Protein AF-A0A370S293-F1 (afdb_monomer)

Nearest PDB structures (foldseek):
  5cxl-assembly2_B  TM=5.880E-01  e=3.072E-01  Bordetella pertussis Tohama I
  7pog-assembly1_A  TM=1.297E-01  e=1.038E-03  Clostridioides difficile
  8jhz-assembly1_A  TM=1.073E-01  e=2.127E-03  Paraclostridium sordellii
  6oq5-assembly1_A  TM=1.240E-01  e=2.859E-02  Clostridioides difficile

Mean predicted aligned error: 18.21 Å

InterPro domains:
  IPR011049 Serralysin-like metalloprotease, C-terminal [SSF51120] (618-694)

Sequence (1167 aa):
MTGPVKHPFPMQDAVVVTELGDHANPYTESTIDFDRDNATDNETSHTQRKPNQLKDLDALFGPMKIGAYSITRRSLDALGATVNGEPLTGDNTLFRNPRRSFINSLQFNYSEIEKRIKITSFGDNYLLPTFLYEMAIARPADALAIIREEANPPLDESGYRKKTIQLLNAAQKIDLRLISDGKANYPRWALIRQYGTLGASVGLQLFGILMGLRGVHDALQVNNGGEAIFNGLGVVTEGASIAFDVATTRIGKGMIEAGNNAFKDFAKTRAGLRWSRTGGIVGGALTLPFDIMSAVRELKAAEARSGKEAADHYVGAGLNIASAAMTVVLGSAAMAGFSFAGPVGLAAGAMMAIGAQIYGAVRLVDDIDDYIELTLEERWRTGWFKFVFMEPDQDILNRYESAKARAEHARQLKTTARKYLDETMKDTTEAVVNGAFEVTLLPRREYVTQWGLKTSKIVYIPHLSDADDLIDARDGVTTQTPGAELGSADNGKNILWLLGGGNDTVTGVENKPNVFYFTNGKKVLTGGVENDRFIMQNAAQVLDNPDPDDTRHSILRGGGGRNSLEFDGTQTSQAGGRGYDLDLSAGTLHVFTPDAASEEGNRYSFKALLERINEIHTLSNGTTIVTGSKDADIIVSRGKDTIHAGDGDDTIHLHKEGAAAFGGSGQDIYNLPQTANNLSITEDGVEESAIVLDWRMDLIETWRIVKTTLEITLKFDFDDARRSKLYIHDVYRQTDGVRVLINNRITVVTRDRFHLKPDLPEQITEATSVEIKAIVTREGGQEPVTILDARLAHNVPANTFTDYYVQRHTRHSSIISGQSAALYGSRIFLDFDSSELTSVNIFFDTEIDWEHSSPSDKINITCSYYFHFEDKVLEISKFATHKAMTLEDALQKIVNNQINHGYSLVFRDGKVHTVTLTKEMAAAPRTDLYRLARNSRSFAPVALPLKMKPDTYFFRLPEQAPYELGDRNSCSLLTYIPGQSRITSIEGNGGTYLVHLCEKMIFRLSTPGGLANAVHRLDYSSTWELDARELGKFTIELLGTRLYLGSTTIHVPEYSGEDLVDQIFVIDAHGIIYTVDLIFDMVYPGGLDGRYFEPPKDDQSPWPEAFAGIADKEMRVSHMIMADGSAGHLKYNLAQRKWTLSSDPSRDISYSDLLVLNRCEHQLAKA

Solvent-accessible surface area (backbone atoms only — not comparable to full-atom values): 64639 Å² total; per-residue (Å²): 138,83,74,84,78,73,71,92,58,80,73,73,60,50,61,47,72,46,69,67,75,95,71,51,41,78,89,54,97,54,44,47,51,79,66,74,80,58,86,63,95,72,92,84,78,94,77,90,68,65,72,60,45,30,48,52,46,31,70,61,25,21,37,35,59,58,86,93,34,27,33,26,55,54,39,42,46,62,26,47,28,18,48,81,85,38,70,75,44,51,80,84,57,75,58,54,61,74,51,65,41,53,62,36,38,40,22,27,31,60,71,34,42,52,50,45,53,56,71,51,82,68,69,98,61,61,60,67,52,51,51,55,48,50,55,21,50,73,31,61,70,86,42,61,60,56,58,53,88,61,98,77,65,78,86,65,88,83,46,57,66,63,50,51,51,51,42,41,54,52,42,18,60,55,74,77,67,73,65,72,74,80,84,74,84,66,59,92,48,54,38,73,70,90,51,44,59,58,47,48,59,58,45,48,52,56,49,48,40,52,50,50,42,46,45,50,50,50,44,55,56,66,80,51,99,80,79,73,86,73,79,86,70,76,62,78,44,92,78,66,43,62,58,56,65,70,56,46,71,69,58,50,63,70,58,68,77,71,51,76,65,60,54,60,52,43,48,69,34,76,66,29,46,54,46,69,66,48,73,55,75,92,67,64,80,76,43,59,68,60,60,52,53,60,56,55,61,63,59,65,72,64,83,79,78,83,66,82,68,63,58,70,62,56,70,72,70,75,83,77,85,86,77,81,62,71,68,81,88,83,83,94,84,86,82,88,79,89,81,88,79,84,78,91,81,83,70,76,71,65,86,65,81,74,80,85,73,83,74,36,98,86,63,69,70,54,73,47,53,79,48,36,92,72,53,81,66,55,52,54,50,44,55,48,28,55,74,70,79,40,78,61,62,68,68,60,52,52,53,28,49,36,37,45,54,47,55,54,51,53,53,49,55,52,32,53,41,47,45,36,31,75,61,81,33,37,90,47,28,26,34,32,31,42,49,41,69,43,61,46,71,45,83,39,84,43,78,47,72,60,95,87,43,79,43,76,47,80,45,73,44,72,42,80,43,48,32,62,38,82,46,80,22,50,93,48,87,48,91,83,40,78,54,44,47,80,44,63,83,61,92,91,27,25,37,39,36,47,40,45,50,17,50,30,37,38,36,33,32,34,91,30,29,25,38,37,38,33,43,55,54,44,37,40,40,33,36,14,51,28,49,14,36,40,34,36,48,58,46,39,60,60,50,69,45,83,80,72,96,57,91,70,53,23,37,43,33,15,56,35,61,64,8,34,45,33,35,36,62,62,43,86,66,86,40,76,75,32,34,41,36,35,30,50,65,80,18,36,34,30,40,36,35,66,29,88,87,36,95,79,41,43,46,77,43,67,46,28,40,46,39,59,58,44,29,41,34,46,37,27,62,29,37,36,40,36,35,39,27,70,52,62,31,36,40,40,36,38,12,42,22,42,35,40,42,27,52,16,51,26,39,37,34,54,70,34,52,65,22,36,38,33,45,45,46,40,50,30,36,39,41,38,64,80,58,90,28,48,39,40,38,34,54,62,35,85,40,61,25,38,38,40,35,56,41,43,68,86,34,52,73,49,39,29,36,49,88,39,24,40,38,37,36,34,53,47,83,66,38,87,84,52,65,27,38,41,38,35,38,58,28,27,44,83,52,98,82,29,32,36,55,58,33,85,32,53,38,39,32,25,61,36,49,31,31,34,32,69,59,75,63,68,60,42,72,69,92,61,72,41,82,38,39,29,32,56,62,34,72,44,57,80,73,75,32,41,53,64,56,58,86,54,76,42,74,44,68,53,69,41,78,45,38,34,34,44,60,68,68,40,54,43,40,42,36,37,48,29,72,30,55,90,82,28,30,33,42,36,38,32,62,41,44,74,84,52,58,70,48,37,40,37,38,41,41,25,59,48,45,74,93,78,47,58,85,83,42,60,35,40,40,34,32,28,42,38,44,27,44,79,86,23,35,43,35,39,35,42,37,24,70,46,72,70,36,29,66,68,62,45,47,53,37,36,46,69,61,60,40,18,43,32,33,27,42,35,20,56,75,14,43,31,32,62,68,75,56,48,71,72,54,68,74,41,66,77,48,76,80,51,76,56,104,42,37,27,32,33,33,22,75,54,76,78,79,72,77,58,51,93,61,76,46,82,78,74,80,41,68,45,83,61,47,74,60,47,64,50,45,28,36,31,46,44,45,70,59,94,80,49,43,49,34,44,30,38,31,41,52,42,23,45,36,40,34,38,48,37,55,66,36,49,35,34,50,42,44,69,33,22,35,70,84,31,92,63,60,53,96,49,36,27,34,41,40,34,37,39,48,73,51,67,88,62,57,84,45,73,57,87,53,34,40,33,51,51,57,17,39,36,35,48,70,85,80,58,96,74,35,46,73,61,47,40,33,41,28,43,73,63,12,46,25,28,36,48,39,82,90,76,71,42,76,45,84,67,31,32,31,40,77,56,44,72,78,73,96,50,96,80,62,78,77,59,77,89,41,68,93,48,42,82,38,72,34,46,33,42,52,37,45,47,63,86,66,62,75,63,57,36,29,39,29,53,65,76,73,38,47,34,33,74,71,47,70,82,52,87,56,56,76,87,52,46,37,69,41,92,77,49,69,80,60,58,79,76,108

Organism: Pseudomonas jessenii (NCBI:txid77298)

Secondary structure (DSSP, 8-state):
-------SS----SEEEEESS--PPPP-TTEE-TTSS-----------SHHHHHHHHHHHH-SEEETTEEE-HHHHHHTT-EETTEEP-TGGG--SS--HHHHHHEEB-HHHHHHHHHH---TTT-HHHHHHHHHHHHS-TTSPPSBPPPSSPPP-TTSHHHHHHHHHHHHHH--GGGGT-------TTEE--SSSHHHHHHHHHHHHHHHHHHHHHHHHHH--TTS----------TTTHHHHHHHTTTTHHHHGGG-HHHHHHHTTSHHHHHHHTS-S-TTTTTTHHHHHHHHHHHHGGGTT--SSTTTTTTGGGS--------------------------------S--------SSSSSSHHHHTTSPPPHHHHHHHHHHHHTTPPPPHHHHHHHHHHHHHHHHHHHHHHHHHHIIIIISTTTEEEEEEPPEEEEEEEEEEEEEETTEEEEEEEEEEEEEE---EEE-TT---TTSTTEEE----TT-EEEEE--SS-EEEE--TTS-EEEEE-SS-EEEE--SS--EEEETTHHHHHHS--------EEEE--SS--EEEE-SB--S--TT-EEEEETTTTEEEEEEE-TTSTTSEEEEEEEEEES--EEEPPBT--EEEE--SS--EEEE-SS-EEEEESS--EEEE-STT-EEEEESS--EEEE-S-S-EEEEE--SSS-EEEEESS-GGGEEEEEEETTEEEEEEE-SS-SS-EEEEEEETSEEEETTEEEE----EEEE-TT--EEEEE--SEE--SS-EEEEEEEEEPPPPPPEEEPPTTSPEEPPTT--EEEEE-TT-SEEEEEPPP--TT-EEEEEESS-GGG--EEEEEEEESS-TTTS-TT--EEEEEEEEEEETTEEEEEEEEEEEEEE-HHHHHHHHHTT--SSEEEEE-TTS-EEE----HHHHT---EEEEEETTEEEEEEEEPSS----SSPP-----BPPPEE--SS-EEEEE---TT--SBEEEE--SSEEEEE--TT-EEEEE-GGGSTT-SS--SS--EEEEE-GGG-S--EEEETTEEEETTEEEEPPP--TTSPPPEEEEE-TT-EEEEEETTTTEEEEEEEETTT----SSTTSPPPGGGTTTTT-EEEEESEEETT---S-EEEETTTTEEEETTBTT----GGGEEE----HHHHTT-

pLDDT: mean 72.39, std 20.93, range [20.06, 97.69]

Foldseek 3Di:
DDDPPPPPDQPDFLKDWFFQDFDADDDDPQEDDQCVPPPDDDDDDPPDDAPVLQVVQCVRHNFEDQPPHTYRLNVLVLQVKDFQNHGDHSVLPVGNYDTLSRLLRIAGEVVSVLVCLQPDPPPPQLSSLLVLLLSLQSYALPGDQNHDDDPDDPDPPLCLSVQLSVLSNVSNHDDLPLLDDPDDPADPQADAPLAQLQLVLSLLSSLLSSVSSVLSSVCSHVVDSPPSDLFPEDDDDLQRSPQVSVVCVVSVLVVVVVDDVSLVVSCVHPSNVSSVLSDDPPDDVVCVSVVVVVVVVVVVVVPPDDDPVVVVVVVVVPPPPDHDDDDDDDDDDDDDDDDDDDDDDDDPDDPDDDDDDDDDVVDDLVLLCVQDPDDPVLSVVCVVCVVVVHHRDQVSVQSSQQSVVVVVVLSVLQRVFCCCCVPVVVVAAFKEAEFAKGWDWDWDWDWDQDPNDTDIDTDTHIDMDTEEEDEEAQVHDDPPTHRMDGHDDDQAHEYEYHGEQYAYAYEGHARYEYEDEYEHHAAAYAAHQEEYEAEYPPLLVCLQDPPDLDPHAHEYHGHHYAYEYAYDDANPDDSQQKAWEEAQAQQWIWIWHQDCVDPVRIDIGTHYGHHRHAEYHGHAQGEYEYHAHLEEHEAHDNHLYEEEHHQYQYEYEHAAANHEYEDYHHAYEYEYEPDLHAYEYEYQQPAAYEYEEQADSVQFDFWKDFPQWTKIKGHAPQDRPGIYIYIYGRQWDDDPQKTAGRHQRYWYAYSQGWTWGWPDDRIDNDPGMDTIRIYGSHDGHDDWEWEFDLPDAAEDDEAAEYEYEYFPLRLEGHYEFAAYDLRHAYEYEYAAALVLFDWKKKKKKWQADPVPDDQAWFIKIFIKMWTDRDSHIYIYGRQAIDGGHGLVVRLVCQQVSVGRHWYWYQYPQQWIATDGRHPVQSVPQDDWPDDDPRMTMTMGIDDPDGDTDPDRHDDDQAADDEAESDAREMEMERDDDRGDRHAHEYEYAAEEYEYEDDAQHHHEYYHQLQAPSNPRHHPAAYEYEYECLNVPDFDWAQDQQWTDTNNYIYRYDDDDDRGHHYWYWYQYNQQFTWTCDNVVRDIDGAAGEPLRHDQDPDPPDDDPPVCPVPQQHKGWYPQKDFPVPDDFTWIAGNVVRAIAGPVGRPDHDDPVRMDGHSDDPVSVVVD

Structure (mmCIF, N/CA/C/O backbone):
data_AF-A0A370S293-F1
#
_entry.id   AF-A0A370S293-F1
#
loop_
_atom_site.group_PDB
_atom_site.id
_atom_site.type_symbol
_atom_site.label_atom_id
_atom_site.label_alt_id
_atom_site.label_comp_id
_atom_site.label_asym_id
_atom_site.label_entity_id
_atom_site.label_seq_id
_atom_site.pdbx_PDB_ins_code
_atom_site.Cartn_x
_atom_site.Cartn_y
_atom_site.Cartn_z
_atom_site.occupancy
_atom_site.B_iso_or_equiv
_atom_site.auth_seq_id
_atom_site.auth_comp_id
_atom_site.auth_asym_id
_atom_site.auth_atom_id
_atom_site.pdbx_PDB_model_num
ATOM 1 N N . MET A 1 1 ? 16.755 -18.361 0.123 1.00 23.34 1 MET A N 1
ATOM 2 C CA . MET A 1 1 ? 16.300 -19.434 1.045 1.00 23.34 1 MET A CA 1
ATOM 3 C C . MET A 1 1 ? 15.493 -18.856 2.212 1.00 23.34 1 MET A C 1
ATOM 5 O O . MET A 1 1 ? 16.051 -18.114 3.011 1.00 23.34 1 MET A O 1
ATOM 9 N N . THR A 1 2 ? 14.199 -19.161 2.333 1.00 25.91 2 THR A N 1
ATOM 10 C CA . THR A 1 2 ? 13.351 -18.729 3.463 1.00 25.91 2 THR A CA 1
ATOM 11 C C . THR A 1 2 ? 12.997 -19.934 4.327 1.00 25.91 2 THR A C 1
ATOM 13 O O . THR A 1 2 ? 12.164 -20.754 3.950 1.00 25.91 2 THR A O 1
ATOM 16 N N . GLY A 1 3 ? 13.634 -20.056 5.493 1.00 24.12 3 GLY A N 1
ATOM 17 C CA . GLY A 1 3 ? 13.088 -20.899 6.556 1.00 24.12 3 GLY A CA 1
ATOM 18 C C . GLY A 1 3 ? 11.720 -20.363 7.001 1.00 24.12 3 GLY A C 1
ATOM 19 O O . GLY A 1 3 ? 11.429 -19.186 6.769 1.00 24.12 3 GLY A O 1
ATOM 20 N N . PRO A 1 4 ? 10.875 -21.191 7.639 1.00 25.69 4 PRO A N 1
ATOM 21 C CA . PRO A 1 4 ? 9.585 -20.737 8.132 1.00 25.69 4 PRO A CA 1
ATOM 22 C C . PRO A 1 4 ? 9.822 -19.590 9.112 1.00 25.69 4 PRO A C 1
ATOM 24 O O . PRO A 1 4 ? 10.512 -19.750 10.125 1.00 25.69 4 PRO A O 1
ATOM 27 N N . VAL A 1 5 ? 9.272 -18.420 8.789 1.00 26.30 5 VAL A N 1
ATOM 28 C CA . VAL A 1 5 ? 9.188 -17.294 9.714 1.00 26.30 5 VAL A CA 1
ATOM 29 C C . VAL A 1 5 ? 8.409 -17.806 10.919 1.00 26.30 5 VAL A C 1
ATOM 31 O O . VAL A 1 5 ? 7.196 -17.986 10.863 1.00 26.30 5 VAL A O 1
ATOM 34 N N . LYS A 1 6 ? 9.109 -18.099 12.019 1.00 23.98 6 LYS A N 1
ATOM 35 C CA . LYS A 1 6 ? 8.453 -18.261 13.313 1.00 23.98 6 LYS A CA 1
ATOM 36 C C . LYS A 1 6 ? 7.780 -16.927 13.607 1.00 23.98 6 LYS A C 1
ATOM 38 O O . LYS A 1 6 ? 8.474 -15.953 13.889 1.00 23.98 6 LYS A O 1
ATOM 43 N N . HIS A 1 7 ? 6.452 -16.882 13.513 1.00 28.50 7 HIS A N 1
ATOM 44 C CA . HIS A 1 7 ? 5.664 -15.775 14.041 1.00 28.50 7 HIS A CA 1
ATOM 45 C C . HIS A 1 7 ? 6.111 -15.547 15.497 1.00 28.50 7 HIS A C 1
ATOM 47 O O . HIS A 1 7 ? 5.963 -16.464 16.309 1.00 28.50 7 HIS A O 1
ATOM 53 N N . PRO A 1 8 ? 6.713 -14.394 15.853 1.00 28.33 8 PRO A N 1
ATOM 54 C CA . PRO A 1 8 ? 7.330 -14.228 17.171 1.00 28.33 8 PRO A CA 1
ATOM 55 C C . PRO A 1 8 ? 6.313 -14.097 18.308 1.00 28.33 8 PRO A C 1
ATOM 57 O O . PRO A 1 8 ? 6.705 -14.049 19.470 1.00 28.33 8 PRO A O 1
ATOM 60 N N . PHE A 1 9 ? 5.019 -14.043 17.994 1.00 33.97 9 PHE A N 1
ATOM 61 C CA . PHE A 1 9 ? 3.963 -13.873 18.974 1.00 33.97 9 PHE A CA 1
ATOM 62 C C . PHE A 1 9 ? 2.885 -14.936 18.739 1.00 33.97 9 PHE A C 1
ATOM 64 O O . PHE A 1 9 ? 2.349 -14.998 17.629 1.00 33.97 9 PHE A O 1
ATOM 71 N N . PRO A 1 10 ? 2.546 -15.783 19.734 1.00 36.56 10 PRO A N 1
ATOM 72 C CA . PRO A 1 10 ? 1.286 -16.517 19.677 1.00 36.56 10 PRO A CA 1
ATOM 73 C C . PRO A 1 10 ? 0.171 -15.487 19.462 1.00 36.56 10 PRO A C 1
ATOM 75 O O . PRO A 1 10 ? 0.196 -14.444 20.115 1.00 36.56 10 PRO A O 1
ATOM 78 N N . MET A 1 11 ? -0.759 -15.733 18.530 1.00 53.00 11 MET A N 1
ATOM 79 C CA . MET A 1 11 ? -1.922 -14.862 18.312 1.00 53.00 11 MET A CA 1
ATOM 80 C C . MET A 1 11 ? -2.723 -14.778 19.620 1.00 53.00 11 MET A C 1
ATOM 82 O O . MET A 1 11 ? -3.572 -15.622 19.887 1.00 53.00 11 MET A O 1
ATOM 86 N N . GLN A 1 12 ? -2.406 -13.808 20.476 1.00 61.25 12 GLN A N 1
ATOM 87 C CA . GLN A 1 12 ? -3.168 -13.508 21.680 1.00 61.25 12 GLN A CA 1
ATOM 88 C C . GLN A 1 12 ? -4.425 -12.747 21.261 1.00 61.25 12 GLN A C 1
ATOM 90 O O . GLN A 1 12 ? -4.365 -11.841 20.430 1.00 61.25 12 GLN A O 1
ATOM 95 N N . ASP A 1 13 ? -5.573 -13.133 21.809 1.00 72.94 13 ASP A N 1
ATOM 96 C CA . ASP A 1 13 ? -6.824 -12.428 21.558 1.00 72.94 13 ASP A CA 1
ATOM 97 C C . ASP A 1 13 ? -6.875 -11.141 22.382 1.00 72.94 13 ASP A C 1
ATOM 99 O O . ASP A 1 13 ? -6.764 -11.178 23.606 1.00 72.94 13 ASP A O 1
ATOM 103 N N . ALA A 1 14 ? -7.097 -10.005 21.717 1.00 76.94 14 ALA A N 1
ATOM 104 C CA . ALA A 1 14 ? -7.324 -8.727 22.396 1.00 76.94 14 ALA A CA 1
ATOM 105 C C . ALA A 1 14 ? -8.668 -8.693 23.150 1.00 76.94 14 ALA A C 1
ATOM 107 O O . ALA A 1 14 ? -8.853 -7.863 24.039 1.00 76.94 14 ALA A O 1
ATOM 108 N N . VAL A 1 15 ? -9.606 -9.579 22.785 1.00 83.62 15 VAL A N 1
ATOM 109 C CA . VAL A 1 15 ? -10.936 -9.716 23.391 1.00 83.62 15 VAL A CA 1
ATOM 110 C C . VAL A 1 15 ? -11.235 -11.194 23.619 1.00 83.62 15 VAL A C 1
ATOM 112 O O . VAL A 1 15 ? -11.224 -11.986 22.676 1.00 83.62 15 VAL A O 1
ATOM 115 N N . VAL A 1 16 ? -11.550 -11.561 24.860 1.00 83.31 16 VAL A N 1
ATOM 116 C CA . VAL A 1 16 ? -12.014 -12.907 25.220 1.00 83.31 16 VAL A CA 1
ATOM 117 C C . VAL A 1 16 ? -13.457 -12.823 25.698 1.00 83.31 16 VAL A C 1
ATOM 119 O O . VAL A 1 16 ? -13.723 -12.217 26.732 1.00 83.31 16 VAL A O 1
ATOM 122 N N . VAL A 1 17 ? -14.378 -13.432 24.948 1.00 80.81 17 VAL A N 1
ATOM 123 C CA . VAL A 1 17 ? -15.817 -13.431 25.253 1.00 80.81 17 VAL A CA 1
ATOM 124 C C . VAL A 1 17 ? -16.200 -14.702 26.013 1.00 80.81 17 VAL A C 1
ATOM 126 O O . VAL A 1 17 ? -15.893 -15.810 25.572 1.00 80.81 17 VAL A O 1
ATOM 129 N N . THR A 1 18 ? -16.908 -14.545 27.128 1.00 77.38 18 THR A N 1
ATOM 130 C CA . THR A 1 18 ? -17.518 -15.619 27.922 1.00 77.38 18 THR A CA 1
ATOM 131 C C . THR A 1 18 ? -18.998 -15.312 28.143 1.00 77.38 18 THR A C 1
ATOM 133 O O . THR A 1 18 ? -19.368 -14.176 28.411 1.00 77.38 18 THR A O 1
ATOM 136 N N . GLU A 1 19 ? -19.892 -16.286 27.989 1.00 69.88 19 GLU A N 1
ATOM 137 C CA . GLU A 1 19 ? -21.324 -16.063 28.252 1.00 69.88 19 GLU A CA 1
ATOM 138 C C . GLU A 1 19 ? -21.629 -16.084 29.753 1.00 69.88 19 GLU A C 1
ATOM 140 O O . GLU A 1 19 ? -20.946 -16.753 30.528 1.00 69.88 19 GLU A O 1
ATOM 145 N N . LEU A 1 20 ? -22.686 -15.381 30.163 1.00 66.81 20 LEU A N 1
ATOM 146 C CA . LEU A 1 20 ? -23.207 -15.449 31.526 1.00 66.81 20 LEU A CA 1
ATOM 147 C C . LEU A 1 20 ? -24.281 -16.556 31.602 1.00 66.81 20 LEU A C 1
ATOM 149 O O . LEU A 1 20 ? -25.428 -16.319 31.232 1.00 66.81 20 LEU A O 1
ATOM 153 N N . GLY A 1 21 ? -23.916 -17.761 32.073 1.00 63.72 21 GLY A N 1
ATOM 154 C CA . GLY A 1 21 ? -24.847 -18.874 32.359 1.00 63.72 21 GLY A CA 1
ATOM 155 C C . GLY A 1 21 ? -24.479 -20.257 31.775 1.00 63.72 21 GLY A C 1
ATOM 156 O O . GLY A 1 21 ? -23.701 -20.377 30.822 1.00 63.72 21 GLY A O 1
ATOM 157 N N . ASP A 1 22 ? -25.087 -21.317 32.327 1.00 62.53 22 ASP A N 1
ATOM 158 C CA . ASP A 1 22 ? -24.839 -22.730 31.978 1.00 62.53 22 ASP A CA 1
ATOM 159 C C . ASP A 1 22 ? -25.877 -23.279 30.985 1.00 62.53 22 ASP A C 1
ATOM 161 O O . ASP A 1 22 ? -26.913 -23.821 31.371 1.00 62.53 22 ASP A O 1
ATOM 165 N N . HIS A 1 23 ? -25.611 -23.154 29.682 1.00 73.19 23 HIS A N 1
ATOM 166 C CA . HIS A 1 23 ? -26.448 -23.750 28.638 1.00 73.19 23 HIS A CA 1
ATOM 167 C C . HIS A 1 23 ? -25.638 -24.161 27.402 1.00 73.19 23 HIS A C 1
ATOM 169 O O . HIS A 1 23 ? -24.741 -23.441 26.963 1.00 73.19 23 HIS A O 1
ATOM 175 N N . ALA A 1 24 ? -25.982 -25.300 26.802 1.00 81.19 24 ALA A N 1
ATOM 176 C CA . ALA A 1 24 ? -25.384 -25.747 25.547 1.00 81.19 24 ALA A CA 1
ATOM 177 C C . ALA A 1 24 ? -25.897 -24.925 24.348 1.00 81.19 24 ALA A C 1
ATOM 179 O O . ALA A 1 24 ? -27.041 -24.458 24.331 1.00 81.19 24 ALA A O 1
ATOM 180 N N . ASN A 1 25 ? -25.060 -24.773 23.322 1.00 84.00 25 ASN A N 1
ATOM 181 C CA . ASN A 1 25 ? -25.470 -24.214 22.039 1.00 84.00 25 ASN A CA 1
ATOM 182 C C . ASN A 1 25 ? -26.535 -25.116 21.388 1.00 84.00 25 ASN A C 1
ATOM 184 O O . ASN A 1 25 ? -26.401 -26.343 21.418 1.00 84.00 25 ASN A O 1
ATOM 188 N N . PRO A 1 26 ? -27.598 -24.545 20.797 1.00 84.75 26 PRO A N 1
ATOM 189 C CA . PRO A 1 26 ? -28.629 -25.338 20.147 1.00 84.75 26 PRO A CA 1
ATOM 190 C C . PRO A 1 26 ? -28.126 -25.920 18.821 1.00 84.75 26 PRO A C 1
ATOM 192 O O . PRO A 1 26 ? -27.356 -25.287 18.099 1.00 84.75 26 PRO A O 1
ATOM 195 N N . TYR A 1 27 ? -28.624 -27.106 18.473 1.00 84.69 27 TYR A N 1
ATOM 196 C CA . TYR A 1 27 ? -28.492 -27.653 17.124 1.00 84.69 27 TYR A CA 1
ATOM 197 C C . TYR A 1 27 ? -29.507 -26.966 16.201 1.00 84.69 27 TYR A C 1
ATOM 199 O O . TYR A 1 27 ? -30.697 -26.918 16.510 1.00 84.69 27 TYR A O 1
ATOM 207 N N . THR A 1 28 ? -29.041 -26.461 15.064 1.00 84.06 28 THR A N 1
ATOM 208 C CA . THR A 1 28 ? -29.830 -25.779 14.030 1.00 84.06 28 THR A CA 1
ATOM 209 C C . THR A 1 28 ? -29.789 -26.566 12.718 1.00 84.06 28 THR A C 1
ATOM 211 O O . THR A 1 28 ? -29.026 -27.520 12.573 1.00 84.06 28 THR A O 1
ATOM 214 N N . GLU A 1 29 ? -30.587 -26.161 11.727 1.00 78.62 29 GLU A N 1
ATOM 215 C CA . GLU A 1 29 ? -30.504 -26.717 10.361 1.00 78.62 29 GLU A CA 1
ATOM 216 C C . GLU A 1 29 ? -29.150 -26.433 9.684 1.00 78.62 29 GLU A C 1
ATOM 218 O O . GLU A 1 29 ? -28.751 -27.136 8.762 1.00 78.62 29 GLU A O 1
ATOM 223 N N . SER A 1 30 ? -28.421 -25.419 10.164 1.00 78.94 30 SER A N 1
ATOM 224 C CA . SER A 1 30 ? -27.067 -25.066 9.727 1.00 78.94 30 SER A CA 1
ATOM 225 C C . SER A 1 30 ? -25.956 -25.759 10.531 1.00 78.94 30 SER A C 1
ATOM 227 O O . SER A 1 30 ? -24.785 -25.410 10.358 1.00 78.94 30 SER A O 1
ATOM 229 N N . THR A 1 31 ? -26.291 -26.711 11.417 1.00 86.69 31 THR A N 1
ATOM 230 C CA . THR A 1 31 ? -25.296 -27.476 12.180 1.00 86.69 31 THR A CA 1
ATOM 231 C C . THR A 1 31 ? -24.692 -28.605 11.347 1.00 86.69 31 THR A C 1
ATOM 233 O O . THR A 1 31 ? -25.386 -29.544 10.966 1.00 86.69 31 THR A O 1
ATOM 236 N N . ILE A 1 32 ? -23.375 -28.562 11.135 1.00 87.31 32 ILE A N 1
ATOM 237 C CA . ILE A 1 32 ? -22.604 -29.657 10.535 1.00 87.31 32 ILE A CA 1
ATOM 238 C C . ILE A 1 32 ? -22.282 -30.693 11.620 1.00 87.31 32 ILE A C 1
ATOM 240 O O . ILE A 1 32 ? -21.500 -30.427 12.538 1.00 87.31 32 ILE A O 1
ATOM 244 N N . ASP A 1 33 ? -22.886 -31.877 11.499 1.00 87.06 33 ASP A N 1
ATOM 245 C CA . ASP A 1 33 ? -22.626 -33.035 12.356 1.00 87.06 33 ASP A CA 1
ATOM 246 C C . ASP A 1 33 ? -22.617 -34.343 11.541 1.00 87.06 33 ASP A C 1
ATOM 248 O O . ASP A 1 33 ? -23.670 -34.935 11.313 1.00 87.06 33 ASP A O 1
ATOM 252 N N . PHE A 1 34 ? -21.440 -34.802 11.087 1.00 80.25 34 PHE A N 1
ATOM 253 C CA . PHE A 1 34 ? -21.324 -35.978 10.193 1.00 80.25 34 PHE A CA 1
ATOM 254 C C . PHE A 1 34 ? -21.828 -37.290 10.810 1.00 80.25 34 PHE A C 1
ATOM 256 O O . PHE A 1 34 ? -22.079 -38.261 10.098 1.00 80.25 34 PHE A O 1
ATOM 263 N N . ASP A 1 35 ? -21.939 -37.338 12.132 1.00 72.31 35 ASP A N 1
ATOM 264 C CA . ASP A 1 35 ? -22.296 -38.543 12.875 1.00 72.31 35 ASP A CA 1
ATOM 265 C C . ASP A 1 35 ? -23.786 -38.580 13.249 1.00 72.31 35 ASP A C 1
ATOM 267 O O . ASP A 1 35 ? -24.257 -39.589 13.771 1.00 72.31 35 ASP A O 1
ATOM 271 N N . ARG A 1 36 ? -24.536 -37.500 12.990 1.00 64.94 36 ARG A N 1
ATOM 272 C CA . ARG A 1 36 ? -25.980 -37.433 13.257 1.00 64.94 36 ARG A CA 1
ATOM 273 C C . ARG A 1 36 ? -26.794 -38.282 12.275 1.00 64.94 36 ARG A C 1
ATOM 275 O O . ARG A 1 36 ? -27.838 -38.803 12.660 1.00 64.94 36 ARG A O 1
ATOM 282 N N . ASP A 1 37 ? -26.280 -38.469 11.058 1.00 46.81 37 ASP A N 1
ATOM 283 C CA . ASP A 1 37 ? -26.932 -39.238 9.988 1.00 46.81 37 ASP A CA 1
ATOM 284 C C . ASP A 1 37 ? -26.567 -40.735 10.000 1.00 46.81 37 ASP A C 1
ATOM 286 O O . ASP A 1 37 ? -27.272 -41.553 9.412 1.00 46.81 37 ASP A O 1
ATOM 290 N N . ASN A 1 38 ? -25.518 -41.130 10.733 1.00 46.56 38 ASN A N 1
ATOM 291 C CA . ASN A 1 38 ? -25.106 -42.527 10.895 1.00 46.56 38 ASN A CA 1
ATOM 292 C C . ASN A 1 38 ? -25.644 -43.116 12.207 1.00 46.56 38 ASN A C 1
ATOM 294 O O . ASN A 1 38 ? -24.892 -43.577 13.064 1.00 46.56 38 ASN A O 1
ATOM 298 N N . ALA A 1 39 ? -26.968 -43.144 12.356 1.00 33.50 39 ALA A N 1
ATOM 299 C CA . ALA A 1 39 ? -27.635 -43.955 13.373 1.00 33.50 39 ALA A CA 1
ATOM 300 C C . ALA A 1 39 ? -27.668 -45.439 12.954 1.00 33.50 39 ALA A C 1
ATOM 302 O O . ALA A 1 39 ? -28.726 -46.051 12.839 1.00 33.50 39 ALA A O 1
ATOM 303 N N . THR A 1 40 ? -26.500 -46.028 12.720 1.00 32.66 40 THR A N 1
ATOM 304 C CA . THR A 1 40 ? -26.319 -47.478 12.796 1.00 32.66 40 THR A CA 1
ATOM 305 C C . THR A 1 40 ? -25.051 -47.731 13.580 1.00 32.66 40 THR A C 1
ATOM 307 O O . THR A 1 40 ? -23.947 -47.588 13.053 1.00 32.66 40 THR A O 1
ATOM 310 N N . ASP A 1 41 ? -25.237 -48.085 14.850 1.00 40.34 41 ASP A N 1
ATOM 311 C CA . ASP A 1 41 ? -24.219 -48.722 15.671 1.00 40.34 41 ASP A CA 1
ATOM 312 C C . ASP A 1 41 ? -23.553 -49.836 14.862 1.00 40.34 41 ASP A C 1
ATOM 314 O O . ASP A 1 41 ? -24.191 -50.825 14.507 1.00 40.34 41 ASP A O 1
ATOM 318 N N . ASN A 1 42 ? -22.265 -49.675 14.579 1.00 31.31 42 ASN A N 1
ATOM 319 C CA . ASN A 1 42 ? -21.357 -50.803 14.507 1.00 31.31 42 ASN A CA 1
ATOM 320 C C . ASN A 1 42 ? -19.975 -50.358 14.969 1.00 31.31 42 ASN A C 1
ATOM 322 O O . ASN A 1 42 ? -19.269 -49.579 14.328 1.00 31.31 42 ASN A O 1
ATOM 326 N N . GLU A 1 43 ? -19.621 -50.885 16.135 1.00 42.38 43 GLU A N 1
ATOM 327 C CA . GLU A 1 43 ? -18.271 -50.951 16.654 1.00 42.38 43 GLU A CA 1
ATOM 328 C C . GLU A 1 43 ? -17.333 -51.507 15.577 1.00 42.38 43 GLU A C 1
ATOM 330 O O . GLU A 1 43 ? -17.565 -52.594 15.054 1.00 42.38 43 GLU A O 1
ATOM 335 N N . THR A 1 44 ? -16.274 -50.769 15.239 1.00 35.00 44 THR A N 1
ATOM 336 C CA . THR A 1 44 ? -14.874 -51.243 15.207 1.00 35.00 44 THR A CA 1
ATOM 337 C C . THR A 1 44 ? -13.980 -50.265 14.439 1.00 35.00 44 THR A C 1
ATOM 339 O O . THR A 1 44 ? -13.886 -50.297 13.219 1.00 35.00 44 THR A O 1
ATOM 342 N N . SER A 1 45 ? -13.200 -49.462 15.165 1.00 31.86 45 SER A N 1
ATOM 343 C CA . SER A 1 45 ? -11.827 -49.144 14.746 1.00 31.86 45 SER A CA 1
ATOM 344 C C . SER A 1 45 ? -11.014 -48.677 15.951 1.00 31.86 45 SER A C 1
ATOM 346 O O . SER A 1 45 ? -11.232 -47.602 16.511 1.00 31.86 45 SER A O 1
ATOM 348 N N . HIS A 1 46 ? -10.085 -49.529 16.375 1.00 35.28 46 HIS A N 1
ATOM 349 C CA . HIS A 1 46 ? -9.159 -49.285 17.470 1.00 35.28 46 HIS A CA 1
ATOM 350 C C . HIS A 1 46 ? -8.081 -48.261 17.079 1.00 35.28 46 HIS A C 1
ATOM 352 O O . HIS A 1 46 ? -7.030 -48.628 16.569 1.00 35.28 46 HIS A O 1
ATOM 358 N N . THR A 1 47 ? -8.313 -46.996 17.429 1.00 33.91 47 THR A N 1
ATOM 359 C CA . THR A 1 47 ? -7.294 -46.018 17.865 1.00 33.91 47 THR A CA 1
ATOM 360 C C . THR A 1 47 ? -7.912 -45.173 18.990 1.00 33.91 47 THR A C 1
ATOM 362 O O . THR A 1 47 ? -8.363 -44.042 18.832 1.00 33.91 47 THR A O 1
ATOM 365 N N . GLN A 1 48 ? -8.017 -45.802 20.163 1.00 47.28 48 GLN A N 1
ATOM 366 C CA . GLN A 1 48 ? -8.705 -45.307 21.357 1.00 47.28 48 GLN A CA 1
ATOM 367 C C . GLN A 1 48 ? -7.968 -44.136 22.034 1.00 47.28 48 GLN A C 1
ATOM 369 O O . GLN A 1 48 ? -6.875 -44.323 22.566 1.00 47.28 48 GLN A O 1
ATOM 374 N N . ARG A 1 49 ? -8.614 -42.956 22.064 1.00 42.22 49 ARG A N 1
ATOM 375 C CA . ARG A 1 49 ? -8.886 -42.104 23.259 1.00 42.22 49 ARG A CA 1
ATOM 376 C C . ARG A 1 49 ? -9.469 -40.723 22.894 1.00 42.22 49 ARG A C 1
ATOM 378 O O . ARG A 1 49 ? -10.234 -40.184 23.683 1.00 42.22 49 ARG A O 1
ATOM 385 N N . LYS A 1 50 ? -9.169 -40.183 21.704 1.00 49.78 50 LYS A N 1
ATOM 386 C CA . LYS A 1 50 ? -9.571 -38.826 21.258 1.00 49.78 50 LYS A CA 1
ATOM 387 C C . LYS A 1 50 ? -11.075 -38.613 20.951 1.00 49.78 50 LYS A C 1
ATOM 389 O O . LYS A 1 50 ? -11.585 -37.565 21.343 1.00 49.78 50 LYS A O 1
ATOM 394 N N . PRO A 1 51 ? -11.821 -39.561 20.336 1.00 55.25 51 PRO A N 1
ATOM 395 C CA . PRO A 1 51 ? -13.206 -39.304 19.906 1.00 55.25 51 PRO A CA 1
ATOM 396 C C . PRO A 1 51 ? -14.193 -39.055 21.056 1.00 55.25 51 PRO A C 1
ATOM 398 O O . PRO A 1 51 ? -15.142 -38.293 20.892 1.00 55.25 51 PRO A O 1
ATOM 401 N N . ASN A 1 52 ? -13.966 -39.670 22.226 1.00 65.62 52 ASN A N 1
ATOM 402 C CA . ASN A 1 52 ? -14.878 -39.551 23.369 1.00 65.62 52 ASN A CA 1
ATOM 403 C C . ASN A 1 52 ? -14.789 -38.173 24.038 1.00 65.62 52 ASN A C 1
ATOM 405 O O . ASN A 1 52 ? -15.819 -37.605 24.363 1.00 65.62 52 ASN A O 1
ATOM 409 N N . GLN A 1 53 ? -13.591 -37.587 24.157 1.00 82.19 53 GLN A N 1
ATOM 410 C CA . GLN A 1 53 ? -13.426 -36.270 24.788 1.00 82.19 53 GLN A CA 1
ATOM 411 C C . GLN A 1 53 ? -14.123 -35.158 23.994 1.00 82.19 53 GLN A C 1
ATOM 413 O O . GLN A 1 53 ? -14.833 -34.344 24.571 1.00 82.19 53 GLN A O 1
ATOM 418 N N . LEU A 1 54 ? -13.965 -35.138 22.665 1.00 85.75 54 LEU A N 1
ATOM 419 C CA . LEU A 1 54 ? -14.639 -34.146 21.819 1.00 85.75 54 LEU A CA 1
ATOM 420 C C . LEU A 1 54 ? -16.164 -34.337 21.835 1.00 85.75 54 LEU A C 1
ATOM 422 O O . LEU A 1 54 ? -16.896 -33.351 21.864 1.00 85.75 54 LEU A O 1
ATOM 426 N N . LYS A 1 55 ? -16.636 -35.593 21.887 1.00 84.38 55 LYS A N 1
ATOM 427 C CA . LYS A 1 55 ? -18.059 -35.928 22.047 1.00 84.38 55 LYS A CA 1
ATOM 428 C C . LYS A 1 55 ? -18.629 -35.402 23.365 1.00 84.38 55 LYS A C 1
ATOM 430 O O . LYS A 1 55 ? -19.710 -34.822 23.365 1.00 84.38 55 LYS A O 1
ATOM 435 N N . ASP A 1 56 ? -17.906 -35.591 24.467 1.00 85.38 56 ASP A N 1
ATOM 436 C CA . ASP A 1 56 ? -18.319 -35.127 25.793 1.00 85.38 56 ASP A CA 1
ATOM 437 C C . ASP A 1 56 ? -18.391 -33.592 25.835 1.00 85.38 56 ASP A C 1
ATOM 439 O O . ASP A 1 56 ? -19.330 -33.027 26.392 1.00 85.38 56 ASP A O 1
ATOM 443 N N . LEU A 1 57 ? -17.454 -32.905 25.172 1.00 86.69 57 LEU A N 1
ATOM 444 C CA . LEU A 1 57 ? -17.492 -31.447 25.028 1.00 86.69 57 LEU A CA 1
ATOM 445 C C . LEU A 1 57 ? -18.626 -30.957 24.125 1.00 86.69 57 LEU A C 1
ATOM 447 O O . LEU A 1 57 ? -19.222 -29.924 24.419 1.00 86.69 57 LEU A O 1
ATOM 451 N N . ASP A 1 58 ? -18.959 -31.683 23.058 1.00 88.06 58 ASP A N 1
ATOM 452 C CA . ASP A 1 58 ? -20.132 -31.377 22.232 1.00 88.06 58 ASP A CA 1
ATOM 453 C C . ASP A 1 58 ? -21.446 -31.598 23.006 1.00 88.06 58 ASP A C 1
ATOM 455 O O . ASP A 1 58 ? -22.404 -30.856 22.799 1.00 88.06 58 ASP A O 1
ATOM 459 N N . ALA A 1 59 ? -21.494 -32.553 23.941 1.00 85.38 59 ALA A N 1
ATOM 460 C CA . ALA A 1 59 ? -22.629 -32.726 24.852 1.00 85.38 59 ALA A CA 1
ATOM 461 C C . ALA A 1 59 ? -22.702 -31.616 25.917 1.00 85.38 59 ALA A C 1
ATOM 463 O O . ALA A 1 59 ? -23.795 -31.169 26.263 1.00 85.38 59 ALA A O 1
ATOM 464 N N . LEU A 1 60 ? -21.550 -31.154 26.415 1.00 86.00 60 LEU A N 1
ATOM 465 C CA . LEU A 1 60 ? -21.453 -30.111 27.438 1.00 86.00 60 LEU A CA 1
ATOM 466 C C . LEU A 1 60 ? -21.766 -28.714 26.887 1.00 86.00 60 LEU A C 1
ATOM 468 O O . LEU A 1 60 ? -22.522 -27.953 27.487 1.00 86.00 60 LEU A O 1
ATOM 472 N N . PHE A 1 61 ? -21.165 -28.359 25.752 1.00 86.81 61 PHE A N 1
ATOM 473 C CA . PHE A 1 61 ? -21.218 -27.010 25.194 1.00 86.81 61 PHE A CA 1
ATOM 474 C C . PHE A 1 61 ? -22.135 -26.878 23.980 1.00 86.81 61 PHE A C 1
ATOM 476 O O . PHE A 1 61 ? -22.426 -25.752 23.577 1.00 86.81 61 PHE A O 1
ATOM 483 N N . GLY A 1 62 ? -22.594 -27.982 23.389 1.00 88.81 62 GLY A N 1
ATOM 484 C CA . GLY A 1 62 ? -23.231 -27.967 22.074 1.00 88.81 62 GLY A CA 1
ATOM 485 C C . GLY A 1 62 ? -22.227 -27.716 20.932 1.00 88.81 62 GLY A C 1
ATOM 486 O O . GLY A 1 62 ? -21.015 -27.594 21.170 1.00 88.81 62 GLY A O 1
ATOM 487 N N . PRO A 1 63 ? -22.711 -27.629 19.676 1.00 90.06 63 PRO A N 1
ATOM 488 C CA . PRO A 1 63 ? -21.874 -27.346 18.514 1.00 90.06 63 PRO A CA 1
ATOM 489 C C . PRO A 1 63 ? -21.247 -25.946 18.601 1.00 90.06 63 PRO A C 1
ATOM 491 O O . PRO A 1 63 ? -21.835 -25.003 19.139 1.00 90.06 63 PRO A O 1
ATOM 494 N N . MET A 1 64 ? -20.042 -25.788 18.056 1.00 87.25 64 MET A N 1
ATOM 495 C CA . MET A 1 64 ? -19.342 -24.504 18.039 1.00 87.25 64 MET A CA 1
ATOM 496 C C . MET A 1 64 ? -19.940 -23.589 16.978 1.00 87.25 64 MET A C 1
ATOM 498 O O . MET A 1 64 ? -20.038 -23.972 15.813 1.00 87.25 64 MET A O 1
ATOM 502 N N . LYS A 1 65 ? -20.325 -22.373 17.376 1.00 81.25 65 LYS A N 1
ATOM 503 C CA . LYS A 1 65 ? -20.890 -21.363 16.478 1.00 81.25 65 LYS A CA 1
ATOM 504 C C . LYS A 1 65 ? -19.776 -20.578 15.783 1.00 81.25 65 LYS A C 1
ATOM 506 O O . LYS A 1 65 ? -18.890 -20.039 16.442 1.00 81.25 65 LYS A O 1
ATOM 511 N N . ILE A 1 66 ? -19.837 -20.495 14.456 1.00 74.44 66 ILE A N 1
ATOM 512 C CA . ILE A 1 66 ? -18.940 -19.698 13.612 1.00 74.44 66 ILE A CA 1
ATOM 513 C C . ILE A 1 66 ? -19.825 -18.924 12.627 1.00 74.44 66 ILE A C 1
ATOM 515 O O . ILE A 1 66 ? -20.312 -19.470 11.637 1.00 74.44 66 ILE A O 1
ATOM 519 N N . GLY A 1 67 ? -20.084 -17.649 12.930 1.00 69.81 67 GLY A N 1
ATOM 520 C CA . GLY A 1 67 ? -21.043 -16.836 12.177 1.00 69.81 67 GLY A CA 1
ATOM 521 C C . GLY A 1 67 ? -22.470 -17.387 12.263 1.00 69.81 67 GLY A C 1
ATOM 522 O O . GLY A 1 67 ? -22.975 -17.645 13.357 1.00 69.81 67 GLY A O 1
ATOM 523 N N . ALA A 1 68 ? -23.124 -17.561 11.111 1.00 69.50 68 ALA A N 1
ATOM 524 C CA . ALA A 1 68 ? -24.477 -18.125 11.008 1.00 69.50 68 ALA A CA 1
ATOM 525 C C . ALA A 1 68 ? -24.520 -19.671 11.046 1.00 69.50 68 ALA A C 1
ATOM 527 O O . ALA A 1 68 ? -25.600 -20.269 11.053 1.00 69.50 68 ALA A O 1
ATOM 528 N N . TYR A 1 69 ? -23.356 -20.324 11.068 1.00 80.81 69 TYR A N 1
ATOM 529 C CA . TYR A 1 69 ? -23.219 -21.778 11.023 1.00 80.81 69 TYR A CA 1
ATOM 530 C C . TYR A 1 69 ? -22.736 -22.313 12.365 1.00 80.81 69 TYR A C 1
ATOM 532 O O . TYR A 1 69 ? -22.145 -21.593 13.175 1.00 80.81 69 TYR A O 1
ATOM 540 N N . SER A 1 70 ? -22.975 -23.597 12.603 1.00 86.75 70 SER A N 1
ATOM 541 C CA . SER A 1 70 ? -22.392 -24.296 13.741 1.00 86.75 70 SER A CA 1
ATOM 542 C C . SER A 1 70 ? -21.841 -25.655 13.322 1.00 86.75 70 SER A C 1
ATOM 544 O O . SER A 1 70 ? -22.266 -26.227 12.322 1.00 86.75 70 SER A O 1
ATOM 546 N N . ILE A 1 71 ? -20.844 -26.159 14.039 1.00 90.06 71 ILE A N 1
ATOM 547 C CA . ILE A 1 71 ? -20.190 -27.432 13.721 1.00 90.06 71 ILE A CA 1
ATOM 548 C C . ILE A 1 71 ? -19.778 -28.151 15.004 1.00 90.06 71 ILE A C 1
ATOM 550 O O . ILE A 1 71 ? -19.301 -27.522 15.952 1.00 90.06 71 ILE A O 1
ATOM 554 N N . THR A 1 72 ? -19.973 -29.468 15.059 1.00 91.56 72 THR A N 1
ATOM 555 C CA . THR A 1 72 ? -19.519 -30.279 16.199 1.00 91.56 72 THR A CA 1
ATOM 556 C C . THR A 1 72 ? -17.991 -30.404 16.197 1.00 91.56 72 THR A C 1
ATOM 558 O O . THR A 1 72 ? -17.360 -30.442 15.137 1.00 91.56 72 THR A O 1
ATOM 561 N N . ARG A 1 73 ? -17.353 -30.470 17.373 1.00 91.19 73 ARG A N 1
ATOM 562 C CA . ARG A 1 73 ? -15.892 -30.655 17.492 1.00 91.19 73 ARG A CA 1
ATOM 563 C C . ARG A 1 73 ? -15.446 -31.943 16.816 1.00 91.19 73 ARG A C 1
ATOM 565 O O . ARG A 1 73 ? -14.410 -31.954 16.155 1.00 91.19 73 ARG A O 1
ATOM 572 N N . ARG A 1 74 ? -16.255 -33.004 16.911 1.00 88.81 74 ARG A N 1
ATOM 573 C CA . ARG A 1 74 ? -16.018 -34.246 16.159 1.00 88.81 74 ARG A CA 1
ATOM 574 C C . ARG A 1 74 ? -16.054 -34.040 14.651 1.00 88.81 74 ARG A C 1
ATOM 576 O O . ARG A 1 74 ? -15.225 -34.609 13.950 1.00 88.81 74 ARG A O 1
ATOM 583 N N . SER A 1 75 ? -16.970 -33.212 14.151 1.00 89.56 75 SER A N 1
ATOM 584 C CA . SER A 1 75 ? -17.010 -32.886 12.725 1.00 89.56 75 SER A CA 1
ATOM 585 C C . SER A 1 75 ? -15.798 -32.068 12.291 1.00 89.56 75 SER A C 1
ATOM 587 O O . SER A 1 75 ? -15.253 -32.300 11.221 1.00 89.56 75 SER A O 1
ATOM 589 N N . LEU A 1 76 ? -15.283 -31.169 13.125 1.00 90.06 76 LEU A N 1
ATOM 590 C CA . LEU A 1 76 ? -14.013 -30.517 12.806 1.00 90.06 76 LEU A CA 1
ATOM 591 C C . LEU A 1 76 ? -12.848 -31.513 12.748 1.00 90.06 76 LEU A C 1
ATOM 593 O O . LEU A 1 76 ? -12.092 -31.500 11.779 1.00 90.06 76 LEU A O 1
ATOM 597 N N . ASP A 1 77 ? -12.725 -32.406 13.731 1.00 89.31 77 ASP A N 1
ATOM 598 C CA . ASP A 1 77 ? -11.682 -33.445 13.742 1.00 89.31 77 ASP A CA 1
ATOM 599 C C . ASP A 1 77 ? -11.776 -34.347 12.498 1.00 89.31 77 ASP A C 1
ATOM 601 O O . ASP A 1 77 ? -10.783 -34.631 11.831 1.00 89.31 77 ASP A O 1
ATOM 605 N N . ALA A 1 78 ? -13.002 -34.681 12.097 1.00 87.88 78 ALA A N 1
ATOM 606 C CA . ALA A 1 78 ? -13.326 -35.434 10.893 1.00 87.88 78 ALA A CA 1
ATOM 607 C C . ALA A 1 78 ? -12.971 -34.743 9.561 1.00 87.88 78 ALA A C 1
ATOM 609 O O . ALA A 1 78 ? -12.952 -35.428 8.538 1.00 87.88 78 ALA A O 1
ATOM 610 N N . LEU A 1 79 ? -12.708 -33.430 9.562 1.00 89.25 79 LEU A N 1
ATOM 611 C CA . LEU A 1 79 ? -12.158 -32.664 8.432 1.00 89.25 79 LEU A CA 1
ATOM 612 C C . LEU A 1 79 ? -10.621 -32.540 8.504 1.00 89.25 79 LEU A C 1
ATOM 614 O O . LEU A 1 79 ? -10.013 -31.747 7.779 1.00 89.25 79 LEU A O 1
ATOM 618 N N . GLY A 1 80 ? -9.980 -33.282 9.412 1.00 88.56 80 GLY A N 1
ATOM 619 C CA . GLY A 1 80 ? -8.547 -33.195 9.676 1.00 88.56 80 GLY A CA 1
ATOM 620 C C . GLY A 1 80 ? -8.137 -31.849 10.269 1.00 88.56 80 GLY A C 1
ATOM 621 O O . GLY A 1 80 ? -7.044 -31.361 9.967 1.00 88.56 80 GLY A O 1
ATOM 622 N N . ALA A 1 81 ? -9.021 -31.224 11.056 1.00 90.38 81 ALA A N 1
ATOM 623 C CA . ALA A 1 81 ? -8.765 -29.920 11.645 1.00 90.38 81 ALA A CA 1
ATOM 624 C C . ALA A 1 81 ? -7.555 -29.937 12.589 1.00 90.38 81 ALA A C 1
ATOM 626 O O . ALA A 1 81 ? -7.396 -30.817 13.437 1.00 90.38 81 ALA A O 1
ATOM 627 N N . THR A 1 82 ? -6.720 -28.911 12.467 1.00 88.94 82 THR A N 1
ATOM 628 C CA . THR A 1 82 ? -5.587 -28.649 13.353 1.00 88.94 82 THR A CA 1
ATOM 629 C C . THR A 1 82 ? -5.557 -27.189 13.759 1.00 88.94 82 THR A C 1
ATOM 631 O O . THR A 1 82 ? -6.023 -26.328 13.021 1.00 88.94 82 THR A O 1
ATOM 634 N N . VAL A 1 83 ? -5.003 -26.912 14.931 1.00 86.44 83 VAL A N 1
ATOM 635 C CA . VAL A 1 83 ? -4.850 -25.576 15.506 1.00 86.44 83 VAL A CA 1
ATOM 636 C C . VAL A 1 83 ? -3.370 -25.388 15.778 1.00 86.44 83 VAL A C 1
ATOM 638 O O . VAL A 1 83 ? -2.777 -26.159 16.530 1.00 86.44 83 VAL A O 1
ATOM 641 N N . ASN A 1 84 ? -2.752 -24.395 15.135 1.00 82.31 84 ASN A N 1
ATOM 642 C CA . ASN A 1 84 ? -1.298 -24.182 15.187 1.00 82.31 84 ASN A CA 1
ATOM 643 C C . ASN A 1 84 ? -0.485 -25.434 14.788 1.00 82.31 84 ASN A C 1
ATOM 645 O O . ASN A 1 84 ? 0.576 -25.699 15.347 1.00 82.31 84 ASN A O 1
ATOM 649 N N . GLY A 1 85 ? -1.000 -26.223 13.841 1.00 81.81 85 GLY A N 1
ATOM 650 C CA . GLY A 1 85 ? -0.384 -27.474 13.385 1.00 81.81 85 GLY A CA 1
ATOM 651 C C . GLY A 1 85 ? -0.684 -28.705 14.250 1.00 81.81 85 GLY A C 1
ATOM 652 O O . GLY A 1 85 ? -0.447 -29.820 13.789 1.00 81.81 85 GLY A O 1
ATOM 653 N N . GLU A 1 86 ? -1.272 -28.539 15.439 1.00 85.56 86 GLU A N 1
ATOM 654 C CA . GLU A 1 86 ? -1.609 -29.640 16.351 1.00 85.56 86 GLU A CA 1
ATOM 655 C C . GLU A 1 86 ? -3.060 -30.131 16.162 1.00 85.56 86 GLU A C 1
ATOM 657 O O . GLU A 1 86 ? -3.952 -29.313 15.925 1.00 85.56 86 GLU A O 1
ATOM 662 N N . PRO A 1 87 ? -3.351 -31.442 16.279 1.00 87.50 87 PRO A N 1
ATOM 663 C CA . PRO A 1 87 ? -4.718 -31.973 16.218 1.00 87.50 87 PRO A CA 1
ATOM 664 C C . PRO A 1 87 ? -5.650 -31.415 17.299 1.00 87.50 87 PRO A C 1
ATOM 666 O O . PRO A 1 87 ? -5.202 -31.004 18.372 1.00 87.50 87 PRO A O 1
ATOM 669 N N . LEU A 1 88 ? -6.962 -31.479 17.058 1.00 87.31 88 LEU A 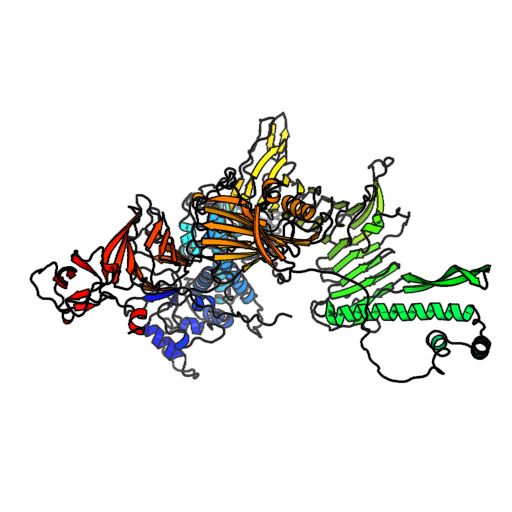N 1
ATOM 670 C CA . LEU A 1 88 ? -7.948 -31.139 18.084 1.00 87.31 88 LEU A CA 1
ATOM 671 C C . LEU A 1 88 ? -7.869 -32.108 19.276 1.00 87.31 88 LEU A C 1
ATOM 673 O O . LEU A 1 88 ? -7.703 -33.323 19.132 1.00 87.31 88 LEU A O 1
ATOM 677 N N . THR A 1 89 ? -7.977 -31.553 20.477 1.00 84.44 89 THR A N 1
ATOM 678 C CA . THR A 1 89 ? -7.973 -32.256 21.761 1.00 84.44 89 THR A CA 1
ATOM 679 C C . THR A 1 89 ? -9.056 -31.673 22.662 1.00 84.44 89 THR A C 1
ATOM 681 O O . THR A 1 89 ? -9.567 -30.582 22.404 1.00 84.44 89 THR A O 1
ATOM 684 N N . GLY A 1 90 ? -9.404 -32.383 23.742 1.00 79.12 90 GLY A N 1
ATOM 685 C CA . GLY A 1 90 ? -10.295 -31.826 24.761 1.00 79.12 90 GLY A CA 1
ATOM 686 C C . GLY A 1 90 ? -9.774 -30.487 25.293 1.00 79.12 90 GLY A C 1
ATOM 687 O O . GLY A 1 90 ? -10.526 -29.526 25.365 1.00 79.12 90 GLY A O 1
ATOM 688 N N . ASP A 1 91 ? -8.468 -30.388 25.544 1.00 81.12 91 ASP A N 1
ATOM 689 C CA . ASP A 1 91 ? -7.855 -29.194 26.132 1.00 81.12 91 ASP A CA 1
ATOM 690 C C . ASP A 1 91 ? -7.881 -27.980 25.189 1.00 81.12 91 ASP A C 1
ATOM 692 O O . ASP A 1 91 ? -8.218 -26.876 25.613 1.00 81.12 91 ASP A O 1
ATOM 696 N N . ASN A 1 92 ? -7.566 -28.163 23.899 1.00 84.50 92 ASN A N 1
ATOM 697 C CA . ASN A 1 92 ? -7.531 -27.054 22.935 1.00 84.50 92 ASN A CA 1
ATOM 698 C C . ASN A 1 92 ? -8.906 -26.713 22.325 1.00 84.50 92 ASN A C 1
ATOM 700 O O . ASN A 1 92 ? -8.986 -25.810 21.493 1.00 84.50 92 ASN A O 1
ATOM 704 N N . THR A 1 93 ? -9.976 -27.394 22.758 1.00 86.12 93 THR A N 1
ATOM 705 C CA . THR A 1 93 ? -11.377 -27.111 22.387 1.00 86.12 93 THR A CA 1
ATOM 706 C C . THR A 1 93 ? -12.314 -26.952 23.595 1.00 86.12 93 THR A C 1
ATOM 708 O O . THR A 1 93 ? -13.541 -26.940 23.431 1.00 86.12 93 THR A O 1
ATOM 711 N N . LEU A 1 94 ? -11.755 -26.799 24.806 1.00 87.00 94 LEU A N 1
ATOM 712 C CA . LEU A 1 94 ? -12.481 -26.614 26.070 1.00 87.00 94 LEU A CA 1
ATOM 713 C C . LEU A 1 94 ? -13.046 -25.189 26.203 1.00 87.00 94 LEU A C 1
ATOM 715 O O . LEU A 1 94 ? -12.662 -24.410 27.071 1.00 87.00 94 LEU A O 1
ATOM 719 N N . PHE A 1 95 ? -13.945 -24.818 25.305 1.00 82.31 95 PHE A N 1
ATOM 720 C CA . PHE A 1 95 ? -14.655 -23.544 25.339 1.00 82.31 95 PHE A CA 1
ATOM 721 C C . PHE A 1 95 ? -15.977 -23.686 24.600 1.00 82.31 95 PHE A C 1
ATOM 723 O O . PHE A 1 95 ? -16.059 -24.430 23.627 1.00 82.31 95 PHE A O 1
ATOM 730 N N . ARG A 1 96 ? -17.010 -22.948 25.013 1.00 80.44 96 ARG A N 1
ATOM 731 C CA . ARG A 1 96 ? -18.298 -22.913 24.301 1.00 80.44 96 ARG A CA 1
ATOM 732 C C . ARG A 1 96 ? -18.211 -22.122 22.995 1.00 80.44 96 ARG A C 1
ATOM 734 O O . ARG A 1 96 ? -18.631 -22.612 21.949 1.00 80.44 96 ARG A O 1
ATOM 741 N N . ASN A 1 97 ? -17.625 -20.927 23.068 1.00 78.19 97 ASN A N 1
ATOM 742 C CA . ASN A 1 97 ? -17.490 -19.999 21.950 1.00 78.19 97 ASN A CA 1
ATOM 743 C C . ASN A 1 97 ? -16.024 -19.935 21.492 1.00 78.19 97 ASN A C 1
ATOM 745 O O . ASN A 1 97 ? -15.145 -19.681 22.322 1.00 78.19 97 ASN A O 1
ATOM 749 N N . PRO A 1 98 ? -15.732 -20.197 20.204 1.00 81.06 98 PRO A N 1
ATOM 750 C CA . PRO A 1 98 ? -14.365 -20.199 19.706 1.00 81.06 98 PRO A CA 1
ATOM 751 C C . PRO A 1 98 ? -13.758 -18.800 19.753 1.00 81.06 98 PRO A C 1
ATOM 753 O O . PRO A 1 98 ? -14.352 -17.825 19.295 1.00 81.06 98 PRO A O 1
ATOM 756 N N . ARG A 1 99 ? -12.532 -18.717 20.276 1.00 82.25 99 ARG A N 1
ATOM 757 C CA . ARG A 1 99 ? -11.749 -17.480 20.243 1.00 82.25 99 ARG A CA 1
ATOM 758 C C . ARG A 1 99 ? -11.305 -17.155 18.817 1.00 82.25 99 ARG A C 1
ATOM 760 O O . ARG A 1 99 ? -11.199 -18.040 17.966 1.00 82.25 99 ARG A O 1
ATOM 767 N N . ARG A 1 100 ? -10.985 -15.890 18.549 1.00 79.19 100 ARG A N 1
ATOM 768 C CA . ARG A 1 100 ? -10.572 -15.462 17.207 1.00 79.19 100 ARG A CA 1
ATOM 769 C C . ARG A 1 100 ? -9.231 -16.071 16.800 1.00 79.19 100 ARG A C 1
ATOM 771 O O . ARG A 1 100 ? -9.093 -16.509 15.664 1.00 79.19 100 ARG A O 1
ATOM 778 N N . SER A 1 101 ? -8.288 -16.180 17.729 1.00 81.50 101 SER A N 1
ATOM 779 C CA . SER A 1 101 ? -7.015 -16.888 17.566 1.00 81.50 101 SER A CA 1
ATOM 780 C C . SER A 1 101 ? -7.214 -18.352 17.170 1.00 81.50 101 SER A C 1
ATOM 782 O O . SER A 1 101 ? -6.539 -18.841 16.264 1.00 81.50 101 SER A O 1
ATOM 784 N N . PHE A 1 102 ? -8.188 -19.037 17.779 1.00 87.00 102 PHE A N 1
ATOM 785 C CA . PHE A 1 102 ? -8.568 -20.400 17.412 1.00 87.00 102 PHE A CA 1
ATOM 786 C C . PHE A 1 102 ? -9.081 -20.446 15.970 1.00 87.00 102 PHE A C 1
ATOM 788 O O . PHE A 1 102 ? -8.567 -21.221 15.173 1.00 87.00 102 PHE A O 1
ATOM 795 N N . ILE A 1 103 ? -10.020 -19.569 15.592 1.00 85.81 103 ILE A N 1
ATOM 796 C CA . ILE A 1 103 ? -10.546 -19.514 14.215 1.00 85.81 103 ILE A CA 1
ATOM 797 C C . ILE A 1 103 ? -9.428 -19.212 13.206 1.00 85.81 103 ILE A C 1
ATOM 799 O O . ILE A 1 103 ? -9.360 -19.869 12.172 1.00 85.81 103 ILE A O 1
ATOM 803 N N . ASN A 1 104 ? -8.539 -18.259 13.499 1.00 85.25 104 ASN A N 1
ATOM 804 C CA . ASN A 1 104 ? -7.450 -17.845 12.608 1.00 85.25 104 ASN A CA 1
ATOM 805 C C . ASN A 1 104 ? -6.363 -18.918 12.431 1.00 85.25 104 ASN A C 1
ATOM 807 O O . ASN A 1 104 ? -5.698 -18.945 11.398 1.00 85.25 104 ASN A O 1
ATOM 811 N N . SER A 1 105 ? -6.168 -19.779 13.432 1.00 87.19 105 SER A N 1
ATOM 812 C CA . SER A 1 105 ? -5.167 -20.854 13.412 1.00 87.19 105 SER A CA 1
ATOM 813 C C . SER A 1 105 ? -5.725 -22.212 12.985 1.00 87.19 105 SER A C 1
ATOM 815 O O . SER A 1 105 ? -4.948 -23.142 12.767 1.00 87.19 105 SER A O 1
ATOM 817 N N . LEU A 1 106 ? -7.050 -22.332 12.858 1.00 89.62 106 LEU A N 1
ATOM 818 C CA . LEU A 1 106 ? -7.726 -23.555 12.447 1.00 89.62 106 LEU A CA 1
ATOM 819 C C . LEU A 1 106 ? -7.436 -23.846 10.968 1.00 89.62 106 LEU A C 1
ATOM 821 O O . LEU A 1 106 ? -7.865 -23.100 10.090 1.00 89.62 106 LEU A O 1
ATOM 825 N N . GLN A 1 107 ? -6.749 -24.938 10.670 1.00 92.44 107 GLN A N 1
ATOM 826 C CA . GLN A 1 107 ? -6.497 -25.400 9.304 1.00 92.44 107 GLN A CA 1
ATOM 827 C C . GLN A 1 107 ? -7.077 -26.791 9.097 1.00 92.44 107 GLN A C 1
ATOM 829 O O . GLN A 1 107 ? -7.105 -27.593 10.026 1.00 92.44 107 GLN A O 1
ATOM 834 N N . PHE A 1 108 ? -7.482 -27.096 7.872 1.00 92.62 108 PHE A N 1
ATOM 835 C CA . PHE A 1 108 ? -8.101 -28.361 7.495 1.00 92.62 108 PHE A CA 1
ATOM 836 C C . PHE A 1 108 ? -7.218 -29.163 6.553 1.00 92.62 108 PHE A C 1
ATOM 838 O O . PHE A 1 108 ? -6.371 -28.619 5.836 1.00 92.62 108 PHE A O 1
ATOM 845 N N . ASN A 1 109 ? -7.457 -30.470 6.535 1.00 90.00 109 ASN A N 1
ATOM 846 C CA . ASN A 1 109 ? -6.844 -31.376 5.585 1.00 90.00 109 ASN A CA 1
ATOM 847 C C . ASN A 1 109 ? -7.756 -31.521 4.358 1.00 90.00 109 ASN A C 1
ATOM 849 O O . ASN A 1 109 ? -8.911 -31.928 4.487 1.00 90.00 109 ASN A O 1
ATOM 853 N N . TYR A 1 110 ? -7.241 -31.208 3.165 1.00 88.31 110 TYR A N 1
ATOM 854 C CA . TYR A 1 110 ? -8.036 -31.322 1.940 1.00 88.31 110 TYR A CA 1
ATOM 855 C C . TYR A 1 110 ? -8.495 -32.760 1.669 1.00 88.31 110 TYR A C 1
ATOM 857 O O . TYR A 1 110 ? -9.645 -32.964 1.298 1.00 88.31 110 TYR A O 1
ATOM 865 N N . SER A 1 111 ? -7.634 -33.752 1.896 1.00 85.56 111 SER A N 1
ATOM 866 C CA . SER A 1 111 ? -7.945 -35.168 1.674 1.00 85.56 111 SER A CA 1
ATOM 867 C C . SER A 1 111 ? -9.103 -35.644 2.564 1.00 85.56 111 SER A C 1
ATOM 869 O O . SER A 1 111 ? -9.962 -36.403 2.116 1.00 85.56 111 SER A O 1
ATOM 871 N N . GLU A 1 112 ? -9.186 -35.158 3.808 1.00 86.88 112 GLU A N 1
ATOM 872 C CA . GLU A 1 112 ? -10.324 -35.444 4.696 1.00 86.88 112 GLU A CA 1
ATOM 873 C C . GLU A 1 112 ? -11.591 -34.679 4.283 1.00 86.88 112 GLU A C 1
ATOM 875 O O . GLU A 1 112 ? -12.678 -35.255 4.304 1.00 86.88 112 GLU A O 1
ATOM 880 N N . ILE A 1 113 ? -11.477 -33.422 3.832 1.00 86.62 113 ILE A N 1
ATOM 881 C CA . ILE A 1 113 ? -12.606 -32.677 3.240 1.00 86.62 113 ILE A CA 1
ATOM 882 C C . ILE A 1 113 ? -13.171 -33.436 2.036 1.00 86.62 113 ILE A C 1
ATOM 884 O O . ILE A 1 113 ? -14.374 -33.677 1.968 1.00 86.62 113 ILE A O 1
ATOM 888 N N . GLU A 1 114 ? -12.311 -33.845 1.105 1.00 83.94 114 GLU A N 1
ATOM 889 C CA . GLU A 1 114 ? -12.691 -34.582 -0.097 1.00 83.94 114 GLU A CA 1
ATOM 890 C C . GLU A 1 114 ? -13.391 -35.896 0.260 1.00 83.94 114 GLU A C 1
ATOM 892 O O . GLU A 1 114 ? -14.459 -36.206 -0.273 1.00 83.94 114 GLU A O 1
ATOM 897 N N . LYS A 1 115 ? -12.828 -36.646 1.213 1.00 84.50 115 LYS A N 1
ATOM 898 C CA . LYS A 1 115 ? -13.434 -37.874 1.727 1.00 84.50 115 LYS A CA 1
ATOM 899 C C . LYS A 1 115 ? -14.832 -37.615 2.278 1.00 84.50 115 LYS A C 1
ATOM 901 O O . LYS A 1 115 ? -15.742 -38.372 1.953 1.00 84.50 115 LYS A O 1
ATOM 906 N N . ARG A 1 116 ? -15.030 -36.548 3.063 1.00 84.62 116 ARG A N 1
ATOM 907 C CA . ARG A 1 116 ? -16.351 -36.168 3.589 1.00 84.62 116 ARG A CA 1
ATOM 908 C C . ARG A 1 116 ? -17.313 -35.770 2.475 1.00 84.62 116 ARG A C 1
ATOM 910 O O . ARG A 1 116 ? -18.431 -36.268 2.465 1.00 84.62 116 ARG A O 1
ATOM 917 N N . ILE A 1 117 ? -16.895 -34.971 1.499 1.00 78.69 117 ILE A N 1
ATOM 918 C CA . ILE A 1 117 ? -17.753 -34.604 0.359 1.00 78.69 117 ILE A CA 1
ATOM 919 C C . ILE A 1 117 ? -18.242 -35.853 -0.395 1.00 78.69 117 ILE A C 1
ATOM 921 O O . ILE A 1 117 ? -19.421 -35.928 -0.733 1.00 78.69 117 ILE A O 1
ATOM 925 N N . LYS A 1 118 ? -17.368 -36.851 -0.592 1.00 78.12 118 LYS A N 1
ATOM 926 C CA . LYS A 1 118 ? -17.687 -38.104 -1.301 1.00 78.12 118 LYS A CA 1
ATOM 927 C C . LYS A 1 118 ? -18.635 -39.037 -0.543 1.00 78.12 118 LYS A C 1
ATOM 929 O O . LYS A 1 118 ? -19.397 -39.755 -1.180 1.00 78.12 118 LYS A O 1
ATOM 934 N N . ILE A 1 119 ? -18.552 -39.085 0.789 1.00 73.00 119 ILE A N 1
ATOM 935 C CA . ILE A 1 119 ? -19.313 -40.058 1.600 1.00 73.00 119 ILE A CA 1
ATOM 936 C C . ILE A 1 119 ? -20.558 -39.476 2.263 1.00 73.00 119 ILE A C 1
ATOM 938 O O . ILE A 1 119 ? -21.423 -40.242 2.678 1.00 73.00 119 ILE A O 1
ATOM 942 N N . THR A 1 120 ? -20.643 -38.154 2.424 1.00 63.97 120 THR A N 1
ATOM 943 C CA . THR A 1 120 ? -21.756 -37.551 3.160 1.00 63.97 120 THR A CA 1
ATOM 944 C C . THR A 1 120 ? -22.850 -37.109 2.201 1.00 63.97 120 THR A C 1
ATOM 946 O O . THR A 1 120 ? -22.639 -36.248 1.349 1.00 63.97 120 THR A O 1
ATOM 949 N N . SER A 1 121 ? -24.052 -37.645 2.386 1.00 55.22 121 SER A N 1
ATOM 950 C CA . SER A 1 121 ? -25.266 -37.170 1.730 1.00 55.22 121 SER A CA 1
ATOM 951 C C . SER A 1 121 ? -25.799 -35.929 2.450 1.00 55.22 121 SER A C 1
ATOM 953 O O . SER A 1 121 ? -26.912 -35.961 2.972 1.00 55.22 121 SER A O 1
ATOM 955 N N . PHE A 1 122 ? -25.018 -34.841 2.519 1.00 54.25 122 PHE A N 1
ATOM 956 C CA . PHE A 1 122 ? -25.568 -33.525 2.871 1.00 54.25 122 PHE A CA 1
ATOM 957 C C . PHE A 1 122 ? -26.525 -33.112 1.755 1.00 54.25 122 PHE A C 1
ATOM 959 O O . PHE A 1 122 ? -26.151 -32.338 0.877 1.00 54.25 122 PHE A O 1
ATOM 966 N N . GLY A 1 123 ? -27.712 -33.722 1.745 1.00 45.25 123 GLY A N 1
ATOM 967 C CA . GLY A 1 123 ? -28.657 -33.688 0.641 1.00 45.25 123 GLY A CA 1
ATOM 968 C C . GLY A 1 123 ? -28.863 -32.255 0.199 1.00 45.25 123 GLY A C 1
ATOM 969 O O . GLY A 1 123 ? -29.201 -31.427 1.034 1.00 45.25 123 GLY A O 1
ATOM 970 N N . ASP A 1 124 ? -28.560 -31.973 -1.064 1.00 50.62 124 ASP A N 1
ATOM 971 C CA . ASP A 1 124 ? -28.836 -30.742 -1.813 1.00 50.62 124 ASP A CA 1
ATOM 972 C C . ASP A 1 124 ? -28.488 -29.376 -1.156 1.00 50.62 124 ASP A C 1
ATOM 974 O O . ASP A 1 124 ? -28.737 -28.329 -1.754 1.00 50.62 124 ASP A O 1
ATOM 978 N N . ASN A 1 125 ? -27.883 -29.336 0.040 1.00 62.12 125 ASN A N 1
ATOM 979 C CA . ASN A 1 125 ? -27.870 -28.148 0.908 1.00 62.12 125 ASN A CA 1
ATOM 980 C C . ASN A 1 125 ? -26.517 -27.419 0.973 1.00 62.12 125 ASN A C 1
ATOM 982 O O . ASN A 1 125 ? -26.423 -26.374 1.617 1.00 62.12 125 ASN A O 1
ATOM 986 N N . TYR A 1 126 ? -25.458 -27.938 0.336 1.00 75.38 126 TYR A N 1
ATOM 987 C CA . TYR A 1 126 ? -24.158 -27.255 0.195 1.00 75.38 126 TYR A CA 1
ATOM 988 C C . TYR A 1 126 ? -23.562 -26.691 1.511 1.00 75.38 126 TYR A C 1
ATOM 990 O O . TYR A 1 126 ? -22.846 -25.682 1.502 1.00 75.38 126 TYR A O 1
ATOM 998 N N . LEU A 1 127 ? -23.839 -27.328 2.657 1.00 79.75 127 LEU A N 1
ATOM 999 C CA . LEU A 1 127 ? -23.477 -26.818 3.990 1.00 79.75 127 LEU A CA 1
ATOM 1000 C C . LEU A 1 127 ? -21.960 -26.718 4.194 1.00 79.75 127 LEU A C 1
ATOM 1002 O O . LEU A 1 127 ? -21.463 -25.675 4.609 1.00 79.75 127 LEU A O 1
ATOM 1006 N N . LEU A 1 128 ? -21.213 -27.774 3.858 1.00 85.00 128 LEU A N 1
ATOM 1007 C CA . LEU A 1 128 ? -19.756 -27.816 4.012 1.00 85.00 128 LEU A CA 1
ATOM 1008 C C . LEU A 1 128 ? -19.011 -26.772 3.151 1.00 85.00 128 LEU A C 1
ATOM 1010 O O . LEU A 1 128 ? -18.216 -26.020 3.720 1.00 85.00 128 LEU A O 1
ATOM 1014 N N . PRO A 1 129 ? -19.245 -26.650 1.824 1.00 80.00 129 PRO A N 1
ATOM 1015 C CA . PRO A 1 129 ? -18.577 -25.616 1.029 1.00 80.00 129 PRO A CA 1
ATOM 1016 C C . PRO A 1 129 ? -18.956 -24.198 1.481 1.00 80.00 129 PRO A C 1
ATOM 1018 O O . PRO A 1 129 ? -18.101 -23.314 1.486 1.00 80.00 129 PRO A O 1
ATOM 1021 N N . THR A 1 130 ? -20.196 -23.985 1.936 1.00 81.81 130 THR A N 1
ATOM 1022 C CA . THR A 1 130 ? -20.626 -22.679 2.461 1.00 81.81 130 THR A CA 1
ATOM 1023 C C . THR A 1 130 ? -19.973 -22.363 3.816 1.00 81.81 130 THR A C 1
ATOM 1025 O O . THR A 1 130 ? -19.561 -21.232 4.051 1.00 81.81 130 THR A O 1
ATOM 1028 N N . PHE A 1 131 ? -19.779 -23.359 4.684 1.00 87.00 131 PHE A N 1
ATOM 1029 C CA . PHE A 1 131 ? -19.040 -23.205 5.941 1.00 87.00 131 PHE A CA 1
ATOM 1030 C C . PHE A 1 131 ? -17.556 -22.862 5.724 1.00 87.00 131 PHE A C 1
ATOM 1032 O O . PHE A 1 131 ? -17.024 -21.968 6.383 1.00 87.00 131 PHE A O 1
ATOM 1039 N N . LEU A 1 132 ? -16.884 -23.528 4.775 1.00 87.38 132 LEU A N 1
ATOM 1040 C CA . LEU A 1 132 ? -15.495 -23.208 4.412 1.00 87.38 132 LEU A CA 1
ATOM 1041 C C . LEU A 1 132 ? -15.374 -21.778 3.862 1.00 87.38 132 LEU A C 1
ATOM 1043 O O . LEU A 1 132 ? -14.451 -21.051 4.231 1.00 87.38 132 LEU A O 1
ATOM 1047 N N . TYR A 1 133 ? -16.331 -21.365 3.030 1.00 81.88 133 TYR A N 1
ATOM 1048 C CA . TYR A 1 133 ? -16.440 -20.003 2.509 1.00 81.88 133 TYR A CA 1
ATOM 1049 C C . TYR A 1 133 ? -16.608 -18.955 3.624 1.00 81.88 133 TYR A C 1
ATOM 1051 O O . TYR A 1 133 ? -15.882 -17.962 3.659 1.00 81.88 133 TYR A O 1
ATOM 1059 N N . GLU A 1 134 ? -17.500 -19.199 4.585 1.00 80.19 134 GLU A N 1
ATOM 1060 C CA . GLU A 1 134 ? -17.706 -18.321 5.746 1.00 80.19 134 GLU A CA 1
ATOM 1061 C C . GLU A 1 134 ? -16.463 -18.189 6.621 1.00 80.19 134 GLU A C 1
ATOM 1063 O O . GLU A 1 134 ? -16.114 -17.089 7.054 1.00 80.19 134 GLU A O 1
ATOM 1068 N N . MET A 1 135 ? -15.752 -19.296 6.855 1.00 84.25 135 MET A N 1
ATOM 1069 C CA . MET A 1 135 ? -14.483 -19.249 7.576 1.00 84.25 135 MET A CA 1
ATOM 1070 C C . MET A 1 135 ? -13.419 -18.449 6.830 1.00 84.25 135 MET A C 1
ATOM 1072 O O . MET A 1 135 ? -12.626 -17.781 7.489 1.00 84.25 135 MET A O 1
ATOM 1076 N N . ALA A 1 136 ? -13.400 -18.496 5.496 1.00 80.94 136 ALA A N 1
ATOM 1077 C CA . ALA A 1 136 ? -12.452 -17.729 4.693 1.00 80.94 136 ALA A CA 1
ATOM 1078 C C . ALA A 1 136 ? -12.663 -16.235 4.902 1.00 80.94 136 ALA A C 1
ATOM 1080 O O . ALA A 1 136 ? -11.747 -15.516 5.280 1.00 80.94 136 ALA A O 1
ATOM 1081 N N . ILE A 1 137 ? -13.909 -15.802 4.747 1.00 71.50 137 ILE A N 1
ATOM 1082 C CA . ILE A 1 137 ? -14.321 -14.405 4.859 1.00 71.50 137 ILE A CA 1
ATOM 1083 C C . ILE A 1 137 ? -14.171 -13.856 6.282 1.00 71.50 137 ILE A C 1
ATOM 1085 O O . ILE A 1 137 ? -13.921 -12.666 6.474 1.00 71.50 137 ILE A O 1
ATOM 1089 N N . ALA A 1 138 ? -14.358 -14.696 7.301 1.00 74.06 138 ALA A N 1
ATOM 1090 C CA . ALA A 1 138 ? -14.266 -14.273 8.695 1.00 74.06 138 ALA A CA 1
ATOM 1091 C C . ALA A 1 138 ? -12.823 -13.983 9.155 1.00 74.06 138 ALA A C 1
ATOM 1093 O O . ALA A 1 138 ? -12.627 -13.326 10.185 1.00 74.06 138 ALA A O 1
ATOM 1094 N N . ARG A 1 139 ? -11.818 -14.481 8.424 1.00 74.19 139 ARG A N 1
ATOM 1095 C CA . ARG A 1 139 ? -10.397 -14.386 8.780 1.00 74.19 139 ARG A CA 1
ATOM 1096 C C . ARG A 1 139 ? -9.739 -13.156 8.155 1.00 74.19 139 ARG A C 1
ATOM 1098 O O . ARG A 1 139 ? -10.134 -12.722 7.078 1.00 74.19 139 ARG A O 1
ATOM 1105 N N . PRO A 1 140 ? -8.726 -12.569 8.812 1.00 68.38 140 PRO A N 1
ATOM 1106 C CA . PRO A 1 140 ? -7.939 -11.513 8.196 1.00 68.38 140 PRO A CA 1
ATOM 1107 C C . PRO A 1 140 ? -7.046 -12.075 7.071 1.00 68.38 140 PRO A C 1
ATOM 1109 O O . PRO A 1 140 ? -6.710 -13.261 7.054 1.00 68.38 140 PRO A O 1
ATOM 1112 N N . ALA A 1 141 ? -6.644 -11.213 6.133 1.00 63.62 141 ALA A N 1
ATOM 1113 C CA . ALA A 1 141 ? -5.873 -11.607 4.948 1.00 63.62 141 ALA A CA 1
ATOM 1114 C C . ALA A 1 141 ? -4.492 -12.223 5.264 1.00 63.62 141 ALA A C 1
ATOM 1116 O O . ALA A 1 141 ? -3.934 -12.926 4.427 1.00 63.62 141 ALA A O 1
ATOM 1117 N N . ASP A 1 142 ? -3.954 -11.968 6.457 1.00 64.94 142 ASP A N 1
ATOM 1118 C CA . ASP A 1 142 ? -2.674 -12.466 6.970 1.00 64.94 142 ASP A CA 1
ATOM 1119 C C . ASP A 1 142 ? -2.798 -13.723 7.856 1.00 64.94 142 ASP A C 1
ATOM 1121 O O . ASP A 1 142 ? -1.784 -14.260 8.301 1.00 64.94 142 ASP A O 1
ATOM 1125 N N . ALA A 1 143 ? -4.014 -14.219 8.120 1.00 76.19 143 ALA A N 1
ATOM 1126 C CA . ALA A 1 143 ? -4.198 -15.493 8.814 1.00 76.19 143 ALA A CA 1
ATOM 1127 C C . ALA A 1 143 ? -3.719 -16.681 7.964 1.00 76.19 143 ALA A C 1
ATOM 1129 O O . ALA A 1 143 ? -3.693 -16.621 6.732 1.00 76.19 143 ALA A O 1
ATOM 1130 N N . LEU A 1 144 ? -3.388 -17.792 8.631 1.00 82.31 144 LEU A N 1
ATOM 1131 C CA . LEU A 1 144 ? -3.004 -19.031 7.957 1.00 82.31 144 LEU A CA 1
ATOM 1132 C C . LEU A 1 144 ? -4.094 -19.471 6.973 1.00 82.31 144 LEU A C 1
ATOM 1134 O O . LEU A 1 144 ? -5.291 -19.390 7.272 1.00 82.31 144 LEU A O 1
ATOM 1138 N N . ALA A 1 145 ? -3.664 -19.983 5.818 1.00 83.88 145 ALA A N 1
ATOM 1139 C CA . ALA A 1 145 ? -4.569 -20.527 4.816 1.00 83.88 145 ALA A CA 1
ATOM 1140 C C . ALA A 1 145 ? -5.461 -21.617 5.430 1.00 83.88 145 ALA A C 1
ATOM 1142 O O . ALA A 1 145 ? -4.992 -22.448 6.215 1.00 83.88 145 ALA A O 1
ATOM 1143 N N . ILE A 1 146 ? -6.743 -21.627 5.050 1.00 88.81 146 ILE A N 1
ATOM 1144 C CA . ILE A 1 146 ? -7.743 -22.574 5.573 1.00 88.81 146 ILE A CA 1
ATOM 1145 C C . ILE A 1 146 ? -7.324 -24.019 5.327 1.00 88.81 146 ILE A C 1
ATOM 1147 O O . ILE A 1 146 ? -7.524 -24.871 6.187 1.00 88.81 146 ILE A O 1
ATOM 1151 N N . ILE A 1 147 ? -6.745 -24.301 4.164 1.00 89.25 147 ILE A N 1
ATOM 1152 C CA . ILE A 1 147 ? -6.243 -25.627 3.818 1.00 89.25 147 ILE A CA 1
ATOM 1153 C C . ILE A 1 147 ? -4.754 -25.678 4.137 1.00 89.25 147 ILE A C 1
ATOM 1155 O O . ILE A 1 147 ? -3.979 -24.855 3.648 1.00 89.25 147 ILE A O 1
ATOM 1159 N N . ARG A 1 148 ? -4.354 -26.657 4.948 1.00 87.19 148 ARG A N 1
ATOM 1160 C CA . ARG A 1 148 ? -2.951 -26.875 5.297 1.00 87.19 148 ARG A CA 1
ATOM 1161 C C . ARG A 1 148 ? -2.180 -27.445 4.107 1.00 87.19 148 ARG A C 1
ATOM 1163 O O . ARG A 1 148 ? -2.653 -28.351 3.420 1.00 87.19 148 ARG A O 1
ATOM 1170 N N . GLU A 1 149 ? -0.959 -26.961 3.914 1.00 76.50 149 GLU A N 1
ATOM 1171 C CA . GLU A 1 149 ? -0.024 -27.527 2.946 1.00 76.50 149 GLU A CA 1
ATOM 1172 C C . GLU A 1 149 ? 0.540 -28.862 3.464 1.00 76.50 149 GLU A C 1
ATOM 1174 O O . GLU A 1 149 ? 0.949 -28.982 4.619 1.00 76.50 149 GLU A O 1
ATOM 1179 N N . GLU A 1 150 ? 0.506 -29.901 2.631 1.00 72.38 150 GLU A N 1
ATOM 1180 C CA . GLU A 1 150 ? 1.003 -31.234 2.981 1.00 72.38 150 GLU A CA 1
ATOM 1181 C C . GLU A 1 150 ? 2.416 -31.411 2.424 1.00 72.38 150 GLU A C 1
ATOM 1183 O O . GLU A 1 150 ? 2.679 -30.998 1.300 1.00 72.38 150 GLU A O 1
ATOM 1188 N N . ALA A 1 151 ? 3.316 -32.045 3.182 1.00 64.19 151 ALA A N 1
ATOM 1189 C CA . ALA A 1 151 ? 4.707 -32.243 2.759 1.00 64.19 151 ALA A CA 1
ATOM 1190 C C . ALA A 1 151 ? 4.843 -33.151 1.521 1.00 64.19 151 ALA A C 1
ATOM 1192 O O . ALA A 1 151 ? 5.758 -32.966 0.730 1.00 64.19 151 ALA A O 1
ATOM 1193 N N . ASN A 1 152 ? 3.926 -34.110 1.360 1.00 65.25 152 ASN A N 1
ATOM 1194 C CA . ASN A 1 152 ? 3.817 -35.004 0.206 1.00 65.25 152 ASN A CA 1
ATOM 1195 C C . ASN A 1 152 ? 2.328 -35.153 -0.149 1.00 65.25 152 ASN A C 1
ATOM 1197 O O . ASN A 1 152 ? 1.705 -36.127 0.282 1.00 65.25 152 ASN A O 1
ATOM 1201 N N . PRO A 1 153 ? 1.722 -34.175 -0.842 1.00 67.19 153 PRO A N 1
ATOM 1202 C CA . PRO A 1 153 ? 0.315 -34.265 -1.195 1.00 67.19 153 PRO A CA 1
ATOM 1203 C C . PRO A 1 153 ? 0.101 -35.400 -2.212 1.00 67.19 153 PRO A C 1
ATOM 1205 O O . PRO A 1 153 ? 0.966 -35.622 -3.066 1.00 67.19 153 PRO A O 1
ATOM 1208 N N . PRO A 1 154 ? -1.035 -36.118 -2.164 1.00 64.81 154 PRO A N 1
ATOM 1209 C CA . PRO A 1 154 ? -1.401 -37.050 -3.226 1.00 64.81 154 PRO A CA 1
ATOM 1210 C C . PRO A 1 154 ? -1.499 -36.324 -4.582 1.00 64.81 154 PRO A C 1
ATOM 1212 O O . PRO A 1 154 ? -1.800 -35.129 -4.634 1.00 64.81 154 PRO A O 1
ATOM 1215 N N . LEU A 1 155 ? -1.222 -37.045 -5.677 1.00 60.88 155 LEU A N 1
ATOM 1216 C CA . LEU A 1 155 ? -1.294 -36.522 -7.048 1.00 60.88 155 LEU A CA 1
ATOM 1217 C C . LEU A 1 155 ? -2.694 -35.947 -7.329 1.00 60.88 155 LEU A C 1
ATOM 1219 O O . LEU A 1 155 ? -3.686 -36.671 -7.313 1.00 60.88 155 LEU A O 1
ATOM 1223 N N . ASP A 1 156 ? -2.768 -34.639 -7.588 1.00 62.19 156 ASP A N 1
ATOM 1224 C CA . ASP A 1 156 ? -4.011 -33.926 -7.913 1.00 62.19 156 ASP A CA 1
ATOM 1225 C C . ASP A 1 156 ? -4.337 -34.069 -9.409 1.00 62.19 156 ASP A C 1
ATOM 1227 O O . ASP A 1 156 ? -4.283 -33.099 -10.161 1.00 62.19 156 ASP A O 1
ATOM 1231 N N . GLU A 1 157 ? -4.642 -35.292 -9.858 1.00 54.56 157 GLU A N 1
ATOM 1232 C CA . GLU A 1 157 ? -4.946 -35.588 -11.273 1.00 54.56 157 GLU A CA 1
ATOM 1233 C C . GLU A 1 157 ? -6.160 -34.798 -11.803 1.00 54.56 157 GLU A C 1
ATOM 1235 O O . GLU A 1 157 ? -6.244 -34.513 -12.995 1.00 54.56 157 GLU A O 1
ATOM 1240 N N . SER A 1 158 ? -7.085 -34.413 -10.914 1.00 58.25 158 SER A N 1
ATOM 1241 C CA . SER A 1 158 ? -8.321 -33.683 -11.245 1.00 58.25 158 SER A CA 1
ATOM 1242 C C . SER A 1 158 ? -8.208 -32.151 -11.179 1.00 58.25 158 SER A C 1
ATOM 1244 O O . SER A 1 158 ? -9.051 -31.445 -11.730 1.00 58.25 158 SER A O 1
ATOM 1246 N N . GLY A 1 159 ? -7.200 -31.615 -10.481 1.00 66.81 159 GLY A N 1
ATOM 1247 C CA . GLY A 1 159 ? -7.023 -30.178 -10.239 1.00 66.81 159 GLY A CA 1
ATOM 1248 C C . GLY A 1 159 ? -7.960 -29.557 -9.185 1.00 66.81 159 GLY A C 1
ATOM 1249 O O . GLY A 1 159 ? -7.874 -28.349 -8.922 1.00 66.81 159 GLY A O 1
ATOM 1250 N N . TYR A 1 160 ? -8.864 -30.330 -8.566 1.00 70.38 160 TYR A N 1
ATOM 1251 C CA . TYR A 1 160 ? -9.851 -29.814 -7.605 1.00 70.38 160 TYR A CA 1
ATOM 1252 C C . TYR A 1 160 ? -9.221 -29.337 -6.292 1.00 70.38 160 TYR A C 1
ATOM 1254 O O . TYR A 1 160 ? -9.704 -28.359 -5.702 1.00 70.38 160 TYR A O 1
ATOM 1262 N N . ARG A 1 161 ? -8.109 -29.955 -5.860 1.00 78.50 161 ARG A N 1
ATOM 1263 C CA . ARG A 1 161 ? -7.375 -29.528 -4.658 1.00 78.50 161 ARG A CA 1
ATOM 1264 C C . ARG A 1 161 ? -6.806 -28.135 -4.858 1.00 78.50 161 ARG A C 1
ATOM 1266 O O . ARG A 1 161 ? -7.072 -27.242 -4.051 1.00 78.50 161 ARG A O 1
ATOM 1273 N N . LYS A 1 162 ? -6.078 -27.923 -5.958 1.00 73.69 162 LYS A N 1
ATOM 1274 C CA . LYS A 1 162 ? -5.522 -26.608 -6.307 1.00 73.69 162 LYS A CA 1
ATOM 1275 C C . LYS A 1 162 ? -6.620 -25.541 -6.398 1.00 73.69 162 LYS A C 1
ATOM 1277 O O . LYS A 1 162 ? -6.475 -24.469 -5.810 1.00 73.69 162 LYS A O 1
ATOM 1282 N N . LYS A 1 163 ? -7.740 -25.851 -7.059 1.00 63.72 163 LYS A N 1
ATOM 1283 C CA . LYS A 1 163 ? -8.862 -24.918 -7.255 1.00 63.72 163 LYS A CA 1
ATOM 1284 C C . LYS A 1 163 ? -9.559 -24.527 -5.948 1.00 63.72 163 LYS A C 1
ATOM 1286 O O . LYS A 1 163 ? -9.821 -23.348 -5.728 1.00 63.72 163 LYS A O 1
ATOM 1291 N N . THR A 1 164 ? -9.807 -25.481 -5.051 1.00 72.00 164 THR A N 1
ATOM 1292 C CA . THR A 1 164 ? -10.414 -25.205 -3.734 1.00 72.00 164 THR A CA 1
ATOM 1293 C C . THR A 1 164 ? -9.532 -24.288 -2.891 1.00 72.00 164 THR A C 1
ATOM 1295 O O . THR A 1 164 ? -10.023 -23.316 -2.317 1.00 72.00 164 THR A O 1
ATOM 1298 N N . ILE A 1 165 ? -8.220 -24.551 -2.860 1.00 76.88 165 ILE A N 1
ATOM 1299 C CA . ILE A 1 165 ? -7.246 -23.716 -2.142 1.00 76.88 165 ILE A CA 1
ATOM 1300 C C . ILE A 1 165 ? -7.248 -22.290 -2.705 1.00 76.88 165 ILE A C 1
ATOM 1302 O O . ILE A 1 165 ? -7.300 -21.326 -1.944 1.00 76.88 165 ILE A O 1
ATOM 1306 N N . GLN A 1 166 ? -7.238 -22.145 -4.033 1.00 71.06 166 GLN A N 1
ATOM 1307 C CA . GLN A 1 166 ? -7.281 -20.840 -4.696 1.00 71.06 166 GLN A CA 1
ATOM 1308 C C . GLN A 1 166 ? -8.554 -20.054 -4.355 1.00 71.06 166 GLN A C 1
ATOM 1310 O O . GLN A 1 166 ? -8.456 -18.887 -3.982 1.00 71.06 166 GLN A O 1
ATOM 1315 N N . LEU A 1 167 ? -9.729 -20.688 -4.431 1.00 67.00 167 LEU A N 1
ATOM 1316 C CA . LEU A 1 167 ? -11.021 -20.057 -4.139 1.00 67.00 167 LEU A CA 1
ATOM 1317 C C . LEU A 1 167 ? -11.129 -19.598 -2.678 1.00 67.00 167 LEU A C 1
ATOM 1319 O O . LEU A 1 167 ? -11.536 -18.466 -2.418 1.00 67.00 167 LEU A O 1
ATOM 1323 N N . LEU A 1 168 ? -10.722 -20.437 -1.722 1.00 77.06 168 LEU A N 1
ATOM 1324 C CA . LEU A 1 168 ? -10.740 -20.080 -0.299 1.00 77.06 168 LEU A CA 1
ATOM 1325 C C . LEU A 1 168 ? -9.728 -18.974 0.029 1.00 77.06 168 LEU A C 1
ATOM 1327 O O . LEU A 1 168 ? -10.055 -18.043 0.764 1.00 77.06 168 LEU A O 1
ATOM 1331 N N . ASN A 1 169 ? -8.532 -19.015 -0.565 1.00 76.12 169 ASN A N 1
ATOM 1332 C CA . ASN A 1 169 ? -7.541 -17.950 -0.404 1.00 76.12 169 ASN A CA 1
ATOM 1333 C C . ASN A 1 169 ? -8.003 -16.629 -1.038 1.00 76.12 169 ASN A C 1
ATOM 1335 O O . ASN A 1 169 ? -7.699 -15.562 -0.507 1.00 76.12 169 ASN A O 1
ATOM 1339 N N . ALA A 1 170 ? -8.734 -16.681 -2.156 1.00 61.56 170 ALA A N 1
ATOM 1340 C CA . ALA A 1 170 ? -9.340 -15.501 -2.764 1.00 61.56 170 ALA A CA 1
ATOM 1341 C C . ALA A 1 170 ? -10.421 -14.907 -1.849 1.00 61.56 170 ALA A C 1
ATOM 1343 O O . ALA A 1 170 ? -10.379 -13.712 -1.572 1.00 61.56 170 ALA A O 1
ATOM 1344 N N . ALA A 1 171 ? -11.320 -15.737 -1.302 1.00 67.44 171 ALA A N 1
ATOM 1345 C CA . ALA A 1 171 ? -12.344 -15.292 -0.353 1.00 67.44 171 ALA A CA 1
ATOM 1346 C C . ALA A 1 171 ? -11.746 -14.614 0.892 1.00 67.44 171 ALA A C 1
ATOM 1348 O O . ALA A 1 171 ? -12.226 -13.559 1.293 1.00 67.44 171 ALA A O 1
ATOM 1349 N N . GLN A 1 172 ? -10.675 -15.172 1.466 1.00 74.31 172 GLN A N 1
ATOM 1350 C CA . GLN A 1 172 ? -10.005 -14.610 2.648 1.00 74.31 172 GLN A CA 1
ATOM 1351 C C . GLN A 1 172 ? -9.342 -13.245 2.390 1.00 74.31 172 GLN A C 1
ATOM 1353 O O . GLN A 1 172 ? -9.139 -12.457 3.313 1.00 74.31 172 GLN A O 1
ATOM 1358 N N . LYS A 1 173 ? -8.997 -12.943 1.134 1.00 67.12 173 LYS A N 1
ATOM 1359 C CA . LYS A 1 173 ? -8.368 -11.673 0.750 1.00 67.12 173 LYS A CA 1
ATOM 1360 C C . LYS A 1 173 ? -9.373 -10.559 0.431 1.00 67.12 173 LYS A C 1
ATOM 1362 O O . LYS A 1 173 ? -8.950 -9.413 0.291 1.00 67.12 173 LYS A O 1
ATOM 1367 N N . ILE A 1 174 ? -10.672 -10.857 0.323 1.00 58.50 174 ILE A N 1
ATOM 1368 C CA . ILE A 1 174 ? -11.710 -9.852 0.046 1.00 58.50 174 ILE A CA 1
ATOM 1369 C C . ILE A 1 174 ? -12.066 -9.094 1.332 1.00 58.50 174 ILE A C 1
ATOM 1371 O O . ILE A 1 174 ? -12.517 -9.686 2.311 1.00 58.50 174 ILE A O 1
ATOM 1375 N N . ASP A 1 175 ? -11.922 -7.765 1.325 1.00 54.62 175 ASP A N 1
ATOM 1376 C CA . ASP A 1 175 ? -12.299 -6.920 2.464 1.00 54.62 175 ASP A CA 1
ATOM 1377 C C . ASP A 1 175 ? -13.777 -6.493 2.396 1.00 54.62 175 ASP A C 1
ATOM 1379 O O . ASP A 1 175 ? -14.164 -5.611 1.629 1.00 54.62 175 ASP A O 1
ATOM 1383 N N . LEU A 1 176 ? -14.617 -7.106 3.237 1.00 52.47 176 LEU A N 1
ATOM 1384 C CA . LEU A 1 176 ? -16.051 -6.802 3.336 1.00 52.47 176 LEU A CA 1
ATOM 1385 C C . LEU A 1 176 ? -16.385 -5.494 4.077 1.00 52.47 176 LEU A C 1
ATOM 1387 O O . LEU A 1 176 ? -17.570 -5.203 4.269 1.00 52.47 176 LEU A O 1
ATOM 1391 N N . ARG A 1 177 ? -15.402 -4.742 4.591 1.00 52.19 177 ARG A N 1
ATOM 1392 C CA . ARG A 1 177 ? -15.646 -3.490 5.346 1.00 52.19 177 ARG A CA 1
ATOM 1393 C C . ARG A 1 177 ? -15.987 -2.314 4.432 1.00 52.19 177 ARG A C 1
ATOM 1395 O O . ARG A 1 177 ? -16.750 -1.445 4.830 1.00 52.19 177 ARG A O 1
ATOM 1402 N N . LEU A 1 178 ? -15.537 -2.371 3.180 1.00 47.19 178 LEU A N 1
ATOM 1403 C CA . LEU A 1 178 ? -15.788 -1.380 2.123 1.00 47.19 178 LEU A CA 1
ATOM 1404 C C . LEU A 1 178 ? -17.267 -1.270 1.698 1.00 47.19 178 LEU A C 1
ATOM 1406 O O . LEU A 1 178 ? -17.609 -0.480 0.828 1.00 47.19 178 LEU A O 1
ATOM 1410 N N . ILE A 1 179 ? -18.147 -2.108 2.257 1.00 46.09 179 ILE A N 1
ATOM 1411 C CA . ILE A 1 179 ? -19.560 -2.219 1.869 1.00 46.09 179 ILE A CA 1
ATOM 1412 C C . ILE A 1 179 ? -20.480 -1.463 2.854 1.00 46.09 179 ILE A C 1
ATOM 1414 O O . ILE A 1 179 ? -21.655 -1.269 2.551 1.00 46.09 179 ILE A O 1
ATOM 1418 N N . SER A 1 180 ? -19.988 -1.031 4.029 1.00 41.22 180 SER A N 1
ATOM 1419 C CA . SER A 1 180 ? -20.869 -0.698 5.167 1.00 41.22 180 SER A CA 1
ATOM 1420 C C . SER A 1 180 ? -20.645 0.641 5.883 1.00 41.22 180 SER A C 1
ATOM 1422 O O . SER A 1 180 ? -21.447 0.952 6.764 1.00 41.22 180 SER A O 1
ATOM 1424 N N . ASP A 1 181 ? -19.637 1.450 5.555 1.00 41.53 181 ASP A N 1
ATOM 1425 C CA . ASP A 1 181 ? -19.366 2.650 6.361 1.00 41.53 181 ASP A CA 1
ATOM 1426 C C . ASP A 1 181 ? -19.965 3.934 5.776 1.00 41.53 181 ASP A C 1
ATOM 1428 O O . ASP A 1 181 ? -19.595 4.416 4.708 1.00 41.53 181 ASP A O 1
ATOM 1432 N N . GLY A 1 182 ? -20.884 4.529 6.541 1.00 41.12 182 GLY A N 1
ATOM 1433 C CA . GLY A 1 182 ? -21.530 5.801 6.242 1.00 41.12 182 GLY A CA 1
ATOM 1434 C C . GLY A 1 182 ? -20.572 7.002 6.169 1.00 41.12 182 GLY A C 1
ATOM 1435 O O . GLY A 1 182 ? -19.564 7.076 6.873 1.00 41.12 182 GLY A O 1
ATOM 1436 N N . LYS A 1 183 ? -20.957 7.945 5.292 1.00 44.00 183 LYS A N 1
ATOM 1437 C CA . LYS A 1 183 ? -20.468 9.326 5.090 1.00 44.00 183 LYS A CA 1
ATOM 1438 C C . LYS A 1 183 ? -18.969 9.549 5.350 1.00 44.00 183 LYS A C 1
ATOM 1440 O O . LYS A 1 183 ? -18.592 10.285 6.258 1.00 44.00 183 LYS A O 1
ATOM 1445 N N . ALA A 1 184 ? -18.110 9.015 4.484 1.00 49.69 184 ALA A N 1
ATOM 1446 C CA . ALA A 1 184 ? -16.795 9.626 4.299 1.00 49.69 184 ALA A CA 1
ATOM 1447 C C . ALA A 1 184 ? -16.965 11.052 3.726 1.00 49.69 184 ALA A C 1
ATOM 1449 O O . ALA A 1 184 ? -17.808 11.286 2.856 1.00 49.69 184 ALA A O 1
ATOM 1450 N N . ASN A 1 185 ? -16.182 12.021 4.214 1.00 54.75 185 ASN A N 1
ATOM 1451 C CA . ASN A 1 185 ? -16.081 13.345 3.593 1.00 54.75 185 ASN A CA 1
ATOM 1452 C C . ASN A 1 185 ? -15.225 13.222 2.334 1.00 54.75 185 ASN A C 1
ATOM 1454 O O . ASN A 1 185 ? -14.006 13.375 2.362 1.00 54.75 185 ASN A O 1
ATOM 1458 N N . TYR A 1 186 ? -15.880 12.894 1.231 1.00 68.25 186 TYR A N 1
ATOM 1459 C CA . TYR A 1 186 ? -15.237 12.810 -0.065 1.00 68.25 186 TYR A CA 1
ATOM 1460 C C . TYR A 1 186 ? -14.801 14.200 -0.564 1.00 68.25 186 TYR A C 1
ATOM 1462 O O . TYR A 1 186 ? -15.478 15.196 -0.278 1.00 68.25 186 TYR A O 1
ATOM 1470 N N . PRO A 1 187 ? -13.693 14.299 -1.328 1.00 73.06 187 PRO A N 1
ATOM 1471 C CA . PRO A 1 187 ? -13.313 15.540 -1.995 1.00 73.06 187 PRO A CA 1
ATOM 1472 C C . PRO A 1 187 ? -14.473 16.115 -2.815 1.00 73.06 187 PRO A C 1
ATOM 1474 O O . PRO A 1 187 ? -15.280 15.372 -3.365 1.00 73.06 187 PRO A O 1
ATOM 1477 N N . ARG A 1 188 ? -14.545 17.443 -2.962 1.00 78.81 188 ARG A N 1
ATOM 1478 C CA . ARG A 1 188 ? -15.666 18.111 -3.664 1.00 78.81 188 ARG A CA 1
ATOM 1479 C C . ARG A 1 188 ? -15.874 17.643 -5.110 1.00 78.81 188 ARG A C 1
ATOM 1481 O O . ARG A 1 188 ? -16.990 17.735 -5.621 1.00 78.81 188 ARG A O 1
ATOM 1488 N N . TRP A 1 189 ? -14.813 17.174 -5.765 1.00 81.75 189 TRP A N 1
ATOM 1489 C CA . TRP A 1 189 ? -14.866 16.635 -7.124 1.00 81.75 189 TRP A CA 1
ATOM 1490 C C . TRP A 1 189 ? -15.434 15.209 -7.183 1.00 81.75 189 TRP A C 1
ATOM 1492 O O . TRP A 1 189 ? -15.820 14.758 -8.258 1.00 81.75 189 TRP A O 1
ATOM 1502 N N . ALA A 1 190 ? -15.490 14.482 -6.066 1.00 79.62 190 ALA A N 1
ATOM 1503 C CA . ALA A 1 190 ? -15.914 13.090 -6.043 1.00 79.62 190 ALA A CA 1
ATOM 1504 C C . ALA A 1 190 ? -17.444 12.972 -6.007 1.00 79.62 190 ALA A C 1
ATOM 1506 O O . ALA A 1 190 ? -18.131 13.579 -5.184 1.00 79.62 190 ALA A O 1
ATOM 1507 N N . LEU A 1 191 ? -17.981 12.158 -6.912 1.00 67.31 191 LEU A N 1
ATOM 1508 C CA . LEU A 1 191 ? -19.378 11.758 -6.956 1.00 67.31 191 LEU A CA 1
ATOM 1509 C C . LEU A 1 191 ? -19.505 10.344 -6.411 1.00 67.31 191 LEU A C 1
ATOM 1511 O O . LEU A 1 191 ? -19.033 9.379 -7.007 1.00 67.31 191 LEU A O 1
ATOM 1515 N N . ILE A 1 192 ? -20.218 10.212 -5.304 1.00 59.44 192 ILE A N 1
ATOM 1516 C CA . ILE A 1 192 ? -20.662 8.913 -4.819 1.00 59.44 192 ILE A CA 1
ATOM 1517 C C . ILE A 1 192 ? -22.045 8.729 -5.424 1.00 59.44 192 ILE A C 1
ATOM 1519 O O . ILE A 1 192 ? -22.985 9.445 -5.066 1.00 59.44 192 ILE A O 1
ATOM 1523 N N . ARG A 1 193 ? -22.203 7.806 -6.373 1.00 47.34 193 ARG A N 1
ATOM 1524 C CA . ARG A 1 193 ? -23.561 7.421 -6.760 1.00 47.34 193 ARG A CA 1
ATOM 1525 C C . ARG A 1 193 ? -24.165 6.716 -5.547 1.00 47.34 193 ARG A C 1
ATOM 1527 O O . ARG A 1 193 ? -23.716 5.635 -5.190 1.00 47.34 193 ARG A O 1
ATOM 1534 N N . GLN A 1 194 ? -25.186 7.309 -4.925 1.00 37.66 194 GLN A N 1
ATOM 1535 C CA . GLN A 1 194 ? -25.981 6.713 -3.833 1.00 37.66 194 GLN A CA 1
ATOM 1536 C C . GLN A 1 194 ? -26.779 5.456 -4.264 1.00 37.66 194 GLN A C 1
ATOM 1538 O O . GLN A 1 194 ? -27.800 5.125 -3.675 1.00 37.66 194 GLN A O 1
ATOM 1543 N N . TYR A 1 195 ? -26.335 4.737 -5.295 1.00 33.75 195 TYR A N 1
ATOM 1544 C CA . TYR A 1 195 ? -27.054 3.633 -5.913 1.00 33.75 195 TYR A CA 1
ATOM 1545 C C . TYR A 1 195 ? -26.110 2.444 -6.105 1.00 33.75 195 TYR A C 1
ATOM 1547 O O . TYR A 1 195 ? -25.363 2.430 -7.074 1.00 33.75 195 TYR A O 1
ATOM 1555 N N . GLY A 1 196 ? -26.141 1.480 -5.177 1.00 40.03 196 GLY A N 1
ATOM 1556 C CA . GLY A 1 196 ? -26.010 0.018 -5.354 1.00 40.03 196 GLY A CA 1
ATOM 1557 C C . GLY A 1 196 ? -24.931 -0.647 -6.240 1.00 40.03 196 GLY A C 1
ATOM 1558 O O . GLY A 1 196 ? -24.812 -1.868 -6.185 1.00 40.03 196 GLY A O 1
ATOM 1559 N N . THR A 1 197 ? -24.133 0.051 -7.053 1.00 34.25 197 THR A N 1
ATOM 1560 C CA . THR A 1 197 ? -23.239 -0.573 -8.055 1.00 34.25 197 THR A CA 1
ATOM 1561 C C . THR A 1 197 ? -21.906 -1.037 -7.472 1.00 34.25 197 THR A C 1
ATOM 1563 O O . THR A 1 197 ? -21.339 -2.015 -7.947 1.00 34.25 197 THR A O 1
ATOM 1566 N N . LEU A 1 198 ? -21.441 -0.375 -6.410 1.00 37.06 198 LEU A N 1
ATOM 1567 C CA . LEU A 1 198 ? -20.239 -0.719 -5.640 1.00 37.06 198 LEU A CA 1
ATOM 1568 C C . LEU A 1 198 ? -20.360 -2.076 -4.931 1.00 37.06 198 LEU A C 1
ATOM 1570 O O . LEU A 1 198 ? -19.439 -2.888 -4.948 1.00 37.06 198 LEU A O 1
ATOM 1574 N N . GLY A 1 199 ? -21.533 -2.347 -4.350 1.00 41.19 199 GLY A N 1
ATOM 1575 C CA . GLY A 1 199 ? -21.840 -3.642 -3.752 1.00 41.19 199 GLY A CA 1
ATOM 1576 C C . GLY A 1 199 ? -21.976 -4.743 -4.803 1.00 41.19 199 GLY A C 1
ATOM 1577 O O . GLY A 1 199 ? -21.623 -5.885 -4.535 1.00 41.19 199 GLY A O 1
ATOM 1578 N N . ALA A 1 200 ? -22.462 -4.430 -6.009 1.00 39.69 200 ALA A N 1
ATOM 1579 C CA . ALA A 1 200 ? -22.749 -5.421 -7.046 1.00 39.69 200 ALA A CA 1
ATOM 1580 C C . ALA A 1 200 ? -21.500 -6.159 -7.569 1.00 39.69 200 ALA A C 1
ATOM 1582 O O . ALA A 1 200 ? -21.570 -7.372 -7.741 1.00 39.69 200 ALA A O 1
ATOM 1583 N N . SER A 1 201 ? -20.361 -5.486 -7.778 1.00 43.84 201 SER A N 1
ATOM 1584 C CA . SER A 1 201 ? -19.130 -6.126 -8.291 1.00 43.84 201 SER A CA 1
ATOM 1585 C C . SER A 1 201 ? -18.464 -7.037 -7.255 1.00 43.84 201 SER A C 1
ATOM 1587 O O . SER A 1 201 ? -18.187 -8.203 -7.537 1.00 43.84 201 SER A O 1
ATOM 1589 N N . VAL A 1 202 ? -18.296 -6.546 -6.025 1.00 49.34 202 VAL A N 1
ATOM 1590 C CA . VAL A 1 202 ? -17.776 -7.337 -4.898 1.00 49.34 202 VAL A CA 1
ATOM 1591 C C . VAL A 1 202 ? -18.745 -8.475 -4.553 1.00 49.34 202 VAL A C 1
ATOM 1593 O O . VAL A 1 202 ? -18.321 -9.605 -4.323 1.00 49.34 202 VAL A O 1
ATOM 1596 N N . GLY A 1 203 ? -20.056 -8.218 -4.603 1.00 49.69 203 GLY A N 1
ATOM 1597 C CA . GLY A 1 203 ? -21.101 -9.229 -4.438 1.00 49.69 203 GLY A CA 1
ATOM 1598 C C . GLY A 1 203 ? -21.048 -10.334 -5.497 1.00 49.69 203 GLY A C 1
ATOM 1599 O O . GLY A 1 203 ? -21.185 -11.504 -5.150 1.00 49.69 203 GLY A O 1
ATOM 1600 N N . LEU A 1 204 ? -20.779 -9.998 -6.765 1.00 49.50 204 LEU A N 1
ATOM 1601 C CA . LEU A 1 204 ? -20.608 -10.970 -7.852 1.00 49.50 204 LEU A CA 1
ATOM 1602 C C . LEU A 1 204 ? -19.344 -11.822 -7.689 1.00 49.50 204 LEU A C 1
ATOM 1604 O O . LEU A 1 204 ? -19.412 -13.028 -7.912 1.00 49.50 204 LEU A O 1
ATOM 1608 N N . GLN A 1 205 ? -18.218 -11.241 -7.260 1.00 50.62 205 GLN A N 1
ATOM 1609 C CA . GLN A 1 205 ? -17.000 -12.002 -6.942 1.00 50.62 205 GLN A CA 1
ATOM 1610 C C . GLN A 1 205 ? -17.231 -12.970 -5.781 1.00 50.62 205 GLN A C 1
ATOM 1612 O O . GLN A 1 205 ? -16.893 -14.149 -5.864 1.00 50.62 205 GLN A O 1
ATOM 1617 N N . LEU A 1 206 ? -17.855 -12.483 -4.708 1.00 58.62 206 LEU A N 1
ATOM 1618 C CA . LEU A 1 206 ? -18.193 -13.269 -3.525 1.00 58.62 206 LEU A CA 1
ATOM 1619 C C . LEU A 1 206 ? -19.147 -14.418 -3.866 1.00 58.62 206 LEU A C 1
ATOM 1621 O O . LEU A 1 206 ? -18.915 -15.548 -3.435 1.00 58.62 206 LEU A O 1
ATOM 1625 N N . PHE A 1 207 ? -20.169 -14.149 -4.680 1.00 52.97 207 PHE A N 1
ATOM 1626 C CA . PHE A 1 207 ? -21.082 -15.162 -5.197 1.00 52.97 207 PHE A CA 1
ATOM 1627 C C . PHE A 1 207 ? -20.361 -16.155 -6.123 1.00 52.97 207 PHE A C 1
ATOM 1629 O O . PHE A 1 207 ? -20.535 -17.361 -5.978 1.00 52.97 207 PHE A O 1
ATOM 1636 N N . GLY A 1 208 ? -19.492 -15.677 -7.019 1.00 50.19 208 GLY A N 1
ATOM 1637 C CA . GLY A 1 208 ? -18.691 -16.504 -7.926 1.00 50.19 208 GLY A CA 1
ATOM 1638 C C . GLY A 1 208 ? -17.743 -17.458 -7.204 1.00 50.19 208 GLY A C 1
ATOM 1639 O O . GLY A 1 208 ? -17.640 -18.621 -7.590 1.00 50.19 208 GLY A O 1
ATOM 1640 N N . ILE A 1 209 ? -17.117 -17.016 -6.111 1.00 59.22 209 ILE A N 1
ATOM 1641 C CA . ILE A 1 209 ? -16.276 -17.884 -5.280 1.00 59.22 209 ILE A CA 1
ATOM 1642 C C . ILE A 1 209 ? -17.114 -18.979 -4.608 1.00 59.22 209 ILE A C 1
ATOM 1644 O O . ILE A 1 209 ? -16.731 -20.150 -4.657 1.00 59.22 209 ILE A O 1
ATOM 1648 N N . LEU A 1 210 ? -18.274 -18.631 -4.034 1.00 62.75 210 LEU A N 1
ATOM 1649 C CA . LEU A 1 210 ? -19.190 -19.614 -3.446 1.00 62.75 210 LEU A CA 1
ATOM 1650 C C . LEU A 1 210 ? -19.660 -20.636 -4.494 1.00 62.75 210 LEU A C 1
ATOM 1652 O O . LEU A 1 210 ? -19.650 -21.837 -4.226 1.00 62.75 210 LEU A O 1
ATOM 1656 N N . MET A 1 211 ? -20.011 -20.181 -5.699 1.00 56.91 211 MET A N 1
ATOM 1657 C CA . MET A 1 211 ? -20.403 -21.056 -6.807 1.00 56.91 211 MET A CA 1
ATOM 1658 C C . MET A 1 211 ? -19.258 -21.952 -7.278 1.00 56.91 211 MET A C 1
ATOM 1660 O O . MET A 1 211 ? -19.480 -23.132 -7.533 1.00 56.91 211 MET A O 1
ATOM 1664 N N . GLY A 1 212 ? -18.027 -21.439 -7.328 1.00 54.34 212 GLY A N 1
ATOM 1665 C CA . GLY A 1 212 ? -16.840 -22.241 -7.622 1.00 54.34 212 GLY A CA 1
ATOM 1666 C C . GLY A 1 212 ? -16.632 -23.368 -6.607 1.00 54.34 212 GLY A C 1
ATOM 1667 O O . GLY A 1 212 ? -16.341 -24.496 -6.999 1.00 54.34 212 GLY A O 1
ATOM 1668 N N . LEU A 1 213 ? -16.838 -23.090 -5.314 1.00 66.44 213 LEU A N 1
ATOM 1669 C CA . LEU A 1 213 ? -16.745 -24.094 -4.247 1.00 66.44 213 LEU A CA 1
ATOM 1670 C C . LEU A 1 213 ? -17.861 -25.144 -4.342 1.00 66.44 213 LEU A C 1
ATOM 1672 O O . LEU A 1 213 ? -17.598 -26.330 -4.151 1.00 66.44 213 LEU A O 1
ATOM 1676 N N . ARG A 1 214 ? -19.089 -24.733 -4.686 1.00 69.75 214 ARG A N 1
ATOM 1677 C CA . ARG A 1 214 ? -20.207 -25.656 -4.955 1.00 69.75 214 ARG A CA 1
ATOM 1678 C C . ARG A 1 214 ? -19.957 -26.523 -6.190 1.00 69.75 214 ARG A C 1
ATOM 1680 O O . ARG A 1 214 ? -20.189 -27.721 -6.138 1.00 69.75 214 ARG A O 1
ATOM 1687 N N . GLY A 1 215 ? -19.394 -25.957 -7.256 1.00 56.50 215 GLY A N 1
ATOM 1688 C CA . GLY A 1 215 ? -19.031 -26.712 -8.456 1.00 56.50 215 GLY A CA 1
ATOM 1689 C C . GLY A 1 215 ? -17.961 -27.775 -8.190 1.00 56.50 215 GLY A C 1
ATOM 1690 O O . GLY A 1 215 ? -18.057 -28.881 -8.715 1.00 56.50 215 GLY A O 1
ATOM 1691 N N . VAL A 1 216 ? -16.971 -27.482 -7.335 1.00 64.88 216 VAL A N 1
ATOM 1692 C CA . VAL A 1 216 ? -16.011 -28.505 -6.881 1.00 64.88 216 VAL A CA 1
ATOM 1693 C C . VAL A 1 216 ? -16.707 -29.577 -6.037 1.00 64.88 216 VAL A C 1
ATOM 1695 O O . VAL A 1 216 ? -16.444 -30.761 -6.226 1.00 64.88 216 VAL A O 1
ATOM 1698 N N . HIS A 1 217 ? -17.614 -29.184 -5.139 1.00 73.31 217 HIS A N 1
ATOM 1699 C CA . HIS A 1 217 ? -18.402 -30.123 -4.339 1.00 73.31 217 HIS A CA 1
ATOM 1700 C C . HIS A 1 217 ? -19.203 -31.102 -5.216 1.00 73.31 217 HIS A C 1
ATOM 1702 O O . HIS A 1 217 ? -19.126 -32.312 -5.006 1.00 73.31 217 HIS A O 1
ATOM 1708 N N . ASP A 1 218 ? -19.901 -30.602 -6.235 1.00 66.50 218 ASP A N 1
ATOM 1709 C CA . ASP A 1 218 ? -20.723 -31.424 -7.130 1.00 66.50 218 ASP A CA 1
ATOM 1710 C C . ASP A 1 218 ? -19.868 -32.352 -8.001 1.00 66.50 218 ASP A C 1
ATOM 1712 O O . ASP A 1 218 ? -20.175 -33.538 -8.145 1.00 66.50 218 ASP A O 1
ATOM 1716 N N . ALA A 1 219 ? -18.735 -31.855 -8.507 1.00 61.56 219 ALA A N 1
ATOM 1717 C CA . ALA A 1 219 ? -17.786 -32.663 -9.269 1.00 61.56 219 ALA A CA 1
ATOM 1718 C C . ALA A 1 219 ? -17.240 -33.851 -8.459 1.00 61.56 219 ALA A C 1
ATOM 1720 O O . ALA A 1 219 ? -17.066 -34.951 -8.989 1.00 61.56 219 ALA A O 1
ATOM 1721 N N . LEU A 1 220 ? -17.006 -33.644 -7.160 1.00 68.56 220 LEU A N 1
ATOM 1722 C CA . LEU A 1 220 ? -16.542 -34.686 -6.248 1.00 68.56 220 LEU A CA 1
ATOM 1723 C C . LEU A 1 220 ? -17.637 -35.710 -5.897 1.00 68.56 220 LEU A C 1
ATOM 1725 O O . LEU A 1 220 ? -17.295 -36.865 -5.646 1.00 68.56 220 LEU A O 1
ATOM 1729 N N . GLN A 1 221 ? -18.924 -35.334 -5.899 1.00 70.56 221 GLN A N 1
ATOM 1730 C CA . GLN A 1 221 ? -20.034 -36.259 -5.615 1.00 70.56 221 GLN A CA 1
ATOM 1731 C C . GLN A 1 221 ? -20.425 -37.146 -6.803 1.00 70.56 221 GLN A C 1
ATOM 1733 O O . GLN A 1 221 ? -20.796 -38.303 -6.611 1.00 70.56 221 GLN A O 1
ATOM 1738 N N . VAL A 1 222 ? -20.339 -36.638 -8.035 1.00 60.28 222 VAL A N 1
ATOM 1739 C CA . VAL A 1 222 ? -20.876 -37.336 -9.220 1.00 60.28 222 VAL A CA 1
ATOM 1740 C C . VAL A 1 222 ? -19.915 -38.407 -9.779 1.00 60.28 222 VAL A C 1
ATOM 1742 O O . VAL A 1 222 ? -20.317 -39.220 -10.606 1.00 60.28 222 VAL A O 1
ATOM 1745 N N . ASN A 1 223 ? -18.662 -38.477 -9.304 1.00 51.53 223 ASN A N 1
ATOM 1746 C CA . ASN A 1 223 ? -17.623 -39.434 -9.739 1.00 51.53 223 ASN A CA 1
ATOM 1747 C C . ASN A 1 223 ? -17.465 -39.531 -11.276 1.00 51.53 223 ASN A C 1
ATOM 1749 O O . ASN A 1 223 ? -17.107 -40.576 -11.820 1.00 51.53 223 ASN A O 1
ATOM 1753 N N . ASN A 1 224 ? -17.769 -38.437 -11.978 1.00 41.00 224 ASN A N 1
ATOM 1754 C CA . ASN A 1 224 ? -17.811 -38.347 -13.431 1.00 41.00 224 ASN A CA 1
ATOM 1755 C C . ASN A 1 224 ? -17.083 -37.052 -13.820 1.00 41.00 224 ASN A C 1
ATOM 1757 O O . ASN A 1 224 ? -17.643 -35.961 -13.743 1.00 41.00 224 ASN A O 1
ATOM 1761 N N . GLY A 1 225 ? -15.799 -37.161 -14.169 1.00 37.50 225 GLY A N 1
ATOM 1762 C CA . GLY A 1 225 ? -14.889 -36.026 -14.401 1.00 37.50 225 GLY A CA 1
ATOM 1763 C C . GLY A 1 225 ? -15.162 -35.202 -15.668 1.00 37.50 225 GLY A C 1
ATOM 1764 O O . GLY A 1 225 ? -14.232 -34.618 -16.213 1.00 37.50 225 GLY A O 1
ATOM 1765 N N . GLY A 1 226 ? -16.399 -35.193 -16.176 1.00 33.06 226 GLY A N 1
ATOM 1766 C CA . GLY A 1 226 ? -16.725 -34.726 -17.525 1.00 33.06 226 GLY A CA 1
ATOM 1767 C C . GLY A 1 226 ? -17.459 -33.389 -17.653 1.00 33.06 226 GLY A C 1
ATOM 1768 O O . GLY A 1 226 ? -17.452 -32.848 -18.750 1.00 33.06 226 GLY A O 1
ATOM 1769 N N . GLU A 1 227 ? -18.082 -32.830 -16.606 1.00 30.88 227 GLU A N 1
ATOM 1770 C CA . GLU A 1 227 ? -19.039 -31.719 -16.831 1.00 30.88 227 GLU A CA 1
ATOM 1771 C C . GLU A 1 227 ? -19.030 -30.565 -15.810 1.00 30.88 227 GLU A C 1
ATOM 1773 O O . GLU A 1 227 ? -19.925 -29.727 -15.809 1.00 30.88 227 GLU A O 1
ATOM 1778 N N . ALA A 1 228 ? -17.985 -30.429 -14.990 1.00 32.91 228 ALA A N 1
ATOM 1779 C CA . ALA A 1 228 ? -17.841 -29.295 -14.065 1.00 32.91 228 ALA A CA 1
ATOM 1780 C C . ALA A 1 228 ? -16.762 -28.293 -14.524 1.00 32.91 228 ALA A C 1
ATOM 1782 O O . ALA A 1 228 ? -15.771 -28.053 -13.828 1.00 32.91 228 ALA A O 1
ATOM 1783 N N . ILE A 1 229 ? -16.942 -27.694 -15.705 1.00 30.69 229 ILE A N 1
ATOM 1784 C CA . ILE A 1 229 ? -16.071 -26.620 -16.210 1.00 30.69 229 ILE A CA 1
ATOM 1785 C C . ILE A 1 229 ? -16.718 -25.262 -15.905 1.00 30.69 229 ILE A C 1
ATOM 1787 O O . ILE A 1 229 ? -17.422 -24.683 -16.723 1.00 30.69 229 ILE A O 1
ATOM 1791 N N . PHE A 1 230 ? -16.445 -24.731 -14.711 1.00 31.92 230 PHE A N 1
ATOM 1792 C CA . PHE A 1 230 ? -16.592 -23.299 -14.422 1.00 31.92 230 PHE A CA 1
ATOM 1793 C C . PHE A 1 230 ? -15.220 -22.713 -14.122 1.00 31.92 230 PHE A C 1
ATOM 1795 O O . PHE A 1 230 ? -14.634 -22.941 -13.061 1.00 31.92 230 PHE A O 1
ATOM 1802 N N . ASN A 1 231 ? -14.677 -21.994 -15.092 1.00 31.45 231 ASN A N 1
ATOM 1803 C CA . ASN A 1 231 ? -13.340 -21.430 -15.055 1.00 31.45 231 ASN A CA 1
ATOM 1804 C C . ASN A 1 231 ? -13.322 -20.105 -14.294 1.00 31.45 231 ASN A C 1
ATOM 1806 O O . ASN A 1 231 ? -13.413 -19.035 -14.882 1.00 31.45 231 ASN A O 1
ATOM 1810 N N . GLY A 1 232 ? -13.221 -20.182 -12.968 1.00 29.91 232 GLY A N 1
ATOM 1811 C CA . GLY A 1 232 ? -12.867 -19.030 -12.141 1.00 29.91 232 GLY A CA 1
ATOM 1812 C C . GLY A 1 232 ? -11.360 -18.810 -12.201 1.00 29.91 232 GLY A C 1
ATOM 1813 O O . GLY A 1 232 ? -10.616 -19.570 -11.583 1.00 29.91 232 GLY A O 1
ATOM 1814 N N . LEU A 1 233 ? -10.910 -17.816 -12.970 1.00 24.84 233 LEU A N 1
ATOM 1815 C CA . LEU A 1 233 ? -9.495 -17.490 -13.141 1.00 24.84 233 LEU A CA 1
ATOM 1816 C C . LEU A 1 233 ? -9.248 -15.989 -13.146 1.00 24.84 233 LEU A C 1
ATOM 1818 O O . LEU A 1 233 ? -9.878 -15.270 -13.912 1.00 24.84 233 LEU A O 1
ATOM 1822 N N . GLY A 1 234 ? -8.276 -15.570 -12.330 1.00 27.81 234 GLY A N 1
ATOM 1823 C CA . GLY A 1 234 ? -7.672 -14.239 -12.384 1.00 27.81 234 GLY A CA 1
ATOM 1824 C C . GLY A 1 234 ? -7.431 -13.595 -11.019 1.00 27.81 234 GLY A C 1
ATOM 1825 O O . GLY A 1 234 ? -8.077 -12.613 -10.687 1.00 27.81 234 GLY A O 1
ATOM 1826 N N . VAL A 1 235 ? -6.488 -14.103 -10.219 1.00 25.33 235 VAL A N 1
ATOM 1827 C CA . VAL A 1 235 ? -5.877 -13.323 -9.123 1.00 25.33 235 VAL A CA 1
ATOM 1828 C C . VAL A 1 235 ? -4.383 -13.622 -9.153 1.00 25.33 235 VAL A C 1
ATOM 1830 O O . VAL A 1 235 ? -4.053 -14.787 -8.985 1.00 25.33 235 VAL A O 1
ATOM 1833 N N . VAL A 1 236 ? -3.507 -12.646 -9.452 1.00 26.88 236 VAL A N 1
ATOM 1834 C CA . VAL A 1 236 ? -2.460 -12.036 -8.578 1.00 26.88 236 VAL A CA 1
ATOM 1835 C C . VAL A 1 236 ? -1.602 -11.064 -9.401 1.00 26.88 236 VAL A C 1
ATOM 1837 O O . VAL A 1 236 ? -0.726 -11.486 -10.146 1.00 26.88 236 VAL A O 1
ATOM 1840 N N . THR A 1 237 ? -1.820 -9.773 -9.174 1.00 28.75 237 THR A N 1
ATOM 1841 C CA . THR A 1 237 ? -0.913 -8.739 -8.623 1.00 28.75 237 THR A CA 1
ATOM 1842 C C . THR A 1 237 ? -1.815 -7.529 -8.390 1.00 28.75 237 THR A C 1
ATOM 1844 O O . THR A 1 237 ? -2.716 -7.306 -9.191 1.00 28.75 237 THR A O 1
ATOM 1847 N N . GLU A 1 238 ? -1.651 -6.769 -7.301 1.00 32.97 238 GLU A N 1
ATOM 1848 C CA . GLU A 1 238 ? -2.619 -5.707 -6.941 1.00 32.97 238 GLU A CA 1
ATOM 1849 C C . GLU A 1 238 ? -2.845 -4.661 -8.059 1.00 32.97 238 GLU A C 1
ATOM 1851 O O . GLU A 1 238 ? -3.919 -4.072 -8.110 1.00 32.97 238 GLU A O 1
ATOM 1856 N N . GLY A 1 239 ? -1.894 -4.488 -8.991 1.00 31.59 239 GLY A N 1
ATOM 1857 C CA . GLY A 1 239 ? -2.052 -3.657 -10.195 1.00 31.59 239 GLY A CA 1
ATOM 1858 C C . GLY A 1 239 ? -2.763 -4.338 -11.379 1.00 31.59 239 GLY A C 1
ATOM 1859 O O . GLY A 1 239 ? -3.547 -3.692 -12.063 1.00 31.59 239 GLY A O 1
ATOM 1860 N N . ALA A 1 240 ? -2.564 -5.643 -11.608 1.00 30.64 240 ALA A N 1
ATOM 1861 C CA . ALA A 1 240 ? -3.178 -6.368 -12.732 1.00 30.64 240 ALA A CA 1
ATOM 1862 C C . ALA A 1 240 ? -4.586 -6.911 -12.418 1.00 30.64 240 ALA A C 1
ATOM 1864 O O . ALA A 1 240 ? -5.361 -7.194 -13.326 1.00 30.64 240 ALA A O 1
ATOM 1865 N N . SER A 1 241 ? -4.975 -7.022 -11.140 1.00 34.03 241 SER A N 1
ATOM 1866 C CA . SER A 1 241 ? -6.345 -7.411 -10.753 1.00 34.03 241 SER A CA 1
ATOM 1867 C C . SER A 1 241 ? -7.414 -6.365 -11.107 1.00 34.03 241 SER A C 1
ATOM 1869 O O . SER A 1 241 ? -8.603 -6.660 -11.055 1.00 34.03 241 SER A O 1
ATOM 1871 N N . ILE A 1 242 ? -7.004 -5.142 -11.450 1.00 37.81 242 ILE A N 1
ATOM 1872 C CA . ILE A 1 242 ? -7.887 -3.986 -11.652 1.00 37.81 242 ILE A CA 1
ATOM 1873 C C . ILE A 1 242 ? -8.673 -4.088 -12.975 1.00 37.81 242 ILE A C 1
ATOM 1875 O O . ILE A 1 242 ? -9.857 -3.751 -12.988 1.00 37.81 242 ILE A O 1
ATOM 1879 N N . ALA A 1 243 ? -8.062 -4.606 -14.049 1.00 28.70 243 ALA A N 1
ATOM 1880 C CA . ALA A 1 243 ? -8.714 -4.797 -15.353 1.00 28.70 243 ALA A CA 1
ATOM 1881 C C . ALA A 1 243 ? -9.633 -6.039 -15.378 1.00 28.70 243 ALA A C 1
ATOM 1883 O O . ALA A 1 243 ? -10.755 -6.002 -15.893 1.00 28.70 243 ALA A O 1
ATOM 1884 N N . PHE A 1 244 ? -9.229 -7.123 -14.705 1.00 34.94 244 PHE A N 1
ATOM 1885 C CA . PHE A 1 244 ? -10.018 -8.361 -14.642 1.00 34.94 244 PHE A CA 1
ATOM 1886 C C . PHE A 1 244 ? -11.364 -8.199 -13.907 1.00 34.94 244 PHE A C 1
ATOM 1888 O O . PHE A 1 244 ? -12.340 -8.856 -14.276 1.00 34.94 244 PHE A O 1
ATOM 1895 N N . ASP A 1 245 ? -11.465 -7.283 -12.935 1.00 35.16 245 ASP A N 1
ATOM 1896 C CA . ASP A 1 245 ? -12.703 -7.027 -12.182 1.00 35.16 245 ASP A CA 1
ATOM 1897 C C . ASP A 1 245 ? -13.830 -6.428 -13.056 1.00 35.16 245 ASP A C 1
ATOM 1899 O O . ASP A 1 245 ? -15.011 -6.714 -12.821 1.00 35.16 245 ASP A O 1
ATOM 1903 N N . VAL A 1 246 ? -13.502 -5.658 -14.103 1.00 32.81 246 VAL A N 1
ATOM 1904 C CA . VAL A 1 246 ? -14.478 -5.036 -15.028 1.00 32.81 246 VAL A CA 1
ATOM 1905 C C . VAL A 1 246 ? -14.941 -6.023 -16.117 1.00 32.81 246 VAL A C 1
ATOM 1907 O O . VAL A 1 246 ? -16.108 -6.007 -16.532 1.00 32.81 246 VAL A O 1
ATOM 1910 N N . ALA A 1 247 ? -14.083 -6.977 -16.496 1.00 28.45 247 ALA A N 1
ATOM 1911 C CA . ALA A 1 247 ? -14.397 -8.066 -17.428 1.00 28.45 247 ALA A CA 1
ATOM 1912 C C . ALA A 1 247 ? -15.338 -9.150 -16.844 1.00 28.45 247 ALA A C 1
ATOM 1914 O O . ALA A 1 247 ? -15.925 -9.941 -17.593 1.00 28.45 247 ALA A O 1
ATOM 1915 N N . THR A 1 248 ? -15.575 -9.153 -15.523 1.00 33.44 248 THR A N 1
ATOM 1916 C CA . THR A 1 248 ? -16.473 -10.099 -14.820 1.00 33.44 248 THR A CA 1
ATOM 1917 C C . THR A 1 248 ? -17.918 -10.096 -15.354 1.00 33.44 248 THR A C 1
ATOM 1919 O O . THR A 1 248 ? -18.669 -11.055 -15.161 1.00 33.44 248 THR A O 1
ATOM 1922 N N . THR A 1 249 ? -18.324 -9.059 -16.096 1.00 32.47 249 THR A N 1
ATOM 1923 C CA . THR A 1 249 ? -19.646 -8.973 -16.743 1.00 32.47 249 THR A CA 1
ATOM 1924 C C . THR A 1 249 ? -19.886 -10.052 -17.811 1.00 32.47 249 THR A C 1
ATOM 1926 O O . THR A 1 249 ? -21.038 -10.439 -18.016 1.00 32.47 249 THR A O 1
ATOM 1929 N N . ARG A 1 250 ? -18.841 -10.622 -18.439 1.00 32.78 250 ARG A N 1
ATOM 1930 C CA . ARG A 1 250 ? -18.987 -11.772 -19.363 1.00 32.78 250 ARG A CA 1
ATOM 1931 C C . ARG A 1 250 ? -19.169 -13.113 -18.633 1.00 32.78 250 ARG A C 1
ATOM 1933 O O . ARG A 1 250 ? -19.859 -13.985 -19.155 1.00 32.78 250 ARG A O 1
ATOM 1940 N N . ILE A 1 251 ? -18.641 -13.255 -17.412 1.00 32.66 251 ILE A N 1
ATOM 1941 C CA . ILE A 1 251 ? -18.710 -14.485 -16.591 1.00 32.66 251 ILE A CA 1
ATOM 1942 C C . ILE A 1 251 ? -20.117 -14.696 -16.004 1.00 32.66 251 ILE A C 1
ATOM 1944 O O . ILE A 1 251 ? -20.590 -15.829 -15.893 1.00 32.66 251 ILE A O 1
ATOM 1948 N N . GLY A 1 252 ? -20.836 -13.604 -15.716 1.00 31.58 252 GLY A N 1
ATOM 1949 C CA . GLY A 1 252 ? -22.200 -13.650 -15.179 1.00 31.58 252 GLY A CA 1
ATOM 1950 C C . GLY A 1 252 ? -23.183 -14.465 -16.031 1.00 31.58 252 GLY A C 1
ATOM 1951 O O . GLY A 1 252 ? -24.084 -15.088 -15.481 1.00 31.58 252 GLY A O 1
ATOM 1952 N N . LYS A 1 253 ? -22.986 -14.549 -17.354 1.00 31.00 253 LYS A N 1
ATOM 1953 C CA . LYS A 1 253 ? -23.903 -15.243 -18.276 1.00 31.00 253 LYS A CA 1
ATOM 1954 C C . LYS A 1 253 ? -23.988 -16.760 -18.046 1.00 31.00 253 LYS A C 1
ATOM 1956 O O . LYS A 1 253 ? -25.084 -17.298 -18.112 1.00 31.00 253 LYS A O 1
ATOM 1961 N N . GLY A 1 254 ? -22.874 -17.423 -17.714 1.00 34.12 254 GLY A N 1
ATOM 1962 C CA . GLY A 1 254 ? -22.855 -18.862 -17.396 1.00 34.12 254 GLY A CA 1
ATOM 1963 C C . GLY A 1 254 ? -23.306 -19.179 -15.964 1.00 34.12 254 GLY A C 1
ATOM 1964 O O . GLY A 1 254 ? -23.839 -20.249 -15.697 1.00 34.12 254 GLY A O 1
ATOM 1965 N N . MET A 1 255 ? -23.151 -18.226 -15.038 1.00 36.19 255 MET A N 1
ATOM 1966 C CA . MET A 1 255 ? -23.625 -18.349 -13.651 1.00 36.19 255 MET A CA 1
ATOM 1967 C C . MET A 1 255 ? -25.150 -18.176 -13.527 1.00 36.19 255 MET A C 1
ATOM 1969 O O . MET A 1 255 ? -25.760 -18.725 -12.613 1.00 36.19 255 MET A O 1
ATOM 1973 N N . ILE A 1 256 ? -25.765 -17.430 -14.454 1.00 36.22 256 ILE A N 1
ATOM 1974 C CA . ILE A 1 256 ? -27.212 -17.159 -14.515 1.00 36.22 256 ILE A CA 1
ATOM 1975 C C . ILE A 1 256 ? -28.031 -18.415 -14.870 1.00 36.22 256 ILE A C 1
ATOM 1977 O O . ILE A 1 256 ? -29.171 -18.540 -14.424 1.00 36.22 256 ILE A O 1
ATOM 1981 N N . GLU A 1 257 ? -27.459 -19.376 -15.601 1.00 36.34 257 GLU A N 1
ATOM 1982 C CA . GLU A 1 257 ? -28.142 -20.627 -15.976 1.00 36.34 257 GLU A CA 1
ATOM 1983 C C . GLU A 1 257 ? -28.206 -21.654 -14.817 1.00 36.34 257 GLU A C 1
ATOM 1985 O O . GLU A 1 257 ? -29.016 -22.579 -14.866 1.00 36.34 257 GLU A O 1
ATOM 1990 N N . ALA A 1 258 ? -27.432 -21.459 -13.733 1.00 37.62 258 ALA A N 1
ATOM 1991 C CA . ALA A 1 258 ? -27.197 -22.443 -12.661 1.00 37.62 258 ALA A CA 1
ATOM 1992 C C . ALA A 1 258 ? -27.970 -22.239 -11.328 1.00 37.62 258 ALA A C 1
ATOM 1994 O O . ALA A 1 258 ? -27.729 -22.958 -10.360 1.00 37.62 258 ALA A O 1
ATOM 1995 N N . GLY A 1 259 ? -28.972 -21.353 -11.254 1.00 40.31 259 GLY A N 1
ATOM 1996 C CA . GLY A 1 259 ? -30.128 -21.634 -10.385 1.00 40.31 259 GLY A CA 1
ATOM 1997 C C . GLY A 1 259 ? -30.479 -20.691 -9.221 1.00 40.31 259 GLY A C 1
ATOM 1998 O O . GLY A 1 259 ? -29.671 -20.017 -8.589 1.00 40.31 259 GLY A O 1
ATOM 1999 N N . ASN A 1 260 ? -31.777 -20.726 -8.909 1.00 39.31 260 ASN A N 1
ATOM 2000 C CA . ASN A 1 260 ? -32.494 -19.922 -7.913 1.00 39.31 260 ASN A CA 1
ATOM 2001 C C . ASN A 1 260 ? -32.151 -20.292 -6.447 1.00 39.31 260 ASN A C 1
ATOM 2003 O O . ASN A 1 260 ? -32.305 -19.479 -5.538 1.00 39.31 260 ASN A O 1
ATOM 2007 N N . ASN A 1 261 ? -31.677 -21.520 -6.199 1.00 49.84 261 ASN A N 1
ATOM 2008 C CA . ASN A 1 261 ? -31.368 -22.008 -4.847 1.00 49.84 261 ASN A CA 1
ATOM 2009 C C . ASN A 1 261 ? -30.021 -21.482 -4.326 1.00 49.84 261 ASN A C 1
ATOM 2011 O O . ASN A 1 261 ? -29.924 -21.100 -3.162 1.00 49.84 261 ASN A O 1
ATOM 2015 N N . ALA A 1 262 ? -29.010 -21.354 -5.191 1.00 51.47 262 ALA A N 1
ATOM 2016 C CA . ALA A 1 262 ? -27.701 -20.843 -4.790 1.00 51.47 262 ALA A CA 1
ATOM 2017 C C . ALA A 1 262 ? -27.728 -19.369 -4.367 1.00 51.47 262 ALA A C 1
ATOM 2019 O O . ALA A 1 262 ? -27.027 -18.972 -3.438 1.00 51.47 262 ALA A O 1
ATOM 2020 N N . PHE A 1 263 ? -28.591 -18.566 -4.993 1.00 48.03 263 PHE A N 1
ATOM 2021 C CA . PHE A 1 263 ? -28.807 -17.178 -4.596 1.00 48.03 263 PHE A CA 1
ATOM 2022 C C . PHE A 1 263 ? -29.452 -17.061 -3.207 1.00 48.03 263 PHE A C 1
ATOM 2024 O O . PHE A 1 263 ? -29.011 -16.257 -2.387 1.00 48.03 263 PHE A O 1
ATOM 2031 N N . LYS A 1 264 ? -30.466 -17.891 -2.912 1.00 55.12 264 LYS A N 1
ATOM 2032 C CA . LYS A 1 264 ? -31.114 -17.925 -1.588 1.00 55.12 264 LYS A CA 1
ATOM 2033 C C . LYS A 1 264 ? -30.135 -18.278 -0.476 1.00 55.12 264 LYS A C 1
ATOM 2035 O O . LYS A 1 264 ? -30.270 -17.760 0.626 1.00 55.12 264 LYS A O 1
ATOM 2040 N N . ASP A 1 265 ? -29.168 -19.142 -0.755 1.00 59.09 265 ASP A N 1
ATOM 2041 C CA . ASP A 1 265 ? -28.150 -19.505 0.225 1.00 59.09 265 ASP A CA 1
ATOM 2042 C C . ASP A 1 265 ? -27.046 -18.457 0.337 1.00 59.09 265 ASP A C 1
ATOM 2044 O O . ASP A 1 265 ? -26.638 -18.129 1.447 1.00 59.09 265 ASP A O 1
ATOM 2048 N N . PHE A 1 266 ? -26.608 -17.868 -0.780 1.00 55.00 266 PHE A N 1
ATOM 2049 C CA . PHE A 1 266 ? -25.683 -16.738 -0.755 1.00 55.00 266 PHE A CA 1
ATOM 2050 C C . PHE A 1 266 ? -26.248 -15.583 0.075 1.00 55.00 266 PHE A C 1
ATOM 2052 O O . PHE A 1 266 ? -25.541 -15.050 0.922 1.00 55.00 266 PHE A O 1
ATOM 2059 N N . ALA A 1 267 ? -27.536 -15.258 -0.070 1.00 52.31 267 ALA A N 1
ATOM 2060 C CA . ALA A 1 267 ? -28.211 -14.225 0.720 1.00 52.31 267 ALA A CA 1
ATOM 2061 C C . ALA A 1 267 ? -28.208 -14.492 2.242 1.00 52.31 267 ALA A C 1
ATOM 2063 O O . ALA A 1 267 ? -28.372 -13.553 3.016 1.00 52.31 267 ALA A O 1
ATOM 2064 N N . LYS A 1 268 ? -27.994 -15.743 2.680 1.00 60.41 268 LYS A N 1
ATOM 2065 C CA . LYS A 1 268 ? -27.851 -16.120 4.101 1.00 60.41 268 LYS A CA 1
ATOM 2066 C C . LYS A 1 268 ? -26.409 -16.007 4.616 1.00 60.41 268 LYS A C 1
ATOM 2068 O O . LYS A 1 268 ? -26.197 -16.099 5.822 1.00 60.41 268 LYS A O 1
ATOM 2073 N N . THR A 1 269 ? -25.422 -15.845 3.732 1.00 59.72 269 THR A N 1
ATOM 2074 C CA . THR A 1 269 ? -24.005 -15.703 4.114 1.00 59.72 269 THR A CA 1
ATOM 2075 C C . THR A 1 269 ? -23.706 -14.323 4.702 1.00 59.72 269 THR A C 1
ATOM 2077 O O . THR A 1 269 ? -24.417 -13.362 4.414 1.00 59.72 269 THR A O 1
ATOM 2080 N N . ARG A 1 270 ? -22.619 -14.168 5.471 1.00 62.72 270 ARG A N 1
ATOM 2081 C CA . ARG A 1 270 ? -22.150 -12.852 5.960 1.00 62.72 270 ARG A CA 1
ATOM 2082 C C . ARG A 1 270 ? -21.916 -11.865 4.815 1.00 62.72 270 ARG A C 1
ATOM 2084 O O . ARG A 1 270 ? -22.253 -10.686 4.934 1.00 62.72 270 ARG A O 1
ATOM 2091 N N . ALA A 1 271 ? -21.380 -12.360 3.701 1.00 58.66 271 ALA A N 1
ATOM 2092 C CA . ALA A 1 271 ? -21.211 -11.611 2.463 1.00 58.66 271 ALA A CA 1
ATOM 2093 C C . ALA A 1 271 ? -22.562 -11.169 1.875 1.00 58.66 271 ALA A C 1
ATOM 2095 O O . ALA A 1 271 ? -22.763 -9.980 1.636 1.00 58.66 271 ALA A O 1
ATOM 2096 N N . GLY A 1 272 ? -23.508 -12.096 1.707 1.00 52.12 272 GLY A N 1
ATOM 2097 C CA . GLY A 1 272 ? -24.836 -11.810 1.157 1.00 52.12 272 GLY A CA 1
ATOM 2098 C C . GLY A 1 272 ? -25.700 -10.911 2.041 1.00 52.12 272 GLY A C 1
ATOM 2099 O O . GLY A 1 272 ? -26.404 -10.059 1.511 1.00 52.12 272 GLY A O 1
ATOM 2100 N N . LEU A 1 273 ? -25.595 -11.023 3.369 1.00 53.34 273 LEU A N 1
ATOM 2101 C CA . LEU A 1 273 ? -26.278 -10.154 4.336 1.00 53.34 273 LEU A CA 1
ATOM 2102 C C . LEU A 1 273 ? -25.712 -8.728 4.340 1.00 53.34 273 LEU A C 1
ATOM 2104 O O . LEU A 1 273 ? -26.467 -7.761 4.437 1.00 53.34 273 LEU A O 1
ATOM 2108 N N . ARG A 1 274 ? -24.385 -8.566 4.233 1.00 52.06 274 ARG A N 1
ATOM 2109 C CA . ARG A 1 274 ? -23.768 -7.239 4.049 1.00 52.06 274 ARG A CA 1
ATOM 2110 C C . ARG A 1 274 ? -24.131 -6.645 2.693 1.00 52.06 274 ARG A C 1
ATOM 2112 O O . ARG A 1 274 ? -24.415 -5.457 2.607 1.00 52.06 274 ARG A O 1
ATOM 2119 N N . TRP A 1 275 ? -24.196 -7.478 1.659 1.00 46.41 275 TRP A N 1
ATOM 2120 C CA . TRP A 1 275 ? -24.606 -7.080 0.319 1.00 46.41 275 TRP A CA 1
ATOM 2121 C C . TRP A 1 275 ? -26.086 -6.661 0.253 1.00 46.41 275 TRP A C 1
ATOM 2123 O O . TRP A 1 275 ? -26.398 -5.610 -0.306 1.00 46.41 275 TRP A O 1
ATOM 2133 N N . SER A 1 276 ? -27.002 -7.392 0.900 1.00 41.06 276 SER A N 1
ATOM 2134 C CA . SER A 1 276 ? -28.443 -7.088 0.920 1.00 41.06 276 SER A CA 1
ATOM 2135 C C . SER A 1 276 ? -28.795 -5.791 1.659 1.00 41.06 276 SER A C 1
ATOM 2137 O O . SER A 1 276 ? -29.863 -5.226 1.433 1.00 41.06 276 SER A O 1
ATOM 2139 N N . ARG A 1 277 ? -27.906 -5.297 2.531 1.00 42.22 277 ARG A N 1
ATOM 2140 C CA . ARG A 1 277 ? -28.052 -4.032 3.276 1.00 42.22 277 ARG A CA 1
ATOM 2141 C C . ARG A 1 277 ? -27.793 -2.774 2.424 1.00 42.22 277 ARG A C 1
ATOM 2143 O O . ARG A 1 277 ? -28.051 -1.674 2.896 1.00 42.22 277 ARG A O 1
ATOM 2150 N N . THR A 1 278 ? -27.358 -2.902 1.165 1.00 38.47 278 THR A N 1
ATOM 2151 C CA . THR A 1 278 ? -26.963 -1.777 0.279 1.00 38.47 278 THR A CA 1
ATOM 2152 C C . THR A 1 278 ? -28.109 -1.162 -0.560 1.00 38.47 278 THR A C 1
ATOM 2154 O O . THR A 1 278 ? -27.886 -0.654 -1.657 1.00 38.47 278 THR A O 1
ATOM 2157 N N . GLY A 1 279 ? -29.350 -1.212 -0.058 1.00 34.78 279 GLY A N 1
ATOM 2158 C CA . GLY A 1 279 ? -30.610 -0.963 -0.781 1.00 34.78 279 GLY A CA 1
ATOM 2159 C C . GLY A 1 279 ? -30.630 0.143 -1.855 1.00 34.78 279 GLY A C 1
ATOM 2160 O O . GLY A 1 279 ? -30.450 1.322 -1.567 1.00 34.78 279 GLY A O 1
ATOM 2161 N N . GLY A 1 280 ? -30.970 -0.247 -3.092 1.00 29.72 280 GLY A N 1
ATOM 2162 C CA . GLY A 1 280 ? -31.336 0.662 -4.185 1.00 29.72 280 GLY A CA 1
ATOM 2163 C C . GLY A 1 280 ? -31.261 -0.007 -5.565 1.00 29.72 280 GLY A C 1
ATOM 2164 O O . GLY A 1 280 ? -30.174 -0.160 -6.105 1.00 29.72 280 GLY A O 1
ATOM 2165 N N . ILE A 1 281 ? -32.419 -0.344 -6.157 1.00 31.06 281 ILE A N 1
ATOM 2166 C CA . ILE A 1 281 ? -32.624 -1.012 -7.475 1.00 31.06 281 ILE A CA 1
ATOM 2167 C C . ILE A 1 281 ? -32.480 -2.553 -7.455 1.00 31.06 281 ILE A C 1
ATOM 2169 O O . ILE A 1 281 ? -31.825 -3.164 -8.292 1.00 31.06 281 ILE A O 1
ATOM 2173 N N . VAL A 1 282 ? -33.176 -3.222 -6.533 1.00 34.53 282 VAL A N 1
ATOM 2174 C CA . VAL A 1 282 ? -33.184 -4.702 -6.420 1.00 34.53 282 VAL A CA 1
ATOM 2175 C C . VAL A 1 282 ? -34.288 -5.371 -7.279 1.00 34.53 282 VAL A C 1
ATOM 2177 O O . VAL A 1 282 ? -34.508 -6.569 -7.197 1.00 34.53 282 VAL A O 1
ATOM 2180 N N . GLY A 1 283 ? -34.975 -4.639 -8.167 1.00 29.53 283 GLY A N 1
ATOM 2181 C CA . GLY A 1 283 ? -36.032 -5.206 -9.033 1.00 29.53 283 GLY A CA 1
ATOM 2182 C C . GLY A 1 283 ? -35.729 -5.258 -10.538 1.00 29.53 283 GLY A C 1
ATOM 2183 O O . GLY A 1 283 ? -36.224 -6.139 -11.232 1.00 29.53 283 GLY A O 1
ATOM 2184 N N . GLY A 1 284 ? -34.924 -4.325 -11.063 1.00 27.83 284 GLY A N 1
ATOM 2185 C CA . GLY A 1 284 ? -34.795 -4.112 -12.516 1.00 27.83 284 GLY A CA 1
ATOM 2186 C C . GLY A 1 284 ? -33.674 -4.907 -13.190 1.00 27.83 284 GLY A C 1
ATOM 2187 O O . GLY A 1 284 ? -33.891 -5.522 -14.227 1.00 27.83 284 GLY A O 1
ATOM 2188 N N . ALA A 1 285 ? -32.485 -4.962 -12.582 1.00 30.53 285 ALA A N 1
ATOM 2189 C CA . ALA A 1 285 ? -31.336 -5.678 -13.154 1.00 30.53 285 ALA A CA 1
ATOM 2190 C C . ALA A 1 285 ? -31.515 -7.211 -13.157 1.00 30.53 285 ALA A C 1
ATOM 2192 O O . ALA A 1 285 ? -30.834 -7.917 -13.894 1.00 30.53 285 ALA A O 1
ATOM 2193 N N . LEU A 1 286 ? -32.461 -7.714 -12.356 1.00 33.06 286 LEU A N 1
ATOM 2194 C CA . LEU A 1 286 ? -32.753 -9.136 -12.198 1.00 33.06 286 LEU A CA 1
ATOM 2195 C C . LEU A 1 286 ? -33.733 -9.700 -13.237 1.00 33.06 286 LEU A C 1
ATOM 2197 O O . LEU A 1 286 ? -33.930 -10.905 -13.228 1.00 33.06 286 LEU A O 1
ATOM 2201 N N . THR A 1 287 ? -34.332 -8.899 -14.129 1.00 32.41 287 THR A N 1
ATOM 2202 C CA . THR A 1 287 ? -35.295 -9.401 -15.144 1.00 32.41 287 THR A CA 1
ATOM 2203 C C . THR A 1 287 ? -34.717 -9.502 -16.558 1.00 32.41 287 THR A C 1
ATOM 2205 O O . THR A 1 287 ? -35.150 -10.348 -17.336 1.00 32.41 287 THR A O 1
ATOM 2208 N N . LEU A 1 288 ? -33.660 -8.746 -16.868 1.00 29.59 288 LEU A N 1
ATOM 2209 C CA . LEU A 1 288 ? -33.032 -8.728 -18.197 1.00 29.59 288 LEU A CA 1
ATOM 2210 C C . LEU A 1 288 ? -32.507 -10.093 -18.689 1.00 29.59 288 LEU A C 1
ATOM 2212 O O . LEU A 1 288 ? -32.653 -10.376 -19.880 1.00 29.59 288 LEU A O 1
ATOM 2216 N N . PRO A 1 289 ? -31.955 -10.985 -17.841 1.00 30.11 289 PRO A N 1
ATOM 2217 C CA . PRO A 1 289 ? -31.571 -12.315 -18.307 1.00 30.11 289 PRO A CA 1
ATOM 2218 C C . PRO A 1 289 ? -32.778 -13.229 -18.574 1.00 30.11 289 PRO A C 1
ATOM 2220 O O . PRO A 1 289 ? -32.703 -14.100 -19.438 1.00 30.11 289 PRO A O 1
ATOM 2223 N N . PHE A 1 290 ? -33.906 -13.014 -17.885 1.00 34.81 290 PHE A N 1
ATOM 2224 C CA . PHE A 1 290 ? -35.123 -13.815 -18.055 1.00 34.81 290 PHE A CA 1
ATOM 2225 C C . PHE A 1 290 ? -35.950 -13.383 -19.282 1.00 34.81 290 PHE A C 1
ATOM 2227 O O . PHE A 1 290 ? -36.556 -14.241 -19.928 1.00 34.81 290 PHE A O 1
ATOM 2234 N N . ASP A 1 291 ? -35.893 -12.107 -19.683 1.00 29.20 291 ASP A N 1
ATOM 2235 C CA . ASP A 1 291 ? -36.534 -11.616 -20.916 1.00 29.20 291 ASP A CA 1
ATOM 2236 C C . ASP A 1 291 ? -35.792 -12.074 -22.192 1.00 29.20 291 ASP A C 1
ATOM 2238 O O . ASP A 1 291 ? -36.421 -12.397 -23.201 1.00 29.20 291 ASP A O 1
ATOM 2242 N N . ILE A 1 292 ? -34.462 -12.230 -22.137 1.00 31.03 292 ILE A N 1
ATOM 2243 C CA . ILE A 1 292 ? -33.647 -12.782 -23.242 1.00 31.03 292 ILE A CA 1
ATOM 2244 C C . ILE A 1 292 ? -33.891 -14.291 -23.415 1.00 31.03 292 ILE A C 1
ATOM 2246 O O . ILE A 1 292 ? -33.893 -14.811 -24.533 1.00 31.03 292 ILE A O 1
ATOM 2250 N N . MET A 1 293 ? -34.172 -15.001 -22.322 1.00 31.22 293 MET A N 1
ATOM 2251 C CA . MET A 1 293 ? -34.452 -16.440 -22.338 1.00 31.22 293 MET A CA 1
ATOM 2252 C C . MET A 1 293 ? -35.801 -16.781 -22.995 1.00 31.22 293 MET A C 1
ATOM 2254 O O . MET A 1 293 ? -35.951 -17.861 -23.571 1.00 31.22 293 MET A O 1
ATOM 2258 N N . SER A 1 294 ? -36.760 -15.847 -22.995 1.00 32.31 294 SER A N 1
ATOM 2259 C CA . SER A 1 294 ? -38.000 -15.986 -23.774 1.00 32.31 294 SER A CA 1
ATOM 2260 C C . SER A 1 294 ? -37.771 -15.812 -25.282 1.00 32.31 294 SER A C 1
ATOM 2262 O O . SER A 1 294 ? -38.460 -16.459 -26.068 1.00 32.31 294 SER A O 1
ATOM 2264 N N . ALA A 1 295 ? -36.754 -15.049 -25.702 1.00 29.05 295 ALA A N 1
ATOM 2265 C CA . ALA A 1 295 ? -36.386 -14.890 -27.115 1.00 29.05 295 ALA A CA 1
ATOM 2266 C C . ALA A 1 295 ? -35.610 -16.099 -27.686 1.00 29.05 295 ALA A C 1
ATOM 2268 O O . ALA A 1 295 ? -35.727 -16.416 -28.867 1.00 29.05 295 ALA A O 1
ATOM 2269 N N . VAL A 1 296 ? -34.876 -16.845 -26.850 1.00 35.03 296 VAL A N 1
ATOM 2270 C CA . VAL A 1 296 ? -34.175 -18.085 -27.257 1.00 35.03 296 VAL A CA 1
ATOM 2271 C C . VAL A 1 296 ? -35.140 -19.270 -27.432 1.00 35.03 296 VAL A C 1
ATOM 2273 O O . VAL A 1 296 ? -34.857 -20.210 -28.178 1.00 35.03 296 VAL A O 1
ATOM 2276 N N . ARG A 1 297 ? -36.326 -19.218 -26.812 1.00 34.88 297 ARG A N 1
ATOM 2277 C CA . ARG A 1 297 ? -37.369 -20.245 -26.976 1.00 34.88 297 ARG A CA 1
ATOM 2278 C C . ARG A 1 297 ? -38.037 -20.206 -28.360 1.00 34.88 297 ARG A C 1
ATOM 2280 O O . ARG A 1 297 ? -38.483 -21.249 -28.826 1.00 34.88 297 ARG A O 1
ATOM 2287 N N . GLU A 1 298 ? -38.026 -19.055 -29.034 1.00 33.66 298 GLU A N 1
ATOM 2288 C CA . GLU A 1 298 ? -38.509 -18.871 -30.416 1.00 33.66 298 GLU A CA 1
ATOM 2289 C C . GLU A 1 298 ? -37.482 -19.349 -31.468 1.00 33.66 298 GLU A C 1
ATOM 2291 O O . GLU A 1 298 ? -37.867 -19.847 -32.524 1.00 33.66 298 GLU A O 1
ATOM 2296 N N . LEU A 1 299 ? -36.173 -19.317 -31.169 1.00 35.00 299 LEU A N 1
ATOM 2297 C CA . LEU A 1 299 ? -35.129 -19.826 -32.080 1.00 35.00 299 LEU A CA 1
ATOM 2298 C C . LEU A 1 299 ? -35.082 -21.363 -32.159 1.00 35.00 299 LEU A C 1
ATOM 2300 O O . LEU A 1 299 ? -34.649 -21.919 -33.166 1.00 35.00 299 LEU A O 1
ATOM 2304 N N . LYS A 1 300 ? -35.583 -22.061 -31.130 1.00 34.97 300 LYS A N 1
ATOM 2305 C CA . LYS A 1 300 ? -35.736 -23.529 -31.126 1.00 34.97 300 LYS A CA 1
ATOM 2306 C C . LYS A 1 300 ? -36.868 -24.041 -32.028 1.00 34.97 300 LYS A C 1
ATOM 2308 O O . LYS A 1 300 ? -36.996 -25.247 -32.201 1.00 34.97 300 LYS A O 1
ATOM 2313 N N . ALA A 1 301 ? -37.651 -23.159 -32.653 1.00 39.16 301 ALA A N 1
ATOM 2314 C CA . ALA A 1 301 ? -38.591 -23.541 -33.710 1.00 39.16 301 ALA A CA 1
ATOM 2315 C C . ALA A 1 301 ? -37.937 -23.637 -35.110 1.00 39.16 301 ALA A C 1
ATOM 2317 O O . ALA A 1 301 ? -38.600 -24.044 -36.063 1.00 39.16 301 ALA A O 1
ATOM 2318 N N . ALA A 1 302 ? -36.648 -23.297 -35.252 1.00 34.25 302 ALA A N 1
ATOM 2319 C CA . ALA A 1 302 ? -35.914 -23.387 -36.520 1.00 34.25 302 ALA A CA 1
ATOM 2320 C C . ALA A 1 302 ? -35.286 -24.773 -36.785 1.00 34.25 302 ALA A C 1
ATOM 2322 O O . ALA A 1 302 ? -34.650 -24.983 -37.815 1.00 34.25 302 ALA A O 1
ATOM 2323 N N . GLU A 1 303 ? -35.488 -25.745 -35.894 1.00 34.66 303 GLU A N 1
ATOM 2324 C CA . GLU A 1 303 ? -34.972 -27.111 -36.024 1.00 34.66 303 GLU A CA 1
ATOM 2325 C C . GLU A 1 303 ? -35.907 -27.977 -36.886 1.00 34.66 303 GLU A C 1
ATOM 2327 O O . GLU A 1 303 ? -36.559 -28.911 -36.422 1.00 34.66 303 GLU A O 1
ATOM 2332 N N . ALA A 1 304 ? -36.023 -27.635 -38.171 1.00 39.59 304 ALA A N 1
ATOM 2333 C CA . ALA A 1 304 ? -36.751 -28.478 -39.120 1.00 39.59 304 ALA A CA 1
ATOM 2334 C C . ALA A 1 304 ? -36.139 -28.569 -40.525 1.00 39.59 304 ALA A C 1
ATOM 2336 O O . ALA A 1 304 ? -36.783 -29.164 -41.393 1.00 39.59 304 ALA A O 1
ATOM 2337 N N . ARG A 1 305 ? -34.951 -28.007 -40.813 1.00 35.09 305 ARG A N 1
ATOM 2338 C CA . ARG A 1 305 ? -34.352 -28.072 -42.167 1.00 35.09 305 ARG A CA 1
ATOM 2339 C C . ARG A 1 305 ? -32.821 -28.165 -42.157 1.00 35.09 305 ARG A C 1
ATOM 2341 O O . ARG A 1 305 ? -32.177 -27.861 -41.165 1.00 35.09 305 ARG A O 1
ATOM 2348 N N . SER A 1 306 ? -32.271 -28.704 -43.248 1.00 36.09 306 SER A N 1
ATOM 2349 C CA . SER A 1 306 ? -30.903 -29.232 -43.359 1.00 36.09 306 SER A CA 1
ATOM 2350 C C . SER A 1 306 ? -30.132 -28.689 -44.572 1.00 36.09 306 SER A C 1
ATOM 2352 O O . SER A 1 306 ? -30.702 -28.604 -45.662 1.00 36.09 306 SER A O 1
ATOM 2354 N N . GLY A 1 307 ? -28.809 -28.522 -44.412 1.00 41.56 307 GLY A N 1
ATOM 2355 C CA . GLY A 1 307 ? -27.812 -28.198 -45.455 1.00 41.56 307 GLY A CA 1
ATOM 2356 C C . GLY A 1 307 ? -27.368 -26.729 -45.422 1.00 41.56 307 GLY A C 1
ATOM 2357 O O . GLY A 1 307 ? -28.216 -25.883 -45.221 1.00 41.56 307 GLY A O 1
ATOM 2358 N N . LYS A 1 308 ? -26.064 -26.418 -45.603 1.00 39.66 308 LYS A N 1
ATOM 2359 C CA . LYS A 1 308 ? -25.375 -25.102 -45.398 1.00 39.66 308 LYS A CA 1
ATOM 2360 C C . LYS A 1 308 ? -25.618 -24.401 -44.039 1.00 39.66 308 LYS A C 1
ATOM 2362 O O . LYS A 1 308 ? -24.701 -23.792 -43.516 1.00 39.66 308 LYS A O 1
ATOM 2367 N N . GLU A 1 309 ? -26.749 -24.648 -43.402 1.00 42.06 309 GLU A N 1
ATOM 2368 C CA . GLU A 1 309 ? -27.117 -24.407 -42.007 1.00 42.06 309 GLU A CA 1
ATOM 2369 C C . GLU A 1 309 ? -26.440 -25.406 -41.045 1.00 42.06 309 GLU A C 1
ATOM 2371 O O . GLU A 1 309 ? -26.360 -25.162 -39.853 1.00 42.06 309 GLU A O 1
ATOM 2376 N N . ALA A 1 310 ? -25.846 -26.498 -41.548 1.00 40.00 310 ALA A N 1
ATOM 2377 C CA . ALA A 1 310 ? -25.001 -27.396 -40.748 1.00 40.00 310 ALA A CA 1
ATOM 2378 C C . ALA A 1 310 ? -23.551 -26.886 -40.568 1.00 40.00 310 ALA A C 1
ATOM 2380 O O . ALA A 1 310 ? -22.821 -27.427 -39.745 1.00 40.00 310 ALA A O 1
ATOM 2381 N N . ALA A 1 311 ? -23.118 -25.864 -41.320 1.00 35.97 311 ALA A N 1
ATOM 2382 C CA . ALA A 1 311 ? -21.773 -25.286 -41.205 1.00 35.97 311 ALA A CA 1
ATOM 2383 C C . ALA A 1 311 ? -21.702 -24.142 -40.173 1.00 35.97 311 ALA A C 1
ATOM 2385 O O . ALA A 1 311 ? -20.677 -23.991 -39.512 1.00 35.97 311 ALA A O 1
ATOM 2386 N N . ASP A 1 312 ? -22.805 -23.426 -39.937 1.00 36.47 312 ASP A N 1
ATOM 2387 C CA . ASP A 1 312 ? -22.903 -22.423 -38.862 1.00 36.47 312 ASP A CA 1
ATOM 2388 C C . ASP A 1 312 ? -22.976 -23.058 -37.458 1.00 36.47 312 ASP A C 1
ATOM 2390 O O . ASP A 1 312 ? -22.687 -22.406 -36.457 1.00 36.47 312 ASP A O 1
ATOM 2394 N N . HIS A 1 313 ? -23.247 -24.365 -37.366 1.00 36.19 313 HIS A N 1
ATOM 2395 C CA . HIS A 1 313 ? -23.192 -25.125 -36.113 1.00 36.19 313 HIS A CA 1
ATOM 2396 C C . HIS A 1 313 ? -21.798 -25.692 -35.768 1.00 36.19 313 HIS A C 1
ATOM 2398 O O . HIS A 1 313 ? -21.603 -26.155 -34.647 1.00 36.19 313 HIS A O 1
ATOM 2404 N N . TYR A 1 314 ? -20.803 -25.602 -36.664 1.00 32.56 314 TYR A N 1
ATOM 2405 C CA . TYR A 1 314 ? -19.416 -26.023 -36.382 1.00 32.56 314 TYR A CA 1
ATOM 2406 C C . TYR A 1 314 ? -18.535 -24.913 -35.780 1.00 32.56 314 TYR A C 1
ATOM 2408 O O . TYR A 1 314 ? -17.558 -25.210 -35.096 1.00 32.56 314 TYR A O 1
ATOM 2416 N N . VAL A 1 315 ? -18.899 -23.638 -35.941 1.00 37.19 315 VAL A N 1
ATOM 2417 C CA . VAL A 1 315 ? -18.199 -22.497 -35.309 1.00 37.19 315 VAL A CA 1
ATOM 2418 C C . VAL A 1 315 ? -18.510 -22.399 -33.804 1.00 37.19 315 VAL A C 1
ATOM 2420 O O . VAL A 1 315 ? -17.742 -21.824 -33.037 1.00 37.19 315 VAL A O 1
ATOM 2423 N N . GLY A 1 316 ? -19.571 -23.068 -33.347 1.00 32.75 316 GLY A N 1
ATOM 2424 C CA . GLY A 1 316 ? -19.916 -23.209 -31.929 1.00 32.75 316 GLY A CA 1
ATOM 2425 C C . GLY A 1 316 ? -19.034 -24.178 -31.129 1.00 32.75 316 GLY A C 1
ATOM 2426 O O . GLY A 1 316 ? -19.162 -24.226 -29.911 1.00 32.75 316 GLY A O 1
ATOM 2427 N N . ALA A 1 317 ? -18.130 -24.932 -31.766 1.00 29.33 317 ALA A N 1
ATOM 2428 C CA . ALA A 1 317 ? -17.278 -25.920 -31.089 1.00 29.33 317 ALA A CA 1
ATOM 2429 C C . ALA A 1 317 ? -15.841 -25.430 -30.787 1.00 29.33 317 ALA A C 1
ATOM 2431 O O . ALA A 1 317 ? -15.107 -26.103 -30.069 1.00 29.33 317 ALA A O 1
ATOM 2432 N N . GLY A 1 318 ? -15.422 -24.266 -31.299 1.00 27.86 318 GLY A N 1
ATOM 2433 C CA . GLY A 1 318 ? -14.042 -23.754 -31.182 1.00 27.86 318 GLY A CA 1
ATOM 2434 C C . GLY A 1 318 ? -13.775 -22.804 -30.007 1.00 27.86 318 GLY A C 1
ATOM 2435 O O . GLY A 1 318 ? -12.699 -22.223 -29.922 1.00 27.86 318 GLY A O 1
ATOM 2436 N N . LEU A 1 319 ? -14.747 -22.623 -29.113 1.00 26.36 319 LEU A N 1
ATOM 2437 C CA . LEU A 1 319 ? -14.745 -21.630 -28.028 1.00 26.36 319 LEU A CA 1
ATOM 2438 C C . LEU A 1 319 ? -14.479 -22.265 -26.649 1.00 26.36 319 LEU A C 1
ATOM 2440 O O . LEU A 1 319 ? -15.077 -21.873 -25.653 1.00 26.36 319 LEU A O 1
ATOM 2444 N N . ASN A 1 320 ? -13.596 -23.270 -26.596 1.00 29.53 320 ASN A N 1
ATOM 2445 C CA . ASN A 1 320 ? -13.398 -24.112 -25.408 1.00 29.53 320 ASN A CA 1
ATOM 2446 C C . ASN A 1 320 ? -11.958 -24.214 -24.875 1.00 29.53 320 ASN A C 1
ATOM 2448 O O . ASN A 1 320 ? -11.670 -25.109 -24.089 1.00 29.53 320 ASN A O 1
ATOM 2452 N N . ILE A 1 321 ? -11.039 -23.310 -25.227 1.00 26.55 321 ILE A N 1
ATOM 2453 C CA . ILE A 1 321 ? -9.692 -23.312 -24.620 1.00 26.55 321 ILE A CA 1
ATOM 2454 C C . ILE A 1 321 ? -9.305 -21.894 -24.196 1.00 26.55 321 ILE A C 1
ATOM 2456 O O . ILE A 1 321 ? -8.391 -21.278 -24.726 1.00 26.55 321 ILE A O 1
ATOM 2460 N N . ALA A 1 322 ? -10.047 -21.359 -23.232 1.00 25.66 322 ALA A N 1
ATOM 2461 C CA . ALA A 1 322 ? -9.708 -20.127 -22.531 1.00 25.66 322 ALA A CA 1
ATOM 2462 C C . ALA A 1 322 ? -9.985 -20.334 -21.042 1.00 25.66 322 ALA A C 1
ATOM 2464 O O . ALA A 1 322 ? -11.027 -19.919 -20.538 1.00 25.66 322 ALA A O 1
ATOM 2465 N N . SER A 1 323 ? -9.072 -21.041 -20.358 1.00 23.41 323 SER A N 1
ATOM 2466 C CA . SER A 1 323 ? -9.065 -21.131 -18.894 1.00 23.41 323 SER A CA 1
ATOM 2467 C C . SER A 1 323 ? -7.880 -21.886 -18.267 1.00 23.41 323 SER A C 1
ATOM 2469 O O . SER A 1 323 ? -8.008 -23.044 -17.870 1.00 23.41 323 SER A O 1
ATOM 2471 N N . ALA A 1 324 ? -6.751 -21.210 -18.076 1.00 22.73 324 ALA A N 1
ATOM 2472 C CA . ALA A 1 324 ? -5.821 -21.476 -16.965 1.00 22.73 324 ALA A CA 1
ATOM 2473 C C . ALA A 1 324 ? -4.896 -20.255 -16.804 1.00 22.73 324 ALA A C 1
ATOM 2475 O O . ALA A 1 324 ? -3.971 -20.068 -17.575 1.00 22.73 324 ALA A O 1
ATOM 2476 N N . ALA A 1 325 ? -5.246 -19.306 -15.939 1.00 21.22 325 ALA A N 1
ATOM 2477 C CA . ALA A 1 325 ? -4.522 -19.076 -14.686 1.00 21.22 325 ALA A CA 1
ATOM 2478 C C . ALA A 1 325 ? -3.080 -18.563 -14.835 1.00 21.22 325 ALA A C 1
ATOM 2480 O O . ALA A 1 325 ? -2.127 -19.334 -14.777 1.00 21.22 325 ALA A O 1
ATOM 2481 N N . MET A 1 326 ? -2.923 -17.236 -14.805 1.00 24.38 326 MET A N 1
ATOM 2482 C CA . MET A 1 326 ? -1.928 -16.629 -13.910 1.00 24.38 326 MET A CA 1
ATOM 2483 C C . MET A 1 326 ? -2.057 -17.251 -12.514 1.00 24.38 326 MET A C 1
ATOM 2485 O O . MET A 1 326 ? -3.199 -17.368 -12.079 1.00 24.38 326 MET A O 1
ATOM 2489 N N . THR A 1 327 ? -0.942 -17.568 -11.827 1.00 24.16 327 THR A N 1
ATOM 2490 C CA . THR A 1 327 ? -0.596 -17.026 -10.488 1.00 24.16 327 THR A CA 1
ATOM 2491 C C . THR A 1 327 ? 0.759 -17.558 -9.946 1.00 24.16 327 THR A C 1
ATOM 2493 O O . THR A 1 327 ? 0.898 -18.761 -9.752 1.00 24.16 327 THR A O 1
ATOM 2496 N N . VAL A 1 328 ? 1.713 -16.687 -9.579 1.00 22.55 328 VAL A N 1
ATOM 2497 C CA . VAL A 1 328 ? 2.125 -16.365 -8.180 1.00 22.55 328 VAL A CA 1
ATOM 2498 C C . VAL A 1 328 ? 3.524 -15.734 -8.134 1.00 22.55 328 VAL A C 1
ATOM 2500 O O . VAL A 1 328 ? 4.558 -16.377 -8.266 1.00 22.55 328 VAL A O 1
ATOM 2503 N N . VAL A 1 329 ? 3.479 -14.449 -7.799 1.00 24.86 329 VAL A N 1
ATOM 2504 C CA . VAL A 1 329 ? 4.454 -13.628 -7.078 1.00 24.86 329 VAL A CA 1
ATOM 2505 C C . VAL A 1 329 ? 4.836 -14.200 -5.711 1.00 24.86 329 VAL A C 1
ATOM 2507 O O . VAL A 1 329 ? 3.951 -14.454 -4.902 1.00 24.86 329 VAL A O 1
ATOM 2510 N N . LEU A 1 330 ? 6.126 -14.194 -5.372 1.00 23.59 330 LEU A N 1
ATOM 2511 C CA . LEU A 1 330 ? 6.612 -13.953 -4.006 1.00 23.59 330 LEU A CA 1
ATOM 2512 C C . LEU A 1 330 ? 7.967 -13.241 -4.096 1.00 23.59 330 LEU A C 1
ATOM 2514 O O . LEU A 1 330 ? 8.876 -13.758 -4.737 1.00 23.59 330 LEU A O 1
ATOM 2518 N N . GLY A 1 331 ? 8.131 -12.088 -3.439 1.00 21.44 331 GLY A N 1
ATOM 2519 C CA . GLY A 1 331 ? 9.479 -11.530 -3.280 1.00 21.44 331 GLY A CA 1
ATOM 2520 C C . GLY A 1 331 ? 9.635 -10.053 -2.938 1.00 21.44 331 GLY A C 1
ATOM 2521 O O . GLY A 1 331 ? 10.716 -9.515 -3.143 1.00 21.44 331 GLY A O 1
ATOM 2522 N N . SER A 1 332 ? 8.623 -9.365 -2.417 1.00 21.75 332 SER A N 1
ATOM 2523 C CA . SER A 1 332 ? 8.833 -8.077 -1.751 1.00 21.75 332 SER A CA 1
ATOM 2524 C C . SER A 1 332 ? 9.484 -8.307 -0.381 1.00 21.75 332 SER A C 1
ATOM 2526 O O . SER A 1 332 ? 8.833 -8.854 0.502 1.00 21.75 332 SER A O 1
ATOM 2528 N N . ALA A 1 333 ? 10.749 -7.898 -0.211 1.00 22.38 333 ALA A N 1
ATOM 2529 C CA . ALA A 1 333 ? 11.264 -7.142 0.950 1.00 22.38 333 ALA A CA 1
ATOM 2530 C C . ALA A 1 333 ? 12.793 -7.264 1.110 1.00 22.38 333 ALA A C 1
ATOM 2532 O O . ALA A 1 333 ? 13.287 -8.266 1.616 1.00 22.38 333 ALA A O 1
ATOM 2533 N N . ALA A 1 334 ? 13.519 -6.192 0.780 1.00 21.38 334 ALA A N 1
ATOM 2534 C CA . ALA A 1 334 ? 14.661 -5.684 1.554 1.00 21.38 334 ALA A CA 1
ATOM 2535 C C . ALA A 1 334 ? 15.095 -4.318 0.981 1.00 21.38 334 ALA A C 1
ATOM 2537 O O . ALA A 1 334 ? 16.006 -4.226 0.163 1.00 21.38 334 ALA A O 1
ATOM 2538 N N . MET A 1 335 ? 14.414 -3.245 1.395 1.00 26.92 335 MET A N 1
ATOM 2539 C CA . MET A 1 335 ? 14.937 -1.877 1.291 1.00 26.92 335 MET A CA 1
ATOM 2540 C C . MET A 1 335 ? 15.777 -1.533 2.532 1.00 26.92 335 MET A C 1
ATOM 2542 O O . MET A 1 335 ? 15.481 -2.013 3.623 1.00 26.92 335 MET A O 1
ATOM 2546 N N . ALA A 1 336 ? 16.711 -0.591 2.338 1.00 22.19 336 ALA A N 1
ATOM 2547 C CA . ALA A 1 336 ? 17.506 0.175 3.315 1.00 22.19 336 ALA A CA 1
ATOM 2548 C C . ALA A 1 336 ? 18.844 -0.461 3.757 1.00 22.19 336 ALA A C 1
ATOM 2550 O O . ALA A 1 336 ? 18.869 -1.516 4.368 1.00 22.19 336 ALA A O 1
ATOM 2551 N N . GLY A 1 337 ? 20.013 0.150 3.552 1.00 20.44 337 GLY A N 1
ATOM 2552 C CA . GLY A 1 337 ? 20.348 1.452 2.980 1.00 20.44 337 GLY A CA 1
ATOM 2553 C C . GLY A 1 337 ? 21.868 1.700 3.035 1.00 20.44 337 GLY A C 1
ATOM 2554 O O . GLY A 1 337 ? 22.564 1.036 3.793 1.00 20.44 337 GLY A O 1
ATOM 2555 N N . PHE A 1 338 ? 22.334 2.631 2.189 1.00 20.53 338 PHE A N 1
ATOM 2556 C CA . PHE A 1 338 ? 23.534 3.499 2.249 1.00 20.53 338 PHE A CA 1
ATOM 2557 C C . PHE A 1 338 ? 24.731 3.070 3.142 1.00 20.53 338 PHE A C 1
ATOM 2559 O O . PHE A 1 338 ? 24.581 2.835 4.330 1.00 20.53 338 PHE A O 1
ATOM 2566 N N . SER A 1 339 ? 26.004 3.128 2.739 1.00 21.81 339 SER A N 1
ATOM 2567 C CA . SER A 1 339 ? 26.652 4.002 1.759 1.00 21.81 339 SER A CA 1
ATOM 2568 C C . SER A 1 339 ? 28.160 3.715 1.724 1.00 21.81 339 SER A C 1
ATOM 2570 O O . SER A 1 339 ? 28.756 3.423 2.754 1.00 21.81 339 SER A O 1
ATOM 2572 N N . PHE A 1 340 ? 28.762 4.031 0.579 1.00 21.69 340 PHE A N 1
ATOM 2573 C CA . PHE A 1 340 ? 30.125 4.548 0.413 1.00 21.69 340 PHE A CA 1
ATOM 2574 C C . PHE A 1 340 ? 31.351 3.631 0.551 1.00 21.69 340 PHE A C 1
ATOM 2576 O O . PHE A 1 340 ? 31.732 3.192 1.629 1.00 21.69 340 PHE A O 1
ATOM 2583 N N . ALA A 1 341 ? 32.063 3.608 -0.581 1.00 20.06 341 ALA A N 1
ATOM 2584 C CA . ALA A 1 341 ? 33.511 3.713 -0.774 1.00 20.06 341 ALA A CA 1
ATOM 2585 C C . ALA A 1 341 ? 34.097 2.465 -1.441 1.00 20.06 341 ALA A C 1
ATOM 2587 O O . ALA A 1 341 ? 34.220 1.406 -0.836 1.00 20.06 341 ALA A O 1
ATOM 2588 N N . GLY A 1 342 ? 34.466 2.602 -2.718 1.00 20.42 342 GLY A N 1
ATOM 2589 C CA . GLY A 1 342 ? 35.360 1.640 -3.360 1.00 20.42 342 GLY A CA 1
ATOM 2590 C C . GLY A 1 342 ? 36.783 1.731 -2.785 1.00 20.42 342 GLY A C 1
ATOM 2591 O O . GLY A 1 342 ? 37.011 2.454 -1.814 1.00 20.42 342 GLY A O 1
ATOM 2592 N N . PRO A 1 343 ? 37.785 1.140 -3.451 1.00 29.00 343 PRO A N 1
ATOM 2593 C CA . PRO A 1 343 ? 37.685 0.181 -4.548 1.00 29.00 343 PRO A CA 1
ATOM 2594 C C . PRO A 1 343 ? 38.627 -1.032 -4.337 1.00 29.00 343 PRO A C 1
ATOM 2596 O O . PRO A 1 343 ? 39.608 -0.941 -3.612 1.00 29.00 343 PRO A O 1
ATOM 2599 N N . VAL A 1 344 ? 38.383 -2.126 -5.067 1.00 25.34 344 VAL A N 1
ATOM 2600 C CA . VAL A 1 344 ? 39.346 -3.228 -5.312 1.00 25.34 344 VAL A CA 1
ATOM 2601 C C . VAL A 1 344 ? 39.700 -4.127 -4.109 1.00 25.34 344 VAL A C 1
ATOM 2603 O O . VAL A 1 344 ? 40.162 -3.671 -3.072 1.00 25.34 344 VAL A O 1
ATOM 2606 N N . GLY A 1 345 ? 39.584 -5.450 -4.281 1.00 21.47 345 GLY A N 1
ATOM 2607 C CA . GLY A 1 345 ? 40.175 -6.421 -3.347 1.00 21.47 345 GLY A CA 1
ATOM 2608 C C . GLY A 1 345 ? 39.361 -7.707 -3.234 1.00 21.47 345 GLY A C 1
ATOM 2609 O O . GLY A 1 345 ? 38.646 -7.900 -2.263 1.00 21.47 345 GLY A O 1
ATOM 2610 N N . LEU A 1 346 ? 39.263 -8.517 -4.289 1.00 23.67 346 LEU A N 1
ATOM 2611 C CA . LEU A 1 346 ? 40.147 -9.678 -4.460 1.00 23.67 346 LEU A CA 1
ATOM 2612 C C . LEU A 1 346 ? 40.270 -10.521 -3.180 1.00 23.67 346 LEU A C 1
ATOM 2614 O O . LEU A 1 346 ? 41.154 -10.300 -2.359 1.00 23.67 346 LEU A O 1
ATOM 2618 N N . ALA A 1 347 ? 39.459 -11.571 -3.100 1.00 23.78 347 ALA A N 1
ATOM 2619 C CA . ALA A 1 347 ? 39.930 -12.841 -2.573 1.00 23.78 347 ALA A CA 1
ATOM 2620 C C . ALA A 1 347 ? 39.633 -13.910 -3.621 1.00 23.78 347 ALA A C 1
ATOM 2622 O O . ALA A 1 347 ? 38.684 -14.682 -3.541 1.00 23.78 347 ALA A O 1
ATOM 2623 N N . ALA A 1 348 ? 40.509 -13.903 -4.628 1.00 26.55 348 ALA A N 1
ATOM 2624 C CA . ALA A 1 348 ? 41.042 -15.113 -5.218 1.00 26.55 348 ALA A CA 1
ATOM 2625 C C . ALA A 1 348 ? 41.357 -16.059 -4.052 1.00 26.55 348 ALA A C 1
ATOM 2627 O O . ALA A 1 348 ? 42.278 -15.817 -3.272 1.00 26.55 348 ALA A O 1
ATOM 2628 N N . GLY A 1 349 ? 40.480 -17.033 -3.847 1.00 26.52 349 GLY A N 1
ATOM 2629 C CA . GLY A 1 349 ? 40.278 -17.602 -2.518 1.00 26.52 349 GLY A CA 1
ATOM 2630 C C . GLY A 1 349 ? 39.855 -19.055 -2.541 1.00 26.52 349 GLY A C 1
ATOM 2631 O O . GLY A 1 349 ? 39.171 -19.507 -1.638 1.00 26.52 349 GLY A O 1
ATOM 2632 N N . ALA A 1 350 ? 40.370 -19.768 -3.534 1.00 25.11 350 ALA A N 1
ATOM 2633 C CA . ALA A 1 350 ? 40.789 -21.148 -3.408 1.00 25.11 350 ALA A CA 1
ATOM 2634 C C . ALA A 1 350 ? 39.734 -22.234 -3.781 1.00 25.11 350 ALA A C 1
ATOM 2636 O O . ALA A 1 350 ? 38.709 -22.330 -3.129 1.00 25.11 350 ALA A O 1
ATOM 2637 N N . MET A 1 351 ? 39.860 -23.149 -4.756 1.00 22.59 351 MET A N 1
ATOM 2638 C CA . MET A 1 351 ? 40.988 -23.653 -5.562 1.00 22.59 351 MET A CA 1
ATOM 2639 C C . MET A 1 351 ? 42.312 -22.915 -5.335 1.00 22.59 351 MET A C 1
ATOM 2641 O O . MET A 1 351 ? 42.669 -22.002 -6.067 1.00 22.59 351 MET A O 1
ATOM 2645 N N . MET A 1 352 ? 43.013 -23.128 -4.218 1.00 27.34 352 MET A N 1
ATOM 2646 C CA . MET A 1 352 ? 43.500 -24.438 -3.796 1.00 27.34 352 MET A CA 1
ATOM 2647 C C . MET A 1 352 ? 43.984 -25.159 -5.065 1.00 27.34 352 MET A C 1
ATOM 2649 O O . MET A 1 352 ? 43.220 -25.487 -5.954 1.00 27.34 352 MET A O 1
ATOM 2653 N N . ALA A 1 353 ? 45.258 -25.389 -5.248 1.00 24.83 353 ALA A N 1
ATOM 2654 C CA . ALA A 1 353 ? 46.162 -25.828 -4.220 1.00 24.83 353 ALA A CA 1
ATOM 2655 C C . ALA A 1 353 ? 47.178 -24.725 -3.938 1.00 24.83 353 ALA A C 1
ATOM 2657 O O . ALA A 1 353 ? 47.749 -24.125 -4.837 1.00 24.83 353 ALA A O 1
ATOM 2658 N N . ILE A 1 354 ? 47.269 -24.278 -2.690 1.00 22.66 354 ILE A N 1
ATOM 2659 C CA . ILE A 1 354 ? 47.997 -24.997 -1.643 1.00 22.66 354 ILE A CA 1
ATOM 2660 C C . ILE A 1 354 ? 49.423 -25.229 -2.100 1.00 22.66 354 ILE A C 1
ATOM 2662 O O . ILE A 1 354 ? 49.700 -26.096 -2.917 1.00 22.66 354 ILE A O 1
ATOM 2666 N N . GLY A 1 355 ? 50.302 -24.519 -1.409 1.00 22.28 355 GLY A N 1
ATOM 2667 C CA . GLY A 1 355 ? 51.494 -25.172 -0.935 1.00 22.28 355 GLY A CA 1
ATOM 2668 C C . GLY A 1 355 ? 52.559 -25.306 -1.994 1.00 22.28 355 GLY A C 1
ATOM 2669 O O . GLY A 1 355 ? 52.621 -26.273 -2.734 1.00 22.28 355 GLY A O 1
ATOM 2670 N N . ALA A 1 356 ? 53.524 -24.428 -1.798 1.00 24.64 356 ALA A N 1
ATOM 2671 C CA . ALA A 1 356 ? 54.900 -24.849 -1.714 1.00 24.64 356 ALA A CA 1
ATOM 2672 C C . ALA A 1 356 ? 55.629 -24.996 -3.056 1.00 24.64 356 ALA A C 1
ATOM 2674 O O . ALA A 1 356 ? 55.254 -25.754 -3.930 1.00 24.64 356 ALA A O 1
ATOM 2675 N N . GLN A 1 357 ? 56.757 -24.333 -3.233 1.00 23.81 357 GLN A N 1
ATOM 2676 C CA . GLN A 1 357 ? 57.527 -23.577 -2.257 1.00 23.81 357 GLN A CA 1
ATOM 2677 C C . GLN A 1 357 ? 58.552 -22.799 -3.064 1.00 23.81 357 GLN A C 1
ATOM 2679 O O . GLN A 1 357 ? 59.203 -23.380 -3.914 1.00 23.81 357 GLN A O 1
ATOM 2684 N N . ILE A 1 358 ? 58.652 -21.508 -2.747 1.00 28.34 358 ILE A N 1
ATOM 2685 C CA . ILE A 1 358 ? 59.911 -20.833 -2.431 1.00 28.34 358 ILE A CA 1
ATOM 2686 C C . ILE A 1 358 ? 61.024 -20.968 -3.479 1.00 28.34 358 ILE A C 1
ATOM 2688 O O . ILE A 1 358 ? 61.519 -22.049 -3.751 1.00 28.34 358 ILE A O 1
ATOM 2692 N N . TYR A 1 359 ? 61.550 -19.796 -3.838 1.00 29.12 359 TYR A N 1
ATOM 2693 C CA . TYR A 1 359 ? 62.818 -19.574 -4.525 1.00 29.12 359 TYR A CA 1
ATOM 2694 C C . TYR A 1 359 ? 62.757 -19.829 -6.043 1.00 29.12 359 TYR A C 1
ATOM 2696 O O . TYR A 1 359 ? 62.806 -20.962 -6.469 1.00 29.12 359 TYR A O 1
ATOM 2704 N N . GLY A 1 360 ? 62.724 -18.841 -6.933 1.00 29.17 360 GLY A N 1
ATOM 2705 C CA . GLY A 1 360 ? 63.468 -17.609 -6.870 1.00 29.17 360 GLY A CA 1
ATOM 2706 C C . GLY A 1 360 ? 64.892 -17.858 -6.399 1.00 29.17 360 GLY A C 1
ATOM 2707 O O . GLY A 1 360 ? 65.081 -17.972 -5.204 1.00 29.17 360 GLY A O 1
ATOM 2708 N N . ALA A 1 361 ? 65.921 -17.825 -7.235 1.00 37.06 361 ALA A N 1
ATOM 2709 C CA . ALA A 1 361 ? 67.268 -17.606 -6.700 1.00 37.06 361 ALA A CA 1
ATOM 2710 C C . ALA A 1 361 ? 67.317 -16.148 -6.167 1.00 37.06 361 ALA A C 1
ATOM 2712 O O . ALA A 1 361 ? 67.656 -15.221 -6.889 1.00 37.06 361 ALA A O 1
ATOM 2713 N N . VAL A 1 362 ? 66.772 -15.971 -4.953 1.00 43.16 362 VAL A N 1
ATOM 2714 C CA . VAL A 1 362 ? 65.663 -15.066 -4.534 1.00 43.16 362 VAL A CA 1
ATOM 2715 C C . VAL A 1 362 ? 65.035 -14.132 -5.603 1.00 43.16 362 VAL A C 1
ATOM 2717 O O . VAL A 1 362 ? 65.278 -12.935 -5.629 1.00 43.16 362 VAL A O 1
ATOM 2720 N N . ARG A 1 363 ? 64.144 -14.733 -6.415 1.00 44.50 363 ARG A N 1
ATOM 2721 C CA . ARG A 1 363 ? 63.046 -14.225 -7.291 1.00 44.50 363 ARG A CA 1
ATOM 2722 C C . ARG A 1 363 ? 63.369 -13.102 -8.293 1.00 44.50 363 ARG A C 1
ATOM 2724 O O . ARG A 1 363 ? 63.092 -11.942 -8.013 1.00 44.50 363 ARG A O 1
ATOM 2731 N N . LEU A 1 364 ? 63.815 -13.463 -9.506 1.00 37.09 364 LEU A N 1
ATOM 2732 C CA . LEU A 1 364 ? 63.589 -12.620 -10.704 1.00 37.09 364 LEU A CA 1
ATOM 2733 C C . LEU A 1 364 ? 63.800 -13.320 -12.069 1.00 37.09 364 LEU A C 1
ATOM 2735 O O . LEU A 1 364 ? 63.483 -12.724 -13.091 1.00 37.09 364 LEU A O 1
ATOM 2739 N N . VAL A 1 365 ? 64.341 -14.547 -12.118 1.00 38.25 365 VAL A N 1
ATOM 2740 C CA . VAL A 1 365 ? 64.496 -15.314 -13.378 1.00 38.25 365 VAL A CA 1
ATOM 2741 C C . VAL A 1 365 ? 63.308 -16.266 -13.624 1.00 38.25 365 VAL A C 1
ATOM 2743 O O . VAL A 1 365 ? 62.936 -16.448 -14.776 1.00 38.25 365 VAL A O 1
ATOM 2746 N N . ASP A 1 366 ? 62.642 -16.757 -12.568 1.00 40.53 366 ASP A N 1
ATOM 2747 C CA . ASP A 1 366 ? 61.422 -17.588 -12.680 1.00 40.53 366 ASP A CA 1
ATOM 2748 C C . ASP A 1 366 ? 60.182 -16.793 -13.120 1.00 40.53 366 ASP A C 1
ATOM 2750 O O . ASP A 1 366 ? 59.355 -17.313 -13.859 1.00 40.53 366 ASP A O 1
ATOM 2754 N N . ASP A 1 367 ? 60.076 -15.512 -12.740 1.00 41.47 367 ASP A N 1
ATOM 2755 C CA . ASP A 1 367 ? 58.927 -14.669 -13.112 1.00 41.47 367 ASP A CA 1
ATOM 2756 C C . ASP A 1 367 ? 58.796 -14.528 -14.635 1.00 41.47 367 ASP A C 1
ATOM 2758 O O . ASP A 1 367 ? 57.692 -14.338 -15.115 1.00 41.47 367 ASP A O 1
ATOM 2762 N N . ILE A 1 368 ? 59.883 -14.621 -15.411 1.00 40.53 368 ILE A N 1
ATOM 2763 C CA . ILE A 1 368 ? 59.817 -14.532 -16.879 1.00 40.53 368 ILE A CA 1
ATOM 2764 C C . ILE A 1 368 ? 59.455 -15.896 -17.498 1.00 40.53 368 ILE A C 1
ATOM 2766 O O . ILE A 1 368 ? 58.709 -15.934 -18.474 1.00 40.53 368 ILE A O 1
ATOM 2770 N N . ASP A 1 369 ? 59.913 -17.003 -16.905 1.00 42.22 369 ASP A N 1
ATOM 2771 C CA . ASP A 1 369 ? 59.690 -18.379 -17.387 1.00 42.22 369 ASP A CA 1
ATOM 2772 C C . ASP A 1 369 ? 58.252 -18.883 -17.102 1.00 42.22 369 ASP A C 1
ATOM 2774 O O . ASP A 1 369 ? 57.706 -19.653 -17.888 1.00 42.22 369 ASP A O 1
ATOM 2778 N N . ASP A 1 370 ? 57.594 -18.376 -16.045 1.00 48.72 370 ASP A N 1
ATOM 2779 C CA . ASP A 1 370 ? 56.191 -18.682 -15.682 1.00 48.72 370 ASP A CA 1
ATOM 2780 C C . ASP A 1 370 ? 55.158 -18.204 -16.721 1.00 48.72 370 ASP A C 1
ATOM 2782 O O . ASP A 1 370 ? 54.019 -18.681 -16.745 1.00 48.72 370 ASP A O 1
ATOM 2786 N N . TYR A 1 371 ? 55.533 -17.240 -17.566 1.00 46.78 371 TYR A N 1
ATOM 2787 C CA . TYR A 1 371 ? 54.639 -16.650 -18.562 1.00 46.78 371 TYR A CA 1
ATOM 2788 C C . TYR A 1 371 ? 55.110 -16.897 -20.007 1.00 46.78 371 TYR A C 1
ATOM 2790 O O . TYR A 1 371 ? 54.263 -16.900 -20.902 1.00 46.78 371 TYR A O 1
ATOM 2798 N N . ILE A 1 372 ? 56.410 -17.133 -20.267 1.00 44.84 372 ILE A N 1
ATOM 2799 C CA . ILE A 1 372 ? 56.958 -17.420 -21.610 1.00 44.84 372 ILE A CA 1
ATOM 2800 C C . ILE A 1 372 ? 58.116 -18.439 -21.587 1.00 44.84 372 ILE A C 1
ATOM 2802 O O . ILE A 1 372 ? 59.052 -18.312 -20.811 1.00 44.84 372 ILE A O 1
ATOM 2806 N N . GLU A 1 373 ? 58.119 -19.416 -22.501 1.00 47.31 373 GLU A N 1
ATOM 2807 C CA . GLU A 1 373 ? 59.211 -20.402 -22.616 1.00 47.31 373 GLU A CA 1
ATOM 2808 C C . GLU A 1 373 ? 60.431 -19.782 -23.349 1.00 47.31 373 GLU A C 1
ATOM 2810 O O . GLU A 1 373 ? 60.321 -19.342 -24.502 1.00 47.31 373 GLU A O 1
ATOM 2815 N N . LEU A 1 374 ? 61.590 -19.689 -22.680 1.00 45.19 374 LEU A N 1
ATOM 2816 C CA . LEU A 1 374 ? 62.838 -19.110 -23.220 1.00 45.19 374 LEU A CA 1
ATOM 2817 C C . LEU A 1 374 ? 63.794 -20.188 -23.767 1.00 45.19 374 LEU A C 1
ATOM 2819 O O . LEU A 1 374 ? 63.947 -21.257 -23.176 1.00 45.19 374 LEU A O 1
ATOM 2823 N N . THR A 1 375 ? 64.520 -19.900 -24.853 1.00 51.19 375 THR A N 1
ATOM 2824 C CA . THR A 1 375 ? 65.548 -20.814 -25.391 1.00 51.19 375 THR A CA 1
ATOM 2825 C C . THR A 1 375 ? 66.824 -20.846 -24.528 1.00 51.19 375 THR A C 1
ATOM 2827 O O . THR A 1 375 ? 67.086 -19.955 -23.715 1.00 51.19 375 THR A O 1
ATOM 2830 N N . LEU A 1 376 ? 67.660 -21.883 -24.702 1.00 42.19 376 LEU A N 1
ATOM 2831 C CA . LEU A 1 376 ? 68.879 -22.100 -23.900 1.00 42.19 376 LEU A CA 1
ATOM 2832 C C . LEU A 1 376 ? 69.879 -20.922 -23.976 1.00 42.19 376 LEU A C 1
ATOM 2834 O O . LEU A 1 376 ? 70.550 -20.617 -22.990 1.00 42.19 376 LEU A O 1
ATOM 2838 N N . GLU A 1 377 ? 69.962 -20.254 -25.132 1.00 43.12 377 GLU A N 1
ATOM 2839 C CA . GLU A 1 377 ? 70.822 -19.086 -25.372 1.00 43.12 377 GLU A CA 1
ATOM 2840 C C . GLU A 1 377 ? 70.231 -17.797 -24.764 1.00 43.12 377 GLU A C 1
ATOM 2842 O O . GLU A 1 377 ? 70.943 -17.031 -24.110 1.00 43.12 377 GLU A O 1
ATOM 2847 N N . GLU A 1 378 ? 68.913 -17.598 -24.877 1.00 49.22 378 GLU A N 1
ATOM 2848 C CA . GLU A 1 378 ? 68.183 -16.467 -24.283 1.00 49.22 378 GLU A CA 1
ATOM 2849 C C . GLU A 1 378 ? 68.222 -16.491 -22.748 1.00 49.22 378 GLU A C 1
ATOM 2851 O O . GLU A 1 378 ? 68.387 -15.443 -22.118 1.00 49.22 378 GLU A O 1
ATOM 2856 N N . ARG A 1 379 ? 68.158 -17.681 -22.132 1.00 45.91 379 ARG A N 1
ATOM 2857 C CA . ARG A 1 379 ? 68.279 -17.868 -20.674 1.00 45.91 379 ARG A CA 1
ATOM 2858 C C . ARG A 1 379 ? 69.651 -17.452 -20.134 1.00 45.91 379 ARG A C 1
ATOM 2860 O O . ARG A 1 379 ? 69.726 -16.761 -19.118 1.00 45.91 379 ARG A O 1
ATOM 2867 N N . TRP A 1 380 ? 70.739 -17.822 -20.816 1.00 36.28 380 TRP A N 1
ATOM 2868 C CA . TRP A 1 380 ? 72.108 -17.476 -20.400 1.00 36.28 380 TRP A CA 1
ATOM 2869 C C . TRP A 1 380 ? 72.409 -15.983 -20.575 1.00 36.28 380 TRP A C 1
ATOM 2871 O O . TRP A 1 380 ? 73.016 -15.354 -19.706 1.00 36.28 380 TRP A O 1
ATOM 2881 N N . ARG A 1 381 ? 71.942 -15.394 -21.680 1.00 38.00 381 ARG A N 1
ATOM 2882 C CA . ARG A 1 381 ? 72.148 -13.979 -22.011 1.00 38.00 381 ARG A CA 1
ATOM 2883 C C . ARG A 1 381 ? 71.314 -13.037 -21.137 1.00 38.00 381 ARG A C 1
ATOM 2885 O O . ARG A 1 381 ? 71.842 -12.036 -20.658 1.00 38.00 381 ARG A O 1
ATOM 2892 N N . THR A 1 382 ? 70.064 -13.394 -20.841 1.00 47.78 382 THR A N 1
ATOM 2893 C CA . THR A 1 382 ? 69.183 -12.635 -19.931 1.00 47.78 382 THR A CA 1
ATOM 2894 C C . THR A 1 382 ? 69.693 -12.672 -18.487 1.00 47.78 382 THR A C 1
ATOM 2896 O O . THR A 1 382 ? 69.685 -11.648 -17.800 1.00 47.78 382 THR A O 1
ATOM 2899 N N . GLY A 1 383 ? 70.233 -13.819 -18.048 1.00 39.84 383 GLY A N 1
ATOM 2900 C CA . GLY A 1 383 ? 70.927 -13.952 -16.763 1.00 39.84 383 GLY A CA 1
ATOM 2901 C C . GLY A 1 383 ? 72.230 -13.140 -16.680 1.00 39.84 383 GLY A C 1
ATOM 2902 O O . GLY A 1 383 ? 72.493 -12.508 -15.656 1.00 39.84 383 GLY A O 1
ATOM 2903 N N . TRP A 1 384 ? 73.020 -13.088 -17.761 1.00 33.62 384 TRP A N 1
ATOM 2904 C CA . TRP A 1 384 ? 74.267 -12.311 -17.838 1.00 33.62 384 TRP A CA 1
ATOM 2905 C C . TRP A 1 384 ? 74.028 -10.793 -17.899 1.00 33.62 384 TRP A C 1
ATOM 2907 O O . TRP A 1 384 ? 74.683 -10.053 -17.173 1.00 33.62 384 TRP A O 1
ATOM 2917 N N . PHE A 1 385 ? 73.061 -10.297 -18.680 1.00 37.19 385 PHE A N 1
ATOM 2918 C CA . PHE A 1 385 ? 72.765 -8.857 -18.768 1.00 37.19 385 PHE A CA 1
ATOM 2919 C C . PHE A 1 385 ? 72.297 -8.270 -17.434 1.00 37.19 385 PHE A C 1
ATOM 2921 O O . PHE A 1 385 ? 72.784 -7.216 -17.031 1.00 37.19 385 PHE A O 1
ATOM 2928 N N . LYS A 1 386 ? 71.483 -8.994 -16.660 1.00 40.75 386 LYS A N 1
ATOM 2929 C CA . LYS A 1 386 ? 71.121 -8.583 -15.293 1.00 40.75 386 LYS A CA 1
ATOM 2930 C C . LYS A 1 386 ? 72.300 -8.624 -14.311 1.00 40.75 386 LYS A C 1
ATOM 2932 O O . LYS A 1 386 ? 72.356 -7.775 -13.424 1.00 40.75 386 LYS A O 1
ATOM 2937 N N . PHE A 1 387 ? 73.252 -9.547 -14.485 1.00 33.28 387 PHE A N 1
ATOM 2938 C CA . PHE A 1 387 ? 74.476 -9.635 -13.673 1.00 33.28 387 PHE A CA 1
ATOM 2939 C C . PHE A 1 387 ? 75.409 -8.421 -13.860 1.00 33.28 387 PHE A C 1
ATOM 2941 O O . PHE A 1 387 ? 76.093 -8.024 -12.920 1.00 33.28 387 PHE A O 1
ATOM 2948 N N . VAL A 1 388 ? 75.383 -7.777 -15.033 1.00 31.58 388 VAL A N 1
ATOM 2949 C CA . VAL A 1 388 ? 76.133 -6.538 -15.336 1.00 31.58 388 VAL A CA 1
ATOM 2950 C C . VAL A 1 388 ? 75.267 -5.265 -15.368 1.00 31.58 388 VAL A C 1
ATOM 2952 O O . VAL A 1 388 ? 75.676 -4.260 -15.941 1.00 31.58 388 VAL A O 1
ATOM 2955 N N . PHE A 1 389 ? 74.100 -5.260 -14.710 1.00 32.59 389 PHE A N 1
ATOM 2956 C CA . PHE A 1 389 ? 73.187 -4.100 -14.645 1.00 32.59 389 PHE A CA 1
ATOM 2957 C C . PHE A 1 389 ? 72.706 -3.577 -16.017 1.00 32.59 389 PHE A C 1
ATOM 2959 O O . PHE A 1 389 ? 72.442 -2.387 -16.183 1.00 32.59 389 PHE A O 1
ATOM 2966 N N . MET A 1 390 ? 72.563 -4.466 -16.998 1.00 34.94 390 MET A N 1
ATOM 2967 C CA . MET A 1 390 ? 72.006 -4.187 -18.322 1.00 34.94 390 MET A CA 1
ATOM 2968 C C . MET A 1 390 ? 70.555 -4.687 -18.424 1.00 34.94 390 MET A C 1
ATOM 2970 O O . MET A 1 390 ? 70.171 -5.671 -17.788 1.00 34.94 390 MET A O 1
ATOM 2974 N N . GLU A 1 391 ? 69.726 -3.992 -19.206 1.00 40.94 391 GLU A N 1
ATOM 2975 C CA . GLU A 1 391 ? 68.338 -4.401 -19.457 1.00 40.94 391 GLU A CA 1
ATOM 2976 C C . GLU A 1 391 ? 68.282 -5.649 -20.370 1.00 40.94 391 GLU A C 1
ATOM 2978 O O . GLU A 1 391 ? 69.100 -5.753 -21.289 1.00 40.94 391 GLU A O 1
ATOM 2983 N N . PRO A 1 392 ? 67.342 -6.594 -20.143 1.00 49.91 392 PRO A N 1
ATOM 2984 C CA . PRO A 1 392 ? 67.102 -7.727 -21.042 1.00 49.91 392 PRO A CA 1
ATOM 2985 C C . PRO A 1 392 ? 66.722 -7.297 -22.465 1.00 49.91 392 PRO A C 1
ATOM 2987 O O . PRO A 1 392 ? 66.221 -6.190 -22.673 1.00 49.91 392 PRO A O 1
ATOM 2990 N N . ASP A 1 393 ? 66.908 -8.193 -23.438 1.00 53.78 393 ASP A N 1
ATOM 2991 C CA . ASP A 1 393 ? 66.531 -7.934 -24.831 1.00 53.78 393 ASP A CA 1
ATOM 2992 C C . ASP A 1 393 ? 65.016 -7.637 -24.950 1.00 53.78 393 ASP A C 1
ATOM 2994 O O . ASP A 1 393 ? 64.173 -8.282 -24.322 1.00 53.78 393 ASP A O 1
ATOM 2998 N N . GLN A 1 394 ? 64.658 -6.638 -25.765 1.00 57.41 394 GLN A N 1
ATOM 2999 C CA . GLN A 1 394 ? 63.305 -6.059 -25.803 1.00 57.41 394 GLN A CA 1
ATOM 3000 C C . GLN A 1 394 ? 62.220 -7.038 -26.297 1.00 57.41 394 GLN A C 1
ATOM 3002 O O . GLN A 1 394 ? 61.060 -6.897 -25.922 1.00 57.41 394 GLN A O 1
ATOM 3007 N N . ASP A 1 395 ? 62.595 -8.057 -27.075 1.00 58.03 395 ASP A N 1
ATOM 3008 C CA . ASP A 1 395 ? 61.697 -9.136 -27.513 1.00 58.03 395 ASP A CA 1
ATOM 3009 C C . ASP A 1 395 ? 61.219 -10.017 -26.340 1.00 58.03 395 ASP A C 1
ATOM 3011 O O . ASP A 1 395 ? 60.037 -10.343 -26.235 1.00 58.03 395 ASP A O 1
ATOM 3015 N N . ILE A 1 396 ? 62.111 -10.303 -25.384 1.00 59.81 396 ILE A N 1
ATOM 3016 C CA . ILE A 1 396 ? 61.807 -11.086 -24.177 1.00 59.81 396 ILE A CA 1
ATOM 3017 C C . ILE A 1 396 ? 60.904 -10.287 -23.230 1.00 59.81 396 ILE A C 1
ATOM 3019 O O . ILE A 1 396 ? 59.935 -10.828 -22.700 1.00 59.81 396 ILE A O 1
ATOM 3023 N N . LEU A 1 397 ? 61.174 -8.986 -23.062 1.00 58.59 397 LEU A N 1
ATOM 3024 C CA . LEU A 1 397 ? 60.335 -8.088 -22.257 1.00 58.59 397 LEU A CA 1
ATOM 3025 C C . LEU A 1 397 ? 58.921 -7.963 -22.835 1.00 58.59 397 LEU A C 1
ATOM 3027 O O . LEU A 1 397 ? 57.949 -8.048 -22.093 1.00 58.59 397 LEU A O 1
ATOM 3031 N N . ASN A 1 398 ? 58.795 -7.827 -24.154 1.00 61.84 398 ASN A N 1
ATOM 3032 C CA . ASN A 1 398 ? 57.500 -7.748 -24.823 1.00 61.84 398 ASN A CA 1
ATOM 3033 C C . ASN A 1 398 ? 56.698 -9.055 -24.651 1.00 61.84 398 ASN A C 1
ATOM 3035 O O . ASN A 1 398 ? 55.554 -9.032 -24.191 1.00 61.84 398 ASN A O 1
ATOM 3039 N N . ARG A 1 399 ? 57.307 -10.211 -24.948 1.00 62.38 399 ARG A N 1
ATOM 3040 C CA . ARG A 1 399 ? 56.669 -11.527 -24.767 1.00 62.38 399 ARG A CA 1
ATOM 3041 C C . ARG A 1 399 ? 56.202 -11.725 -23.314 1.00 62.38 399 ARG A C 1
ATOM 3043 O O . ARG A 1 399 ? 55.061 -12.129 -23.098 1.00 62.38 399 ARG A O 1
ATOM 3050 N N . TYR A 1 400 ? 57.020 -11.343 -22.334 1.00 60.06 400 TYR A N 1
ATOM 3051 C CA . TYR A 1 400 ? 56.693 -11.428 -20.909 1.00 60.06 400 TYR A CA 1
ATOM 3052 C C . TYR A 1 400 ? 55.540 -10.499 -20.491 1.00 60.06 400 TYR A C 1
ATOM 3054 O O . TYR A 1 400 ? 54.577 -10.972 -19.891 1.00 60.06 400 TYR A O 1
ATOM 3062 N N . GLU A 1 401 ? 55.580 -9.209 -20.846 1.00 60.09 401 GLU A N 1
ATOM 3063 C CA . GLU A 1 401 ? 54.534 -8.232 -20.488 1.00 60.09 401 GLU A CA 1
ATOM 3064 C C . GLU A 1 401 ? 53.158 -8.620 -21.059 1.00 60.09 401 GLU A C 1
ATOM 3066 O O . GLU A 1 401 ? 52.134 -8.479 -20.387 1.00 60.09 401 GLU A O 1
ATOM 3071 N N . SER A 1 402 ? 53.122 -9.180 -22.275 1.00 62.34 402 SER A N 1
ATOM 3072 C CA . SER A 1 402 ? 51.875 -9.656 -22.890 1.00 62.34 402 SER A CA 1
ATOM 3073 C C . SER A 1 402 ? 51.282 -10.880 -22.176 1.00 62.34 402 SER A C 1
ATOM 3075 O O . SER A 1 402 ? 50.091 -10.903 -21.854 1.00 62.34 402 SER A O 1
ATOM 3077 N N . ALA A 1 403 ? 52.107 -11.886 -21.875 1.00 61.41 403 ALA A N 1
ATOM 3078 C CA . ALA A 1 403 ? 51.667 -13.112 -21.221 1.00 61.41 403 ALA A CA 1
ATOM 3079 C C . ALA A 1 403 ? 51.296 -12.876 -19.746 1.00 61.41 403 ALA A C 1
ATOM 3081 O O . ALA A 1 403 ? 50.306 -13.429 -19.258 1.00 61.41 403 ALA A O 1
ATOM 3082 N N . LYS A 1 404 ? 52.020 -11.981 -19.065 1.00 57.38 404 LYS A N 1
ATOM 3083 C CA . LYS A 1 404 ? 51.708 -11.529 -17.708 1.00 57.38 404 LYS A CA 1
ATOM 3084 C C . LYS A 1 404 ? 50.356 -10.831 -17.630 1.00 57.38 404 LYS A C 1
ATOM 3086 O O . LYS A 1 404 ? 49.505 -11.249 -16.844 1.00 57.38 404 LYS A O 1
ATOM 3091 N N . ALA A 1 405 ? 50.125 -9.829 -18.478 1.00 58.19 405 ALA A N 1
ATOM 3092 C CA . ALA A 1 405 ? 48.845 -9.128 -18.522 1.00 58.19 405 ALA A CA 1
ATOM 3093 C C . ALA A 1 405 ? 47.677 -10.085 -18.826 1.00 58.19 405 ALA A C 1
ATOM 3095 O O . ALA A 1 405 ? 46.612 -9.972 -18.218 1.00 58.19 405 ALA A O 1
ATOM 3096 N N . ARG A 1 406 ? 47.890 -11.088 -19.694 1.00 68.00 406 ARG A N 1
ATOM 3097 C CA . ARG A 1 406 ? 46.872 -12.099 -20.019 1.00 68.00 406 ARG A CA 1
ATOM 3098 C C . ARG A 1 406 ? 46.486 -12.944 -18.803 1.00 68.00 406 ARG A C 1
ATOM 3100 O O . ARG A 1 406 ? 45.299 -13.123 -18.530 1.00 68.00 406 ARG A O 1
ATOM 3107 N N . ALA A 1 407 ? 47.468 -13.459 -18.065 1.00 60.97 407 ALA A N 1
ATOM 3108 C CA . ALA A 1 407 ? 47.196 -14.308 -16.906 1.00 60.97 407 ALA A CA 1
ATOM 3109 C C . ALA A 1 407 ? 46.639 -13.519 -15.707 1.00 60.97 407 ALA A C 1
ATOM 3111 O O . ALA A 1 407 ? 45.783 -14.033 -14.984 1.00 60.97 407 ALA A O 1
ATOM 3112 N N . GLU A 1 408 ? 47.084 -12.277 -15.494 1.00 61.62 408 GLU A N 1
ATOM 3113 C CA . GLU A 1 408 ? 46.536 -11.406 -14.447 1.00 61.62 408 GLU A CA 1
ATOM 3114 C C . GLU A 1 408 ? 45.063 -11.066 -14.713 1.00 61.62 408 GLU A C 1
ATOM 3116 O O . GLU A 1 408 ? 44.236 -11.210 -13.809 1.00 61.62 408 GLU A O 1
ATOM 3121 N N . HIS A 1 409 ? 44.712 -10.716 -15.954 1.00 62.38 409 HIS A N 1
ATOM 3122 C CA . HIS A 1 409 ? 43.329 -10.428 -16.332 1.00 62.38 409 HIS A CA 1
ATOM 3123 C C . HIS A 1 409 ? 42.417 -11.665 -16.210 1.00 62.38 409 HIS A C 1
ATOM 3125 O O . HIS A 1 409 ? 41.349 -11.593 -15.601 1.00 62.38 409 HIS A O 1
ATOM 3131 N N . ALA A 1 410 ? 42.870 -12.844 -16.662 1.00 64.81 410 ALA A N 1
ATOM 3132 C CA . ALA A 1 410 ? 42.118 -14.098 -16.510 1.00 64.81 410 ALA A CA 1
ATOM 3133 C C . ALA A 1 410 ? 41.831 -14.442 -15.034 1.00 64.81 410 ALA A C 1
ATOM 3135 O O . ALA A 1 410 ? 40.728 -14.868 -14.683 1.00 64.81 410 ALA A O 1
ATOM 3136 N N . ARG A 1 411 ? 42.811 -14.232 -14.142 1.00 66.44 411 ARG A N 1
ATOM 3137 C CA . ARG A 1 411 ? 42.640 -14.450 -12.694 1.00 66.44 411 ARG A CA 1
ATOM 3138 C C . ARG A 1 411 ? 41.617 -13.490 -12.082 1.00 66.44 411 ARG A C 1
ATOM 3140 O O . ARG A 1 411 ? 40.873 -13.895 -11.185 1.00 66.44 411 ARG A O 1
ATOM 3147 N N . GLN A 1 412 ? 41.570 -12.242 -12.548 1.00 53.44 412 GLN A N 1
ATOM 3148 C CA . GLN A 1 412 ? 40.594 -11.254 -12.082 1.00 53.44 412 GLN A CA 1
ATOM 3149 C C . GLN A 1 412 ? 39.166 -11.649 -12.471 1.00 53.44 412 GLN A C 1
ATOM 3151 O O . GLN A 1 412 ? 38.310 -11.714 -11.589 1.00 53.44 412 GLN A O 1
ATOM 3156 N N . LEU A 1 413 ? 38.926 -12.000 -13.740 1.00 57.47 413 LEU A N 1
ATOM 3157 C CA . LEU A 1 413 ? 37.612 -12.453 -14.219 1.00 57.47 413 LEU A CA 1
ATOM 3158 C C . LEU A 1 413 ? 37.107 -13.670 -13.437 1.00 57.47 413 LEU A C 1
ATOM 3160 O O . LEU A 1 413 ? 35.992 -13.661 -12.914 1.00 57.47 413 LEU A O 1
ATOM 3164 N N . LYS A 1 414 ? 37.969 -14.678 -13.249 1.00 72.50 414 LYS A N 1
ATOM 3165 C CA . LYS A 1 414 ? 37.654 -15.866 -12.446 1.00 72.50 414 LYS A CA 1
ATOM 3166 C C . LYS A 1 414 ? 37.284 -15.518 -11.003 1.00 72.50 414 LYS A C 1
ATOM 3168 O O . LYS A 1 414 ? 36.335 -16.068 -10.453 1.00 72.50 414 LYS A O 1
ATOM 3173 N N . THR A 1 415 ? 38.012 -14.593 -10.377 1.00 57.00 415 THR A N 1
ATOM 3174 C CA . THR A 1 415 ? 37.729 -14.177 -8.994 1.00 57.00 415 THR A CA 1
ATOM 3175 C C . THR A 1 415 ? 36.376 -13.478 -8.883 1.00 57.00 415 THR A C 1
ATOM 3177 O O . THR A 1 415 ? 35.608 -13.761 -7.965 1.00 57.00 415 THR A O 1
ATOM 3180 N N . THR A 1 416 ? 36.064 -12.593 -9.828 1.00 52.31 416 THR A N 1
ATOM 3181 C CA . THR A 1 416 ? 34.775 -11.896 -9.890 1.00 52.31 416 THR A CA 1
ATOM 3182 C C . THR A 1 416 ? 33.624 -12.881 -10.100 1.00 52.31 416 THR A C 1
ATOM 3184 O O . THR A 1 416 ? 32.641 -12.835 -9.364 1.00 52.31 416 THR A O 1
ATOM 3187 N N . ALA A 1 417 ? 33.779 -13.836 -11.018 1.00 55.84 417 ALA A N 1
ATOM 3188 C CA . ALA A 1 417 ? 32.800 -14.893 -11.258 1.00 55.84 417 ALA A CA 1
ATOM 3189 C C . ALA A 1 417 ? 32.545 -15.756 -10.009 1.00 55.84 417 ALA A C 1
ATOM 3191 O O . ALA A 1 417 ? 31.394 -15.986 -9.641 1.00 55.84 417 ALA A O 1
ATOM 3192 N N . ARG A 1 418 ? 33.598 -16.165 -9.283 1.00 77.06 418 ARG A N 1
ATOM 3193 C CA . ARG A 1 418 ? 33.439 -16.899 -8.012 1.00 77.06 418 ARG A CA 1
ATOM 3194 C C . ARG A 1 418 ? 32.760 -16.062 -6.936 1.00 77.06 418 ARG A C 1
ATOM 3196 O O . ARG A 1 418 ? 31.919 -16.584 -6.220 1.00 77.06 418 ARG A O 1
ATOM 3203 N N . LYS A 1 419 ? 33.020 -14.756 -6.872 1.00 52.66 419 LYS A N 1
ATOM 3204 C CA . LYS A 1 419 ? 32.303 -13.856 -5.958 1.00 52.66 419 LYS A CA 1
ATOM 3205 C C . LYS A 1 419 ? 30.800 -13.773 -6.264 1.00 52.66 419 LYS A C 1
ATOM 3207 O O . LYS A 1 419 ? 29.985 -13.687 -5.342 1.00 52.66 419 LYS A O 1
ATOM 3212 N N . TYR A 1 420 ? 30.407 -13.807 -7.538 1.00 51.19 420 TYR A N 1
ATOM 3213 C CA . TYR A 1 420 ? 28.993 -13.916 -7.904 1.00 51.19 420 TYR A CA 1
ATOM 3214 C C . TYR A 1 420 ? 28.400 -15.254 -7.447 1.00 51.19 420 TYR A C 1
ATOM 3216 O O . TYR A 1 420 ? 27.384 -15.261 -6.758 1.00 51.19 420 TYR A O 1
ATOM 3224 N N . LEU A 1 421 ? 29.070 -16.369 -7.732 1.00 57.16 421 LEU A N 1
ATOM 3225 C CA . LEU A 1 421 ? 28.552 -17.718 -7.468 1.00 57.16 421 LEU A CA 1
ATOM 3226 C C . LEU A 1 421 ? 28.556 -18.128 -5.990 1.00 57.16 421 LEU A C 1
ATOM 3228 O O . LEU A 1 421 ? 27.673 -18.864 -5.555 1.00 57.16 421 LEU A O 1
ATOM 3232 N N . ASP A 1 422 ? 29.537 -17.670 -5.218 1.00 57.47 422 ASP A N 1
ATOM 3233 C CA . ASP A 1 422 ? 29.749 -18.125 -3.843 1.00 57.47 422 ASP A CA 1
ATOM 3234 C C . ASP A 1 422 ? 29.157 -17.147 -2.807 1.00 57.47 422 ASP A C 1
ATOM 3236 O O . ASP A 1 422 ? 28.876 -17.550 -1.675 1.00 57.47 422 ASP A O 1
ATOM 3240 N N . GLU A 1 423 ? 28.909 -15.884 -3.187 1.00 56.00 423 GLU A N 1
ATOM 3241 C CA . GLU A 1 423 ? 28.452 -14.828 -2.270 1.00 56.00 423 GLU A CA 1
ATOM 3242 C C . GLU A 1 423 ? 27.227 -14.063 -2.791 1.00 56.00 423 GLU A C 1
ATOM 3244 O O . GLU A 1 423 ? 26.131 -14.193 -2.248 1.00 56.00 423 GLU A O 1
ATOM 3249 N N . THR A 1 424 ? 27.406 -13.232 -3.822 1.00 42.78 424 THR A N 1
ATOM 3250 C CA . THR A 1 424 ? 26.451 -12.150 -4.151 1.00 42.78 424 THR A CA 1
ATOM 3251 C C . THR A 1 424 ? 25.225 -12.605 -4.945 1.00 42.78 424 THR A C 1
ATOM 3253 O O . THR A 1 424 ? 24.184 -11.960 -4.862 1.00 42.78 424 THR A O 1
ATOM 3256 N N . MET A 1 425 ? 25.323 -13.719 -5.672 1.00 56.38 425 MET A N 1
ATOM 3257 C CA . MET A 1 425 ? 24.251 -14.324 -6.477 1.00 56.38 425 MET A CA 1
ATOM 3258 C C . MET A 1 425 ? 24.143 -15.844 -6.245 1.00 56.38 425 MET A C 1
ATOM 3260 O O . MET A 1 425 ? 23.611 -16.578 -7.076 1.00 56.38 425 MET A O 1
ATOM 3264 N N . LYS A 1 426 ? 24.627 -16.334 -5.095 1.00 63.06 426 LYS A N 1
ATOM 3265 C CA . LYS A 1 426 ? 24.712 -17.769 -4.766 1.00 63.06 426 LYS A CA 1
ATOM 3266 C C . LYS A 1 426 ? 23.388 -18.527 -4.905 1.00 63.06 426 LYS A C 1
ATOM 3268 O O . LYS A 1 426 ? 23.361 -19.664 -5.384 1.00 63.06 426 LYS A O 1
ATOM 3273 N N . ASP A 1 427 ? 22.294 -17.903 -4.476 1.00 58.50 427 ASP A N 1
ATOM 3274 C CA . ASP A 1 427 ? 20.954 -18.498 -4.492 1.00 58.50 427 ASP A CA 1
ATOM 3275 C C . ASP A 1 427 ? 20.252 -18.349 -5.856 1.00 58.50 427 ASP A C 1
ATOM 3277 O O . ASP A 1 427 ? 19.218 -18.974 -6.065 1.00 58.50 427 ASP A O 1
ATOM 3281 N N . THR A 1 428 ? 20.800 -17.561 -6.789 1.00 56.06 428 THR A N 1
ATOM 3282 C CA . THR A 1 428 ? 20.114 -17.167 -8.034 1.00 56.06 428 THR A CA 1
ATOM 3283 C C . THR A 1 428 ? 20.855 -17.544 -9.314 1.00 56.06 428 THR A C 1
ATOM 3285 O O . THR A 1 428 ? 20.222 -17.596 -10.363 1.00 56.06 428 THR A O 1
ATOM 3288 N N . THR A 1 429 ? 22.161 -17.813 -9.255 1.00 60.97 429 THR A N 1
ATOM 3289 C CA . THR A 1 429 ? 23.009 -18.045 -10.436 1.00 60.97 429 THR A CA 1
ATOM 3290 C C . THR A 1 429 ? 23.742 -19.378 -10.328 1.00 60.97 429 THR A C 1
ATOM 3292 O O . THR A 1 429 ? 24.363 -19.688 -9.311 1.00 60.97 429 THR A O 1
ATOM 3295 N N . GLU A 1 430 ? 23.645 -20.187 -11.381 1.00 83.31 430 GLU A N 1
ATOM 3296 C CA . GLU A 1 430 ? 24.251 -21.517 -11.477 1.00 83.31 430 GLU A CA 1
ATOM 3297 C C . GLU A 1 430 ? 25.642 -21.471 -12.113 1.00 83.31 430 GLU A C 1
ATOM 3299 O O . GLU A 1 430 ? 26.538 -22.188 -11.671 1.00 83.31 430 GLU A O 1
ATOM 3304 N N . ALA A 1 431 ? 25.845 -20.613 -13.114 1.00 80.06 431 ALA A N 1
ATOM 3305 C CA . ALA A 1 431 ? 27.132 -20.443 -13.779 1.00 80.06 431 ALA A CA 1
ATOM 3306 C C . ALA A 1 431 ? 27.346 -18.997 -14.241 1.00 80.06 431 ALA A C 1
ATOM 3308 O O . ALA A 1 431 ? 26.390 -18.284 -14.546 1.00 80.06 431 ALA A O 1
ATOM 3309 N N . VAL A 1 432 ? 28.615 -18.589 -14.307 1.00 72.00 432 VAL A N 1
ATOM 3310 C CA . VAL A 1 432 ? 29.054 -17.315 -14.894 1.00 72.00 432 VAL A CA 1
ATOM 3311 C C . VAL A 1 432 ? 30.008 -17.618 -16.039 1.00 72.00 432 VAL A C 1
ATOM 3313 O O . VAL A 1 432 ? 30.984 -18.337 -15.838 1.00 72.00 432 VAL A O 1
ATOM 3316 N N . VAL A 1 433 ? 29.756 -17.059 -17.217 1.00 83.94 433 VAL A N 1
ATOM 3317 C CA . VAL A 1 433 ? 30.581 -17.228 -18.416 1.00 83.94 433 VAL A CA 1
ATOM 3318 C C . VAL A 1 433 ? 31.142 -15.870 -18.822 1.00 83.94 433 VAL A C 1
ATOM 3320 O O . VAL A 1 433 ? 30.385 -14.966 -19.166 1.00 83.94 433 VAL A O 1
ATOM 3323 N N . ASN A 1 434 ? 32.464 -15.712 -18.740 1.00 74.25 434 ASN A N 1
ATOM 3324 C CA . ASN A 1 434 ? 33.151 -14.484 -19.145 1.00 74.25 434 ASN A CA 1
ATOM 3325 C C . ASN A 1 434 ? 33.560 -14.558 -20.615 1.00 74.25 434 ASN A C 1
ATOM 3327 O O . ASN A 1 434 ? 34.076 -15.590 -21.045 1.00 74.25 434 ASN A O 1
ATOM 3331 N N . GLY A 1 435 ? 33.398 -13.453 -21.335 1.00 72.88 435 GLY A N 1
ATOM 3332 C CA . GLY A 1 435 ? 33.817 -13.350 -22.725 1.00 72.88 435 GLY A CA 1
ATOM 3333 C C . GLY A 1 435 ? 35.332 -13.419 -22.918 1.00 72.88 435 GLY A C 1
ATOM 3334 O O . GLY A 1 435 ? 36.128 -13.187 -21.994 1.00 72.88 435 GLY A O 1
ATOM 3335 N N . ALA A 1 436 ? 35.732 -13.765 -24.135 1.00 76.81 436 ALA A N 1
ATOM 3336 C CA . ALA A 1 436 ? 37.125 -13.881 -24.525 1.00 76.81 436 ALA A CA 1
ATOM 3337 C C . ALA A 1 436 ? 37.825 -12.513 -24.600 1.00 76.81 436 ALA A C 1
ATOM 3339 O O . ALA A 1 436 ? 37.225 -11.468 -24.840 1.00 76.81 436 ALA A O 1
ATOM 3340 N N . PHE A 1 437 ? 39.148 -12.521 -24.420 1.00 73.19 437 PHE A N 1
ATOM 3341 C CA . PHE A 1 437 ? 39.977 -11.324 -24.544 1.00 73.19 437 PHE A CA 1
ATOM 3342 C C . PHE A 1 437 ? 41.369 -11.647 -25.096 1.00 73.19 437 PHE A C 1
ATOM 3344 O O . PHE A 1 437 ? 41.908 -12.752 -24.948 1.00 73.19 437 PHE A O 1
ATOM 3351 N N . GLU A 1 438 ? 41.985 -10.633 -25.688 1.00 78.12 438 GLU A N 1
ATOM 3352 C CA . GLU A 1 438 ? 43.338 -10.637 -26.222 1.00 78.12 438 GLU A CA 1
ATOM 3353 C C . GLU A 1 438 ? 44.185 -9.524 -25.603 1.00 78.12 438 GLU A C 1
ATOM 3355 O O . GLU A 1 438 ? 43.688 -8.510 -25.114 1.00 78.12 438 GLU A O 1
ATOM 3360 N N . VAL A 1 439 ? 45.502 -9.729 -25.612 1.00 67.25 439 VAL A N 1
ATOM 3361 C CA . VAL A 1 439 ? 46.478 -8.746 -25.141 1.00 67.25 439 VAL A CA 1
ATOM 3362 C C . VAL A 1 439 ? 47.386 -8.397 -26.306 1.00 67.25 439 VAL A C 1
ATOM 3364 O O . VAL A 1 439 ? 48.114 -9.252 -26.809 1.00 67.25 439 VAL A O 1
ATOM 3367 N N . THR A 1 440 ? 47.368 -7.131 -26.706 1.00 73.62 440 THR A N 1
ATOM 3368 C CA . THR A 1 440 ? 48.266 -6.567 -27.717 1.00 73.62 440 THR A CA 1
ATOM 3369 C C . THR A 1 440 ? 49.218 -5.571 -27.066 1.00 73.62 440 THR A C 1
ATOM 3371 O O . THR A 1 440 ? 48.910 -4.990 -26.034 1.00 73.62 440 THR A O 1
ATOM 3374 N N . LEU A 1 441 ? 50.410 -5.370 -27.621 1.00 64.62 441 LEU A N 1
ATOM 3375 C CA . LEU A 1 441 ? 51.382 -4.422 -27.073 1.00 64.62 441 LEU A CA 1
ATOM 3376 C C . LEU A 1 441 ? 51.414 -3.151 -27.917 1.00 64.62 441 LEU A C 1
ATOM 3378 O O . LEU A 1 441 ? 51.767 -3.200 -29.095 1.00 64.62 441 LEU A O 1
ATOM 3382 N N . LEU A 1 442 ? 51.104 -2.004 -27.314 1.00 63.72 442 LEU A N 1
ATOM 3383 C CA . LEU A 1 442 ? 51.141 -0.713 -28.001 1.00 63.72 442 LEU A CA 1
ATOM 3384 C C . LEU A 1 442 ? 52.419 0.066 -27.651 1.00 63.72 442 LEU A C 1
ATOM 3386 O O . LEU A 1 442 ? 52.787 0.146 -26.474 1.00 63.72 442 LEU A O 1
ATOM 3390 N N . PRO A 1 443 ? 53.107 0.673 -28.639 1.00 61.31 443 PRO A N 1
ATOM 3391 C CA . PRO A 1 443 ? 54.290 1.482 -28.383 1.00 61.31 443 PRO A CA 1
ATOM 3392 C C . PRO A 1 443 ? 53.901 2.807 -27.717 1.00 61.31 443 PRO A C 1
ATOM 3394 O O . PRO A 1 443 ? 53.128 3.596 -28.259 1.00 61.31 443 PRO A O 1
ATOM 3397 N N . ARG A 1 444 ? 54.502 3.106 -26.566 1.00 60.50 444 ARG A N 1
ATOM 3398 C CA . ARG A 1 444 ? 54.380 4.385 -25.865 1.00 60.50 444 ARG A CA 1
ATOM 3399 C C . ARG A 1 444 ? 55.754 5.015 -25.690 1.00 60.50 444 ARG A C 1
ATOM 3401 O O . ARG A 1 444 ? 56.707 4.379 -25.252 1.00 60.50 444 ARG A O 1
ATOM 3408 N N . ARG A 1 445 ? 55.866 6.299 -26.025 1.00 63.84 445 ARG A N 1
ATOM 3409 C CA . ARG A 1 445 ? 57.103 7.059 -25.829 1.00 63.84 445 ARG A CA 1
ATOM 3410 C C . ARG A 1 445 ? 57.189 7.530 -24.382 1.00 63.84 445 ARG A C 1
ATOM 3412 O O . ARG A 1 445 ? 56.339 8.294 -23.931 1.00 63.84 445 ARG A O 1
ATOM 3419 N N . GLU A 1 446 ? 58.217 7.090 -23.678 1.00 59.88 446 GLU A N 1
ATOM 3420 C CA . GLU A 1 446 ? 58.483 7.451 -22.293 1.00 59.88 446 GLU A CA 1
ATOM 3421 C C . GLU A 1 446 ? 59.728 8.338 -22.219 1.00 59.88 446 GLU A C 1
ATOM 3423 O O . GLU A 1 446 ? 60.732 8.097 -22.894 1.00 59.88 446 GLU A O 1
ATOM 3428 N N . TYR A 1 447 ? 59.648 9.413 -21.439 1.00 61.19 447 TYR A N 1
ATOM 3429 C CA . TYR A 1 447 ? 60.735 10.377 -21.298 1.00 61.19 447 TYR A CA 1
ATOM 3430 C C . TYR A 1 447 ? 61.481 10.108 -19.999 1.00 61.19 447 TYR A C 1
ATOM 3432 O O . TYR A 1 447 ? 60.936 10.306 -18.916 1.00 61.19 447 TYR A O 1
ATOM 3440 N N . VAL A 1 448 ? 62.742 9.699 -20.108 1.00 53.62 448 VAL A N 1
ATOM 3441 C CA . VAL A 1 448 ? 63.586 9.369 -18.959 1.00 53.62 448 VAL A CA 1
ATOM 3442 C C . VAL A 1 448 ? 64.680 10.418 -18.834 1.00 53.62 448 VAL A C 1
ATOM 3444 O O . VAL A 1 448 ? 65.372 10.745 -19.801 1.00 53.62 448 VAL A O 1
ATOM 3447 N N . THR A 1 449 ? 64.833 10.972 -17.632 1.00 46.16 449 THR A N 1
ATOM 3448 C CA . THR A 1 449 ? 65.913 11.918 -17.331 1.00 46.16 449 THR A CA 1
ATOM 3449 C C . THR A 1 449 ? 67.042 11.164 -16.647 1.00 46.16 449 THR A C 1
ATOM 3451 O O . THR A 1 449 ? 66.921 10.797 -15.481 1.00 46.16 449 THR A O 1
ATOM 3454 N N . GLN A 1 450 ? 68.141 10.946 -17.363 1.00 46.75 450 GLN A N 1
ATOM 3455 C CA . GLN A 1 450 ? 69.369 10.395 -16.796 1.00 46.75 450 GLN A CA 1
ATOM 3456 C C . GLN A 1 450 ? 70.436 11.486 -16.818 1.00 46.75 450 GLN A C 1
ATOM 3458 O O . GLN A 1 450 ? 70.731 12.069 -17.859 1.00 46.75 450 GLN A O 1
ATOM 3463 N N . TRP A 1 451 ? 70.974 11.799 -15.637 1.00 38.31 451 TRP A N 1
ATOM 3464 C CA . TRP A 1 451 ? 72.093 12.733 -15.451 1.00 38.31 451 TRP A CA 1
ATOM 3465 C C . TRP A 1 451 ? 71.807 14.149 -15.991 1.00 38.31 451 TRP A C 1
ATOM 3467 O O . TRP A 1 451 ? 72.686 14.827 -16.512 1.00 38.31 451 TRP A O 1
ATOM 3477 N N . GLY A 1 452 ? 70.553 14.600 -15.878 1.00 49.88 452 GLY A N 1
ATOM 3478 C CA . GLY A 1 452 ? 70.122 15.937 -16.301 1.00 49.88 452 GLY A CA 1
ATOM 3479 C C . GLY A 1 452 ? 69.759 16.079 -17.786 1.00 49.88 452 GLY A C 1
ATOM 3480 O O . GLY A 1 452 ? 69.222 17.119 -18.160 1.00 49.88 452 GLY A O 1
ATOM 3481 N N . LEU A 1 453 ? 69.959 15.053 -18.624 1.00 39.72 453 LEU A N 1
ATOM 3482 C CA . LEU A 1 453 ? 69.465 15.027 -20.006 1.00 39.72 453 LEU A CA 1
ATOM 3483 C C . LEU A 1 453 ? 68.150 14.242 -20.114 1.00 39.72 453 LEU A C 1
ATOM 3485 O O . LEU A 1 453 ? 68.066 13.084 -19.701 1.00 39.72 453 LEU A O 1
ATOM 3489 N N . LYS A 1 454 ? 67.123 14.867 -20.708 1.00 47.56 454 LYS A N 1
ATOM 3490 C CA . LYS A 1 454 ? 65.874 14.194 -21.097 1.00 47.56 454 LYS A CA 1
ATOM 3491 C C . LYS A 1 454 ? 66.110 13.390 -22.371 1.00 47.56 454 LYS A C 1
ATOM 3493 O O . LYS A 1 454 ? 66.308 13.963 -23.439 1.00 47.56 454 LYS A O 1
ATOM 3498 N N . THR A 1 455 ? 66.044 12.072 -22.258 1.00 50.97 455 THR A N 1
ATOM 3499 C CA . THR A 1 455 ? 66.050 11.140 -23.391 1.00 50.97 455 THR A CA 1
ATOM 3500 C C . THR A 1 455 ? 64.653 10.528 -23.541 1.00 50.97 455 THR A C 1
ATOM 3502 O O . THR A 1 455 ? 63.858 10.568 -22.601 1.00 50.97 455 THR A O 1
ATOM 3505 N N . SER A 1 456 ? 64.303 10.012 -24.723 1.00 51.41 456 SER A N 1
ATOM 3506 C CA . SER A 1 456 ? 63.023 9.318 -24.934 1.00 51.41 456 SER A CA 1
ATOM 3507 C C . SER A 1 456 ? 63.264 7.871 -25.344 1.00 51.41 456 SER A C 1
ATOM 3509 O O . SER A 1 456 ? 63.959 7.653 -26.338 1.00 51.41 456 SER A O 1
ATOM 3511 N N . LYS A 1 457 ? 62.652 6.912 -24.648 1.00 56.88 457 LYS A N 1
ATOM 3512 C CA . LYS A 1 457 ? 62.648 5.486 -24.999 1.00 56.88 457 LYS A CA 1
ATOM 3513 C C . LYS A 1 457 ? 61.230 5.069 -25.401 1.00 56.88 457 LYS A C 1
ATOM 3515 O O . LYS A 1 457 ? 60.260 5.596 -24.866 1.00 56.88 457 LYS A O 1
ATOM 3520 N N . ILE A 1 458 ? 61.093 4.173 -26.378 1.00 59.78 458 ILE A N 1
ATOM 3521 C CA . ILE A 1 458 ? 59.797 3.566 -26.717 1.00 59.78 458 ILE A CA 1
ATOM 3522 C C . ILE A 1 458 ? 59.648 2.309 -25.860 1.00 59.78 458 ILE A C 1
ATOM 3524 O O . ILE A 1 458 ? 60.482 1.406 -25.944 1.00 59.78 458 ILE A O 1
ATOM 3528 N N . VAL A 1 459 ? 58.610 2.283 -25.030 1.00 58.03 459 VAL A N 1
ATOM 3529 C CA . VAL A 1 459 ? 58.235 1.165 -24.160 1.00 58.03 459 VAL A CA 1
ATOM 3530 C C . VAL A 1 459 ? 56.905 0.608 -24.656 1.00 58.03 459 VAL A C 1
ATOM 3532 O O . VAL A 1 459 ? 56.022 1.371 -25.038 1.00 58.03 459 VAL A O 1
ATOM 3535 N N . TYR A 1 460 ? 56.767 -0.711 -24.697 1.00 61.25 460 TYR A N 1
ATOM 3536 C CA . TYR A 1 460 ? 55.552 -1.378 -25.156 1.00 61.25 460 TYR A CA 1
ATOM 3537 C C . TYR A 1 460 ? 54.671 -1.714 -23.952 1.00 61.25 460 TYR A C 1
ATOM 3539 O O . TYR A 1 460 ? 55.147 -2.343 -23.013 1.00 61.25 460 TYR A O 1
ATOM 3547 N N . ILE A 1 461 ? 53.415 -1.266 -23.962 1.00 57.44 461 ILE A N 1
ATOM 3548 C CA . ILE A 1 461 ? 52.471 -1.456 -22.849 1.00 57.44 461 ILE A CA 1
ATOM 3549 C C . ILE A 1 461 ? 51.339 -2.380 -23.306 1.00 57.44 461 ILE A C 1
ATOM 3551 O O . ILE A 1 461 ? 50.827 -2.181 -24.413 1.00 57.44 461 ILE A O 1
ATOM 3555 N N . PRO A 1 462 ? 50.930 -3.365 -22.484 1.00 52.38 462 PRO A N 1
ATOM 3556 C CA . PRO A 1 462 ? 49.797 -4.223 -22.792 1.00 52.38 462 PRO A CA 1
ATOM 3557 C C . PRO A 1 462 ? 48.498 -3.418 -22.871 1.00 52.38 462 PRO A C 1
ATOM 3559 O O . PRO A 1 462 ? 48.141 -2.657 -21.973 1.00 52.38 462 PRO A O 1
ATOM 3562 N N . HIS A 1 463 ? 47.797 -3.608 -23.976 1.00 63.34 463 HIS A N 1
ATOM 3563 C CA . HIS A 1 463 ? 46.465 -3.129 -24.265 1.00 63.34 463 HIS A CA 1
ATOM 3564 C C . HIS A 1 463 ? 45.554 -4.347 -24.398 1.00 63.34 463 HIS A C 1
ATOM 3566 O O . HIS A 1 463 ? 45.802 -5.241 -25.209 1.00 63.34 463 HIS A O 1
ATOM 3572 N N . LEU A 1 464 ? 44.533 -4.392 -23.552 1.00 58.22 464 LEU A N 1
ATOM 3573 C CA . LEU A 1 464 ? 43.537 -5.446 -23.554 1.00 58.22 464 LEU A CA 1
ATOM 3574 C C . LEU A 1 464 ? 42.441 -5.090 -24.557 1.00 58.22 464 LEU A C 1
ATOM 3576 O O . LEU A 1 464 ? 41.910 -3.980 -24.512 1.00 58.22 464 LEU A O 1
ATOM 3580 N N . SER A 1 465 ? 42.106 -6.030 -25.427 1.00 66.69 465 SER A N 1
ATOM 3581 C CA . SER A 1 465 ? 40.975 -5.921 -26.341 1.00 66.69 465 SER A CA 1
ATOM 3582 C C . SER A 1 465 ? 40.085 -7.141 -26.181 1.00 66.69 465 SER A C 1
ATOM 3584 O O . SER A 1 465 ? 40.587 -8.262 -26.115 1.00 66.69 465 SER A O 1
ATOM 3586 N N . ASP A 1 466 ? 38.777 -6.933 -26.127 1.00 74.19 466 ASP A N 1
ATOM 3587 C CA . ASP A 1 466 ? 37.821 -8.037 -26.096 1.00 74.19 466 ASP A CA 1
ATOM 3588 C C . ASP A 1 466 ? 37.855 -8.806 -27.424 1.00 74.19 466 ASP A C 1
ATOM 3590 O O . ASP A 1 466 ? 38.058 -8.213 -28.487 1.00 74.19 466 ASP A O 1
ATOM 3594 N N . ALA A 1 467 ? 37.704 -10.125 -27.347 1.00 79.56 467 ALA A N 1
ATOM 3595 C CA . ALA A 1 467 ? 37.785 -11.037 -28.482 1.00 79.56 467 ALA A CA 1
ATOM 3596 C C . ALA A 1 467 ? 36.432 -11.705 -28.744 1.00 79.56 467 ALA A C 1
ATOM 3598 O O . ALA A 1 467 ? 35.532 -11.630 -27.917 1.00 79.56 467 ALA A O 1
ATOM 3599 N N . ASP A 1 468 ? 36.306 -12.337 -29.907 1.00 86.56 468 ASP A N 1
ATOM 3600 C CA . ASP A 1 468 ? 35.061 -12.936 -30.388 1.00 86.56 468 ASP A CA 1
ATOM 3601 C C . ASP A 1 468 ? 34.762 -14.268 -29.671 1.00 86.56 468 ASP A C 1
ATOM 3603 O O . ASP A 1 468 ? 35.589 -15.187 -29.676 1.00 86.56 468 ASP A O 1
ATOM 3607 N N . ASP A 1 469 ? 33.560 -14.401 -29.108 1.00 86.06 469 ASP A N 1
ATOM 3608 C CA . ASP A 1 469 ? 33.065 -15.646 -28.514 1.00 86.06 469 ASP A CA 1
ATOM 3609 C C . ASP A 1 469 ? 32.197 -16.461 -29.492 1.00 86.06 469 ASP A C 1
ATOM 3611 O O . ASP A 1 469 ? 31.313 -15.933 -30.165 1.00 86.06 469 ASP A O 1
ATOM 3615 N N . LEU A 1 470 ? 32.388 -17.786 -29.536 1.00 92.94 470 LEU A N 1
ATOM 3616 C CA . LEU A 1 470 ? 31.498 -18.725 -30.235 1.00 92.94 470 LEU A CA 1
ATOM 3617 C C . LEU A 1 470 ? 31.127 -19.870 -29.290 1.00 92.94 470 LEU A C 1
ATOM 3619 O O . LEU A 1 470 ? 31.914 -20.798 -29.091 1.00 92.94 470 LEU A O 1
ATOM 3623 N N . ILE A 1 471 ? 29.938 -19.791 -28.690 1.00 90.62 471 ILE A N 1
ATOM 3624 C CA . ILE A 1 471 ? 29.499 -20.706 -27.632 1.00 90.62 471 ILE A CA 1
ATOM 3625 C C . ILE A 1 471 ? 28.090 -21.230 -27.931 1.00 90.62 471 ILE A C 1
ATOM 3627 O O . ILE A 1 471 ? 27.153 -20.460 -28.131 1.00 90.62 471 ILE A O 1
ATOM 3631 N N . ASP A 1 472 ? 27.929 -22.553 -27.908 1.00 93.94 472 ASP A N 1
ATOM 3632 C CA . ASP A 1 472 ? 26.629 -23.230 -27.868 1.00 93.94 472 ASP A CA 1
ATOM 3633 C C . ASP A 1 472 ? 26.529 -23.995 -26.545 1.00 93.94 472 ASP A C 1
ATOM 3635 O O . ASP A 1 472 ? 27.314 -24.911 -26.292 1.00 93.94 472 ASP A O 1
ATOM 3639 N N . ALA A 1 473 ? 25.611 -23.570 -25.677 1.00 92.81 473 ALA A N 1
ATOM 3640 C CA . ALA A 1 473 ? 25.420 -24.129 -24.346 1.00 92.81 473 ALA A CA 1
ATOM 3641 C C . ALA A 1 473 ? 23.990 -24.626 -24.108 1.00 92.81 473 ALA A C 1
ATOM 3643 O O . ALA A 1 473 ? 23.581 -24.737 -22.955 1.00 92.81 473 ALA A O 1
ATOM 3644 N N . ARG A 1 474 ? 23.226 -24.959 -25.158 1.00 92.44 474 ARG A N 1
ATOM 3645 C CA . ARG A 1 474 ? 21.828 -25.425 -25.012 1.00 92.44 474 ARG A CA 1
ATOM 3646 C C . ARG A 1 474 ? 21.678 -26.570 -24.011 1.00 92.44 474 ARG A C 1
ATOM 3648 O O . ARG A 1 474 ? 20.750 -26.557 -23.205 1.00 92.44 474 ARG A O 1
ATOM 3655 N N . ASP A 1 475 ? 22.638 -27.495 -24.021 1.00 89.69 475 ASP A N 1
ATOM 3656 C CA . ASP A 1 475 ? 22.675 -28.687 -23.165 1.00 89.69 475 ASP A CA 1
ATOM 3657 C C . ASP A 1 475 ? 23.225 -28.416 -21.744 1.00 89.69 475 ASP A C 1
ATOM 3659 O O . ASP A 1 475 ? 23.351 -29.338 -20.936 1.00 89.69 475 ASP A O 1
ATOM 3663 N N . GLY A 1 476 ? 23.550 -27.160 -21.420 1.00 89.31 476 GLY A N 1
ATOM 3664 C CA . GLY A 1 476 ? 24.108 -26.731 -20.137 1.00 89.31 476 GLY A CA 1
ATOM 3665 C C . GLY A 1 476 ? 25.540 -26.190 -20.231 1.00 89.31 476 GLY A C 1
ATOM 3666 O O . GLY A 1 476 ? 26.269 -26.420 -21.196 1.00 89.31 476 GLY A O 1
ATOM 3667 N N . VAL A 1 477 ? 25.967 -25.474 -19.186 1.00 87.69 477 VAL A N 1
ATOM 3668 C CA . VAL A 1 477 ? 27.343 -24.970 -19.045 1.00 87.69 477 VAL A CA 1
ATOM 3669 C C . VAL A 1 477 ? 28.188 -25.998 -18.292 1.00 87.69 477 VAL A C 1
ATOM 3671 O O . VAL A 1 477 ? 27.801 -26.482 -17.230 1.00 87.69 477 VAL A O 1
ATOM 3674 N N . THR A 1 478 ? 29.368 -26.326 -18.820 1.00 88.69 478 THR A N 1
ATOM 3675 C CA . THR A 1 478 ? 30.294 -27.293 -18.208 1.00 88.69 478 THR A CA 1
ATOM 3676 C C . THR A 1 478 ? 31.664 -26.665 -17.967 1.00 88.69 478 THR A C 1
ATOM 3678 O O . THR A 1 478 ? 31.949 -25.560 -18.419 1.00 88.69 478 THR A O 1
ATOM 3681 N N . THR A 1 479 ? 32.572 -27.390 -17.310 1.00 82.00 479 THR A N 1
ATOM 3682 C CA . THR A 1 479 ? 33.970 -26.949 -17.155 1.00 82.00 479 THR A CA 1
ATOM 3683 C C . THR A 1 479 ? 34.734 -26.869 -18.480 1.00 82.00 479 THR A C 1
ATOM 3685 O O . THR A 1 479 ? 35.858 -26.378 -18.495 1.00 82.00 479 THR A O 1
ATOM 3688 N N . GLN A 1 480 ? 34.178 -27.408 -19.572 1.00 84.31 480 GLN A N 1
ATOM 3689 C CA . GLN A 1 480 ? 34.749 -27.303 -20.918 1.00 84.31 480 GLN A CA 1
ATOM 3690 C C . GLN A 1 480 ? 34.230 -26.078 -21.682 1.00 84.31 480 GLN A C 1
ATOM 3692 O O . GLN A 1 480 ? 34.789 -25.739 -22.722 1.00 84.31 480 GLN A O 1
ATOM 3697 N N . THR A 1 481 ? 33.187 -25.408 -21.182 1.00 87.56 481 THR A N 1
ATOM 3698 C CA . THR A 1 481 ? 32.675 -24.173 -21.779 1.00 87.56 481 THR A CA 1
ATOM 3699 C C . THR A 1 481 ? 33.713 -23.053 -21.594 1.00 87.56 481 THR A C 1
ATOM 3701 O O . THR A 1 481 ? 34.132 -22.800 -20.459 1.00 87.56 481 THR A O 1
ATOM 3704 N N . PRO A 1 482 ? 34.162 -22.378 -22.672 1.00 84.31 482 PRO A N 1
ATOM 3705 C CA . PRO A 1 482 ? 35.137 -21.292 -22.572 1.00 84.31 482 PRO A CA 1
ATOM 3706 C C . PRO A 1 482 ? 34.669 -20.185 -21.619 1.00 84.31 482 PRO A C 1
ATOM 3708 O O . PRO A 1 482 ? 33.514 -19.781 -21.663 1.00 84.31 482 PRO A O 1
ATOM 3711 N N . GLY A 1 483 ? 35.555 -19.724 -20.730 1.00 80.94 483 GLY A N 1
ATOM 3712 C CA . GLY A 1 483 ? 35.268 -18.621 -19.800 1.00 80.94 483 GLY A CA 1
ATOM 3713 C C . GLY A 1 483 ? 34.317 -18.944 -18.638 1.00 80.94 483 GLY A C 1
ATOM 3714 O O . GLY A 1 483 ? 34.033 -18.048 -17.837 1.00 80.94 483 GLY A O 1
ATOM 3715 N N . ALA A 1 484 ? 33.843 -20.192 -18.524 1.00 84.00 484 ALA A N 1
ATOM 3716 C CA . ALA A 1 484 ? 32.843 -20.597 -17.543 1.00 84.00 484 ALA A CA 1
ATOM 3717 C C . ALA A 1 484 ? 33.411 -20.905 -16.147 1.00 84.00 484 ALA A C 1
ATOM 3719 O O . ALA A 1 484 ? 34.397 -21.624 -15.982 1.00 84.00 484 ALA A O 1
ATOM 3720 N N . GLU A 1 485 ? 32.700 -20.442 -15.122 1.00 81.19 485 GLU A N 1
ATOM 3721 C CA . GLU A 1 485 ? 32.844 -20.853 -13.728 1.00 81.19 485 GLU A CA 1
ATOM 3722 C C . GLU A 1 485 ? 31.497 -21.391 -13.224 1.00 81.19 485 GLU A C 1
ATOM 3724 O O . GLU A 1 485 ? 30.450 -20.785 -13.454 1.00 81.19 485 GLU A O 1
ATOM 3729 N N . LEU A 1 486 ? 31.523 -22.536 -12.533 1.00 82.31 486 LEU A N 1
ATOM 3730 C CA . LEU A 1 486 ? 30.320 -23.250 -12.089 1.00 82.31 486 LEU A CA 1
ATOM 3731 C C . LEU A 1 486 ? 30.063 -23.067 -10.587 1.00 82.31 486 LEU A C 1
ATOM 3733 O O . LEU A 1 486 ? 30.989 -23.154 -9.773 1.00 82.31 486 LEU A O 1
ATOM 3737 N N . GLY A 1 487 ? 28.799 -22.842 -10.231 1.00 79.06 487 GLY A N 1
ATOM 3738 C CA . GLY A 1 487 ? 28.265 -22.805 -8.871 1.00 79.06 487 GLY A CA 1
ATOM 3739 C C . GLY A 1 487 ? 27.421 -24.040 -8.543 1.00 79.06 487 GLY A C 1
ATOM 3740 O O . GLY A 1 487 ? 27.659 -25.135 -9.049 1.00 79.06 487 GLY A O 1
ATOM 3741 N N . SER A 1 488 ? 26.437 -23.876 -7.655 1.00 78.12 488 SER A N 1
ATOM 3742 C CA . SER A 1 488 ? 25.504 -24.956 -7.300 1.00 78.12 488 SER A CA 1
ATOM 3743 C C . SER A 1 488 ? 24.299 -24.962 -8.235 1.00 78.12 488 SER A C 1
ATOM 3745 O O . SER A 1 488 ? 23.565 -23.972 -8.289 1.00 78.12 488 SER A O 1
ATOM 3747 N N . ALA A 1 489 ? 24.089 -26.085 -8.923 1.00 73.56 489 ALA A N 1
ATOM 3748 C CA . ALA A 1 489 ? 22.934 -26.294 -9.784 1.00 73.56 489 ALA A CA 1
ATOM 3749 C C . ALA A 1 489 ? 21.654 -26.477 -8.960 1.00 73.56 489 ALA A C 1
ATOM 3751 O O . ALA A 1 489 ? 21.629 -27.260 -8.010 1.00 73.56 489 ALA A O 1
ATOM 3752 N N . ASP A 1 490 ? 20.605 -25.744 -9.329 1.00 71.56 490 ASP A N 1
ATOM 3753 C CA . ASP A 1 490 ? 19.267 -25.838 -8.736 1.00 71.56 490 ASP A CA 1
ATOM 3754 C C . ASP A 1 490 ? 18.208 -25.396 -9.758 1.00 71.56 490 ASP A C 1
ATOM 3756 O O . ASP A 1 490 ? 18.507 -24.680 -10.722 1.00 71.56 490 ASP A O 1
ATOM 3760 N N . ASN A 1 491 ? 16.966 -25.834 -9.577 1.00 66.44 491 ASN A N 1
ATOM 3761 C CA . ASN A 1 491 ? 15.875 -25.463 -10.466 1.00 66.44 491 ASN A CA 1
ATOM 3762 C C . ASN A 1 491 ? 15.529 -23.969 -10.298 1.00 66.44 491 ASN A C 1
ATOM 3764 O O . ASN A 1 491 ? 15.399 -23.482 -9.178 1.00 66.44 491 ASN A O 1
ATOM 3768 N N . GLY A 1 492 ? 15.405 -23.231 -11.407 1.00 60.75 492 GLY A N 1
ATOM 3769 C CA . GLY A 1 492 ? 15.114 -21.787 -11.407 1.00 60.75 492 GLY A CA 1
ATOM 3770 C C . GLY A 1 492 ? 16.316 -20.835 -11.274 1.00 60.75 492 GLY A C 1
ATOM 3771 O O . GLY A 1 492 ? 16.124 -19.623 -11.354 1.00 60.75 492 GLY A O 1
ATOM 3772 N N . LYS A 1 493 ? 17.553 -21.333 -11.109 1.00 79.00 493 LYS A N 1
ATOM 3773 C CA . LYS A 1 493 ? 18.765 -20.491 -11.181 1.00 79.00 493 LYS A CA 1
ATOM 3774 C C . LYS A 1 493 ? 19.124 -20.121 -12.621 1.00 79.00 493 LYS A C 1
ATOM 3776 O O . LYS A 1 493 ? 18.919 -20.919 -13.531 1.00 79.00 493 LYS A O 1
ATOM 3781 N N . ASN A 1 494 ? 19.699 -18.934 -12.807 1.00 74.94 494 ASN A N 1
ATOM 3782 C CA . ASN A 1 494 ? 20.084 -18.403 -14.112 1.00 74.94 494 ASN A CA 1
ATOM 3783 C C . ASN A 1 494 ? 21.535 -18.720 -14.510 1.00 74.94 494 ASN A C 1
ATOM 3785 O O . ASN A 1 494 ? 22.362 -19.112 -13.680 1.00 74.94 494 ASN A O 1
ATOM 3789 N N . ILE A 1 495 ? 21.834 -18.495 -15.787 1.00 82.75 495 ILE A N 1
ATOM 3790 C CA . ILE A 1 495 ? 23.185 -18.462 -16.347 1.00 82.75 495 ILE A CA 1
ATOM 3791 C C . ILE A 1 495 ? 23.542 -17.014 -16.668 1.00 82.75 495 ILE A C 1
ATOM 3793 O O . ILE A 1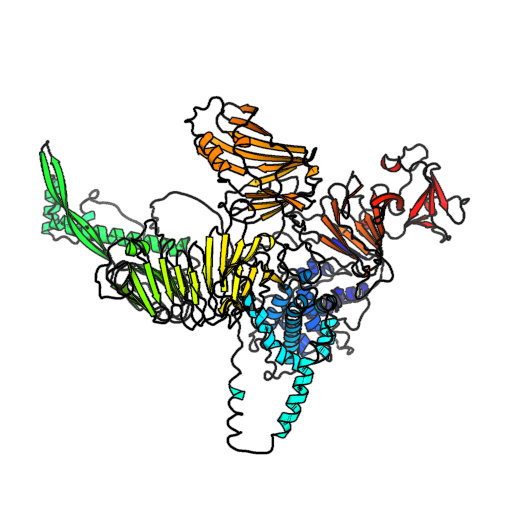 495 ? 22.803 -16.330 -17.376 1.00 82.75 495 ILE A O 1
ATOM 3797 N N . LEU A 1 496 ? 24.672 -16.548 -16.142 1.00 74.38 496 LEU A N 1
ATOM 3798 C CA . LEU A 1 496 ? 25.146 -15.182 -16.324 1.00 74.38 496 LEU A CA 1
ATOM 3799 C C . LEU A 1 496 ? 26.232 -15.131 -17.401 1.00 74.38 496 LEU A C 1
ATOM 3801 O O . LEU A 1 496 ? 27.312 -15.689 -17.221 1.00 74.38 496 LEU A O 1
ATOM 3805 N N . TRP A 1 497 ? 25.969 -14.415 -18.487 1.00 81.75 497 TRP A N 1
ATOM 3806 C CA . TRP A 1 497 ? 26.892 -14.210 -19.600 1.00 81.75 497 TRP A CA 1
ATOM 3807 C C . TRP A 1 497 ? 27.450 -12.788 -19.533 1.00 81.75 497 TRP A C 1
ATOM 3809 O O . TRP A 1 497 ? 26.695 -11.823 -19.624 1.00 81.75 497 TRP A O 1
ATOM 3819 N N . LEU A 1 498 ? 28.760 -12.651 -19.339 1.00 76.94 498 LEU A N 1
ATOM 3820 C CA . LEU A 1 498 ? 29.463 -11.370 -19.243 1.00 76.94 498 LEU A CA 1
ATOM 3821 C C . LEU A 1 498 ? 30.316 -11.176 -20.496 1.00 76.94 498 LEU A C 1
ATOM 3823 O O . LEU A 1 498 ? 31.484 -11.562 -20.523 1.00 76.94 498 LEU A O 1
ATOM 3827 N N . LEU A 1 499 ? 29.710 -10.619 -21.539 1.00 76.81 499 LEU A N 1
ATOM 3828 C CA . LEU A 1 499 ? 30.294 -10.505 -22.872 1.00 76.81 499 LEU A CA 1
ATOM 3829 C C . LEU A 1 499 ? 30.942 -9.128 -23.078 1.00 76.81 499 LEU A C 1
ATOM 3831 O O . LEU A 1 499 ? 30.372 -8.093 -22.722 1.00 76.81 499 LEU A O 1
ATOM 3835 N N . GLY A 1 500 ? 32.144 -9.127 -23.658 1.00 67.00 500 GLY A N 1
ATOM 3836 C CA . GLY A 1 500 ? 32.953 -7.927 -23.889 1.00 67.00 500 GLY A CA 1
ATOM 3837 C C . GLY A 1 500 ? 32.541 -7.149 -25.142 1.00 67.00 500 GLY A C 1
ATOM 3838 O O . GLY A 1 500 ? 31.380 -7.158 -25.549 1.00 67.00 500 GLY A O 1
ATOM 3839 N N . GLY A 1 501 ? 33.480 -6.426 -25.746 1.00 74.38 501 GLY A N 1
ATOM 3840 C CA . GLY A 1 501 ? 33.349 -5.672 -26.997 1.00 74.38 501 GLY A CA 1
ATOM 3841 C C . GLY A 1 501 ? 33.565 -6.470 -28.296 1.00 74.38 501 GLY A C 1
ATOM 3842 O O . GLY A 1 501 ? 33.513 -5.876 -29.375 1.00 74.38 501 GLY A O 1
ATOM 3843 N N . GLY A 1 502 ? 33.846 -7.778 -28.206 1.00 80.00 502 GLY A N 1
ATOM 3844 C CA . GLY A 1 502 ? 34.080 -8.675 -29.349 1.00 80.00 502 GLY A CA 1
ATOM 3845 C C . GLY A 1 502 ? 32.831 -8.935 -30.198 1.00 80.00 502 GLY A C 1
ATOM 3846 O O . GLY A 1 502 ? 31.742 -8.441 -29.901 1.00 80.00 502 GLY A O 1
ATOM 3847 N N . ASN A 1 503 ? 32.954 -9.690 -31.287 1.00 88.25 503 ASN A N 1
ATOM 3848 C CA . ASN A 1 503 ? 31.793 -10.192 -32.020 1.00 88.25 503 ASN A CA 1
ATOM 3849 C C . ASN A 1 503 ? 31.400 -11.569 -31.488 1.00 88.25 503 ASN A C 1
ATOM 3851 O O . ASN A 1 503 ? 32.039 -12.567 -31.807 1.00 88.25 503 ASN A O 1
ATOM 3855 N N . ASP A 1 504 ? 30.311 -11.628 -30.733 1.00 89.06 504 ASP A N 1
ATOM 3856 C CA . ASP A 1 504 ? 29.969 -12.816 -29.958 1.00 89.06 504 ASP A CA 1
ATOM 3857 C C . ASP A 1 504 ? 28.758 -13.519 -30.552 1.00 89.06 504 ASP A C 1
ATOM 3859 O O . ASP A 1 504 ? 27.751 -12.892 -30.875 1.00 89.06 504 ASP A O 1
ATOM 3863 N N . THR A 1 505 ? 28.834 -14.838 -30.674 1.00 96.25 505 THR A N 1
ATOM 3864 C CA . THR A 1 505 ? 27.720 -15.719 -31.018 1.00 96.25 505 THR A CA 1
ATOM 3865 C C . THR A 1 505 ? 27.519 -16.705 -29.880 1.00 96.25 505 THR A C 1
ATOM 3867 O O . THR A 1 505 ? 28.324 -17.617 -29.695 1.00 96.25 505 THR A O 1
ATOM 3870 N N . VAL A 1 506 ? 26.445 -16.520 -29.113 1.00 93.94 506 VAL A N 1
ATOM 3871 C CA . VAL A 1 506 ? 26.167 -17.301 -27.906 1.00 93.94 506 VAL A CA 1
ATOM 3872 C C . VAL A 1 506 ? 24.750 -17.858 -27.954 1.00 93.94 506 VAL A C 1
ATOM 3874 O O . VAL A 1 506 ? 23.782 -17.112 -28.102 1.00 93.94 506 VAL A O 1
ATOM 3877 N N . THR A 1 507 ? 24.630 -19.172 -27.786 1.00 97.19 507 THR A N 1
ATOM 3878 C CA . THR A 1 507 ? 23.353 -19.847 -27.529 1.00 97.19 507 THR A CA 1
ATOM 3879 C C . THR A 1 507 ? 23.308 -20.276 -26.068 1.00 97.19 507 THR A C 1
ATOM 3881 O O . THR A 1 507 ? 24.146 -21.062 -25.626 1.00 97.19 507 THR A O 1
ATOM 3884 N N . GLY A 1 508 ? 22.357 -19.712 -25.326 1.00 91.38 508 GLY A N 1
ATOM 3885 C CA . GLY A 1 508 ? 22.131 -19.936 -23.906 1.00 91.38 508 GLY A CA 1
ATOM 3886 C C . GLY A 1 508 ? 21.606 -21.333 -23.587 1.00 91.38 508 GLY A C 1
ATOM 3887 O O . GLY A 1 508 ? 21.317 -22.135 -24.476 1.00 91.38 508 GLY A O 1
ATOM 3888 N N . VAL A 1 509 ? 21.490 -21.626 -22.293 1.00 93.81 509 VAL A N 1
ATOM 3889 C CA . VAL A 1 509 ? 20.972 -22.911 -21.807 1.00 93.81 509 VAL A CA 1
ATOM 3890 C C . VAL A 1 509 ? 19.462 -22.953 -22.016 1.00 93.81 509 VAL A C 1
ATOM 3892 O O . VAL A 1 509 ? 18.758 -22.035 -21.602 1.00 93.81 509 VAL A O 1
ATOM 3895 N N . GLU A 1 510 ? 18.957 -24.023 -22.634 1.00 91.75 510 GLU A N 1
ATOM 3896 C CA . GLU A 1 510 ? 17.581 -24.068 -23.145 1.00 91.75 510 GLU A CA 1
ATOM 3897 C C . GLU A 1 510 ? 16.530 -23.992 -22.030 1.00 91.75 510 GLU A C 1
ATOM 3899 O O . GLU A 1 510 ? 15.585 -23.221 -22.125 1.00 91.75 510 GLU A O 1
ATOM 3904 N N . ASN A 1 511 ? 16.707 -24.744 -20.943 1.00 88.88 511 ASN A N 1
ATOM 3905 C CA . ASN A 1 511 ? 15.711 -24.869 -19.868 1.00 88.88 511 ASN A CA 1
ATOM 3906 C C . ASN A 1 511 ? 16.080 -24.058 -18.612 1.00 88.88 511 ASN A C 1
ATOM 3908 O O . ASN A 1 511 ? 15.816 -24.486 -17.485 1.00 88.88 511 ASN A O 1
ATOM 3912 N N . LYS A 1 512 ? 16.782 -22.933 -18.786 1.00 84.88 512 LYS A N 1
ATOM 3913 C CA . LYS A 1 512 ? 17.216 -22.046 -17.697 1.00 84.88 512 LYS A CA 1
ATOM 3914 C C . LYS A 1 512 ? 17.085 -20.585 -18.132 1.00 84.88 512 LYS A C 1
ATOM 3916 O O . LYS A 1 512 ? 17.297 -20.304 -19.306 1.00 84.88 512 LYS A O 1
ATOM 3921 N N . PRO A 1 513 ? 16.830 -19.647 -17.205 1.00 79.81 513 PRO A N 1
ATOM 3922 C CA . PRO A 1 513 ? 16.948 -18.223 -17.503 1.00 79.81 513 PRO A CA 1
ATOM 3923 C C . PRO A 1 513 ? 18.396 -17.856 -17.866 1.00 79.81 513 PRO A C 1
ATOM 3925 O O . PRO A 1 513 ? 19.326 -18.198 -17.131 1.00 79.81 513 PRO A O 1
ATOM 3928 N N . ASN A 1 514 ? 18.605 -17.114 -18.948 1.00 84.88 514 ASN A N 1
ATOM 3929 C CA . ASN A 1 514 ? 19.901 -16.587 -19.374 1.00 84.88 514 ASN A CA 1
ATOM 3930 C C . ASN A 1 514 ? 19.928 -15.065 -19.218 1.00 84.88 514 ASN A C 1
ATOM 3932 O O . ASN A 1 514 ? 19.022 -14.360 -19.653 1.00 84.88 514 ASN A O 1
ATOM 3936 N N . VAL A 1 515 ? 20.990 -14.538 -18.609 1.00 84.44 515 VAL A N 1
ATOM 3937 C CA . VAL A 1 515 ? 21.199 -13.097 -18.430 1.00 84.44 515 VAL A CA 1
ATOM 3938 C C . VAL A 1 515 ? 22.457 -12.686 -19.178 1.00 84.44 515 VAL A C 1
ATOM 3940 O O . VAL A 1 515 ? 23.567 -12.976 -18.739 1.00 84.44 515 VAL A O 1
ATOM 3943 N N . PHE A 1 516 ? 22.282 -12.008 -20.305 1.00 83.06 516 PHE A N 1
ATOM 3944 C CA . PHE A 1 516 ? 23.346 -11.517 -21.167 1.00 83.06 516 PHE A CA 1
ATOM 3945 C C . PHE A 1 516 ? 23.676 -10.063 -20.858 1.00 83.06 516 PHE A C 1
ATOM 3947 O O . PHE A 1 516 ? 22.930 -9.164 -21.230 1.00 83.06 516 PHE A O 1
ATOM 3954 N N . TYR A 1 517 ? 24.823 -9.819 -20.237 1.00 77.50 517 TYR A N 1
ATOM 3955 C CA . TYR A 1 517 ? 25.463 -8.509 -20.249 1.00 77.50 517 TYR A CA 1
ATOM 3956 C C . TYR A 1 517 ? 26.361 -8.427 -21.476 1.00 77.50 517 TYR A C 1
ATOM 3958 O O . TYR A 1 517 ? 27.214 -9.290 -21.667 1.00 77.50 517 TYR A O 1
ATOM 3966 N N . PHE A 1 518 ? 26.167 -7.409 -22.307 1.00 80.62 518 PHE A N 1
ATOM 3967 C CA . PHE A 1 518 ? 26.962 -7.224 -23.517 1.00 80.62 518 PHE A CA 1
ATOM 3968 C C . PHE A 1 518 ? 27.263 -5.748 -23.765 1.00 80.62 518 PHE A C 1
ATOM 3970 O O . PHE A 1 518 ? 26.497 -4.868 -23.370 1.00 80.62 518 PHE A O 1
ATOM 3977 N N . THR A 1 519 ? 28.383 -5.477 -24.434 1.00 78.06 519 THR A N 1
ATOM 3978 C CA . THR A 1 519 ? 28.777 -4.121 -24.845 1.00 78.06 519 THR A CA 1
ATOM 3979 C C . THR A 1 519 ? 28.763 -3.994 -26.377 1.00 78.06 519 THR A C 1
ATOM 3981 O O . THR A 1 519 ? 27.970 -4.653 -27.050 1.00 78.06 519 THR A O 1
ATOM 3984 N N . ASN A 1 520 ? 29.624 -3.142 -26.940 1.00 75.06 520 ASN A N 1
ATOM 3985 C CA . ASN A 1 520 ? 29.773 -2.947 -28.381 1.00 75.06 520 ASN A CA 1
ATOM 3986 C C . ASN A 1 520 ? 30.240 -4.233 -29.100 1.00 75.06 520 ASN A C 1
ATOM 3988 O O . ASN A 1 520 ? 30.543 -5.246 -28.475 1.00 75.06 520 ASN A O 1
ATOM 3992 N N . GLY A 1 521 ? 30.307 -4.182 -30.431 1.00 81.00 521 GLY A N 1
ATOM 3993 C CA . GLY A 1 521 ? 30.599 -5.351 -31.267 1.00 81.00 521 GLY A CA 1
ATOM 3994 C C . GLY A 1 521 ? 29.327 -6.092 -31.678 1.00 81.00 521 GLY A C 1
ATOM 3995 O O . GLY A 1 521 ? 28.258 -5.908 -31.094 1.00 81.00 521 GLY A O 1
ATOM 3996 N N . LYS A 1 522 ? 29.414 -6.900 -32.738 1.00 89.88 522 LYS A N 1
ATOM 3997 C CA . LYS A 1 522 ? 28.250 -7.623 -33.259 1.00 89.88 522 LYS A CA 1
ATOM 3998 C C . LYS A 1 522 ? 27.894 -8.773 -32.320 1.00 89.88 522 LYS A C 1
ATOM 4000 O O . LYS A 1 522 ? 28.694 -9.684 -32.161 1.00 89.88 522 LYS A O 1
ATOM 4005 N N . LYS A 1 523 ? 26.678 -8.791 -31.779 1.00 92.00 523 LYS A N 1
ATOM 4006 C CA . LYS A 1 523 ? 26.200 -9.872 -30.903 1.00 92.00 523 LYS A CA 1
ATOM 4007 C C . LYS A 1 523 ? 25.144 -10.713 -31.601 1.00 92.00 523 LYS A C 1
ATOM 4009 O O . LYS A 1 523 ? 24.228 -10.157 -32.187 1.00 92.00 523 LYS A O 1
ATOM 4014 N N . VAL A 1 524 ? 25.243 -12.033 -31.541 1.00 96.88 524 VAL A N 1
ATOM 4015 C CA . VAL A 1 524 ? 24.206 -12.985 -31.955 1.00 96.88 524 VAL A CA 1
ATOM 4016 C C . VAL A 1 524 ? 23.884 -13.838 -30.736 1.00 96.88 524 VAL A C 1
ATOM 4018 O O . VAL A 1 524 ? 24.551 -14.836 -30.478 1.00 96.88 524 VAL A O 1
ATOM 4021 N N . LEU A 1 525 ? 22.905 -13.400 -29.948 1.00 96.56 525 LEU A N 1
ATOM 4022 C CA . LEU A 1 525 ? 22.589 -13.977 -28.641 1.00 96.56 525 LEU A CA 1
ATOM 4023 C C . LEU A 1 525 ? 21.234 -14.671 -28.704 1.00 96.56 525 LEU A C 1
ATOM 4025 O O . LEU A 1 525 ? 20.269 -14.081 -29.184 1.00 96.56 525 LEU A O 1
ATOM 4029 N N . THR A 1 526 ? 21.163 -15.916 -28.242 1.00 97.56 526 THR A N 1
ATOM 4030 C CA . THR A 1 526 ? 19.931 -16.718 -28.240 1.00 97.56 526 THR A CA 1
ATOM 4031 C C . THR A 1 526 ? 19.652 -17.249 -26.840 1.00 97.56 526 THR A C 1
ATOM 4033 O O . THR A 1 526 ? 20.514 -17.904 -26.265 1.00 97.56 526 THR A O 1
ATOM 4036 N N . GLY A 1 527 ? 18.478 -16.943 -26.297 1.00 92.56 527 GLY A N 1
ATOM 4037 C CA . GLY A 1 527 ? 17.954 -17.443 -25.029 1.00 92.56 527 GLY A CA 1
ATOM 4038 C C . GLY A 1 527 ? 17.358 -18.852 -25.126 1.00 92.56 527 GLY A C 1
ATOM 4039 O O . GLY A 1 527 ? 17.545 -19.559 -26.120 1.00 92.56 527 GLY A O 1
ATOM 4040 N N . GLY A 1 528 ? 16.672 -19.261 -24.063 1.00 88.00 528 GLY A N 1
ATOM 4041 C CA . GLY A 1 528 ? 16.037 -20.561 -23.882 1.00 88.00 528 GLY A CA 1
ATOM 4042 C C . GLY A 1 528 ? 14.508 -20.490 -23.946 1.00 88.00 528 GLY A C 1
ATOM 4043 O O . GLY A 1 528 ? 13.931 -19.703 -24.689 1.00 88.00 528 GLY A O 1
ATOM 4044 N N . VAL A 1 529 ? 13.821 -21.369 -23.214 1.00 88.19 529 VAL A N 1
ATOM 4045 C CA . VAL A 1 529 ? 12.350 -21.372 -23.086 1.00 88.19 529 VAL A CA 1
ATOM 4046 C C . VAL A 1 529 ? 11.845 -20.604 -21.859 1.00 88.19 529 VAL A C 1
ATOM 4048 O O . VAL A 1 529 ? 10.638 -20.393 -21.729 1.00 88.19 529 VAL A O 1
ATOM 4051 N N . GLU A 1 530 ? 12.762 -20.210 -20.977 1.00 87.56 530 GLU A N 1
ATOM 4052 C CA . GLU A 1 530 ? 12.516 -19.447 -19.750 1.00 87.56 530 GLU A CA 1
ATOM 4053 C C . GLU A 1 530 ? 12.632 -17.931 -20.001 1.00 87.56 530 GLU A C 1
ATOM 4055 O O . GLU A 1 530 ? 12.792 -17.491 -21.129 1.00 87.56 530 GLU A O 1
ATOM 4060 N N . ASN A 1 531 ? 12.525 -17.110 -18.953 1.00 78.75 531 ASN A N 1
ATOM 4061 C CA . ASN A 1 531 ? 12.633 -15.652 -19.078 1.00 78.75 531 ASN A CA 1
ATOM 4062 C C . ASN A 1 531 ? 14.097 -15.205 -19.219 1.00 78.75 531 ASN A C 1
ATOM 4064 O O . ASN A 1 531 ? 14.845 -15.217 -18.234 1.00 78.75 531 ASN A O 1
ATOM 4068 N N . ASP A 1 532 ? 14.493 -14.757 -20.407 1.00 85.62 532 ASP A N 1
ATOM 4069 C CA . ASP A 1 532 ? 15.854 -14.310 -20.698 1.00 85.62 532 ASP A CA 1
ATOM 4070 C C . ASP A 1 532 ? 16.003 -12.783 -20.651 1.00 85.62 532 ASP A C 1
ATOM 4072 O O . ASP A 1 532 ? 15.075 -12.010 -20.898 1.00 85.62 532 ASP A O 1
ATOM 4076 N N . ARG A 1 533 ? 17.204 -12.309 -20.314 1.00 86.00 533 ARG A N 1
ATOM 4077 C CA . ARG A 1 533 ? 17.495 -10.880 -20.148 1.00 86.00 533 ARG A CA 1
ATOM 4078 C C . ARG A 1 533 ? 18.704 -10.468 -20.969 1.00 86.00 533 ARG A C 1
ATOM 4080 O O . ARG A 1 533 ? 19.768 -11.059 -20.840 1.00 86.00 533 ARG A O 1
ATOM 4087 N N . PHE A 1 534 ? 18.563 -9.398 -21.736 1.00 88.50 534 PHE A N 1
ATOM 4088 C CA . PHE A 1 534 ? 19.606 -8.767 -22.533 1.00 88.50 534 PHE A CA 1
ATOM 4089 C C . PHE A 1 534 ? 19.876 -7.377 -21.960 1.00 88.50 534 PHE A C 1
ATOM 4091 O O . PHE A 1 534 ? 18.991 -6.529 -21.936 1.00 88.50 534 PHE A O 1
ATOM 4098 N N . ILE A 1 535 ? 21.084 -7.135 -21.469 1.00 83.06 535 ILE A N 1
ATOM 4099 C CA . ILE A 1 535 ? 21.467 -5.895 -20.795 1.00 83.06 535 ILE A CA 1
ATOM 4100 C C . ILE A 1 535 ? 22.607 -5.264 -21.588 1.00 83.06 535 ILE A C 1
ATOM 4102 O O . ILE A 1 535 ? 23.749 -5.731 -21.543 1.00 83.06 535 ILE A O 1
ATOM 4106 N N . MET A 1 536 ? 22.283 -4.196 -22.317 1.00 83.69 536 MET A N 1
ATOM 4107 C CA . MET A 1 536 ? 23.256 -3.438 -23.092 1.00 83.69 536 MET A CA 1
ATOM 4108 C C . MET A 1 536 ? 23.994 -2.474 -22.169 1.00 83.69 536 MET A C 1
ATOM 4110 O O . MET A 1 536 ? 23.471 -1.438 -21.749 1.00 83.69 536 MET A O 1
ATOM 4114 N N . GLN A 1 537 ? 25.232 -2.827 -21.855 1.00 77.00 537 GLN A N 1
ATOM 4115 C CA . GLN A 1 537 ? 26.115 -2.018 -21.034 1.00 77.00 537 GLN A CA 1
ATOM 4116 C C . GLN A 1 537 ? 26.634 -0.813 -21.822 1.00 77.00 537 GLN A C 1
ATOM 4118 O O . GLN A 1 537 ? 26.823 -0.869 -23.036 1.00 77.00 537 GLN A O 1
ATOM 4123 N N . ASN A 1 538 ? 26.906 0.286 -21.112 1.00 73.88 538 ASN A N 1
ATOM 4124 C CA . ASN A 1 538 ? 27.400 1.542 -21.689 1.00 73.88 538 ASN A CA 1
ATOM 4125 C C . ASN A 1 538 ? 26.442 2.204 -22.699 1.00 73.88 538 ASN A C 1
ATOM 4127 O O . ASN A 1 538 ? 26.880 3.013 -23.518 1.00 73.88 538 ASN A O 1
ATOM 4131 N N . ALA A 1 539 ? 25.135 1.939 -22.608 1.00 83.19 539 ALA A N 1
ATOM 4132 C CA . ALA A 1 539 ? 24.143 2.496 -23.526 1.00 83.19 539 ALA A CA 1
ATOM 4133 C C . ALA A 1 539 ? 24.146 4.038 -23.576 1.00 83.19 539 ALA A C 1
ATOM 4135 O O . ALA A 1 539 ? 23.930 4.617 -24.637 1.00 83.19 539 ALA A O 1
ATOM 4136 N N . ALA A 1 540 ? 24.447 4.723 -22.469 1.00 83.56 540 ALA A N 1
ATOM 4137 C CA . ALA A 1 540 ? 24.624 6.182 -22.480 1.00 83.56 540 ALA A CA 1
ATOM 4138 C C . ALA A 1 540 ? 25.848 6.628 -23.313 1.00 83.56 540 ALA A C 1
ATOM 4140 O O . ALA A 1 540 ? 25.771 7.573 -24.092 1.00 83.56 540 ALA A O 1
ATOM 4141 N N . GLN A 1 541 ? 26.974 5.913 -23.215 1.00 80.25 541 GLN A N 1
ATOM 4142 C CA . GLN A 1 541 ? 28.229 6.283 -23.889 1.00 80.25 541 GLN A CA 1
ATOM 4143 C C . GLN A 1 541 ? 28.153 6.107 -25.414 1.00 80.25 541 GLN A C 1
ATOM 4145 O O . GLN A 1 541 ? 28.847 6.806 -26.155 1.00 80.25 541 GLN A O 1
ATOM 4150 N N . VAL A 1 542 ? 27.302 5.191 -25.892 1.00 80.75 542 VAL A N 1
ATOM 4151 C CA . VAL A 1 542 ? 26.997 5.024 -27.324 1.00 80.75 542 VAL A CA 1
ATOM 4152 C C . VAL A 1 542 ? 26.369 6.299 -27.907 1.00 80.75 542 VAL A C 1
ATOM 4154 O O . VAL A 1 542 ? 26.654 6.666 -29.048 1.00 80.75 542 VAL A O 1
ATOM 4157 N N . LEU A 1 543 ? 25.563 7.019 -27.118 1.00 84.94 543 LEU A N 1
ATOM 4158 C CA . LEU A 1 543 ? 24.933 8.274 -27.540 1.00 84.94 543 LEU A CA 1
ATOM 4159 C C . LEU A 1 543 ? 25.886 9.480 -27.468 1.00 84.94 543 LEU A C 1
ATOM 4161 O O . LEU A 1 543 ? 25.688 10.458 -28.192 1.00 84.94 543 LEU A O 1
ATOM 4165 N N . ASP A 1 544 ? 26.940 9.412 -26.655 1.00 77.38 544 ASP A N 1
ATOM 4166 C CA . ASP A 1 544 ? 27.912 10.504 -26.497 1.00 77.38 544 ASP A CA 1
ATOM 4167 C C . ASP A 1 544 ? 28.947 10.570 -27.639 1.00 77.38 544 ASP A C 1
ATOM 4169 O O . ASP A 1 544 ? 29.472 11.644 -27.940 1.00 77.38 544 ASP A O 1
ATOM 4173 N N . ASN A 1 545 ? 29.232 9.449 -28.311 1.00 68.62 545 ASN A N 1
ATOM 4174 C CA . ASN A 1 545 ? 30.240 9.371 -29.378 1.00 68.62 545 ASN A CA 1
ATOM 4175 C C . ASN A 1 545 ? 29.601 9.336 -30.774 1.00 68.62 545 ASN A C 1
ATOM 4177 O O . ASN A 1 545 ? 28.612 8.621 -30.935 1.00 68.62 545 ASN A O 1
ATOM 4181 N N . PRO A 1 546 ? 30.146 10.037 -31.794 1.00 62.56 546 PRO A N 1
ATOM 4182 C CA . PRO A 1 546 ? 29.607 10.008 -33.155 1.00 62.56 546 PRO A CA 1
ATOM 4183 C C . PRO A 1 546 ? 29.428 8.571 -33.624 1.00 62.56 546 PRO A C 1
ATOM 4185 O O . PRO A 1 546 ? 30.352 7.771 -33.486 1.00 62.56 546 PRO A O 1
ATOM 4188 N N . ASP A 1 547 ? 28.249 8.255 -34.156 1.00 62.81 547 ASP A N 1
ATOM 4189 C CA . ASP A 1 547 ? 27.982 6.906 -34.634 1.00 62.81 547 ASP A CA 1
ATOM 4190 C C . ASP A 1 547 ? 28.887 6.608 -35.839 1.00 62.81 547 ASP A C 1
ATOM 4192 O O . ASP A 1 547 ? 28.777 7.320 -36.845 1.00 62.81 547 ASP A O 1
ATOM 4196 N N . PRO A 1 548 ? 29.821 5.642 -35.767 1.00 57.25 548 PRO A N 1
ATOM 4197 C CA . PRO A 1 548 ? 30.522 5.204 -36.963 1.00 57.25 548 PRO A CA 1
ATOM 4198 C C . PRO A 1 548 ? 29.497 4.609 -37.940 1.00 57.25 548 PRO A C 1
ATOM 4200 O O . PRO A 1 548 ? 28.564 3.934 -37.507 1.00 57.25 548 PRO A O 1
ATOM 4203 N N . ASP A 1 549 ? 29.673 4.831 -39.247 1.00 55.81 549 ASP A N 1
ATOM 4204 C CA . ASP A 1 549 ? 28.902 4.150 -40.301 1.00 55.81 549 ASP A CA 1
ATOM 4205 C C . ASP A 1 549 ? 29.262 2.645 -40.307 1.00 55.81 549 ASP A C 1
ATOM 4207 O O . ASP A 1 549 ? 29.968 2.146 -41.186 1.00 55.81 549 ASP A O 1
ATOM 4211 N N . ASP A 1 550 ? 28.848 1.914 -39.271 1.00 62.50 550 ASP A N 1
ATOM 4212 C CA . ASP A 1 550 ? 28.991 0.468 -39.166 1.00 62.50 550 ASP A CA 1
ATOM 4213 C C . ASP A 1 550 ? 27.723 -0.192 -39.708 1.00 62.50 550 ASP A C 1
ATOM 4215 O O . ASP A 1 550 ? 26.622 0.004 -39.200 1.00 62.50 550 ASP A O 1
ATOM 4219 N N . THR A 1 551 ? 27.885 -0.978 -40.769 1.00 62.09 551 THR A N 1
ATOM 4220 C CA . THR A 1 551 ? 26.792 -1.701 -41.437 1.00 62.09 551 THR A CA 1
ATOM 4221 C C . THR A 1 551 ? 26.478 -3.046 -40.772 1.00 62.09 551 THR A C 1
ATOM 4223 O O . THR A 1 551 ? 25.576 -3.767 -41.209 1.00 62.09 551 THR A O 1
ATOM 4226 N N . ARG A 1 552 ? 27.223 -3.425 -39.725 1.00 70.50 552 ARG A N 1
ATOM 4227 C CA . ARG A 1 552 ? 27.029 -4.674 -38.979 1.00 70.50 552 ARG A CA 1
ATOM 4228 C C . ARG A 1 552 ? 26.002 -4.469 -37.865 1.00 70.50 552 ARG A C 1
ATOM 4230 O O . ARG A 1 552 ? 26.086 -3.512 -37.107 1.00 70.50 552 ARG A O 1
ATOM 4237 N N . HIS A 1 553 ? 25.074 -5.414 -37.740 1.00 85.81 553 HIS A N 1
ATOM 4238 C CA . HIS A 1 553 ? 24.004 -5.399 -36.742 1.00 85.81 553 HIS A CA 1
ATOM 4239 C C . HIS A 1 553 ? 24.057 -6.634 -35.844 1.00 85.81 553 HIS A C 1
ATOM 4241 O O . HIS A 1 553 ? 24.441 -7.724 -36.288 1.00 85.81 553 HIS A O 1
ATOM 4247 N N . SER A 1 554 ? 23.633 -6.455 -34.598 1.00 93.38 554 SER A N 1
ATOM 4248 C CA . SER A 1 554 ? 23.413 -7.533 -33.636 1.00 93.38 554 SER A CA 1
ATOM 4249 C C . SER A 1 554 ? 22.066 -8.232 -33.876 1.00 93.38 554 SER A C 1
ATOM 4251 O O . SER A 1 554 ? 21.200 -7.719 -34.578 1.00 93.38 554 SER A O 1
ATOM 4253 N N . ILE A 1 555 ? 21.883 -9.420 -33.314 1.00 97.06 555 ILE A N 1
ATOM 4254 C CA . ILE A 1 555 ? 20.653 -10.208 -33.323 1.00 97.06 555 ILE A CA 1
ATOM 4255 C C . ILE A 1 555 ? 20.452 -10.728 -31.898 1.00 97.06 555 ILE A C 1
ATOM 4257 O O . ILE A 1 555 ? 21.302 -11.456 -31.384 1.00 97.06 555 ILE A O 1
ATOM 4261 N N . LEU A 1 556 ? 19.339 -10.361 -31.271 1.00 97.00 556 LEU A N 1
ATOM 4262 C CA . LEU A 1 556 ? 18.960 -10.801 -29.930 1.00 97.00 556 LEU A CA 1
ATOM 4263 C C . LEU A 1 556 ? 17.693 -11.648 -30.034 1.00 97.00 556 LEU A C 1
ATOM 4265 O O . LEU A 1 556 ? 16.668 -11.155 -30.500 1.00 97.00 556 LEU A O 1
ATOM 4269 N N . ARG A 1 557 ? 17.760 -12.915 -29.624 1.00 97.69 557 ARG A N 1
ATOM 4270 C CA . ARG A 1 557 ? 16.643 -13.863 -29.691 1.00 97.69 557 ARG A CA 1
ATOM 4271 C C . ARG A 1 557 ? 16.265 -14.317 -28.297 1.00 97.69 557 ARG A C 1
ATOM 4273 O O . ARG A 1 557 ? 17.026 -15.055 -27.686 1.00 97.69 557 ARG A O 1
ATOM 4280 N N . GLY A 1 558 ? 15.100 -13.907 -27.813 1.00 85.38 558 GLY A N 1
ATOM 4281 C CA . GLY A 1 558 ? 14.608 -14.295 -26.493 1.00 85.38 558 GLY A CA 1
ATOM 4282 C C . GLY A 1 558 ? 14.257 -15.779 -26.390 1.00 85.38 558 GLY A C 1
ATOM 4283 O O . GLY A 1 558 ? 14.627 -16.418 -25.426 1.00 85.38 558 GLY A O 1
ATOM 4284 N N . GLY A 1 559 ? 13.630 -16.363 -27.415 1.00 88.06 559 GLY A N 1
ATOM 4285 C CA . GLY A 1 559 ? 13.114 -17.733 -27.313 1.00 88.06 559 GLY A CA 1
ATOM 4286 C C . GLY A 1 559 ? 11.753 -17.770 -26.607 1.00 88.06 559 GLY A C 1
ATOM 4287 O O . GLY A 1 559 ? 10.895 -16.947 -26.915 1.00 88.06 559 GLY A O 1
ATOM 4288 N N . GLY A 1 560 ? 11.502 -18.760 -25.749 1.00 78.56 560 GLY A N 1
ATOM 4289 C CA . GLY A 1 560 ? 10.275 -18.844 -24.940 1.00 78.56 560 GLY A CA 1
ATOM 4290 C C . GLY A 1 560 ? 10.230 -17.795 -23.823 1.00 78.56 560 GLY A C 1
ATOM 4291 O O . GLY A 1 560 ? 11.013 -16.858 -23.828 1.00 78.56 560 GLY A O 1
ATOM 4292 N N . GLY A 1 561 ? 9.284 -17.925 -22.893 1.00 76.50 561 GLY A N 1
ATOM 4293 C CA . GLY A 1 561 ? 9.202 -17.030 -21.736 1.00 76.50 561 GLY A CA 1
ATOM 4294 C C . GLY A 1 561 ? 8.936 -15.554 -22.065 1.00 76.50 561 GLY A C 1
ATOM 4295 O O . GLY A 1 561 ? 8.479 -15.194 -23.151 1.00 76.50 561 GLY A O 1
ATOM 4296 N N . ARG A 1 562 ? 9.178 -14.706 -21.065 1.00 75.25 562 ARG A N 1
ATOM 4297 C CA . ARG A 1 562 ? 9.114 -13.244 -21.122 1.00 75.25 562 ARG A CA 1
ATOM 4298 C C . ARG A 1 562 ? 10.534 -12.695 -21.132 1.00 75.25 562 ARG A C 1
ATOM 4300 O O . ARG A 1 562 ? 11.260 -12.885 -20.156 1.00 75.25 562 ARG A O 1
ATOM 4307 N N . ASN A 1 563 ? 10.905 -12.001 -22.202 1.00 84.06 563 ASN A N 1
ATOM 4308 C CA . ASN A 1 563 ? 12.295 -11.645 -22.461 1.00 84.06 563 ASN A CA 1
ATOM 4309 C C . ASN A 1 563 ? 12.500 -10.139 -22.448 1.00 84.06 563 ASN A C 1
ATOM 4311 O O . ASN A 1 563 ? 11.777 -9.401 -23.123 1.00 84.06 563 ASN A O 1
ATOM 4315 N N . SER A 1 564 ? 13.519 -9.693 -21.711 1.00 82.62 564 SER A N 1
ATOM 4316 C CA . SER A 1 564 ? 13.759 -8.269 -21.489 1.00 82.62 564 SER A CA 1
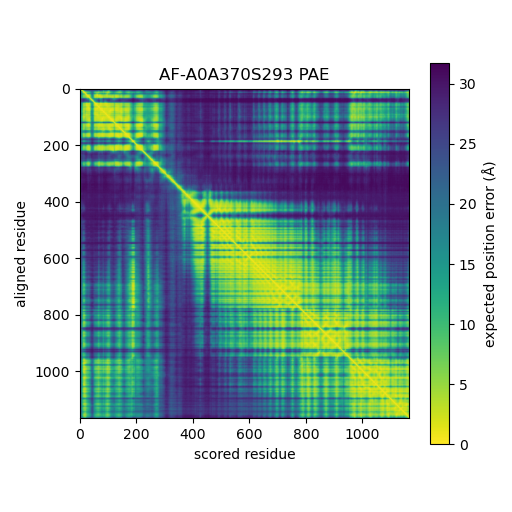ATOM 4317 C C . SER A 1 564 ? 14.976 -7.734 -22.234 1.00 82.62 564 SER A C 1
ATOM 4319 O O . SER A 1 564 ? 16.030 -8.367 -22.181 1.00 82.62 564 SER A O 1
ATOM 4321 N N . LEU A 1 565 ? 14.888 -6.526 -22.789 1.00 90.56 565 LEU A N 1
ATOM 4322 C CA . LEU A 1 565 ? 16.033 -5.718 -23.212 1.00 90.56 565 LEU A CA 1
ATOM 4323 C C . LEU A 1 565 ? 16.157 -4.464 -22.332 1.00 90.56 565 LEU A C 1
ATOM 4325 O O . LEU A 1 565 ? 15.225 -3.670 -22.211 1.00 90.56 565 LEU A O 1
ATOM 4329 N N . GLU A 1 566 ? 17.327 -4.275 -21.726 1.00 85.50 566 GLU A N 1
ATOM 4330 C CA . GLU A 1 566 ? 17.617 -3.187 -20.795 1.00 85.50 566 GLU A CA 1
ATOM 4331 C C . GLU A 1 566 ? 18.810 -2.338 -21.251 1.00 85.50 566 GLU A C 1
ATOM 4333 O O . GLU A 1 566 ? 19.898 -2.849 -21.522 1.00 85.50 566 GLU A O 1
ATOM 4338 N N . PHE A 1 567 ? 18.610 -1.018 -21.285 1.00 83.12 567 PHE A N 1
ATOM 4339 C CA . PHE A 1 567 ? 19.657 -0.031 -21.551 1.00 83.12 567 PHE A CA 1
ATOM 4340 C C . PHE A 1 567 ? 20.303 0.418 -20.240 1.00 83.12 567 PHE A C 1
ATOM 4342 O O . PHE A 1 567 ? 19.736 1.234 -19.512 1.00 83.12 567 PHE A O 1
ATOM 4349 N N . ASP A 1 568 ? 21.486 -0.097 -19.921 1.00 75.38 568 ASP A N 1
ATOM 4350 C CA . ASP A 1 568 ? 22.155 0.237 -18.664 1.00 75.38 568 ASP A CA 1
ATOM 4351 C C . ASP A 1 568 ? 22.861 1.608 -18.719 1.00 75.38 568 ASP A C 1
ATOM 4353 O O . ASP A 1 568 ? 23.410 2.034 -19.742 1.00 75.38 568 ASP A O 1
ATOM 4357 N N . GLY A 1 569 ? 22.870 2.300 -17.580 1.00 69.75 569 GLY A N 1
ATOM 4358 C CA . GLY A 1 569 ? 23.484 3.615 -17.404 1.00 69.75 569 GLY A CA 1
ATOM 4359 C C . GLY A 1 569 ? 22.497 4.780 -17.277 1.00 69.75 569 GLY A C 1
ATOM 4360 O O . GLY A 1 569 ? 21.276 4.637 -17.321 1.00 69.75 569 GLY A O 1
ATOM 4361 N N . THR A 1 570 ? 23.048 5.977 -17.055 1.00 79.25 570 THR A N 1
ATOM 4362 C CA . THR A 1 570 ? 22.292 7.232 -16.934 1.00 79.25 570 THR A CA 1
ATOM 4363 C C . THR A 1 570 ? 22.889 8.285 -17.851 1.00 79.25 570 THR A C 1
ATOM 4365 O O . THR A 1 570 ? 24.085 8.569 -17.771 1.00 79.25 570 THR A O 1
ATOM 4368 N N . GLN A 1 571 ? 22.051 8.904 -18.678 1.00 81.38 571 GLN A N 1
ATOM 4369 C CA . GLN A 1 571 ? 22.449 10.041 -19.496 1.00 81.38 571 GLN A CA 1
ATOM 4370 C C . GLN A 1 571 ? 22.662 11.266 -18.589 1.00 81.38 571 GLN A C 1
ATOM 4372 O O . GLN A 1 571 ? 21.753 11.698 -17.875 1.00 81.38 571 GLN A O 1
ATOM 4377 N N . THR A 1 572 ? 23.884 11.806 -18.571 1.00 73.06 572 THR A N 1
ATOM 4378 C CA . THR A 1 572 ? 24.274 12.933 -17.693 1.00 73.06 572 THR A CA 1
ATOM 4379 C C . THR A 1 572 ? 24.521 14.242 -18.452 1.00 73.06 572 THR A C 1
ATOM 4381 O O . THR A 1 572 ? 24.451 15.317 -17.858 1.00 73.06 572 THR A O 1
ATOM 4384 N N . SER A 1 573 ? 24.750 14.167 -19.763 1.00 65.62 573 SER A N 1
ATOM 4385 C CA . SER A 1 573 ? 24.952 15.278 -20.700 1.00 65.62 573 SER A CA 1
ATOM 4386 C C . SER A 1 573 ? 23.844 15.285 -21.764 1.00 65.62 573 SER A C 1
ATOM 4388 O O . SER A 1 573 ? 23.247 14.248 -22.056 1.00 65.62 573 SER A O 1
ATOM 4390 N N . GLN A 1 574 ? 23.556 16.437 -22.382 1.00 63.38 574 GLN A N 1
ATOM 4391 C CA . GLN A 1 574 ? 22.682 16.454 -23.559 1.00 63.38 574 GLN A CA 1
ATOM 4392 C C . GLN A 1 574 ? 23.432 15.802 -24.728 1.00 63.38 574 GLN A C 1
ATOM 4394 O O . GLN A 1 574 ? 24.354 16.413 -25.263 1.00 63.38 574 GLN A O 1
ATOM 4399 N N . ALA A 1 575 ? 23.031 14.592 -25.131 1.00 66.06 575 ALA A N 1
ATOM 4400 C CA . ALA A 1 575 ? 23.602 13.830 -26.252 1.00 66.06 575 ALA A CA 1
ATOM 4401 C C . ALA A 1 575 ? 23.331 14.472 -27.635 1.00 66.06 575 ALA A C 1
ATOM 4403 O O . ALA A 1 575 ? 23.062 13.782 -28.612 1.00 66.06 575 ALA A O 1
ATOM 4404 N N . GLY A 1 576 ? 23.286 15.806 -27.730 1.00 72.12 576 GLY A N 1
ATOM 4405 C CA . GLY A 1 576 ? 22.936 16.530 -28.954 1.00 72.12 576 GLY A CA 1
ATOM 4406 C C . GLY A 1 576 ? 21.536 16.210 -29.492 1.00 72.12 576 GLY A C 1
ATOM 4407 O O . GLY A 1 576 ? 21.303 16.373 -30.682 1.00 72.12 576 GLY A O 1
ATOM 4408 N N . GLY A 1 577 ? 20.624 15.722 -28.640 1.00 78.88 577 GLY A N 1
ATOM 4409 C CA . GLY A 1 577 ? 19.290 15.258 -29.036 1.00 78.88 577 GLY A CA 1
ATOM 4410 C C . GLY A 1 577 ? 19.246 13.846 -29.633 1.00 78.88 577 GLY A C 1
ATOM 4411 O O . GLY A 1 577 ? 18.204 13.463 -30.149 1.00 78.88 577 GLY A O 1
ATOM 4412 N N . ARG A 1 578 ? 20.344 13.079 -29.575 1.00 88.19 578 ARG A N 1
ATOM 4413 C CA . ARG A 1 578 ? 20.380 11.661 -29.965 1.00 88.19 578 ARG A CA 1
ATOM 4414 C C . ARG A 1 578 ? 19.636 10.779 -28.967 1.00 88.19 578 ARG A C 1
ATOM 4416 O O . ARG A 1 578 ? 19.591 11.090 -27.776 1.00 88.19 578 ARG A O 1
ATOM 4423 N N . GLY A 1 579 ? 19.134 9.648 -29.448 1.00 92.19 579 GLY A N 1
ATOM 4424 C CA . GLY A 1 579 ? 18.433 8.664 -28.632 1.00 92.19 579 GLY A CA 1
ATOM 4425 C C . GLY A 1 579 ? 18.292 7.313 -29.323 1.00 92.19 579 GLY A C 1
ATOM 4426 O O . GLY A 1 579 ? 18.887 7.076 -30.377 1.00 92.19 579 GLY A O 1
ATOM 4427 N N . TYR A 1 580 ? 17.512 6.428 -28.711 1.00 94.25 580 TYR A N 1
ATOM 4428 C CA . TYR A 1 580 ? 17.212 5.097 -29.241 1.00 94.25 580 TYR A CA 1
ATOM 4429 C C . TYR A 1 580 ? 15.825 5.056 -29.875 1.00 94.25 580 TYR A C 1
ATOM 4431 O O . TYR A 1 580 ? 14.910 5.722 -29.401 1.00 94.25 580 TYR A O 1
ATOM 4439 N N . ASP A 1 581 ? 15.671 4.263 -30.925 1.00 95.81 581 ASP A N 1
ATOM 4440 C CA . ASP A 1 581 ? 14.383 3.957 -31.543 1.00 95.81 581 ASP A CA 1
ATOM 4441 C C . ASP A 1 581 ? 14.229 2.436 -31.616 1.00 95.81 581 ASP A C 1
ATOM 4443 O O . ASP A 1 581 ? 15.062 1.747 -32.209 1.00 95.81 581 ASP A O 1
ATOM 4447 N N . LEU A 1 582 ? 13.237 1.910 -30.905 1.00 96.31 582 LEU A N 1
ATOM 4448 C CA . LEU A 1 582 ? 13.041 0.489 -30.665 1.00 96.31 582 LEU A CA 1
ATOM 4449 C C . LEU A 1 582 ? 11.649 0.102 -31.143 1.00 96.31 582 LEU A C 1
ATOM 4451 O O . LEU A 1 582 ? 10.658 0.534 -30.568 1.00 96.31 582 LEU A O 1
ATOM 4455 N N . ASP A 1 583 ? 11.588 -0.736 -32.168 1.00 96.25 583 ASP A N 1
ATOM 4456 C CA . ASP A 1 583 ? 10.342 -1.203 -32.762 1.00 96.25 583 ASP A CA 1
ATOM 4457 C C . ASP A 1 583 ? 10.227 -2.715 -32.566 1.00 96.25 583 ASP A C 1
ATOM 4459 O O . ASP A 1 583 ? 10.899 -3.493 -33.244 1.00 96.25 583 ASP A O 1
ATOM 4463 N N . LEU A 1 584 ? 9.405 -3.138 -31.607 1.00 92.88 584 LEU A N 1
ATOM 4464 C CA . LEU A 1 584 ? 9.120 -4.542 -31.315 1.00 92.88 584 LEU A CA 1
ATOM 4465 C C . LEU A 1 584 ? 8.279 -5.192 -32.413 1.00 92.88 584 LEU A C 1
ATOM 4467 O O . LEU A 1 584 ? 8.469 -6.374 -32.698 1.00 92.88 584 LEU A O 1
ATOM 4471 N N . SER A 1 585 ? 7.404 -4.429 -33.074 1.00 89.88 585 SER A N 1
ATOM 4472 C CA . SER A 1 585 ? 6.586 -4.927 -34.183 1.00 89.88 585 SER A CA 1
ATOM 4473 C C . SER A 1 585 ? 7.434 -5.277 -35.411 1.00 89.88 585 SER A C 1
ATOM 4475 O O . SER A 1 585 ? 7.232 -6.321 -36.036 1.00 89.88 585 SER A O 1
ATOM 4477 N N . ALA A 1 586 ? 8.426 -4.439 -35.726 1.00 93.06 586 ALA A N 1
ATOM 4478 C CA . ALA A 1 586 ? 9.403 -4.678 -36.784 1.00 93.06 586 ALA A CA 1
ATOM 4479 C C . ALA A 1 586 ? 10.587 -5.538 -36.311 1.00 93.06 586 ALA A C 1
ATOM 4481 O O . ALA A 1 586 ? 11.347 -6.047 -37.137 1.00 93.06 586 ALA A O 1
ATOM 4482 N N . GLY A 1 587 ? 10.761 -5.688 -34.996 1.00 94.94 587 GLY A N 1
ATOM 4483 C CA . GLY A 1 587 ? 11.888 -6.379 -34.381 1.00 94.94 587 GLY A CA 1
ATOM 4484 C C . GLY A 1 587 ? 13.215 -5.657 -34.612 1.00 94.94 587 GLY A C 1
ATOM 4485 O O . GLY A 1 587 ? 14.202 -6.295 -34.966 1.00 94.94 587 GLY A O 1
ATOM 4486 N N . THR A 1 588 ? 13.267 -4.331 -34.466 1.00 96.38 588 THR A N 1
ATOM 4487 C CA . THR A 1 588 ? 14.462 -3.531 -34.774 1.00 96.38 588 THR A CA 1
ATOM 4488 C C . THR A 1 588 ? 14.863 -2.574 -33.658 1.00 96.38 588 THR A C 1
ATOM 4490 O O . THR A 1 588 ? 14.036 -2.059 -32.913 1.00 96.38 588 THR A O 1
ATOM 4493 N N . LEU A 1 589 ? 16.167 -2.319 -33.566 1.00 94.81 589 LEU A N 1
ATOM 4494 C CA . LEU A 1 589 ? 16.765 -1.291 -32.724 1.00 94.81 589 LEU A CA 1
ATOM 4495 C C . LEU A 1 589 ? 17.622 -0.366 -33.584 1.00 94.81 589 LEU A C 1
ATOM 4497 O O . LEU A 1 589 ? 18.531 -0.827 -34.281 1.00 94.81 589 LEU A O 1
ATOM 4501 N N . HIS A 1 590 ? 17.388 0.933 -33.459 1.00 93.38 590 HIS A N 1
ATOM 4502 C CA . HIS A 1 590 ? 18.132 2.000 -34.105 1.00 93.38 590 HIS A CA 1
ATOM 4503 C C . HIS A 1 590 ? 18.643 3.023 -33.084 1.00 93.38 590 HIS A C 1
ATOM 4505 O O . HIS A 1 590 ? 18.129 3.161 -31.973 1.00 93.38 590 HIS A O 1
ATOM 4511 N N . VAL A 1 591 ? 19.658 3.782 -33.490 1.00 91.75 591 VAL A N 1
ATOM 4512 C CA . VAL A 1 591 ? 20.028 5.057 -32.866 1.00 91.75 591 VAL A CA 1
ATOM 4513 C C . VAL A 1 591 ? 19.595 6.172 -33.803 1.00 91.75 591 VAL A C 1
ATOM 4515 O O . VAL A 1 591 ? 19.991 6.180 -34.970 1.00 91.75 591 VAL A O 1
ATOM 4518 N N . PHE A 1 592 ? 18.817 7.127 -33.299 1.00 90.38 592 PHE A N 1
ATOM 4519 C CA . PHE A 1 592 ? 18.444 8.315 -34.058 1.00 90.38 592 PHE A CA 1
ATOM 4520 C C . PHE A 1 592 ? 19.337 9.499 -33.683 1.00 90.38 592 PHE A C 1
ATOM 4522 O O . PHE A 1 592 ? 19.772 9.662 -32.539 1.00 90.38 592 PHE A O 1
ATOM 4529 N N . THR A 1 593 ? 19.642 10.331 -34.674 1.00 88.81 593 THR A N 1
ATOM 4530 C CA . THR A 1 593 ? 20.436 11.552 -34.521 1.00 88.81 593 THR A CA 1
ATOM 4531 C C . THR A 1 593 ? 19.745 12.704 -35.238 1.00 88.81 593 THR A C 1
ATOM 4533 O O . THR A 1 593 ? 19.459 12.550 -36.423 1.00 88.81 593 THR A O 1
ATOM 4536 N N . PRO A 1 594 ? 19.511 13.854 -34.581 1.00 86.69 594 PRO A N 1
ATOM 4537 C CA . PRO A 1 594 ? 18.919 15.012 -35.238 1.00 86.69 594 PRO A CA 1
ATOM 4538 C C . PRO A 1 594 ? 19.720 15.444 -36.466 1.00 86.69 594 PRO A C 1
ATOM 4540 O O . PRO A 1 594 ? 20.932 15.656 -36.387 1.00 86.69 594 PRO A O 1
ATOM 4543 N N . ASP A 1 595 ? 19.033 15.584 -37.595 1.00 85.12 595 ASP A N 1
ATOM 4544 C CA . ASP A 1 595 ? 19.611 16.003 -38.866 1.00 85.12 595 ASP A CA 1
ATOM 4545 C C . ASP A 1 595 ? 18.604 16.866 -39.632 1.00 85.12 595 ASP A C 1
ATOM 4547 O O . ASP A 1 595 ? 17.630 16.374 -40.197 1.00 85.12 595 ASP A O 1
ATOM 4551 N N . ALA A 1 596 ? 18.856 18.175 -39.672 1.00 82.88 596 ALA A N 1
ATOM 4552 C CA . ALA A 1 596 ? 17.983 19.135 -40.344 1.00 82.88 596 ALA A CA 1
ATOM 4553 C C . ALA A 1 596 ? 17.919 18.951 -41.874 1.00 82.88 596 ALA A C 1
ATOM 4555 O O . ALA A 1 596 ? 17.058 19.553 -42.512 1.00 82.88 596 ALA A O 1
ATOM 4556 N N . ALA A 1 597 ? 18.832 18.172 -42.467 1.00 83.00 597 ALA A N 1
ATOM 4557 C CA . ALA A 1 597 ? 18.797 17.825 -43.884 1.00 83.00 597 ALA A CA 1
ATOM 4558 C C . ALA A 1 597 ? 17.956 16.567 -44.177 1.00 83.00 597 ALA A C 1
ATOM 4560 O O . ALA A 1 597 ? 17.657 16.310 -45.343 1.00 83.00 597 ALA A O 1
ATOM 4561 N N . SER A 1 598 ? 17.579 15.796 -43.150 1.00 81.62 598 SER A N 1
ATOM 4562 C CA . SER A 1 598 ? 16.668 14.653 -43.272 1.00 81.62 598 SER A CA 1
ATOM 4563 C C . SER A 1 598 ? 15.223 15.125 -43.454 1.00 81.62 598 SER A C 1
ATOM 4565 O O . SER A 1 598 ? 14.791 16.073 -42.797 1.00 81.62 598 SER A O 1
ATOM 4567 N N . GLU A 1 599 ? 14.450 14.438 -44.301 1.00 76.81 599 GLU A N 1
ATOM 4568 C CA . GLU A 1 599 ? 13.013 14.708 -44.482 1.00 76.81 599 GLU A CA 1
ATOM 4569 C C . GLU A 1 599 ? 12.211 14.491 -43.187 1.00 76.81 599 GLU A C 1
ATOM 4571 O O . GLU A 1 599 ? 11.249 15.212 -42.929 1.00 76.81 599 GLU A O 1
ATOM 4576 N N . GLU A 1 600 ? 12.651 13.556 -42.340 1.00 73.81 600 GLU A N 1
ATOM 4577 C CA . GLU A 1 600 ? 12.043 13.237 -41.039 1.00 73.81 600 GLU A CA 1
ATOM 4578 C C . GLU A 1 600 ? 12.702 14.002 -39.875 1.00 73.81 600 GLU A C 1
ATOM 4580 O O . GLU A 1 600 ? 12.362 13.806 -38.709 1.00 73.81 600 GLU A O 1
ATOM 4585 N N . GLY A 1 601 ? 13.676 14.874 -40.166 1.00 83.00 601 GLY A N 1
ATOM 4586 C CA . GLY A 1 601 ? 14.416 15.658 -39.169 1.00 83.00 601 GLY A CA 1
ATOM 4587 C C . GLY A 1 601 ? 15.418 14.860 -38.325 1.00 83.00 601 GLY A C 1
ATOM 4588 O O . GLY A 1 601 ? 16.164 15.453 -37.543 1.00 83.00 601 GLY A O 1
ATOM 4589 N N . ASN A 1 602 ? 15.473 13.537 -38.501 1.00 87.44 602 ASN A N 1
ATOM 4590 C CA . ASN A 1 602 ? 16.419 12.627 -37.861 1.00 87.44 602 ASN A CA 1
ATOM 4591 C C . ASN A 1 602 ? 17.069 11.700 -38.894 1.00 87.44 602 ASN A C 1
ATOM 4593 O O . ASN A 1 602 ? 16.460 11.317 -39.892 1.00 87.44 602 ASN A O 1
ATOM 4597 N N . ARG A 1 603 ? 18.310 11.299 -38.627 1.00 88.50 603 ARG A N 1
ATOM 4598 C CA . ARG A 1 603 ? 19.018 10.213 -39.306 1.00 88.50 603 ARG A CA 1
ATOM 4599 C C . ARG A 1 603 ? 19.045 8.990 -38.392 1.00 88.50 603 ARG A C 1
ATOM 4601 O O . ARG A 1 603 ? 19.458 9.111 -37.238 1.00 88.50 603 ARG A O 1
ATOM 4608 N N . TYR A 1 604 ? 18.657 7.831 -38.916 1.00 88.88 604 TYR A N 1
ATOM 4609 C CA . TYR A 1 604 ? 18.574 6.570 -38.174 1.00 88.88 604 TYR A CA 1
ATOM 4610 C C . TYR A 1 604 ? 19.712 5.625 -38.555 1.00 88.88 604 TYR A C 1
ATOM 4612 O O . TYR A 1 604 ? 20.079 5.507 -39.724 1.00 88.88 604 TYR A O 1
ATOM 4620 N N . SER A 1 605 ? 20.267 4.946 -37.558 1.00 88.62 605 SER A N 1
ATOM 4621 C CA . SER A 1 605 ? 21.360 3.989 -37.706 1.00 88.62 605 SER A CA 1
ATOM 4622 C C . SER A 1 605 ? 20.963 2.662 -37.079 1.00 88.62 605 SER A C 1
ATOM 4624 O O . SER A 1 605 ? 20.718 2.594 -35.875 1.00 88.62 605 SER A O 1
ATOM 4626 N N . PHE A 1 606 ? 20.860 1.617 -37.899 1.00 90.62 606 PHE A N 1
ATOM 4627 C CA . PHE A 1 606 ? 20.409 0.291 -37.479 1.00 90.62 606 PHE A CA 1
ATOM 4628 C C . PHE A 1 606 ? 21.459 -0.414 -36.615 1.00 90.62 606 PHE A C 1
ATOM 4630 O O . PHE A 1 606 ? 22.633 -0.469 -36.981 1.00 90.62 606 PHE A O 1
ATOM 4637 N N . LYS A 1 607 ? 21.038 -0.959 -35.467 1.00 90.50 607 LYS A N 1
ATOM 4638 C CA . LYS A 1 607 ? 21.918 -1.572 -34.460 1.00 90.50 607 LYS A CA 1
ATOM 4639 C C . LYS A 1 607 ? 21.631 -3.038 -34.196 1.00 90.50 607 LYS A C 1
ATOM 4641 O O . LYS A 1 607 ? 22.585 -3.809 -34.080 1.00 90.50 607 LYS A O 1
ATOM 4646 N N . ALA A 1 608 ? 20.367 -3.440 -34.095 1.00 92.81 608 ALA A N 1
ATOM 4647 C CA . ALA A 1 608 ? 20.043 -4.834 -33.811 1.00 92.81 608 ALA A CA 1
ATOM 4648 C C . ALA A 1 608 ? 18.698 -5.286 -34.383 1.00 92.81 608 ALA A C 1
ATOM 4650 O O . ALA A 1 608 ? 17.756 -4.501 -34.464 1.00 92.81 608 ALA A O 1
ATOM 4651 N N . LEU A 1 609 ? 18.620 -6.576 -34.712 1.00 96.44 609 LEU A N 1
ATOM 4652 C CA . LEU A 1 609 ? 17.375 -7.321 -34.865 1.00 96.44 609 LEU A CA 1
ATOM 4653 C C . LEU A 1 609 ? 16.966 -7.897 -33.501 1.00 96.44 609 LEU A C 1
ATOM 4655 O O . LEU A 1 609 ? 17.801 -8.461 -32.789 1.00 96.44 609 LEU A O 1
ATOM 4659 N N . LEU A 1 610 ? 15.692 -7.770 -33.157 1.00 96.38 610 LEU A N 1
ATOM 4660 C CA . LEU A 1 610 ? 15.085 -8.241 -31.920 1.00 96.38 610 LEU A CA 1
ATOM 4661 C C . LEU A 1 610 ? 14.049 -9.313 -32.267 1.00 96.38 610 LEU A C 1
ATOM 4663 O O . LEU A 1 610 ? 13.119 -9.062 -33.027 1.00 96.38 610 LEU A O 1
ATOM 4667 N N . GLU A 1 611 ? 14.195 -10.511 -31.711 1.00 95.12 611 GLU A N 1
ATOM 4668 C CA . GLU A 1 611 ? 13.246 -11.609 -31.886 1.00 95.12 611 GLU A CA 1
ATOM 4669 C C . GLU A 1 611 ? 12.715 -12.035 -30.512 1.00 95.12 611 GLU A C 1
ATOM 4671 O O . GLU A 1 611 ? 13.488 -12.434 -29.638 1.00 95.12 611 GLU A O 1
ATOM 4676 N N . ARG A 1 612 ? 11.387 -12.006 -30.332 1.00 91.06 612 ARG A N 1
ATOM 4677 C CA . ARG A 1 612 ? 10.699 -12.450 -29.101 1.00 91.06 612 ARG A CA 1
ATOM 4678 C C . ARG A 1 612 ? 11.136 -11.693 -27.838 1.00 91.06 612 ARG A C 1
ATOM 4680 O O . ARG A 1 612 ? 11.332 -12.309 -26.794 1.00 91.06 612 ARG A O 1
ATOM 4687 N N . ILE A 1 613 ? 11.293 -10.374 -27.952 1.00 88.25 613 ILE A N 1
ATOM 4688 C CA . ILE A 1 613 ? 11.493 -9.441 -26.834 1.00 88.25 613 ILE A CA 1
ATOM 4689 C C . ILE A 1 613 ? 10.168 -8.726 -26.576 1.00 88.25 613 ILE A C 1
ATOM 4691 O O . ILE A 1 613 ? 9.565 -8.248 -27.528 1.00 88.25 613 ILE A O 1
ATOM 4695 N N . ASN A 1 614 ? 9.741 -8.658 -25.318 1.00 82.44 614 ASN A N 1
ATOM 4696 C CA . ASN A 1 614 ? 8.465 -8.050 -24.922 1.00 82.44 614 ASN A CA 1
ATOM 4697 C C . ASN A 1 614 ? 8.537 -7.286 -23.587 1.00 82.44 614 ASN A C 1
ATOM 4699 O O . ASN A 1 614 ? 7.524 -6.859 -23.043 1.00 82.44 614 ASN A O 1
ATOM 4703 N N . GLU A 1 615 ? 9.735 -7.115 -23.019 1.00 86.44 615 GLU A N 1
ATOM 4704 C CA . GLU A 1 615 ? 9.960 -6.265 -21.849 1.00 86.44 615 GLU A CA 1
ATOM 4705 C C . GLU A 1 615 ? 11.112 -5.282 -22.121 1.00 86.44 615 GLU A C 1
ATOM 4707 O O . GLU A 1 615 ? 12.248 -5.688 -22.351 1.00 86.44 615 GLU A O 1
ATOM 4712 N N . ILE A 1 616 ? 10.850 -3.976 -22.093 1.00 89.56 616 ILE A N 1
ATOM 4713 C CA . ILE A 1 616 ? 11.831 -2.932 -22.416 1.00 89.56 616 ILE A CA 1
ATOM 4714 C C . ILE A 1 616 ? 12.100 -2.049 -21.205 1.00 89.56 616 ILE A C 1
ATOM 4716 O O . ILE A 1 616 ? 11.182 -1.497 -20.609 1.00 89.56 616 ILE A O 1
ATOM 4720 N N . HIS A 1 617 ? 13.378 -1.842 -20.886 1.00 85.25 617 HIS A N 1
ATOM 4721 C CA . HIS A 1 617 ? 13.823 -0.892 -19.862 1.00 85.25 617 HIS A CA 1
ATOM 4722 C C . HIS A 1 617 ? 14.672 0.200 -20.508 1.00 85.25 617 HIS A C 1
ATOM 4724 O O . HIS A 1 617 ? 15.859 -0.003 -20.778 1.00 85.25 617 HIS A O 1
ATOM 4730 N N . THR A 1 618 ? 14.075 1.369 -20.755 1.00 89.50 618 THR A N 1
ATOM 4731 C CA . THR A 1 618 ? 14.712 2.469 -21.503 1.00 89.50 618 THR A CA 1
ATOM 4732 C C . THR A 1 618 ? 15.881 3.099 -20.744 1.00 89.50 618 THR A C 1
ATOM 4734 O O . THR A 1 618 ? 16.074 2.862 -19.549 1.00 89.50 618 THR A O 1
ATOM 4737 N N . LEU A 1 619 ? 16.702 3.905 -21.419 1.00 87.81 619 LEU A N 1
ATOM 4738 C CA . LEU A 1 619 ? 17.870 4.532 -20.798 1.00 87.81 619 LEU A CA 1
ATOM 4739 C C . LEU A 1 619 ? 17.462 5.585 -19.751 1.00 87.81 619 LEU A C 1
ATOM 4741 O O . LEU A 1 619 ? 16.672 6.490 -20.025 1.00 87.81 619 LEU A O 1
ATOM 4745 N N . SER A 1 620 ? 18.069 5.537 -18.562 1.00 83.31 620 SER A N 1
ATOM 4746 C CA . SER A 1 620 ? 17.772 6.514 -17.506 1.00 83.31 620 SER A CA 1
ATOM 4747 C C . SER A 1 620 ? 18.167 7.935 -17.919 1.00 83.31 620 SER A C 1
ATOM 4749 O O . SER A 1 620 ? 19.308 8.170 -18.318 1.00 83.31 620 SER A O 1
ATOM 4751 N N . ASN A 1 621 ? 17.241 8.894 -17.793 1.00 83.62 621 ASN A N 1
ATOM 4752 C CA . ASN A 1 621 ? 17.365 10.282 -18.284 1.00 83.62 621 ASN A CA 1
ATOM 4753 C C . ASN A 1 621 ? 17.661 10.413 -19.799 1.00 83.62 621 ASN A C 1
ATOM 4755 O O . ASN A 1 621 ? 17.984 11.509 -20.258 1.00 83.62 621 ASN A O 1
ATOM 4759 N N . GLY A 1 622 ? 17.572 9.322 -20.565 1.00 88.19 622 GLY A N 1
ATOM 4760 C CA . GLY A 1 622 ? 17.739 9.327 -22.015 1.00 88.19 622 GLY A CA 1
ATOM 4761 C C . GLY A 1 622 ? 16.458 9.721 -22.751 1.00 88.19 622 GLY A C 1
ATOM 4762 O O . GLY A 1 622 ? 15.475 10.150 -22.143 1.00 88.19 622 GLY A O 1
ATOM 4763 N N . THR A 1 623 ? 16.476 9.557 -24.071 1.00 91.00 623 THR A N 1
ATOM 4764 C CA . THR A 1 623 ? 15.298 9.682 -24.933 1.00 91.00 623 THR A CA 1
ATOM 4765 C C . THR A 1 623 ? 15.209 8.431 -25.790 1.00 91.00 623 THR A C 1
ATOM 4767 O O . THR A 1 623 ? 16.156 8.099 -26.506 1.00 91.00 623 THR A O 1
ATOM 4770 N N . THR A 1 624 ? 14.078 7.745 -25.694 1.00 93.19 624 THR A N 1
ATOM 4771 C CA . THR A 1 624 ? 13.783 6.526 -26.445 1.00 93.19 624 THR A CA 1
ATOM 4772 C C . THR A 1 624 ? 12.426 6.670 -27.118 1.00 93.19 624 THR A C 1
ATOM 4774 O O . THR A 1 624 ? 11.474 7.118 -26.480 1.00 93.19 624 THR A O 1
ATOM 4777 N N . ILE A 1 625 ? 12.335 6.300 -28.390 1.00 95.88 625 ILE A N 1
ATOM 4778 C CA . ILE A 1 625 ? 11.068 6.033 -29.068 1.00 95.88 625 ILE A CA 1
ATOM 4779 C C . ILE A 1 625 ? 10.859 4.522 -28.981 1.00 95.88 625 ILE A C 1
ATOM 4781 O O . ILE A 1 625 ? 11.757 3.761 -29.335 1.00 95.88 625 ILE A O 1
ATOM 4785 N N . VAL A 1 626 ? 9.730 4.089 -28.430 1.00 96.75 626 VAL A N 1
ATOM 4786 C CA . VAL A 1 626 ? 9.367 2.672 -28.337 1.00 96.75 626 VAL A CA 1
ATOM 4787 C C . VAL A 1 626 ? 8.091 2.469 -29.135 1.00 96.75 626 VAL A C 1
ATOM 4789 O O . VAL A 1 626 ? 7.103 3.139 -28.859 1.00 96.75 626 VAL A O 1
ATOM 4792 N N . THR A 1 627 ? 8.117 1.550 -30.089 1.00 96.50 627 THR A N 1
ATOM 4793 C CA . THR A 1 627 ? 6.939 1.010 -30.765 1.00 96.50 627 THR A CA 1
ATOM 4794 C C . THR A 1 627 ? 6.795 -0.433 -30.308 1.00 96.50 627 THR A C 1
ATOM 4796 O O . THR A 1 627 ? 7.681 -1.246 -30.562 1.00 96.50 627 THR A O 1
ATOM 4799 N N . GLY A 1 628 ? 5.746 -0.740 -29.559 1.00 91.12 628 GLY A N 1
ATOM 4800 C CA . GLY A 1 628 ? 5.444 -2.087 -29.113 1.00 91.12 628 GLY A CA 1
ATOM 4801 C C . GLY A 1 628 ? 4.761 -2.901 -30.206 1.00 91.12 628 GLY A C 1
ATOM 4802 O O . GLY A 1 628 ? 4.768 -2.549 -31.390 1.00 91.12 628 GLY A O 1
ATOM 4803 N N . SER A 1 629 ? 4.284 -4.070 -29.824 1.00 88.12 629 SER A N 1
ATOM 4804 C CA . SER A 1 629 ? 3.852 -5.132 -30.712 1.00 88.12 629 SER A CA 1
ATOM 4805 C C . SER A 1 629 ? 2.322 -5.238 -30.754 1.00 88.12 629 SER A C 1
ATOM 4807 O O . SER A 1 629 ? 1.590 -4.304 -30.444 1.00 88.12 629 SER A O 1
ATOM 4809 N N . LYS A 1 630 ? 1.812 -6.366 -31.250 1.00 87.25 630 LYS A N 1
ATOM 4810 C CA . LYS A 1 630 ? 0.378 -6.698 -31.163 1.00 87.25 630 LYS A CA 1
ATOM 4811 C C . LYS A 1 630 ? 0.068 -7.609 -29.977 1.00 87.25 630 LYS A C 1
ATOM 4813 O O . LYS A 1 630 ? -1.084 -7.978 -29.780 1.00 87.25 630 LYS A O 1
ATOM 4818 N N . ASP A 1 631 ? 1.109 -8.035 -29.271 1.00 84.38 631 ASP A N 1
ATOM 4819 C CA . ASP A 1 631 ? 1.036 -8.857 -28.076 1.00 84.38 631 ASP A CA 1
ATOM 4820 C C . ASP A 1 631 ? 1.257 -7.958 -26.850 1.00 84.38 631 ASP A C 1
ATOM 4822 O O . ASP A 1 631 ? 1.688 -6.820 -26.986 1.00 84.38 631 ASP A O 1
ATOM 4826 N N . ALA A 1 632 ? 0.979 -8.471 -25.651 1.00 77.12 632 ALA A N 1
ATOM 4827 C CA . ALA A 1 632 ? 1.176 -7.717 -24.415 1.00 77.12 632 ALA A CA 1
ATOM 4828 C C . ALA A 1 632 ? 2.666 -7.446 -24.132 1.00 77.12 632 ALA A C 1
ATOM 4830 O O . ALA A 1 632 ? 3.440 -8.382 -23.876 1.00 77.12 632 ALA A O 1
ATOM 4831 N N . ASP A 1 633 ? 3.030 -6.166 -24.089 1.00 81.25 633 ASP A N 1
ATOM 4832 C CA . ASP A 1 633 ? 4.370 -5.669 -23.809 1.00 81.25 633 ASP A CA 1
ATOM 4833 C C . ASP A 1 633 ? 4.478 -5.010 -22.426 1.00 81.25 633 ASP A C 1
ATOM 4835 O O . ASP A 1 633 ? 3.528 -4.483 -21.844 1.00 81.25 633 ASP A O 1
ATOM 4839 N N . ILE A 1 634 ? 5.688 -5.030 -21.864 1.00 82.25 634 ILE A N 1
ATOM 4840 C CA . ILE A 1 634 ? 6.026 -4.316 -20.630 1.00 82.25 634 ILE A CA 1
ATOM 4841 C C . ILE A 1 634 ? 7.064 -3.251 -20.951 1.00 82.25 634 ILE A C 1
ATOM 4843 O O . ILE A 1 634 ? 8.191 -3.563 -21.328 1.00 82.25 634 ILE A O 1
ATOM 4847 N N . ILE A 1 635 ? 6.722 -1.983 -20.749 1.00 82.31 635 ILE A N 1
ATOM 4848 C CA . ILE A 1 635 ? 7.590 -0.864 -21.118 1.00 82.31 635 ILE A CA 1
ATOM 4849 C C . ILE A 1 635 ? 7.886 -0.020 -19.882 1.00 82.31 635 ILE A C 1
ATOM 4851 O O . ILE A 1 635 ? 7.015 0.645 -19.325 1.00 82.31 635 ILE A O 1
ATOM 4855 N N . VAL A 1 636 ? 9.144 -0.023 -19.450 1.00 84.56 636 VAL A N 1
ATOM 4856 C CA . VAL A 1 636 ? 9.641 0.743 -18.306 1.00 84.56 636 VAL A CA 1
ATOM 4857 C C . VAL A 1 636 ? 10.392 1.977 -18.798 1.00 84.56 636 VAL A C 1
ATOM 4859 O O . VAL A 1 636 ? 11.578 1.923 -19.134 1.00 84.56 636 VAL A O 1
ATOM 4862 N N . SER A 1 637 ? 9.694 3.115 -18.807 1.00 86.19 637 SER A N 1
ATOM 4863 C CA . SER A 1 637 ? 10.244 4.421 -19.176 1.00 86.19 637 SER A CA 1
ATOM 4864 C C . SER A 1 637 ? 11.035 5.037 -18.027 1.00 86.19 637 SER A C 1
ATOM 4866 O O . SER A 1 637 ? 10.471 5.479 -17.021 1.00 86.19 637 SER A O 1
ATOM 4868 N N . ARG A 1 638 ? 12.358 5.108 -18.184 1.00 83.69 638 ARG A N 1
ATOM 4869 C CA . ARG A 1 638 ? 13.293 5.746 -17.243 1.00 83.69 638 ARG A CA 1
ATOM 4870 C C . ARG A 1 638 ? 13.827 7.093 -17.747 1.00 83.69 638 ARG A C 1
ATOM 4872 O O . ARG A 1 638 ? 14.641 7.714 -17.051 1.00 83.69 638 ARG A O 1
ATOM 4879 N N . GLY A 1 639 ? 13.382 7.557 -18.915 1.00 85.88 639 GLY A N 1
ATOM 4880 C CA . GLY A 1 639 ? 13.814 8.791 -19.570 1.00 85.88 639 GLY A CA 1
ATOM 4881 C C . GLY A 1 639 ? 12.652 9.652 -20.068 1.00 85.88 639 GLY A C 1
ATOM 4882 O O . GLY A 1 639 ? 11.500 9.466 -19.686 1.00 85.88 639 GLY A O 1
ATOM 4883 N N . LYS A 1 640 ? 12.964 10.634 -20.915 1.00 89.19 640 LYS A N 1
ATOM 4884 C CA . LYS A 1 640 ? 11.967 11.440 -21.628 1.00 89.19 640 LYS A CA 1
ATOM 4885 C C . LYS A 1 640 ? 11.562 10.694 -22.901 1.00 89.19 640 LYS A C 1
ATOM 4887 O O . LYS A 1 640 ? 11.975 11.071 -23.995 1.00 89.19 640 LYS A O 1
ATOM 4892 N N . ASP A 1 641 ? 10.846 9.591 -22.728 1.00 91.81 641 ASP A N 1
ATOM 4893 C CA . ASP A 1 641 ? 10.561 8.636 -23.800 1.00 91.81 641 ASP A CA 1
ATOM 4894 C C . ASP A 1 641 ? 9.208 8.906 -24.480 1.00 91.81 641 ASP A C 1
ATOM 4896 O O . ASP A 1 641 ? 8.316 9.529 -23.905 1.00 91.81 641 ASP A O 1
ATOM 4900 N N . THR A 1 642 ? 9.058 8.436 -25.716 1.00 94.75 642 THR A N 1
ATOM 4901 C CA . THR A 1 642 ? 7.784 8.399 -26.450 1.00 94.75 642 THR A CA 1
ATOM 4902 C C . THR A 1 642 ? 7.436 6.943 -26.715 1.00 94.75 642 THR A C 1
ATOM 4904 O O . THR A 1 642 ? 8.231 6.234 -27.321 1.00 94.75 642 THR A O 1
ATOM 4907 N N . ILE A 1 643 ? 6.291 6.485 -26.222 1.00 96.31 643 ILE A N 1
ATOM 4908 C CA . ILE A 1 643 ? 5.906 5.072 -26.226 1.00 96.31 643 ILE A CA 1
ATOM 4909 C C . ILE A 1 643 ? 4.618 4.909 -27.015 1.00 96.31 643 ILE A C 1
ATOM 4911 O O . ILE A 1 643 ? 3.601 5.454 -26.612 1.00 96.31 643 ILE A O 1
ATOM 4915 N N . HIS A 1 644 ? 4.657 4.149 -28.096 1.00 96.56 644 HIS A N 1
ATOM 4916 C CA . HIS A 1 644 ? 3.507 3.650 -28.838 1.00 96.56 644 HIS A CA 1
ATOM 4917 C C . HIS A 1 644 ? 3.372 2.169 -28.502 1.00 96.56 644 HIS A C 1
ATOM 4919 O O . HIS A 1 644 ? 4.157 1.388 -29.016 1.00 96.56 644 HIS A O 1
ATOM 4925 N N . ALA A 1 645 ? 2.484 1.792 -27.587 1.00 88.94 645 ALA A N 1
ATOM 4926 C CA . ALA A 1 645 ? 2.483 0.460 -26.988 1.00 88.94 645 ALA A CA 1
ATOM 4927 C C . ALA A 1 645 ? 1.935 -0.612 -27.948 1.00 88.94 645 ALA A C 1
ATOM 4929 O O . ALA A 1 645 ? 2.620 -1.600 -28.175 1.00 88.94 645 ALA A O 1
ATOM 4930 N N . GLY A 1 646 ? 0.859 -0.321 -28.682 1.00 89.69 646 GLY A N 1
ATOM 4931 C CA . GLY A 1 646 ? 0.405 -1.155 -29.796 1.00 89.69 646 GLY A CA 1
ATOM 4932 C C . GLY A 1 646 ? -1.034 -1.628 -29.629 1.00 89.69 646 GLY A C 1
ATOM 4933 O O . GLY A 1 646 ? -1.870 -0.883 -29.147 1.00 89.69 646 GLY A O 1
ATOM 4934 N N . ASP A 1 647 ? -1.352 -2.826 -30.124 1.00 85.19 647 ASP A N 1
ATOM 4935 C CA . ASP A 1 647 ? -2.715 -3.392 -30.040 1.00 85.19 647 ASP A CA 1
ATOM 4936 C C . ASP A 1 647 ? -2.865 -4.403 -28.868 1.00 85.19 647 ASP A C 1
ATOM 4938 O O . ASP A 1 647 ? -3.865 -5.125 -28.799 1.00 85.19 647 ASP A O 1
ATOM 4942 N N . GLY A 1 648 ? -1.843 -4.537 -28.012 1.00 78.12 648 GLY A N 1
ATOM 4943 C CA . GLY A 1 648 ? -1.767 -5.517 -26.925 1.00 78.12 648 GLY A CA 1
ATOM 4944 C C . GLY A 1 648 ? -2.305 -5.005 -25.584 1.00 78.12 648 GLY A C 1
ATOM 4945 O O . GLY A 1 648 ? -2.577 -3.828 -25.410 1.00 78.12 648 GLY A O 1
ATOM 4946 N N . ASP A 1 649 ? -2.449 -5.903 -24.603 1.00 78.69 649 ASP A N 1
ATOM 4947 C CA . ASP A 1 649 ? -2.749 -5.507 -23.216 1.00 78.69 649 ASP A CA 1
ATOM 4948 C C . ASP A 1 649 ? -1.448 -5.054 -22.523 1.00 78.69 649 ASP A C 1
ATOM 4950 O O . ASP A 1 649 ? -0.780 -5.847 -21.841 1.00 78.69 649 ASP A O 1
ATOM 4954 N N . ASP A 1 650 ? -1.050 -3.799 -22.723 1.00 83.12 650 ASP A N 1
ATOM 4955 C CA . ASP A 1 650 ? 0.296 -3.341 -22.390 1.00 83.12 650 ASP A CA 1
ATOM 4956 C C . ASP A 1 650 ? 0.430 -2.837 -20.947 1.00 83.12 650 ASP A C 1
ATOM 4958 O O . ASP A 1 650 ? -0.463 -2.235 -20.350 1.00 83.12 650 ASP A O 1
ATOM 4962 N N . THR A 1 651 ? 1.599 -3.052 -20.340 1.00 81.44 651 THR A N 1
ATOM 4963 C CA . THR A 1 651 ? 1.936 -2.513 -19.014 1.00 81.44 651 THR A CA 1
ATOM 4964 C C . THR A 1 651 ? 3.054 -1.486 -19.118 1.00 81.44 651 THR A C 1
ATOM 4966 O O . THR A 1 651 ? 4.219 -1.812 -19.346 1.00 81.44 651 THR A O 1
ATOM 4969 N N . ILE A 1 652 ? 2.721 -0.224 -18.867 1.00 82.25 652 ILE A N 1
ATOM 4970 C CA . ILE A 1 652 ? 3.601 0.916 -19.114 1.00 82.25 652 ILE A CA 1
ATOM 4971 C C . ILE A 1 652 ? 3.940 1.597 -17.787 1.00 82.25 652 ILE A C 1
ATOM 4973 O O . ILE A 1 652 ? 3.066 2.077 -17.067 1.00 82.25 652 ILE A O 1
ATOM 4977 N N . HIS A 1 653 ? 5.223 1.676 -17.441 1.00 82.50 653 HIS A N 1
ATOM 4978 C CA . HIS A 1 653 ? 5.713 2.382 -16.257 1.00 82.50 653 HIS A CA 1
ATOM 4979 C C . HIS A 1 653 ? 6.343 3.716 -16.662 1.00 82.50 653 HIS A C 1
ATOM 4981 O O . HIS A 1 653 ? 7.338 3.739 -17.384 1.00 82.50 653 HIS A O 1
ATOM 4987 N N . LEU A 1 654 ? 5.801 4.834 -16.171 1.00 82.31 654 LEU A N 1
ATOM 4988 C CA . LEU A 1 654 ? 6.260 6.182 -16.532 1.00 82.31 654 LEU A CA 1
ATOM 4989 C C . LEU A 1 654 ? 6.976 6.859 -15.357 1.00 82.31 654 LEU A C 1
ATOM 4991 O O . LEU A 1 654 ? 6.339 7.449 -14.487 1.00 82.31 654 LEU A O 1
ATOM 4995 N N . HIS A 1 655 ? 8.312 6.803 -15.314 1.00 76.69 655 HIS A N 1
ATOM 4996 C CA . HIS A 1 655 ? 9.076 7.279 -14.150 1.00 76.69 655 HIS A CA 1
ATOM 4997 C C . HIS A 1 655 ? 9.557 8.738 -14.222 1.00 76.69 655 HIS A C 1
ATOM 4999 O O . HIS A 1 655 ? 9.986 9.284 -13.197 1.00 76.69 655 HIS A O 1
ATOM 5005 N N . LYS A 1 656 ? 9.546 9.384 -15.396 1.00 79.69 656 LYS A N 1
ATOM 5006 C CA . LYS A 1 656 ? 10.191 10.695 -15.606 1.00 79.69 656 LYS A CA 1
ATOM 5007 C C . LYS A 1 656 ? 9.300 11.717 -16.299 1.00 79.69 656 LYS A C 1
ATOM 5009 O O . LYS A 1 656 ? 8.444 11.382 -17.108 1.00 79.69 656 LYS A O 1
ATOM 5014 N N . GLU A 1 657 ? 9.542 12.988 -15.980 1.00 81.62 657 GLU A N 1
ATOM 5015 C CA . GLU A 1 657 ? 8.872 14.118 -16.616 1.00 81.62 657 GLU A CA 1
ATOM 5016 C C . GLU A 1 657 ? 9.115 14.147 -18.129 1.00 81.62 657 GLU A C 1
ATOM 5018 O O . GLU A 1 657 ? 10.233 13.948 -18.607 1.00 81.62 657 GLU A O 1
ATOM 5023 N N . GLY A 1 658 ? 8.054 14.464 -18.873 1.00 78.94 658 GLY A N 1
ATOM 5024 C CA . GLY A 1 658 ? 8.111 14.632 -20.319 1.00 78.94 658 GLY A CA 1
ATOM 5025 C C . GLY A 1 658 ? 8.047 13.326 -21.107 1.00 78.94 658 GLY A C 1
ATOM 5026 O O . GLY A 1 658 ? 8.155 13.395 -22.329 1.00 78.94 658 GLY A O 1
ATOM 5027 N N . ALA A 1 659 ? 7.863 12.184 -20.437 1.00 86.06 659 ALA A N 1
ATOM 5028 C CA . ALA A 1 659 ? 7.478 10.945 -21.095 1.00 86.06 659 ALA A CA 1
ATOM 5029 C C . ALA A 1 659 ? 6.024 11.025 -21.600 1.00 86.06 659 ALA A C 1
ATOM 5031 O O . ALA A 1 659 ? 5.153 11.608 -20.938 1.00 86.06 659 ALA A O 1
ATOM 5032 N N . ALA A 1 660 ? 5.776 10.437 -22.767 1.00 91.31 660 ALA A N 1
ATOM 5033 C CA . ALA A 1 660 ? 4.460 10.336 -23.385 1.00 91.31 660 ALA A CA 1
ATOM 5034 C C . ALA A 1 660 ? 4.181 8.885 -23.779 1.00 91.31 660 ALA A C 1
ATOM 5036 O O . ALA A 1 660 ? 5.042 8.241 -24.375 1.00 91.31 660 ALA A O 1
ATOM 5037 N N . ALA A 1 661 ? 2.988 8.392 -23.459 1.00 94.88 661 ALA A N 1
ATOM 5038 C CA . ALA A 1 661 ? 2.549 7.054 -23.825 1.00 94.88 661 ALA A CA 1
ATOM 5039 C C . ALA A 1 661 ? 1.245 7.099 -24.626 1.00 94.88 661 ALA A C 1
ATOM 5041 O O . ALA A 1 661 ? 0.334 7.866 -24.314 1.00 94.88 661 ALA A O 1
ATOM 5042 N N . PHE A 1 662 ? 1.184 6.268 -25.652 1.00 95.50 662 PHE A N 1
ATOM 5043 C CA . PHE A 1 662 ? 0.044 6.002 -26.507 1.00 95.50 662 PHE A CA 1
ATOM 5044 C C . PHE A 1 662 ? -0.221 4.512 -26.362 1.00 95.50 662 PHE A C 1
ATOM 5046 O O . PHE A 1 662 ? 0.644 3.730 -26.745 1.00 95.50 662 PHE A O 1
ATOM 5053 N N . GLY A 1 663 ? -1.349 4.161 -25.760 1.00 87.56 663 GLY A N 1
ATOM 5054 C CA . GLY A 1 663 ? -1.745 2.775 -25.536 1.00 87.56 663 GLY A CA 1
ATOM 5055 C C . GLY A 1 663 ? -1.984 2.057 -26.842 1.00 87.56 663 GLY A C 1
ATOM 5056 O O . GLY A 1 663 ? -1.117 1.352 -27.339 1.00 87.56 663 GLY A O 1
ATOM 5057 N N . GLY A 1 664 ? -3.073 2.448 -27.493 1.00 88.25 664 GLY A N 1
ATOM 5058 C CA . GLY A 1 664 ? -3.498 1.876 -28.758 1.00 88.25 664 GLY A CA 1
ATOM 5059 C C . GLY A 1 664 ? -4.746 1.053 -28.496 1.00 88.25 664 GLY A C 1
ATOM 5060 O O . GLY A 1 664 ? -5.603 1.515 -27.757 1.00 88.25 664 GLY A O 1
ATOM 5061 N N . SER A 1 665 ? -4.903 -0.099 -29.135 1.00 83.12 665 SER A N 1
ATOM 5062 C CA . SER A 1 665 ? -6.035 -0.980 -28.821 1.00 83.12 665 SER A CA 1
ATOM 5063 C C . SER A 1 665 ? -5.625 -1.934 -27.702 1.00 83.12 665 SER A C 1
ATOM 5065 O O . SER A 1 665 ? -4.500 -2.400 -27.712 1.00 83.12 665 SER A O 1
ATOM 5067 N N . GLY A 1 666 ? -6.539 -2.305 -26.806 1.00 77.31 666 GLY A N 1
ATOM 5068 C CA . GLY A 1 666 ? -6.256 -3.267 -25.731 1.00 77.31 666 GLY A CA 1
ATOM 5069 C C . GLY A 1 666 ? -6.568 -2.711 -24.345 1.00 77.31 666 GLY A C 1
ATOM 5070 O O . GLY A 1 666 ? -7.060 -1.593 -24.197 1.00 77.31 666 GLY A O 1
ATOM 5071 N N . GLN A 1 667 ? -6.372 -3.526 -23.309 1.00 77.38 667 GLN A N 1
ATOM 5072 C CA . GLN A 1 667 ? -6.550 -3.115 -21.914 1.00 77.38 667 GLN A CA 1
ATOM 5073 C C . GLN A 1 667 ? -5.207 -2.746 -21.291 1.00 77.38 667 GLN A C 1
ATOM 5075 O O . GLN A 1 667 ? -4.545 -3.573 -20.657 1.00 77.38 667 GLN A O 1
ATOM 5080 N N . ASP A 1 668 ? -4.847 -1.473 -21.404 1.00 81.88 668 ASP A N 1
ATOM 5081 C CA . ASP A 1 668 ? -3.545 -0.997 -20.954 1.00 81.88 668 ASP A CA 1
ATOM 5082 C C . ASP A 1 668 ? -3.514 -0.621 -19.476 1.00 81.88 668 ASP A C 1
ATOM 5084 O O . ASP A 1 668 ? -4.485 -0.126 -18.890 1.00 81.88 668 ASP A O 1
ATOM 5088 N N . ILE A 1 669 ? -2.340 -0.776 -18.865 1.00 80.25 669 ILE A N 1
ATOM 5089 C CA . ILE A 1 669 ? -2.066 -0.394 -17.481 1.00 80.25 669 ILE A CA 1
ATOM 5090 C C . ILE A 1 669 ? -0.909 0.603 -17.422 1.00 80.25 669 ILE A C 1
ATOM 5092 O O . ILE A 1 669 ? 0.254 0.262 -17.634 1.00 80.25 669 ILE A O 1
ATOM 5096 N N . TYR A 1 670 ? -1.210 1.828 -16.998 1.00 82.56 670 TYR A N 1
ATOM 5097 C CA . TYR A 1 670 ? -0.236 2.899 -16.796 1.00 82.56 670 TYR A CA 1
ATOM 5098 C C . TYR A 1 670 ? 0.129 3.025 -15.319 1.00 82.56 670 TYR A C 1
ATOM 5100 O O . TYR A 1 670 ? -0.677 3.468 -14.503 1.00 82.56 670 TYR A O 1
ATOM 5108 N N . ASN A 1 671 ? 1.362 2.683 -14.960 1.00 79.38 671 ASN A N 1
ATOM 5109 C CA . ASN A 1 671 ? 1.876 2.776 -13.598 1.00 79.38 671 ASN A CA 1
ATOM 5110 C C . ASN A 1 671 ? 2.630 4.091 -13.394 1.00 79.38 671 ASN A C 1
ATOM 5112 O O . ASN A 1 671 ? 3.724 4.287 -13.937 1.00 79.38 671 ASN A O 1
ATOM 5116 N N . LEU A 1 672 ? 2.053 4.982 -12.586 1.00 82.38 672 LEU A N 1
ATOM 5117 C CA . LEU A 1 672 ? 2.569 6.326 -12.344 1.00 82.38 672 LEU A CA 1
ATOM 5118 C C . LEU A 1 672 ? 3.060 6.456 -10.886 1.00 82.38 672 LEU A C 1
ATOM 5120 O O . LEU A 1 672 ? 2.246 6.621 -9.971 1.00 82.38 672 LEU A O 1
ATOM 5124 N N . PRO A 1 673 ? 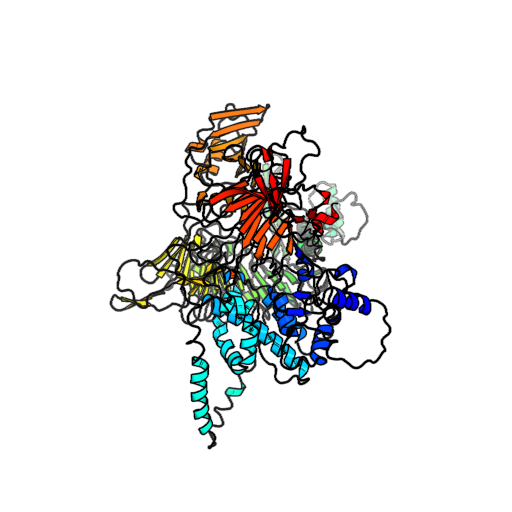4.382 6.399 -10.636 1.00 75.31 673 PRO A N 1
ATOM 5125 C CA . PRO A 1 673 ? 4.952 6.568 -9.301 1.00 75.31 673 PRO A CA 1
ATOM 5126 C C . PRO A 1 673 ? 4.824 8.015 -8.814 1.00 75.31 673 PRO A C 1
ATOM 5128 O O . PRO A 1 673 ? 4.878 8.952 -9.622 1.00 75.31 673 PRO A O 1
ATOM 5131 N N . GLN A 1 674 ? 4.754 8.215 -7.491 1.00 78.12 674 GLN A N 1
ATOM 5132 C CA . GLN A 1 674 ? 4.617 9.541 -6.891 1.00 78.12 674 GLN A CA 1
ATOM 5133 C C . GLN A 1 674 ? 5.889 10.363 -7.101 1.00 78.12 674 GLN A C 1
ATOM 5135 O O . GLN A 1 674 ? 6.813 10.348 -6.298 1.00 78.12 674 GLN A O 1
ATOM 5140 N N . THR A 1 675 ? 5.938 11.083 -8.215 1.00 71.88 675 THR A N 1
ATOM 5141 C CA . THR A 1 675 ? 7.084 11.855 -8.698 1.00 71.88 675 THR A CA 1
ATOM 5142 C C . THR A 1 675 ? 6.597 13.199 -9.223 1.00 71.88 675 THR A C 1
ATOM 5144 O O . THR A 1 675 ? 5.470 13.326 -9.698 1.00 71.88 675 THR A O 1
ATOM 5147 N N . ALA A 1 676 ? 7.428 14.234 -9.100 1.00 60.66 676 ALA A N 1
ATOM 5148 C CA . ALA A 1 676 ? 7.085 15.600 -9.490 1.00 60.66 676 ALA A CA 1
ATOM 5149 C C . ALA A 1 676 ? 7.141 15.788 -11.016 1.00 60.66 676 ALA A C 1
ATOM 5151 O O . ALA A 1 676 ? 7.977 16.531 -11.515 1.00 60.66 676 ALA A O 1
ATOM 5152 N N . ASN A 1 677 ? 6.281 15.078 -11.745 1.00 76.31 677 ASN A N 1
ATOM 5153 C CA . ASN A 1 677 ? 6.333 14.991 -13.198 1.00 76.31 677 ASN A CA 1
ATOM 5154 C C . ASN A 1 677 ? 5.040 15.500 -13.849 1.00 76.31 677 ASN A C 1
ATOM 5156 O O . ASN A 1 677 ? 3.951 15.395 -13.278 1.00 76.31 677 ASN A O 1
ATOM 5160 N N . ASN A 1 678 ? 5.187 16.014 -15.068 1.00 85.81 678 ASN A N 1
ATOM 5161 C CA . ASN A 1 678 ? 4.109 16.190 -16.031 1.00 85.81 678 ASN A CA 1
ATOM 5162 C C . ASN A 1 678 ? 4.135 14.992 -16.985 1.00 85.81 678 ASN A C 1
ATOM 5164 O O . ASN A 1 678 ? 5.143 14.784 -17.666 1.00 85.81 678 ASN A O 1
ATOM 5168 N N . LEU A 1 679 ? 3.063 14.202 -16.994 1.00 86.38 679 LEU A N 1
ATOM 5169 C CA . LEU A 1 679 ? 2.976 12.947 -17.747 1.00 86.38 679 LEU A CA 1
ATOM 5170 C C . LEU A 1 679 ? 1.801 13.000 -18.716 1.00 86.38 679 LEU A C 1
ATOM 5172 O O . LEU A 1 679 ? 0.759 13.564 -18.380 1.00 86.38 679 LEU A O 1
ATOM 5176 N N . SER A 1 680 ? 1.985 12.430 -19.904 1.00 92.75 680 SER A N 1
ATOM 5177 C CA . SER A 1 680 ? 0.983 12.449 -20.972 1.00 92.75 680 SER A CA 1
ATOM 5178 C C . SER A 1 680 ? 0.627 11.029 -21.393 1.00 92.75 680 SER A C 1
ATOM 5180 O O . SER A 1 680 ? 1.516 10.231 -21.680 1.00 92.75 680 SER A O 1
ATOM 5182 N N . ILE A 1 681 ? -0.667 10.733 -21.423 1.00 94.50 681 ILE A N 1
ATOM 5183 C CA . ILE A 1 681 ? -1.245 9.462 -21.858 1.00 94.50 681 ILE A CA 1
ATOM 5184 C C . ILE A 1 681 ? -2.247 9.766 -22.968 1.00 94.50 681 ILE A C 1
ATOM 5186 O O . ILE A 1 681 ? -2.988 10.744 -22.881 1.00 94.50 681 ILE A O 1
ATOM 5190 N N . THR A 1 682 ? -2.285 8.935 -23.997 1.00 95.00 682 THR A N 1
ATOM 5191 C CA . THR A 1 682 ? -3.327 8.952 -25.024 1.00 95.00 682 THR A CA 1
ATOM 5192 C C . THR A 1 682 ? -3.899 7.557 -25.119 1.00 95.00 682 THR A C 1
ATOM 5194 O O . THR A 1 682 ? -3.125 6.605 -25.190 1.00 95.00 682 THR A O 1
ATOM 5197 N N . GLU A 1 683 ? -5.228 7.457 -25.126 1.00 90.44 683 GLU A N 1
ATOM 5198 C CA . GLU A 1 683 ? -5.898 6.170 -25.256 1.00 90.44 683 GLU A CA 1
ATOM 5199 C C . GLU A 1 683 ? -7.050 6.177 -26.258 1.00 90.44 683 GLU A C 1
ATOM 5201 O O . GLU A 1 683 ? -7.739 7.195 -26.394 1.00 90.44 683 GLU A O 1
ATOM 5206 N N . ASP A 1 684 ? -7.271 5.047 -26.933 1.00 85.44 684 ASP A N 1
ATOM 5207 C CA . ASP A 1 684 ? -8.210 4.933 -28.054 1.00 85.44 684 ASP A CA 1
ATOM 5208 C C . ASP A 1 684 ? -9.692 4.908 -27.625 1.00 85.44 684 ASP A C 1
ATOM 5210 O O . ASP A 1 684 ? -10.576 5.346 -28.369 1.00 85.44 684 ASP A O 1
ATOM 5214 N N . GLY A 1 685 ? -9.957 4.479 -26.387 1.00 79.44 685 GLY A N 1
ATOM 5215 C CA . GLY A 1 685 ? -11.288 4.413 -25.790 1.00 79.44 685 GLY A CA 1
ATOM 5216 C C . GLY A 1 685 ? -12.167 3.255 -26.272 1.00 79.44 685 GLY A C 1
ATOM 5217 O O . GLY A 1 685 ? -13.386 3.310 -26.065 1.00 79.44 685 GLY A O 1
ATOM 5218 N N . VAL A 1 686 ? -11.593 2.231 -26.908 1.00 79.50 686 VAL A N 1
ATOM 5219 C CA . VAL A 1 686 ? -12.294 1.021 -27.362 1.00 79.50 686 VAL A CA 1
ATOM 5220 C C . VAL A 1 686 ? -12.480 0.041 -26.202 1.00 79.50 686 VAL A C 1
ATOM 5222 O O . VAL A 1 686 ? -13.616 -0.371 -25.924 1.00 79.50 686 VAL A O 1
ATOM 5225 N N . GLU A 1 687 ? -11.399 -0.288 -25.496 1.00 77.00 687 GLU A N 1
ATOM 5226 C CA . GLU A 1 687 ? -11.386 -1.152 -24.308 1.00 77.00 687 GLU A CA 1
ATOM 5227 C C . GLU A 1 687 ? -11.073 -0.352 -23.031 1.00 77.00 687 GLU A C 1
ATOM 5229 O O . GLU A 1 687 ? -10.821 0.848 -23.088 1.00 77.00 687 GLU A O 1
ATOM 5234 N N . GLU A 1 688 ? -11.251 -0.962 -21.850 1.00 72.12 688 GLU A N 1
ATOM 5235 C CA . GLU A 1 688 ? -11.074 -0.250 -20.574 1.00 72.12 688 GLU A CA 1
ATOM 5236 C C . GLU A 1 688 ? -9.622 -0.320 -20.098 1.00 72.12 688 GLU A C 1
ATOM 5238 O O . GLU A 1 688 ? -9.156 -1.383 -19.695 1.00 72.12 688 GLU A O 1
ATOM 5243 N N . SER A 1 689 ? -8.970 0.838 -20.049 1.00 79.62 689 SER A N 1
ATOM 5244 C CA . SER A 1 689 ? -7.584 0.988 -19.604 1.00 79.62 689 SER A CA 1
ATOM 5245 C C . SER A 1 689 ? -7.505 1.597 -18.200 1.00 79.62 689 SER A C 1
ATOM 5247 O O . SER A 1 689 ? -8.366 2.376 -17.761 1.00 79.62 689 SER A O 1
ATOM 5249 N N . ALA A 1 690 ? -6.466 1.223 -17.455 1.00 79.50 690 ALA A N 1
ATOM 5250 C CA . ALA A 1 690 ? -6.279 1.579 -16.056 1.00 79.50 690 ALA A CA 1
ATOM 5251 C C . ALA A 1 690 ? -5.050 2.469 -15.846 1.00 79.50 690 ALA A C 1
ATOM 5253 O O . ALA A 1 690 ? -3.941 2.164 -16.274 1.00 79.50 690 ALA A O 1
ATOM 5254 N N . ILE A 1 691 ? -5.224 3.553 -15.095 1.00 86.69 691 ILE A N 1
ATOM 5255 C CA . ILE A 1 691 ? -4.132 4.427 -14.662 1.00 86.69 691 ILE A CA 1
ATOM 5256 C C . ILE A 1 691 ? -3.938 4.231 -13.164 1.00 86.69 691 ILE A C 1
ATOM 5258 O O . ILE A 1 691 ? -4.766 4.659 -12.362 1.00 86.69 691 ILE A O 1
ATOM 5262 N N . VAL A 1 692 ? -2.833 3.603 -12.780 1.00 81.62 692 VAL A N 1
ATOM 5263 C CA . VAL A 1 692 ? -2.467 3.339 -11.390 1.00 81.62 692 VAL A CA 1
ATOM 5264 C C . VAL A 1 692 ? -1.599 4.485 -10.875 1.00 81.62 692 VAL A C 1
ATOM 5266 O O . VAL A 1 692 ? -0.423 4.613 -11.216 1.00 81.62 692 VAL A O 1
ATOM 5269 N N . LEU A 1 693 ? -2.197 5.335 -10.046 1.00 82.50 693 LEU A N 1
ATOM 5270 C CA . LEU A 1 693 ? -1.548 6.439 -9.355 1.00 82.50 693 LEU A CA 1
ATOM 5271 C C . LEU A 1 693 ? -1.019 5.983 -7.999 1.00 82.50 693 LEU A C 1
ATOM 5273 O O . LEU A 1 693 ? -1.784 5.589 -7.122 1.00 82.50 693 LEU A O 1
ATOM 5277 N N . ASP A 1 694 ? 0.262 6.223 -7.744 1.00 82.31 694 ASP A N 1
ATOM 5278 C CA . ASP A 1 694 ? 0.857 6.118 -6.402 1.00 82.31 694 ASP A CA 1
ATOM 5279 C C . ASP A 1 694 ? 0.482 7.313 -5.479 1.00 82.31 694 ASP A C 1
ATOM 5281 O O . ASP A 1 694 ? 1.160 7.654 -4.510 1.00 82.31 694 ASP A O 1
ATOM 5285 N N . TRP A 1 695 ? -0.642 7.974 -5.773 1.00 85.44 695 TRP A N 1
ATOM 5286 C CA . TRP A 1 695 ? -1.253 9.028 -4.964 1.00 85.44 695 TRP A CA 1
ATOM 5287 C C . TRP A 1 695 ? -2.484 8.489 -4.253 1.00 85.44 695 TRP A C 1
ATOM 5289 O O . TRP A 1 695 ? -3.246 7.729 -4.842 1.00 85.44 695 TRP A O 1
ATOM 5299 N N . ARG A 1 696 ? -2.737 8.946 -3.022 1.00 86.00 696 ARG A N 1
ATOM 5300 C CA . ARG A 1 696 ? -4.048 8.756 -2.387 1.00 86.00 696 ARG A CA 1
ATOM 5301 C C . ARG A 1 696 ? -5.127 9.585 -3.075 1.00 86.00 696 ARG A C 1
ATOM 5303 O O . ARG A 1 696 ? -4.834 10.642 -3.638 1.00 86.00 696 ARG A O 1
ATOM 5310 N N . MET A 1 697 ? -6.382 9.168 -2.938 1.00 85.00 697 MET A N 1
ATOM 5311 C CA . MET A 1 697 ? -7.534 9.877 -3.494 1.00 85.00 697 MET A CA 1
ATOM 5312 C C . MET A 1 697 ? -7.593 11.346 -3.059 1.00 85.00 697 MET A C 1
ATOM 5314 O O . MET A 1 697 ? -7.806 12.232 -3.883 1.00 85.00 697 MET A O 1
ATOM 5318 N N . ASP A 1 698 ? -7.362 11.639 -1.780 1.00 82.44 698 ASP A N 1
ATOM 5319 C CA . ASP A 1 698 ? -7.449 13.007 -1.262 1.00 82.44 698 ASP A CA 1
ATOM 5320 C C . ASP A 1 698 ? -6.314 13.931 -1.751 1.00 82.44 698 ASP A C 1
ATOM 5322 O O . ASP A 1 698 ? -6.410 15.152 -1.594 1.00 82.44 698 ASP A O 1
ATOM 5326 N N . LEU A 1 699 ? -5.270 13.371 -2.380 1.00 88.25 699 LEU A N 1
ATOM 5327 C CA . LEU A 1 699 ? -4.191 14.109 -3.042 1.00 88.25 699 LEU A CA 1
ATOM 5328 C C . LEU A 1 699 ? -4.502 14.472 -4.500 1.00 88.25 699 LEU A C 1
ATOM 5330 O O . LEU A 1 699 ? -3.686 15.122 -5.158 1.00 88.25 699 LEU A O 1
ATOM 5334 N N . ILE A 1 700 ? -5.680 14.117 -5.006 1.00 91.44 700 ILE A N 1
ATOM 5335 C CA . ILE A 1 700 ? -6.175 14.623 -6.284 1.00 91.44 700 ILE A CA 1
ATOM 5336 C C . ILE A 1 700 ? -6.866 15.964 -6.025 1.00 91.44 700 ILE A C 1
ATOM 5338 O O . ILE A 1 700 ? -7.838 16.049 -5.273 1.00 91.44 700 ILE A O 1
ATOM 5342 N N . GLU A 1 701 ? -6.345 17.034 -6.621 1.00 90.44 701 GLU A N 1
ATOM 5343 C CA . GLU A 1 701 ? -6.822 18.399 -6.390 1.00 90.44 701 GLU A CA 1
ATOM 5344 C C . GLU A 1 701 ? -7.991 18.750 -7.318 1.00 90.44 701 GLU A C 1
ATOM 5346 O O . GLU A 1 701 ? -9.034 19.199 -6.848 1.00 90.44 701 GLU A O 1
ATOM 5351 N N . THR A 1 702 ? -7.841 18.535 -8.631 1.00 92.69 702 THR A N 1
ATOM 5352 C CA . THR A 1 702 ? -8.881 18.857 -9.627 1.00 92.69 702 THR A CA 1
ATOM 5353 C C . THR A 1 702 ? -8.847 17.925 -10.834 1.00 92.69 702 THR A C 1
ATOM 5355 O O . THR A 1 702 ? -7.789 17.404 -11.189 1.00 92.69 702 THR A O 1
ATOM 5358 N N . TRP A 1 703 ? -10.003 17.796 -11.491 1.00 94.38 703 TRP A N 1
ATOM 5359 C CA . TRP A 1 703 ? -10.182 17.171 -12.802 1.00 94.38 703 TRP A CA 1
ATOM 5360 C C . TRP A 1 703 ? -10.766 18.213 -13.754 1.00 94.38 703 TRP A C 1
ATOM 5362 O O . TRP A 1 703 ? -11.766 18.854 -13.422 1.00 94.38 703 TRP A O 1
ATOM 5372 N N . ARG A 1 704 ? -10.160 18.427 -14.922 1.00 95.44 704 ARG A N 1
ATOM 5373 C CA . ARG A 1 704 ? -10.624 19.445 -15.876 1.00 95.44 704 ARG A CA 1
ATOM 5374 C C . ARG A 1 704 ? -10.472 18.999 -17.316 1.00 95.44 704 ARG A C 1
ATOM 5376 O O . ARG A 1 704 ? -9.424 18.493 -17.680 1.00 95.44 704 ARG A O 1
ATOM 5383 N N . ILE A 1 705 ? -11.459 19.288 -18.160 1.00 94.69 705 ILE A N 1
ATOM 5384 C CA . ILE A 1 705 ? -11.255 19.255 -19.610 1.00 94.69 705 ILE A CA 1
ATOM 5385 C C . ILE A 1 705 ? -10.683 20.593 -20.057 1.00 94.69 705 ILE A C 1
ATOM 5387 O O . ILE A 1 705 ? -11.341 21.629 -19.940 1.00 94.69 705 ILE A O 1
ATOM 5391 N N . VAL A 1 706 ? -9.478 20.569 -20.618 1.00 93.19 706 VAL A N 1
ATOM 5392 C CA . VAL A 1 706 ? -8.844 21.707 -21.287 1.00 93.19 706 VAL A CA 1
ATOM 5393 C C . VAL A 1 706 ? -8.699 21.357 -22.762 1.00 93.19 706 VAL A C 1
ATOM 5395 O O . VAL A 1 706 ? -7.984 20.427 -23.124 1.00 93.19 706 VAL A O 1
ATOM 5398 N N . LYS A 1 707 ? -9.395 22.102 -23.633 1.00 91.31 707 LYS A N 1
ATOM 5399 C CA . LYS A 1 707 ? -9.577 21.732 -25.049 1.00 91.31 707 LYS A CA 1
ATOM 5400 C C . LYS A 1 707 ? -10.163 20.316 -25.145 1.00 91.31 707 LYS A C 1
ATOM 5402 O O . LYS A 1 707 ? -11.304 20.141 -24.733 1.00 91.31 707 LYS A O 1
ATOM 5407 N N . THR A 1 708 ? -9.411 19.341 -25.643 1.00 92.12 708 THR A N 1
ATOM 5408 C CA . THR A 1 708 ? -9.809 17.934 -25.806 1.00 92.12 708 THR A CA 1
ATOM 5409 C C . THR A 1 708 ? -9.196 16.992 -24.765 1.00 92.12 708 THR A C 1
ATOM 5411 O O . THR A 1 708 ? -9.507 15.805 -24.765 1.00 92.12 708 THR A O 1
ATOM 5414 N N . THR A 1 709 ? -8.359 17.519 -23.870 1.00 95.06 709 THR A N 1
ATOM 5415 C CA . THR A 1 709 ? -7.557 16.761 -22.901 1.00 95.06 709 THR A CA 1
ATOM 5416 C C . THR A 1 709 ? -8.207 16.793 -21.522 1.00 95.06 709 THR A C 1
ATOM 5418 O O . THR A 1 709 ? -8.626 17.860 -21.067 1.00 95.06 709 THR A O 1
ATOM 5421 N N . LEU A 1 710 ? -8.228 15.659 -20.824 1.00 95.75 710 LEU A N 1
ATOM 5422 C CA . LEU A 1 710 ? -8.498 15.601 -19.390 1.00 95.75 710 LEU A CA 1
ATOM 5423 C C . LEU A 1 710 ? -7.202 15.856 -18.606 1.00 95.75 710 LEU A C 1
ATOM 5425 O O . LEU A 1 710 ? -6.269 15.062 -18.648 1.00 95.75 710 LEU A O 1
ATOM 5429 N N . GLU A 1 711 ? -7.145 16.980 -17.896 1.00 96.19 711 GLU A N 1
ATOM 5430 C CA . GLU A 1 711 ? -6.083 17.333 -16.954 1.00 96.19 711 GLU A CA 1
ATOM 5431 C C . GLU A 1 711 ? -6.478 16.930 -15.529 1.00 96.19 711 GLU A C 1
ATOM 5433 O O . GLU A 1 711 ? -7.502 17.384 -15.007 1.00 96.19 711 GLU A O 1
ATOM 5438 N N . ILE A 1 712 ? -5.629 16.143 -14.868 1.00 95.75 712 ILE A N 1
ATOM 5439 C CA . ILE A 1 712 ? -5.737 15.830 -13.440 1.00 95.75 712 ILE A CA 1
ATOM 5440 C C . ILE A 1 712 ? -4.579 16.511 -12.715 1.00 95.75 712 ILE A C 1
ATOM 5442 O O . ILE A 1 712 ? -3.412 16.257 -13.012 1.00 95.75 712 ILE A O 1
ATOM 5446 N N . THR A 1 713 ? -4.892 17.387 -11.761 1.00 94.56 713 THR A N 1
ATOM 5447 C CA . THR A 1 713 ? -3.875 18.047 -10.927 1.00 94.56 713 THR A CA 1
ATOM 5448 C C . THR A 1 713 ? -3.704 17.287 -9.618 1.00 94.56 713 THR A C 1
ATOM 5450 O O . THR A 1 713 ? -4.677 17.046 -8.904 1.00 94.56 713 THR A O 1
ATOM 5453 N N . LEU A 1 714 ? -2.462 16.936 -9.293 1.00 92.81 714 LEU A N 1
ATOM 5454 C CA . LEU A 1 714 ? -2.075 16.136 -8.134 1.00 92.81 714 LEU A CA 1
ATOM 5455 C C . LEU A 1 714 ? -1.238 16.984 -7.164 1.00 92.81 714 LEU A C 1
ATOM 5457 O O . LEU A 1 714 ? -0.311 17.686 -7.582 1.00 92.81 714 LEU A O 1
ATOM 5461 N N . LYS A 1 715 ? -1.545 16.911 -5.864 1.00 90.50 715 LYS A N 1
ATOM 5462 C CA . LYS A 1 715 ? -0.780 17.549 -4.773 1.00 90.50 715 LYS A CA 1
ATOM 5463 C C . LYS A 1 715 ? 0.082 16.524 -4.024 1.00 90.50 715 LYS A C 1
ATOM 5465 O O . LYS A 1 715 ? -0.021 15.321 -4.255 1.00 90.50 715 LYS A O 1
ATOM 5470 N N . PHE A 1 716 ? 0.946 17.004 -3.133 1.00 87.06 716 PHE A N 1
ATOM 5471 C CA . PHE A 1 716 ? 1.818 16.174 -2.297 1.00 87.06 716 PHE A CA 1
ATOM 5472 C C . PHE A 1 716 ? 1.518 16.418 -0.812 1.00 87.06 716 PHE A C 1
ATOM 5474 O O . PHE A 1 716 ? 1.207 17.541 -0.414 1.00 87.06 716 PHE A O 1
ATOM 5481 N N . ASP A 1 717 ? 1.607 15.372 0.016 1.00 82.44 717 ASP A N 1
ATOM 5482 C CA . ASP A 1 717 ? 1.301 15.468 1.454 1.00 82.44 717 ASP A CA 1
ATOM 5483 C C . ASP A 1 717 ? 2.257 16.416 2.192 1.00 82.44 717 ASP A C 1
ATOM 5485 O O . ASP A 1 717 ? 1.816 17.209 3.022 1.00 82.44 717 ASP A O 1
ATOM 5489 N N . PHE A 1 718 ? 3.556 16.336 1.886 1.00 85.69 718 PHE A N 1
ATOM 5490 C CA . PHE A 1 718 ? 4.635 16.969 2.661 1.00 85.69 718 PHE A CA 1
ATOM 5491 C C . PHE A 1 718 ? 5.306 18.148 1.939 1.00 85.69 718 PHE A C 1
ATOM 5493 O O . PHE A 1 718 ? 6.351 18.634 2.367 1.00 85.69 718 PHE A O 1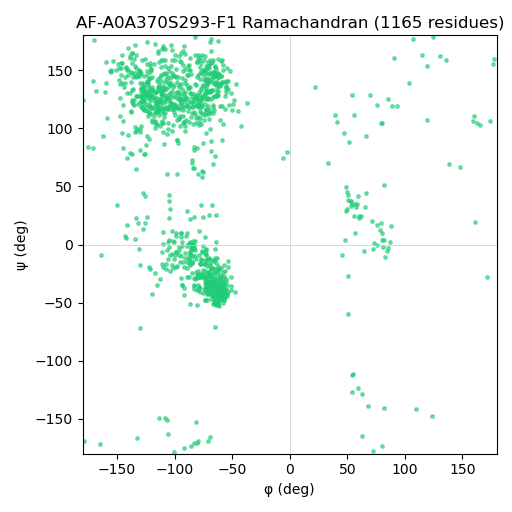
ATOM 5500 N N . ASP A 1 719 ? 4.719 18.598 0.829 1.00 83.94 719 ASP A N 1
ATOM 5501 C CA . ASP A 1 719 ? 5.153 19.779 0.082 1.00 83.94 719 ASP A CA 1
ATOM 5502 C C . ASP A 1 719 ? 3.921 20.477 -0.507 1.00 83.94 719 ASP A C 1
ATOM 5504 O O . ASP A 1 719 ? 3.409 20.110 -1.565 1.00 83.94 719 ASP A O 1
ATOM 5508 N N . ASP A 1 720 ? 3.434 21.492 0.207 1.00 81.06 720 ASP A N 1
ATOM 5509 C CA . ASP A 1 720 ? 2.193 22.190 -0.139 1.00 81.06 720 ASP A CA 1
ATOM 5510 C C . ASP A 1 720 ? 2.298 23.007 -1.438 1.00 81.06 720 ASP A C 1
ATOM 5512 O O . ASP A 1 720 ? 1.267 23.321 -2.039 1.00 81.06 720 ASP A O 1
ATOM 5516 N N . ALA A 1 721 ? 3.510 23.368 -1.875 1.00 82.69 721 ALA A N 1
ATOM 5517 C CA . ALA A 1 721 ? 3.734 24.159 -3.086 1.00 82.69 721 ALA A CA 1
ATOM 5518 C C . ALA A 1 721 ? 3.840 23.281 -4.339 1.00 82.69 721 ALA A C 1
ATOM 5520 O O . ALA A 1 721 ? 3.512 23.722 -5.441 1.00 82.69 721 ALA A O 1
ATOM 5521 N N . ARG A 1 722 ? 4.293 22.035 -4.180 1.00 85.94 722 ARG A N 1
ATOM 5522 C CA . ARG A 1 722 ? 4.523 21.116 -5.294 1.00 85.94 722 ARG A CA 1
ATOM 5523 C C . ARG A 1 722 ? 3.211 20.627 -5.902 1.00 85.94 722 ARG A C 1
ATOM 5525 O O . ARG A 1 722 ? 2.261 20.285 -5.193 1.00 85.94 722 ARG A O 1
ATOM 5532 N N . ARG A 1 723 ? 3.167 20.580 -7.233 1.00 89.44 723 ARG A N 1
ATOM 5533 C CA . ARG A 1 723 ? 2.064 20.023 -8.023 1.00 89.44 723 ARG A CA 1
ATOM 5534 C C . ARG A 1 723 ? 2.606 19.179 -9.164 1.00 89.44 723 ARG A C 1
ATOM 5536 O O . ARG A 1 723 ? 3.654 19.501 -9.715 1.00 89.44 723 ARG A O 1
ATOM 5543 N N . SER A 1 724 ? 1.853 18.146 -9.510 1.00 91.00 724 SER A N 1
ATOM 5544 C CA . SER A 1 724 ? 2.037 17.332 -10.709 1.00 91.00 724 SER A CA 1
ATOM 5545 C C . SER A 1 724 ? 0.774 17.375 -11.549 1.00 91.00 724 SER A C 1
ATOM 5547 O O . SER A 1 724 ? -0.320 17.591 -11.019 1.00 91.00 724 SER A O 1
ATOM 5549 N N . LYS A 1 725 ? 0.918 17.174 -12.856 1.00 92.25 725 LYS A N 1
ATOM 5550 C CA . LYS A 1 725 ? -0.218 17.093 -13.768 1.00 92.25 725 LYS A CA 1
ATOM 5551 C C . LYS A 1 725 ? -0.144 15.831 -14.607 1.00 92.25 725 LYS A C 1
ATOM 5553 O O . LYS A 1 725 ? 0.894 15.531 -15.197 1.00 92.25 725 LYS A O 1
ATOM 5558 N N . LEU A 1 726 ? -1.271 15.137 -14.674 1.00 94.06 726 LEU A N 1
ATOM 5559 C CA . LEU A 1 726 ? -1.504 14.072 -15.631 1.00 94.06 726 LEU A CA 1
ATOM 5560 C C . LEU A 1 726 ? -2.399 14.602 -16.748 1.00 94.06 726 LEU A C 1
ATOM 5562 O O . LEU A 1 726 ? -3.468 15.153 -16.476 1.00 94.06 726 LEU A O 1
ATOM 5566 N N . TYR A 1 727 ? -1.953 14.430 -17.985 1.00 95.00 727 TYR A N 1
ATOM 5567 C CA . TYR A 1 727 ? -2.690 14.786 -19.186 1.00 95.00 727 TYR A CA 1
ATOM 5568 C C . TYR A 1 727 ? -3.149 13.508 -19.873 1.00 95.00 727 TYR A C 1
ATOM 5570 O O . TYR A 1 727 ? -2.328 12.663 -20.214 1.00 95.00 727 TYR A O 1
ATOM 5578 N N . ILE A 1 728 ? -4.455 13.377 -20.072 1.00 95.69 728 ILE A N 1
ATOM 5579 C CA . ILE A 1 728 ? -5.053 12.304 -20.859 1.00 95.69 728 ILE A CA 1
ATOM 5580 C C . ILE A 1 728 ? -5.612 12.950 -22.122 1.00 95.69 728 ILE A C 1
ATOM 5582 O O . ILE A 1 728 ? -6.600 13.691 -22.069 1.00 95.69 728 ILE A O 1
ATOM 5586 N N . HIS A 1 729 ? -4.910 12.765 -23.231 1.00 94.25 729 HIS A N 1
ATOM 5587 C CA . HIS A 1 729 ? -5.214 13.391 -24.508 1.00 94.25 729 HIS A CA 1
ATOM 5588 C C . HIS A 1 729 ? -6.366 12.699 -25.225 1.00 94.25 729 HIS A C 1
ATOM 5590 O O . HIS A 1 729 ? -6.737 11.575 -24.902 1.00 94.25 729 HIS A O 1
ATOM 5596 N N . ASP A 1 730 ? -6.949 13.429 -26.176 1.00 89.88 730 ASP A N 1
ATOM 5597 C CA . ASP A 1 730 ? -7.963 12.929 -27.104 1.00 89.88 730 ASP A CA 1
ATOM 5598 C C . ASP A 1 730 ? -9.162 12.242 -26.437 1.00 89.88 730 ASP A C 1
ATOM 5600 O O . ASP A 1 730 ? -9.806 11.369 -27.002 1.00 89.88 730 ASP A O 1
ATOM 5604 N N . VAL A 1 731 ? -9.540 12.719 -25.247 1.00 92.88 731 VAL A N 1
ATOM 5605 C CA . VAL A 1 731 ? -10.781 12.315 -24.569 1.00 92.88 731 VAL A CA 1
ATOM 5606 C C . VAL A 1 731 ? -12.004 12.833 -25.334 1.00 92.88 731 VAL A C 1
ATOM 5608 O O . VAL A 1 731 ? -13.040 12.170 -25.408 1.00 92.88 731 VAL A O 1
ATOM 5611 N N . TYR A 1 732 ? -11.876 14.012 -25.949 1.00 92.19 732 TYR A N 1
ATOM 5612 C CA . TYR A 1 732 ? -12.888 14.611 -26.819 1.00 92.19 732 TYR A CA 1
ATOM 5613 C C . TYR A 1 732 ? -12.343 14.881 -28.217 1.00 92.19 732 TYR A C 1
ATOM 5615 O O . TYR A 1 732 ? -11.163 15.154 -28.407 1.00 92.19 732 TYR A O 1
ATOM 5623 N N . ARG A 1 733 ? -13.246 14.950 -29.192 1.00 93.06 733 ARG A N 1
ATOM 5624 C CA . ARG A 1 733 ? -12.980 15.463 -30.535 1.00 93.06 733 ARG A CA 1
ATOM 5625 C C . ARG A 1 733 ? -13.749 16.753 -30.771 1.00 93.06 733 ARG A C 1
ATOM 5627 O O . ARG A 1 733 ? -14.949 16.826 -30.517 1.00 93.06 733 ARG A O 1
ATOM 5634 N N . GLN A 1 734 ? -13.081 17.767 -31.307 1.00 89.81 734 GLN A N 1
ATOM 5635 C CA . GLN A 1 734 ? -13.742 19.001 -31.726 1.00 89.81 734 GLN A CA 1
ATOM 5636 C C . GLN A 1 734 ? -14.465 18.788 -33.069 1.00 89.81 734 GLN A C 1
ATOM 5638 O O . GLN A 1 734 ? -13.823 18.453 -34.060 1.00 89.81 734 GLN A O 1
ATOM 5643 N N . THR A 1 735 ? -15.778 19.022 -33.112 1.00 88.00 735 THR A N 1
ATOM 5644 C CA . THR A 1 735 ? -16.623 18.980 -34.319 1.00 88.00 735 THR A CA 1
ATOM 5645 C C . THR A 1 735 ? -17.580 20.174 -34.298 1.00 88.00 735 THR A C 1
ATOM 5647 O O . THR A 1 735 ? -18.303 20.358 -33.326 1.00 88.00 735 THR A O 1
ATOM 5650 N N . ASP A 1 736 ? -17.561 21.026 -35.327 1.00 85.38 736 ASP A N 1
ATOM 5651 C CA . ASP A 1 736 ? -18.476 22.178 -35.480 1.00 85.38 736 ASP A CA 1
ATOM 5652 C C . ASP A 1 736 ? -18.586 23.110 -34.253 1.00 85.38 736 ASP A C 1
ATOM 5654 O O . ASP A 1 736 ? -19.655 23.608 -33.906 1.00 85.38 736 ASP A O 1
ATOM 5658 N N . GLY A 1 737 ? -17.468 23.359 -33.561 1.00 82.50 737 GLY A N 1
ATOM 5659 C CA . GLY A 1 737 ? -17.458 24.209 -32.359 1.00 82.50 737 GLY A CA 1
ATOM 5660 C C . GLY A 1 737 ? -17.918 23.508 -31.071 1.00 82.50 737 GLY A C 1
ATOM 5661 O O . GLY A 1 737 ? -17.798 24.092 -29.998 1.00 82.50 737 GLY A O 1
ATOM 5662 N N . VAL A 1 738 ? -18.321 22.238 -31.151 1.00 89.31 738 VAL A N 1
ATOM 5663 C CA . VAL A 1 738 ? -18.678 21.376 -30.016 1.00 89.31 738 VAL A CA 1
ATOM 5664 C C . VAL A 1 738 ? -17.585 20.333 -29.788 1.00 89.31 738 VAL A C 1
ATOM 5666 O O . VAL A 1 738 ? -16.990 19.811 -30.728 1.00 89.31 738 VAL A O 1
ATOM 5669 N N . ARG A 1 739 ? -17.297 20.012 -28.529 1.00 91.00 739 ARG A N 1
ATOM 5670 C CA . ARG A 1 739 ? -16.422 18.893 -28.164 1.00 91.00 739 ARG A CA 1
ATOM 5671 C C . ARG A 1 739 ? -17.285 17.669 -27.910 1.00 91.00 739 ARG A C 1
ATOM 5673 O O . ARG A 1 739 ? -18.119 17.708 -27.013 1.00 91.00 739 ARG A O 1
ATOM 5680 N N . VAL A 1 740 ? -17.092 16.608 -28.682 1.00 91.19 740 VAL A N 1
ATOM 5681 C CA . VAL A 1 740 ? -17.831 15.342 -28.574 1.00 91.19 740 VAL A CA 1
ATOM 5682 C C . VAL A 1 740 ? -16.939 14.305 -27.904 1.00 91.19 740 VAL A C 1
ATOM 5684 O O . VAL A 1 740 ? -15.782 14.160 -28.295 1.00 91.19 740 VAL A O 1
ATOM 5687 N N . LEU A 1 741 ? -17.454 13.628 -26.880 1.00 89.62 741 LEU A N 1
ATOM 5688 C CA . LEU A 1 741 ? -16.737 12.589 -26.142 1.00 89.62 741 LEU A CA 1
ATOM 5689 C C . LEU A 1 741 ? -16.383 11.430 -27.079 1.00 89.62 741 LEU A C 1
ATOM 5691 O O . LEU A 1 741 ? -17.258 10.914 -27.773 1.00 89.62 741 LEU A O 1
ATOM 5695 N N . ILE A 1 742 ? -15.113 11.027 -27.098 1.00 90.25 742 ILE A N 1
ATOM 5696 C CA . ILE A 1 742 ? -14.644 9.883 -27.896 1.00 90.25 742 ILE A CA 1
ATOM 5697 C C . ILE A 1 742 ? -13.989 8.795 -27.046 1.00 90.25 742 ILE A C 1
ATOM 5699 O O . ILE A 1 742 ? -13.997 7.647 -27.469 1.00 90.25 742 ILE A O 1
ATOM 5703 N N . ASN A 1 743 ? -13.522 9.117 -25.836 1.00 86.44 743 ASN A N 1
ATOM 5704 C CA . ASN A 1 743 ? -12.991 8.130 -24.902 1.00 86.44 743 ASN A CA 1
ATOM 5705 C C . ASN A 1 743 ? -13.590 8.326 -23.501 1.00 86.44 743 ASN A C 1
ATOM 5707 O O . ASN A 1 743 ? -13.449 9.378 -22.882 1.00 86.44 743 ASN A O 1
ATOM 5711 N N . ASN A 1 744 ? -14.260 7.292 -22.992 1.00 79.69 744 ASN A N 1
ATOM 5712 C CA . ASN A 1 744 ? -14.779 7.230 -21.623 1.00 79.69 744 ASN A CA 1
ATOM 5713 C C . ASN A 1 744 ? -14.420 5.916 -20.908 1.00 79.69 744 ASN A C 1
ATOM 5715 O O . ASN A 1 744 ? -15.069 5.536 -19.925 1.00 79.69 744 ASN A O 1
ATOM 5719 N N . ARG A 1 745 ? -13.411 5.210 -21.418 1.00 81.38 745 ARG A N 1
ATOM 5720 C CA . ARG A 1 745 ? -13.009 3.868 -20.990 1.00 81.38 745 ARG A CA 1
ATOM 5721 C C . ARG A 1 745 ? -11.732 3.896 -20.158 1.00 81.38 745 ARG A C 1
ATOM 5723 O O . ARG A 1 745 ? -10.843 3.078 -20.324 1.00 81.38 745 ARG A O 1
ATOM 5730 N N . ILE A 1 746 ? -11.647 4.870 -19.257 1.00 80.50 746 ILE A N 1
ATOM 5731 C CA . ILE A 1 746 ? -10.481 5.057 -18.397 1.00 80.50 746 ILE A CA 1
ATOM 5732 C C . ILE A 1 746 ? -10.907 4.956 -16.942 1.00 80.50 746 ILE A C 1
ATOM 5734 O O . ILE A 1 746 ? -11.803 5.679 -16.489 1.00 80.50 746 ILE A O 1
ATOM 5738 N N . THR A 1 747 ? -10.200 4.111 -16.201 1.00 80.69 747 THR A N 1
ATOM 5739 C CA . THR A 1 747 ? -10.326 3.995 -14.751 1.00 80.69 747 THR A CA 1
ATOM 5740 C C . THR A 1 747 ? -9.026 4.424 -14.078 1.00 80.69 747 THR A C 1
ATOM 5742 O O . THR A 1 747 ? -7.951 3.917 -14.375 1.00 80.69 747 THR A O 1
ATOM 5745 N N . VAL A 1 748 ? -9.113 5.362 -13.137 1.00 84.19 748 VAL A N 1
ATOM 5746 C CA . VAL A 1 748 ? -7.977 5.798 -12.319 1.00 84.19 748 VAL A CA 1
ATOM 5747 C C . VAL A 1 748 ? -8.018 5.067 -10.986 1.00 84.19 748 VAL A C 1
ATOM 5749 O O . VAL A 1 748 ? -9.022 5.132 -10.277 1.00 84.19 748 VAL A O 1
ATOM 5752 N N . VAL A 1 749 ? -6.927 4.400 -10.627 1.00 78.50 749 VAL A N 1
ATOM 5753 C CA . VAL A 1 749 ? -6.769 3.713 -9.347 1.00 78.50 749 VAL A CA 1
ATOM 5754 C C . VAL A 1 749 ? -5.739 4.420 -8.493 1.00 78.50 749 VAL A C 1
ATOM 5756 O O . VAL A 1 749 ? -4.638 4.703 -8.945 1.00 78.50 749 VAL A O 1
ATOM 5759 N N . THR A 1 750 ? -6.103 4.727 -7.256 1.00 81.44 750 THR A N 1
ATOM 5760 C CA . THR A 1 750 ? -5.241 5.437 -6.307 1.00 81.44 750 THR A CA 1
ATOM 5761 C C . THR A 1 750 ? -4.471 4.462 -5.413 1.00 81.44 750 THR A C 1
ATOM 5763 O O . THR A 1 750 ? -4.831 3.291 -5.292 1.00 81.44 750 THR A O 1
ATOM 5766 N N . ARG A 1 751 ? -3.430 4.939 -4.724 1.00 80.69 751 ARG A N 1
ATOM 5767 C CA . ARG A 1 751 ? -2.600 4.148 -3.796 1.00 80.69 751 ARG A CA 1
ATOM 5768 C C . ARG A 1 751 ? -3.399 3.550 -2.639 1.00 80.69 751 ARG A C 1
ATOM 5770 O O . ARG A 1 751 ? -3.165 2.416 -2.231 1.00 80.69 751 ARG A O 1
ATOM 5777 N N . ASP A 1 752 ? -4.375 4.303 -2.141 1.00 70.69 752 ASP A N 1
ATOM 5778 C CA . ASP A 1 752 ? -5.372 3.865 -1.158 1.00 70.69 752 ASP A CA 1
ATOM 5779 C C . ASP A 1 752 ? -6.501 3.025 -1.787 1.00 70.69 752 ASP A C 1
ATOM 5781 O O . ASP A 1 752 ? -7.467 2.687 -1.115 1.00 70.69 752 ASP A O 1
ATOM 5785 N N . ARG A 1 753 ? -6.347 2.590 -3.046 1.00 70.38 753 ARG A N 1
ATOM 5786 C CA . ARG A 1 753 ? -7.180 1.606 -3.763 1.00 70.38 753 ARG A CA 1
ATOM 5787 C C . ARG A 1 753 ? -8.582 2.079 -4.151 1.00 70.38 753 ARG A C 1
ATOM 5789 O O . ARG A 1 753 ? -9.447 1.244 -4.415 1.00 70.38 753 ARG A O 1
ATOM 5796 N N . PHE A 1 754 ? -8.834 3.387 -4.208 1.00 72.81 754 PHE A N 1
ATOM 5797 C CA . PHE A 1 754 ? -10.079 3.882 -4.800 1.00 72.81 754 PHE A CA 1
ATOM 5798 C C . PHE A 1 754 ? -10.040 3.690 -6.310 1.00 72.81 754 PHE A C 1
ATOM 5800 O O . PHE A 1 754 ? -9.022 3.964 -6.940 1.00 72.81 754 PHE A O 1
ATOM 5807 N N . HIS A 1 755 ? -11.161 3.262 -6.892 1.00 73.12 755 HIS A N 1
ATOM 5808 C CA . HIS A 1 755 ? -11.340 3.256 -8.345 1.00 73.12 755 HIS A CA 1
ATOM 5809 C C . HIS A 1 755 ? -12.233 4.429 -8.735 1.00 73.12 755 HIS A C 1
ATOM 5811 O O . HIS A 1 755 ? -13.378 4.545 -8.284 1.00 73.12 755 HIS A O 1
ATOM 5817 N N . LEU A 1 756 ? -11.711 5.298 -9.587 1.00 76.69 756 LEU A N 1
ATOM 5818 C CA . LEU A 1 756 ? -12.307 6.570 -9.955 1.00 76.69 756 LEU A CA 1
ATOM 5819 C C . LEU A 1 756 ? -12.530 6.595 -11.462 1.00 76.69 756 LEU A C 1
ATOM 5821 O O . LEU A 1 756 ? -11.592 6.404 -12.233 1.00 76.69 756 LEU A O 1
ATOM 5825 N N . LYS A 1 757 ? -13.763 6.867 -11.883 1.00 82.38 757 LYS A N 1
ATOM 5826 C CA . LYS A 1 757 ? -14.100 7.039 -13.298 1.00 82.38 757 LYS A CA 1
ATOM 5827 C C . LYS A 1 757 ? -14.512 8.487 -13.551 1.00 82.38 757 LYS A C 1
ATOM 5829 O O . LYS A 1 757 ? -15.436 8.949 -12.879 1.00 82.38 757 LYS A O 1
ATOM 5834 N N . PRO A 1 758 ? -13.865 9.232 -14.461 1.00 85.62 758 PRO A N 1
ATOM 5835 C CA . PRO A 1 758 ? -14.264 10.606 -14.737 1.00 85.62 758 PRO A CA 1
ATOM 5836 C C . PRO A 1 758 ? -15.699 10.642 -15.295 1.00 85.62 758 PRO A C 1
ATOM 5838 O O . PRO A 1 758 ? -16.056 9.875 -16.187 1.00 85.62 758 PRO A O 1
ATOM 5841 N N . ASP A 1 759 ? -16.534 11.525 -14.747 1.00 84.31 759 ASP A N 1
ATOM 5842 C CA . ASP A 1 759 ? -17.912 11.772 -15.186 1.00 84.31 759 ASP A CA 1
ATOM 5843 C C . ASP A 1 759 ? -17.885 12.746 -16.364 1.00 84.31 759 ASP A C 1
ATOM 5845 O O . ASP A 1 759 ? -17.981 13.964 -16.203 1.00 84.31 759 ASP A O 1
ATOM 5849 N N . LEU A 1 760 ? -17.622 12.198 -17.548 1.00 85.31 760 LEU A N 1
ATOM 5850 C CA . LEU A 1 760 ? -17.403 12.953 -18.776 1.00 85.31 760 LEU A CA 1
ATOM 5851 C C . LEU A 1 760 ? -18.736 13.170 -19.519 1.00 85.31 760 LEU A C 1
ATOM 5853 O O . LEU A 1 760 ? -19.363 12.185 -19.914 1.00 85.31 760 LEU A O 1
ATOM 5857 N N . PRO A 1 761 ? -19.178 14.425 -19.740 1.00 85.56 761 PRO A N 1
ATOM 5858 C CA . PRO A 1 761 ? -20.356 14.716 -20.558 1.00 85.56 761 PRO A CA 1
ATOM 5859 C C . PRO A 1 761 ? -20.219 14.214 -22.000 1.00 85.56 761 PRO A C 1
ATOM 5861 O O . PRO A 1 761 ? -19.156 14.319 -22.597 1.00 85.56 761 PRO A O 1
ATOM 5864 N N . GLU A 1 762 ? -21.307 13.755 -22.624 1.00 89.25 762 GLU A N 1
ATOM 5865 C CA . GLU A 1 762 ? -21.260 13.330 -24.037 1.00 89.25 762 GLU A CA 1
ATOM 5866 C C . GLU A 1 762 ? -20.849 14.470 -24.988 1.00 89.25 762 GLU A C 1
ATOM 5868 O O . GLU A 1 762 ? -20.220 14.233 -26.022 1.00 89.25 762 GLU A O 1
ATOM 5873 N N . GLN A 1 763 ? -21.194 15.715 -24.641 1.00 89.12 763 GLN A N 1
ATOM 5874 C CA . GLN A 1 763 ? -20.861 16.913 -25.409 1.00 89.12 763 GLN A CA 1
ATOM 5875 C C . GLN A 1 763 ? -20.533 18.093 -24.490 1.00 89.12 763 GLN A C 1
ATOM 5877 O O . GLN A 1 763 ? -21.177 18.287 -23.459 1.00 89.12 763 GLN A O 1
ATOM 5882 N N . ILE A 1 764 ? -19.578 18.926 -24.906 1.00 88.62 764 ILE A N 1
ATOM 5883 C CA . ILE A 1 764 ? -19.228 20.182 -24.240 1.00 88.62 764 ILE A CA 1
ATOM 5884 C C . ILE A 1 764 ? -19.267 21.324 -25.260 1.00 88.62 764 ILE A C 1
ATOM 5886 O O . ILE A 1 764 ? -18.507 21.342 -26.231 1.00 88.62 764 ILE A O 1
ATOM 5890 N N . THR A 1 765 ? -20.137 22.305 -25.018 1.00 84.62 765 THR A N 1
ATOM 5891 C CA . THR A 1 765 ? -20.336 23.482 -25.886 1.00 84.62 765 THR A CA 1
ATOM 5892 C C . THR A 1 765 ? -19.541 24.709 -25.447 1.00 84.62 765 THR A C 1
ATOM 5894 O O . THR A 1 765 ? -19.413 25.671 -26.199 1.00 84.62 765 THR A O 1
ATOM 5897 N N . GLU A 1 766 ? -19.024 24.719 -24.219 1.00 82.62 766 GLU A N 1
ATOM 5898 C CA . GLU A 1 766 ? -18.192 25.815 -23.722 1.00 82.62 766 GLU A CA 1
ATOM 5899 C C . GLU A 1 766 ? -16.868 25.862 -24.495 1.00 82.62 766 GLU A C 1
ATOM 5901 O O . GLU A 1 766 ? -16.314 24.824 -24.849 1.00 82.62 766 GLU A O 1
ATOM 5906 N N . ALA A 1 767 ? -16.329 27.055 -24.746 1.00 70.62 767 ALA A N 1
ATOM 5907 C CA . ALA A 1 767 ? -15.034 27.206 -25.418 1.00 70.62 767 ALA A CA 1
ATOM 5908 C C . ALA A 1 767 ? -13.836 27.117 -24.446 1.00 70.62 767 ALA A C 1
ATOM 5910 O O . ALA A 1 767 ? -12.692 26.964 -24.871 1.00 70.62 767 ALA A O 1
ATOM 5911 N N . THR A 1 768 ? -14.089 27.239 -23.140 1.00 80.75 768 THR A N 1
ATOM 5912 C CA . THR A 1 768 ? -13.080 27.303 -22.070 1.00 80.75 768 THR A CA 1
ATOM 5913 C C . THR A 1 768 ? -12.912 25.964 -21.344 1.00 80.75 768 THR A C 1
ATOM 5915 O O . THR A 1 768 ? -13.540 24.961 -21.697 1.00 80.75 768 THR A O 1
ATOM 5918 N N . SER A 1 769 ? -12.035 25.925 -20.335 1.00 88.69 769 SER A N 1
ATOM 5919 C CA . SER A 1 769 ? -11.882 24.748 -19.481 1.00 88.69 769 SER A CA 1
ATOM 5920 C C . SER A 1 769 ? -13.154 24.459 -18.681 1.00 88.69 769 SER A C 1
ATOM 5922 O O . SER A 1 769 ? -13.852 25.383 -18.264 1.00 88.69 769 SER A O 1
ATOM 5924 N N . VAL A 1 770 ? -13.433 23.173 -18.472 1.00 91.38 770 VAL A N 1
ATOM 5925 C CA . VAL A 1 770 ? -14.618 22.682 -17.752 1.00 91.38 770 VAL A CA 1
ATOM 5926 C C . VAL A 1 770 ? -14.163 21.796 -16.610 1.00 91.38 770 VAL A C 1
ATOM 5928 O O . VAL A 1 770 ? -13.301 20.943 -16.803 1.00 91.38 770 VAL A O 1
ATOM 5931 N N . GLU A 1 771 ? -14.704 22.011 -15.415 1.00 92.50 771 GLU A N 1
ATOM 5932 C CA . GLU A 1 771 ? -14.417 21.159 -14.264 1.00 92.50 771 GLU A CA 1
ATOM 5933 C C . GLU A 1 771 ? -15.222 19.866 -14.339 1.00 92.50 771 GLU A C 1
ATOM 5935 O O . GLU A 1 771 ? -16.427 19.882 -14.578 1.00 92.50 771 GLU A O 1
ATOM 5940 N N . ILE A 1 772 ? -14.529 18.750 -14.149 1.00 90.75 772 ILE A N 1
ATOM 5941 C CA . ILE A 1 772 ? -15.084 17.405 -14.206 1.00 90.75 772 ILE A CA 1
ATOM 5942 C C . ILE A 1 772 ? -15.157 16.851 -12.793 1.00 90.75 772 ILE A C 1
ATOM 5944 O O . ILE A 1 772 ? -14.331 17.149 -11.931 1.00 90.75 772 ILE A O 1
ATOM 5948 N N . LYS A 1 773 ? -16.172 16.033 -12.552 1.00 87.50 773 LYS A N 1
ATOM 5949 C CA . LYS A 1 773 ? -16.258 15.224 -11.344 1.00 87.50 773 LYS A CA 1
ATOM 5950 C C . LYS A 1 773 ? -15.819 13.803 -11.653 1.00 87.50 773 LYS A C 1
ATOM 5952 O O . LYS A 1 773 ? -15.869 13.387 -12.802 1.00 87.50 773 LYS A O 1
ATOM 5957 N N . ALA A 1 774 ? -15.416 13.039 -10.649 1.00 83.00 774 ALA A N 1
ATOM 5958 C CA . ALA A 1 774 ? -15.119 11.621 -10.835 1.00 83.00 774 ALA A CA 1
ATOM 5959 C C . ALA A 1 774 ? -16.007 10.768 -9.935 1.00 83.00 774 ALA A C 1
ATOM 5961 O O . ALA A 1 774 ? -16.199 11.067 -8.758 1.00 83.00 774 ALA A O 1
ATOM 5962 N N . ILE A 1 775 ? -16.573 9.715 -10.511 1.00 72.81 775 ILE A N 1
ATOM 5963 C CA . ILE A 1 775 ? -17.434 8.754 -9.840 1.00 72.81 775 ILE A CA 1
ATOM 5964 C C . ILE A 1 775 ? -16.549 7.760 -9.094 1.00 72.81 775 ILE A C 1
ATOM 5966 O O . ILE A 1 775 ? -15.690 7.116 -9.698 1.00 72.81 775 ILE A O 1
ATOM 5970 N N . VAL A 1 776 ? -16.785 7.603 -7.793 1.00 70.12 776 VAL A N 1
ATOM 5971 C CA . VAL A 1 776 ? -16.172 6.527 -7.007 1.00 70.12 776 VAL A CA 1
ATOM 5972 C C . VAL A 1 776 ? -16.879 5.223 -7.362 1.00 70.12 776 VAL A C 1
ATOM 5974 O O . VAL A 1 776 ? -18.041 5.016 -7.018 1.00 70.12 776 VAL A O 1
ATOM 5977 N N . THR A 1 777 ? -16.190 4.366 -8.109 1.00 59.25 777 THR A N 1
ATOM 5978 C CA . THR A 1 777 ? -16.699 3.066 -8.576 1.00 59.25 777 THR A CA 1
ATOM 5979 C C . THR A 1 777 ? -16.242 1.902 -7.702 1.00 59.25 777 THR A C 1
ATOM 5981 O O . THR A 1 777 ? -16.891 0.857 -7.720 1.00 59.25 777 THR A O 1
ATOM 5984 N N . ARG A 1 778 ? -15.181 2.107 -6.901 1.00 60.19 778 ARG A N 1
ATOM 5985 C CA . ARG A 1 778 ? -14.730 1.257 -5.783 1.00 60.19 778 ARG A CA 1
ATOM 5986 C C . ARG A 1 778 ? -14.242 2.128 -4.624 1.00 60.19 778 ARG A C 1
ATOM 5988 O O . ARG A 1 778 ? -13.433 3.025 -4.864 1.00 60.19 778 ARG A O 1
ATOM 5995 N N . GLU A 1 779 ? -14.707 1.869 -3.400 1.00 59.94 779 GLU A N 1
ATOM 5996 C CA . GLU A 1 779 ? -14.095 2.464 -2.204 1.00 59.94 779 GLU A CA 1
ATOM 5997 C C . GLU A 1 779 ? -12.714 1.847 -1.954 1.00 59.94 779 GLU A C 1
ATOM 5999 O O . GLU A 1 779 ? -12.514 0.643 -2.135 1.00 59.94 779 GLU A O 1
ATOM 6004 N N . GLY A 1 780 ? -11.766 2.687 -1.552 1.00 58.91 780 GLY A N 1
ATOM 6005 C CA . GLY A 1 780 ? -10.408 2.284 -1.224 1.00 58.91 780 GLY A CA 1
ATOM 6006 C C . GLY A 1 780 ? -10.253 1.734 0.194 1.00 58.91 780 GLY A C 1
ATOM 6007 O O . GLY A 1 780 ? -11.098 1.944 1.062 1.00 58.91 780 GLY A O 1
ATOM 6008 N N . GLY A 1 781 ? -9.149 1.029 0.438 1.00 57.31 781 GLY A N 1
ATOM 6009 C CA . GLY A 1 781 ? -8.778 0.520 1.759 1.00 57.31 781 GLY A CA 1
ATOM 6010 C C . GLY A 1 781 ? -7.979 1.544 2.567 1.00 57.31 781 GLY A C 1
ATOM 6011 O O . GLY A 1 781 ? -7.230 2.343 2.012 1.00 57.31 781 GLY A O 1
ATOM 6012 N N . GLN A 1 782 ? -8.094 1.510 3.897 1.00 62.19 782 GLN A N 1
ATOM 6013 C CA . GLN A 1 782 ? -7.292 2.391 4.751 1.00 62.19 782 GLN A CA 1
ATOM 6014 C C . GLN A 1 782 ? -5.835 1.918 4.852 1.00 62.19 782 GLN A C 1
ATOM 6016 O O . GLN A 1 782 ? -5.574 0.730 5.068 1.00 62.19 782 GLN A O 1
ATOM 6021 N N . GLU A 1 783 ? -4.898 2.865 4.752 1.00 67.38 783 GLU A N 1
ATOM 6022 C CA . GLU A 1 783 ? -3.479 2.636 5.037 1.00 67.38 783 GLU A CA 1
ATOM 6023 C C . GLU A 1 783 ? -3.293 2.206 6.516 1.00 67.38 783 GLU A C 1
ATOM 6025 O O . GLU A 1 783 ? -4.076 2.594 7.392 1.00 67.38 783 GLU A O 1
ATOM 6030 N N . PRO A 1 784 ? -2.312 1.336 6.820 1.00 70.12 784 PRO A N 1
ATOM 6031 C CA . PRO A 1 784 ? -2.084 0.862 8.181 1.00 70.12 784 PRO A CA 1
ATOM 6032 C C . PRO A 1 784 ? -1.575 1.995 9.082 1.00 70.12 784 PRO A C 1
ATOM 6034 O O . PRO A 1 784 ? -0.616 2.681 8.738 1.00 70.12 784 PRO A O 1
ATOM 6037 N N . VAL A 1 785 ? -2.165 2.132 10.274 1.00 78.94 785 VAL A N 1
ATOM 6038 C CA . VAL A 1 785 ? -1.790 3.154 11.264 1.00 78.94 785 VAL A CA 1
ATOM 6039 C C . VAL A 1 785 ? -1.107 2.499 12.458 1.00 78.94 785 VAL A C 1
ATOM 6041 O O . VAL A 1 785 ? -1.576 1.488 12.962 1.00 78.94 785 VAL A O 1
ATOM 6044 N N . THR A 1 786 ? -0.019 3.079 12.953 1.00 82.12 786 THR A N 1
ATOM 6045 C CA . THR A 1 786 ? 0.674 2.613 14.161 1.00 82.12 786 THR A CA 1
ATOM 6046 C C . THR A 1 786 ? 0.295 3.478 15.359 1.00 82.12 786 THR A C 1
ATOM 6048 O O . THR A 1 786 ? 0.540 4.682 15.359 1.00 82.12 786 THR A O 1
ATOM 6051 N N . ILE A 1 787 ? -0.273 2.885 16.412 1.00 80.31 787 ILE A N 1
ATOM 6052 C CA . ILE A 1 787 ? -0.541 3.603 17.667 1.00 80.31 787 ILE A CA 1
ATOM 6053 C C . ILE A 1 787 ? 0.773 3.732 18.451 1.00 80.31 787 ILE A C 1
ATOM 6055 O O . ILE A 1 787 ? 1.438 2.732 18.725 1.00 80.31 787 ILE A O 1
ATOM 6059 N N . LEU A 1 788 ? 1.166 4.959 18.801 1.00 79.25 788 LEU A N 1
ATOM 6060 C CA . LEU A 1 788 ? 2.426 5.221 19.501 1.00 79.25 788 LEU A CA 1
ATOM 6061 C C . LEU A 1 788 ? 2.307 4.945 21.007 1.00 79.25 788 LEU A C 1
ATOM 6063 O O . LEU A 1 788 ? 1.445 5.506 21.684 1.00 79.25 788 LEU A O 1
ATOM 6067 N N . ASP A 1 789 ? 3.208 4.114 21.546 1.00 69.00 789 ASP A N 1
ATOM 6068 C CA . ASP A 1 789 ? 3.305 3.856 22.990 1.00 69.00 789 ASP A CA 1
ATOM 6069 C C . ASP A 1 789 ? 4.199 4.907 23.670 1.00 69.00 789 ASP A C 1
ATOM 6071 O O . ASP A 1 789 ? 5.340 5.140 23.272 1.00 69.00 789 ASP A O 1
ATOM 6075 N N . ALA A 1 790 ? 3.695 5.482 24.760 1.00 61.78 790 ALA A N 1
ATOM 6076 C CA . ALA A 1 790 ? 4.313 6.527 25.577 1.00 61.78 790 ALA A CA 1
ATOM 6077 C C . ALA A 1 790 ? 5.734 6.236 26.108 1.00 61.78 790 ALA A C 1
ATOM 6079 O O . ALA A 1 790 ? 6.369 7.127 26.671 1.00 61.78 790 ALA A O 1
ATOM 6080 N N . ARG A 1 791 ? 6.217 4.986 26.051 1.00 55.97 791 ARG A N 1
ATOM 6081 C CA . ARG A 1 791 ? 7.457 4.565 26.735 1.00 55.97 791 ARG A CA 1
ATOM 6082 C C . ARG A 1 791 ? 8.677 4.394 25.831 1.00 55.97 791 ARG A C 1
ATOM 6084 O O . ARG A 1 791 ? 9.768 4.207 26.366 1.00 55.97 791 ARG A O 1
ATOM 6091 N N . LEU A 1 792 ? 8.531 4.440 24.506 1.00 64.56 792 LEU A N 1
ATOM 6092 C CA . LEU A 1 792 ? 9.635 4.195 23.571 1.00 64.56 792 LEU A CA 1
ATOM 6093 C C . LEU A 1 792 ? 9.617 5.203 22.422 1.00 64.56 792 LEU A C 1
ATOM 6095 O O . LEU A 1 792 ? 8.584 5.421 21.797 1.00 64.56 792 LEU A O 1
ATOM 6099 N N . ALA A 1 793 ? 10.780 5.779 22.120 1.00 74.38 793 ALA A N 1
ATOM 6100 C CA . ALA A 1 793 ? 10.948 6.577 20.915 1.00 74.38 793 ALA A CA 1
ATOM 6101 C C . ALA A 1 793 ? 10.821 5.670 19.679 1.00 74.38 793 ALA A C 1
ATOM 6103 O O . ALA A 1 793 ? 11.493 4.638 19.588 1.00 74.38 793 ALA A O 1
ATOM 6104 N N . HIS A 1 794 ? 9.947 6.038 18.745 1.00 83.31 794 HIS A N 1
ATOM 6105 C CA . HIS A 1 794 ? 9.635 5.219 17.577 1.00 83.31 794 HIS A CA 1
ATOM 6106 C C . HIS A 1 794 ? 10.504 5.611 16.379 1.00 83.31 794 HIS A C 1
ATOM 6108 O O . HIS A 1 794 ? 10.520 6.775 15.993 1.00 83.31 794 HIS A O 1
ATOM 6114 N N . ASN A 1 795 ? 11.221 4.662 15.772 1.00 88.00 795 ASN A N 1
ATOM 6115 C CA . ASN A 1 795 ? 12.043 4.942 14.591 1.00 88.00 795 ASN A CA 1
ATOM 6116 C C . ASN A 1 795 ? 11.203 4.848 13.319 1.00 88.00 795 ASN A C 1
ATOM 6118 O O . ASN A 1 795 ? 10.653 3.789 13.025 1.00 88.00 795 ASN A O 1
ATOM 6122 N N . VAL A 1 796 ? 11.172 5.928 12.542 1.00 87.12 796 VAL A N 1
ATOM 6123 C CA . VAL A 1 796 ? 10.485 5.949 11.249 1.00 87.12 796 VAL A CA 1
ATOM 6124 C C . VAL A 1 796 ? 11.298 5.174 10.206 1.00 87.12 796 VAL A C 1
ATOM 6126 O O . VAL A 1 796 ? 12.485 5.474 10.025 1.00 87.12 796 VAL A O 1
ATOM 6129 N N . PRO A 1 797 ? 10.692 4.209 9.490 1.00 83.25 797 PRO A N 1
ATOM 6130 C CA . PRO A 1 797 ? 11.332 3.534 8.366 1.00 83.25 797 PRO A CA 1
ATOM 6131 C C . PRO A 1 797 ? 11.745 4.512 7.257 1.00 83.25 797 PRO A C 1
ATOM 6133 O O . PRO A 1 797 ? 11.012 5.436 6.909 1.00 83.25 797 PRO A O 1
ATOM 6136 N N . ALA A 1 798 ? 12.918 4.295 6.662 1.00 78.25 798 ALA A N 1
ATOM 6137 C CA . ALA A 1 798 ? 13.373 5.090 5.523 1.00 78.25 798 ALA A CA 1
ATOM 6138 C C . ALA A 1 798 ? 12.534 4.809 4.261 1.00 78.25 798 ALA A C 1
ATOM 6140 O O . ALA A 1 798 ? 12.103 3.678 4.038 1.00 78.25 798 ALA A O 1
ATOM 6141 N N . ASN A 1 799 ? 12.361 5.825 3.407 1.00 77.62 799 ASN A N 1
ATOM 6142 C CA . ASN A 1 799 ? 11.725 5.715 2.082 1.00 77.62 799 ASN A CA 1
ATOM 6143 C C . ASN A 1 799 ? 10.343 5.039 2.087 1.00 77.62 799 ASN A C 1
ATOM 6145 O O . ASN A 1 799 ? 10.024 4.260 1.194 1.00 77.62 799 ASN A O 1
ATOM 6149 N N . THR A 1 800 ? 9.543 5.293 3.121 1.00 78.62 800 THR A N 1
ATOM 6150 C CA . THR A 1 800 ? 8.226 4.674 3.295 1.00 78.62 800 THR A CA 1
ATOM 6151 C C . THR A 1 800 ? 7.210 5.739 3.700 1.00 78.62 800 THR A C 1
ATOM 6153 O O . THR A 1 800 ? 7.555 6.672 4.425 1.00 78.62 800 THR A O 1
ATOM 6156 N N . PHE A 1 801 ? 5.965 5.611 3.234 1.00 82.94 801 PHE A N 1
ATOM 6157 C CA . PHE A 1 801 ? 4.838 6.372 3.774 1.00 82.94 801 PHE A CA 1
ATOM 6158 C C . PHE A 1 801 ? 4.318 5.671 5.025 1.00 82.94 801 PHE A C 1
ATOM 6160 O O . PHE A 1 801 ? 3.987 4.488 4.963 1.00 82.94 801 PHE A O 1
ATOM 6167 N N . THR A 1 802 ? 4.262 6.374 6.155 1.00 86.00 802 THR A N 1
ATOM 6168 C CA . THR A 1 802 ? 3.793 5.779 7.414 1.00 86.00 802 THR A CA 1
ATOM 6169 C C . THR A 1 802 ? 2.769 6.643 8.121 1.00 86.00 802 THR A C 1
ATOM 6171 O O . THR A 1 802 ? 2.875 7.866 8.137 1.00 86.00 802 THR A O 1
ATOM 6174 N N . ASP A 1 803 ? 1.812 5.996 8.774 1.00 87.25 803 ASP A N 1
ATOM 6175 C CA . ASP A 1 803 ? 0.808 6.676 9.574 1.00 87.25 803 ASP A CA 1
ATOM 6176 C C . ASP A 1 803 ? 0.960 6.324 11.047 1.00 87.25 803 ASP A C 1
ATOM 6178 O O . ASP A 1 803 ? 1.091 5.154 11.414 1.00 87.25 803 ASP A O 1
ATOM 6182 N N . TYR A 1 804 ? 0.882 7.340 11.900 1.00 87.94 804 TYR A N 1
ATOM 6183 C CA . TYR A 1 804 ? 0.960 7.200 13.349 1.00 87.94 804 TYR A CA 1
ATOM 6184 C C . TYR A 1 804 ? -0.264 7.795 14.025 1.00 87.94 804 TYR A C 1
ATOM 6186 O O . TYR A 1 804 ? -0.809 8.786 13.551 1.00 87.94 804 TYR A O 1
ATOM 6194 N N . TYR A 1 805 ? -0.657 7.237 15.166 1.00 88.06 805 TYR A N 1
ATOM 6195 C CA . TYR A 1 805 ? -1.686 7.799 16.032 1.00 88.06 805 TYR A CA 1
ATOM 6196 C C . TYR A 1 805 ? -1.138 8.125 17.421 1.00 88.06 805 TYR A C 1
ATOM 6198 O O . TYR A 1 805 ? -0.492 7.287 18.055 1.00 88.06 805 TYR A O 1
ATOM 6206 N N . VAL A 1 806 ? -1.434 9.335 17.899 1.00 88.50 806 VAL A N 1
ATOM 6207 C CA . VAL A 1 806 ? -1.074 9.834 19.230 1.00 88.50 806 VAL A CA 1
ATOM 6208 C C . VAL A 1 806 ? -2.338 9.980 20.074 1.00 88.50 806 VAL A C 1
ATOM 6210 O O . VAL A 1 806 ? -3.187 10.827 19.797 1.00 88.50 806 VAL A O 1
ATOM 6213 N N . GLN A 1 807 ? -2.433 9.175 21.134 1.00 84.31 807 GLN A N 1
ATOM 6214 C CA . GLN A 1 807 ? -3.488 9.273 22.147 1.00 84.31 807 GLN A CA 1
ATOM 6215 C C . GLN A 1 807 ? -3.303 10.509 23.032 1.00 84.31 807 GLN A C 1
ATOM 6217 O O . GLN A 1 807 ? -2.186 10.815 23.456 1.00 84.31 807 GLN A O 1
ATOM 6222 N N . ARG A 1 808 ? -4.409 11.157 23.416 1.00 86.00 808 ARG A N 1
ATOM 6223 C CA . ARG A 1 808 ? -4.349 12.407 24.191 1.00 86.00 808 ARG A CA 1
ATOM 6224 C C . ARG A 1 808 ? -3.817 12.268 25.617 1.00 86.00 808 ARG A C 1
ATOM 6226 O O . ARG A 1 808 ? -3.255 13.201 26.180 1.00 86.00 808 ARG A O 1
ATOM 6233 N N . HIS A 1 809 ? -3.940 11.081 26.204 1.00 80.50 809 HIS A N 1
ATOM 6234 C CA . HIS A 1 809 ? -3.495 10.814 27.575 1.00 80.50 809 HIS A CA 1
ATOM 6235 C C . HIS A 1 809 ? -2.012 10.427 27.670 1.00 80.50 809 HIS A C 1
ATOM 6237 O O . HIS A 1 809 ? -1.472 10.281 28.771 1.00 80.50 809 HIS A O 1
ATOM 6243 N N . THR A 1 810 ? -1.321 10.311 26.533 1.00 79.44 810 THR A N 1
ATOM 6244 C CA . THR A 1 810 ? 0.116 10.052 26.495 1.00 79.44 810 THR A CA 1
ATOM 6245 C C . THR A 1 810 ? 0.894 11.318 26.852 1.00 79.44 810 THR A C 1
ATOM 6247 O O . THR A 1 810 ? 0.920 12.277 26.086 1.00 79.44 810 THR A O 1
ATOM 6250 N N . ARG A 1 811 ? 1.571 11.316 28.012 1.00 84.38 811 ARG A N 1
ATOM 6251 C CA . ARG A 1 811 ? 2.370 12.469 28.485 1.00 84.38 811 ARG A CA 1
ATOM 6252 C C . ARG A 1 811 ? 3.459 12.894 27.502 1.00 84.38 811 ARG A C 1
ATOM 6254 O O . ARG A 1 811 ? 3.661 14.084 27.302 1.00 84.38 811 ARG A O 1
ATOM 6261 N N . HIS A 1 812 ? 4.166 11.938 26.911 1.00 88.88 812 HIS A N 1
ATOM 6262 C CA . HIS A 1 812 ? 5.225 12.222 25.950 1.00 88.88 812 HIS A CA 1
ATOM 6263 C C . HIS A 1 812 ? 5.251 11.145 24.868 1.00 88.88 812 HIS A C 1
ATOM 6265 O O . HIS A 1 812 ? 5.425 9.968 25.177 1.00 88.88 812 HIS A O 1
ATOM 6271 N N . SER A 1 813 ? 5.065 11.553 23.615 1.00 90.38 813 SER A N 1
ATOM 6272 C CA . SER A 1 813 ? 5.230 10.708 22.430 1.00 90.38 813 SER A CA 1
ATOM 6273 C C . SER A 1 813 ? 6.440 11.198 21.652 1.00 90.38 813 SER A C 1
ATOM 6275 O O . SER A 1 813 ? 6.530 12.391 21.385 1.00 90.38 813 SER A O 1
ATOM 6277 N N . SER A 1 814 ? 7.350 10.304 21.270 1.00 90.25 814 SER A N 1
ATOM 6278 C CA . SER A 1 814 ? 8.566 10.676 20.539 1.00 90.25 814 SER A CA 1
ATOM 6279 C C . SER A 1 814 ? 8.736 9.814 19.294 1.00 90.25 814 SER A C 1
ATOM 6281 O O . SER A 1 814 ? 8.637 8.585 19.353 1.00 90.25 814 SER A O 1
ATOM 6283 N N . ILE A 1 815 ? 8.998 10.469 18.166 1.00 92.38 815 ILE A N 1
ATOM 6284 C CA . ILE A 1 815 ? 9.296 9.850 16.875 1.00 92.38 815 ILE A CA 1
ATOM 6285 C C . ILE A 1 815 ? 10.701 10.280 16.448 1.00 92.38 815 ILE A C 1
ATOM 6287 O O . ILE A 1 815 ? 11.033 11.459 16.493 1.00 92.38 815 ILE A O 1
ATOM 6291 N N . ILE A 1 816 ? 11.526 9.338 16.000 1.00 91.88 816 ILE A N 1
ATOM 6292 C CA . ILE A 1 816 ? 12.880 9.572 15.498 1.00 91.88 816 ILE A CA 1
ATOM 6293 C C . ILE A 1 816 ? 12.876 9.400 13.981 1.00 91.88 816 ILE A C 1
ATOM 6295 O O . ILE A 1 816 ? 12.634 8.309 13.463 1.00 91.88 816 ILE A O 1
ATOM 6299 N N . SER A 1 817 ? 13.190 10.481 13.270 1.00 91.12 817 SER A N 1
ATOM 6300 C CA . SER A 1 817 ? 13.186 10.494 11.805 1.00 91.12 817 SER A CA 1
ATOM 6301 C C . SER A 1 817 ? 14.344 9.673 11.226 1.00 91.12 817 SER A C 1
ATOM 6303 O O . SER A 1 817 ? 15.512 9.940 11.527 1.00 91.12 817 SER A O 1
ATOM 6305 N N . GLY A 1 818 ? 14.027 8.711 10.356 1.00 85.00 818 GLY A N 1
ATOM 6306 C CA . GLY A 1 818 ? 14.988 8.070 9.455 1.00 85.00 818 GLY A CA 1
ATOM 6307 C C . GLY A 1 818 ? 15.280 8.941 8.226 1.00 85.00 818 GLY A C 1
ATOM 6308 O O . GLY A 1 818 ? 14.497 9.821 7.884 1.00 85.00 818 GLY A O 1
ATOM 6309 N N . GLN A 1 819 ? 16.403 8.708 7.542 1.00 83.81 819 GLN A N 1
ATOM 6310 C CA . GLN A 1 819 ? 16.758 9.460 6.333 1.00 83.81 819 GLN A CA 1
ATOM 6311 C C . GLN A 1 819 ? 16.012 8.904 5.110 1.00 83.81 819 GLN A C 1
ATOM 6313 O O . GLN A 1 819 ? 16.178 7.737 4.765 1.00 83.81 819 GLN A O 1
ATOM 6318 N N . SER A 1 820 ? 15.203 9.738 4.457 1.00 80.88 820 SER A N 1
ATOM 6319 C CA . SER A 1 820 ? 14.341 9.378 3.324 1.00 80.88 820 SER A CA 1
ATOM 6320 C C . SER A 1 820 ? 14.546 10.308 2.126 1.00 80.88 820 SER A C 1
ATOM 6322 O O . SER A 1 820 ? 15.014 11.436 2.269 1.00 80.88 820 SER A O 1
ATOM 6324 N N . ALA A 1 821 ? 14.171 9.854 0.929 1.00 73.12 821 ALA A N 1
ATOM 6325 C CA . ALA A 1 821 ? 14.042 10.732 -0.230 1.00 73.12 821 ALA A CA 1
ATOM 6326 C C . ALA A 1 821 ? 12.905 11.755 -0.021 1.00 73.12 821 ALA A C 1
ATOM 6328 O O . ALA A 1 821 ? 11.937 11.483 0.686 1.00 73.12 821 ALA A O 1
ATOM 6329 N N . ALA A 1 822 ? 13.001 12.912 -0.684 1.00 68.38 822 ALA A N 1
ATOM 6330 C CA . ALA A 1 822 ? 12.210 14.125 -0.417 1.00 68.38 822 ALA A CA 1
ATOM 6331 C C . ALA A 1 822 ? 10.681 14.033 -0.638 1.00 68.38 822 ALA A C 1
ATOM 6333 O O . ALA A 1 822 ? 9.992 15.044 -0.531 1.00 68.38 822 ALA A O 1
ATOM 6334 N N . LEU A 1 823 ? 10.153 12.866 -1.009 1.00 73.25 823 LEU A N 1
ATOM 6335 C CA . LEU A 1 823 ? 8.730 12.635 -1.286 1.00 73.25 823 LEU A CA 1
ATOM 6336 C C . LEU A 1 823 ? 8.065 11.735 -0.238 1.00 73.25 823 LEU A C 1
ATOM 6338 O O . LEU A 1 823 ? 6.844 11.742 -0.130 1.00 73.25 823 LEU A O 1
ATOM 6342 N N . TYR A 1 824 ? 8.857 11.010 0.553 1.00 82.31 824 TYR A N 1
ATOM 6343 C CA . TYR A 1 824 ? 8.354 10.153 1.618 1.00 82.31 824 TYR A CA 1
ATOM 6344 C C . TYR A 1 824 ? 8.151 10.946 2.904 1.00 82.31 824 TYR A C 1
ATOM 6346 O O . TYR A 1 824 ? 8.902 11.875 3.223 1.00 82.31 824 TYR A O 1
ATOM 6354 N N . GLY A 1 825 ? 7.145 10.549 3.667 1.00 88.56 825 GLY A N 1
ATOM 6355 C CA . GLY A 1 825 ? 6.803 11.226 4.901 1.00 88.56 825 GLY A CA 1
ATOM 6356 C C . GLY A 1 825 ? 5.774 10.466 5.721 1.00 88.56 825 GLY A C 1
ATOM 6357 O O . GLY A 1 825 ? 5.237 9.439 5.295 1.00 88.56 825 GLY A O 1
ATOM 6358 N N . SER A 1 826 ? 5.490 11.015 6.895 1.00 91.19 826 SER A N 1
ATOM 6359 C CA . SER A 1 826 ? 4.589 10.433 7.872 1.00 91.19 826 SER A CA 1
ATOM 6360 C C . SER A 1 826 ? 3.403 11.331 8.181 1.00 91.19 826 SER A C 1
ATOM 6362 O O . SER A 1 826 ? 3.566 12.528 8.433 1.00 91.19 826 SER A O 1
ATOM 6364 N N . ARG A 1 827 ? 2.204 10.752 8.243 1.00 90.94 827 ARG A N 1
ATOM 6365 C CA . ARG A 1 827 ? 1.044 11.433 8.829 1.00 90.94 827 ARG A CA 1
ATOM 6366 C C . ARG A 1 827 ? 0.933 11.057 10.295 1.00 90.94 827 ARG A C 1
ATOM 6368 O O . ARG A 1 827 ? 1.048 9.891 10.656 1.00 90.94 827 ARG A O 1
ATOM 6375 N N . ILE A 1 828 ? 0.711 12.048 11.145 1.00 92.00 828 ILE A N 1
ATOM 6376 C CA . ILE A 1 828 ? 0.518 11.849 12.577 1.00 92.00 828 ILE A CA 1
ATOM 6377 C C . ILE A 1 828 ? -0.893 12.313 12.914 1.00 92.00 828 ILE A C 1
ATOM 6379 O O . ILE A 1 828 ? -1.184 13.506 12.941 1.00 92.00 828 ILE A O 1
ATOM 6383 N N . PHE A 1 829 ? -1.764 11.345 13.151 1.00 89.62 829 PHE A N 1
ATOM 6384 C CA . PHE A 1 829 ? -3.126 11.519 13.616 1.00 89.62 829 PHE A CA 1
ATOM 6385 C C . PHE A 1 829 ? -3.104 11.838 15.115 1.00 89.62 829 PHE A C 1
ATOM 6387 O O . PHE A 1 829 ? -2.613 11.049 15.922 1.00 89.62 829 PHE A O 1
ATOM 6394 N N . LEU A 1 830 ? -3.618 13.005 15.491 1.00 90.88 830 LEU A N 1
ATOM 6395 C CA . LEU A 1 830 ? -3.609 13.516 16.858 1.00 90.88 830 LEU A CA 1
ATOM 6396 C C . LEU A 1 830 ? -5.015 13.453 17.446 1.00 90.88 830 LEU A C 1
ATOM 6398 O O . LEU A 1 830 ? -5.953 14.002 16.874 1.00 90.88 830 LEU A O 1
ATOM 6402 N N . ASP A 1 831 ? -5.158 12.860 18.629 1.00 88.69 831 ASP A N 1
ATOM 6403 C CA . ASP A 1 831 ? -6.390 12.924 19.432 1.00 88.69 831 ASP A CA 1
ATOM 6404 C C . ASP A 1 831 ? -6.567 14.272 20.160 1.00 88.69 831 ASP A C 1
ATOM 6406 O O . ASP A 1 831 ? -7.060 14.344 21.283 1.00 88.69 831 ASP A O 1
ATOM 6410 N N . PHE A 1 832 ? -6.115 15.344 19.519 1.00 89.62 832 PHE A N 1
ATOM 6411 C CA . PHE A 1 832 ? -6.191 16.714 19.999 1.00 89.62 832 PHE A CA 1
ATOM 6412 C C . PHE A 1 832 ? -6.811 17.569 18.902 1.00 89.62 832 PHE A C 1
ATOM 6414 O O . PHE A 1 832 ? -6.470 17.418 17.723 1.00 89.62 832 PHE A O 1
ATOM 6421 N N . ASP A 1 833 ? -7.696 18.480 19.278 1.00 90.00 833 ASP A N 1
ATOM 6422 C CA . ASP A 1 833 ? -8.166 19.531 18.390 1.00 90.00 833 ASP A CA 1
ATOM 6423 C C . ASP A 1 833 ? -7.055 20.560 18.180 1.00 90.00 833 ASP A C 1
ATOM 6425 O O . ASP A 1 833 ? -6.216 20.808 19.050 1.00 90.00 833 ASP A O 1
ATOM 6429 N N . SER A 1 834 ? -7.055 21.217 17.022 1.00 91.62 834 SER A N 1
ATOM 6430 C CA . SER A 1 834 ? -6.040 22.230 16.713 1.00 91.62 834 SER A CA 1
ATOM 6431 C C . SER A 1 834 ? -5.980 23.397 17.713 1.00 91.62 834 SER A C 1
ATOM 6433 O O . SER A 1 834 ? -4.938 24.039 17.836 1.00 91.62 834 SER A O 1
ATOM 6435 N N . SER A 1 835 ? -7.072 23.672 18.437 1.00 92.38 835 SER A N 1
ATOM 6436 C CA . SER A 1 835 ? -7.147 24.700 19.484 1.00 92.38 835 SER A CA 1
ATOM 6437 C C . SER A 1 835 ? -6.508 24.297 20.814 1.00 92.38 835 SER A C 1
ATOM 6439 O O . SER A 1 835 ? -6.258 25.173 21.634 1.00 92.38 835 SER A O 1
ATOM 6441 N N . GLU A 1 836 ? -6.249 23.006 21.041 1.00 93.25 836 GLU A N 1
ATOM 6442 C CA . GLU A 1 836 ? -5.593 22.505 22.261 1.00 93.25 836 GLU A CA 1
ATOM 6443 C C . GLU A 1 836 ? -4.064 22.705 22.225 1.00 93.25 836 GLU A C 1
ATOM 6445 O O . GLU A 1 836 ? -3.377 22.491 23.222 1.00 93.25 836 GLU A O 1
ATOM 6450 N N . LEU A 1 837 ? -3.507 23.113 21.080 1.00 95.75 837 LEU A N 1
ATOM 6451 C CA . LEU A 1 837 ? -2.077 23.354 20.914 1.00 95.75 837 LEU A CA 1
ATOM 6452 C C . LEU A 1 837 ? -1.646 24.616 21.682 1.00 95.75 837 LEU A C 1
ATOM 6454 O O . LEU A 1 837 ? -2.002 25.733 21.306 1.00 95.75 837 LEU A O 1
ATOM 6458 N N . THR A 1 838 ? -0.845 24.449 22.735 1.00 96.25 838 THR A N 1
ATOM 6459 C CA . THR A 1 838 ? -0.447 25.545 23.635 1.00 96.25 838 THR A CA 1
ATOM 6460 C C . THR A 1 838 ? 0.878 26.193 23.249 1.00 96.25 838 THR A C 1
ATOM 6462 O O . THR A 1 838 ? 1.048 27.400 23.422 1.00 96.25 838 THR A O 1
ATOM 6465 N N . SER A 1 839 ? 1.836 25.420 22.728 1.00 94.44 839 SER A N 1
ATOM 6466 C CA . SER A 1 839 ? 3.103 25.949 22.211 1.00 94.44 839 SER A CA 1
ATOM 6467 C C . SER A 1 839 ? 3.779 24.980 21.245 1.00 94.44 839 SER A C 1
ATOM 6469 O O . SER A 1 839 ? 3.545 23.771 21.280 1.00 94.44 839 SER A O 1
ATOM 6471 N N . VAL A 1 840 ? 4.634 25.518 20.375 1.00 95.12 840 VAL A N 1
ATOM 6472 C CA . VAL A 1 840 ? 5.481 24.734 19.474 1.00 95.12 840 VAL A CA 1
ATOM 6473 C C . VAL A 1 840 ? 6.894 25.293 19.532 1.00 95.12 840 VAL A C 1
ATOM 6475 O O . VAL A 1 840 ? 7.093 26.495 19.357 1.00 95.12 840 VAL A O 1
ATOM 6478 N N . ASN A 1 841 ? 7.869 24.423 19.775 1.00 92.19 841 ASN A N 1
ATOM 6479 C CA . ASN A 1 841 ? 9.274 24.789 19.910 1.00 92.19 841 ASN A CA 1
ATOM 6480 C C . ASN A 1 841 ? 10.136 23.958 18.963 1.00 92.19 841 ASN A C 1
ATOM 6482 O O . ASN A 1 841 ? 9.950 22.748 18.833 1.00 92.19 841 ASN A O 1
ATOM 6486 N N . ILE A 1 842 ? 11.107 24.611 18.335 1.00 92.62 842 ILE A N 1
ATOM 6487 C CA . ILE A 1 842 ? 12.114 23.971 17.494 1.00 92.62 842 ILE A CA 1
ATOM 6488 C C . ILE A 1 842 ? 13.431 24.004 18.249 1.00 92.62 842 ILE A C 1
ATOM 6490 O O . ILE A 1 842 ? 13.866 25.073 18.669 1.00 92.6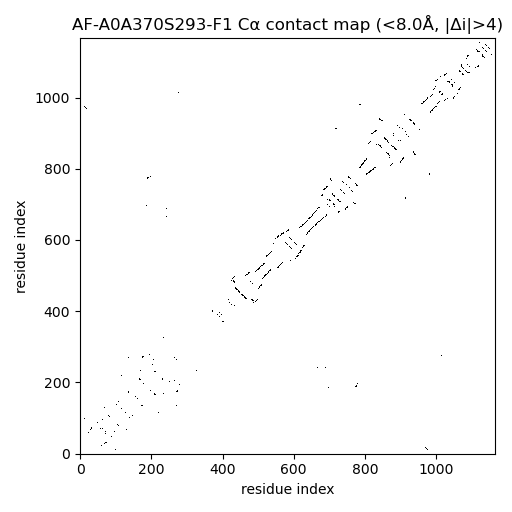2 842 ILE A O 1
ATOM 6494 N N . PHE A 1 843 ? 14.065 22.850 18.406 1.00 91.31 843 PHE A N 1
ATOM 6495 C CA . PHE A 1 843 ? 15.352 22.704 19.069 1.00 91.31 843 PHE A CA 1
ATOM 6496 C C . PHE A 1 843 ? 16.444 22.452 18.039 1.00 91.31 843 PHE A C 1
ATOM 6498 O O . PHE A 1 843 ? 16.275 21.624 17.139 1.00 91.31 843 PHE A O 1
ATOM 6505 N N . PHE A 1 844 ? 17.565 23.147 18.204 1.00 88.75 844 PHE A N 1
ATOM 6506 C CA . PHE A 1 844 ? 18.760 22.996 17.388 1.00 88.75 844 PHE A CA 1
ATOM 6507 C C . PHE A 1 844 ? 19.899 22.494 18.271 1.00 88.75 844 PHE A C 1
ATOM 6509 O O . PHE A 1 844 ? 20.346 23.186 19.183 1.00 88.75 844 PHE A O 1
ATOM 6516 N N . ASP A 1 845 ? 20.348 21.274 17.999 1.00 88.50 845 ASP A N 1
ATOM 6517 C CA . ASP A 1 845 ? 21.481 20.636 18.662 1.00 88.50 845 ASP A CA 1
ATOM 6518 C C . ASP A 1 845 ? 22.709 20.723 17.752 1.00 88.50 845 ASP A C 1
ATOM 6520 O O . ASP A 1 845 ? 22.695 20.182 16.640 1.00 88.50 845 ASP A O 1
ATOM 6524 N N . THR A 1 846 ? 23.771 21.384 18.219 1.00 84.69 846 THR A N 1
ATOM 6525 C CA . THR A 1 846 ? 25.030 21.554 17.478 1.00 84.69 846 THR A CA 1
ATOM 6526 C C . THR A 1 846 ? 26.233 21.030 18.262 1.00 84.69 846 THR A C 1
ATOM 6528 O O . THR A 1 846 ? 26.286 21.107 19.490 1.00 84.69 846 THR A O 1
ATOM 6531 N N . GLU A 1 847 ? 27.223 20.486 17.544 1.00 77.56 847 GLU A N 1
ATOM 6532 C CA . GLU A 1 847 ? 28.480 19.962 18.125 1.00 77.56 847 GLU A CA 1
ATOM 6533 C C . GLU A 1 847 ? 29.484 21.064 18.517 1.00 77.56 847 GLU A C 1
ATOM 6535 O O . GLU A 1 847 ? 30.477 20.788 19.187 1.00 77.56 847 GLU A O 1
ATOM 6540 N N . ILE A 1 848 ? 29.248 22.302 18.071 1.00 68.81 848 ILE A N 1
ATOM 6541 C CA . ILE A 1 848 ? 30.014 23.506 18.419 1.00 68.81 848 ILE A CA 1
ATOM 6542 C C . ILE A 1 848 ? 29.015 24.615 18.763 1.00 68.81 848 ILE A C 1
ATOM 6544 O O . ILE A 1 848 ? 27.946 24.703 18.153 1.00 68.81 848 ILE A O 1
ATOM 6548 N N . ASP A 1 849 ? 29.377 25.450 19.734 1.00 65.12 849 ASP A N 1
ATOM 6549 C CA . ASP A 1 849 ? 28.645 26.656 20.111 1.00 65.12 849 ASP A CA 1
ATOM 6550 C C . ASP A 1 849 ? 28.548 27.655 18.944 1.00 65.12 849 ASP A C 1
ATOM 6552 O O . ASP A 1 849 ? 29.564 28.136 18.439 1.00 65.12 849 ASP A O 1
ATOM 6556 N N . TRP A 1 850 ? 27.315 27.960 18.537 1.00 61.62 850 TRP A N 1
ATOM 6557 C CA . TRP A 1 850 ? 26.982 28.792 17.382 1.00 61.62 850 TRP A CA 1
ATOM 6558 C C . TRP A 1 850 ? 27.323 30.282 17.563 1.00 61.62 850 TRP A C 1
ATOM 6560 O O . TRP A 1 850 ? 27.562 30.964 16.568 1.00 61.62 850 TRP A O 1
ATOM 6570 N N . GLU A 1 851 ? 27.416 30.789 18.802 1.00 57.66 851 GLU A N 1
ATOM 6571 C CA . GLU A 1 851 ? 27.839 32.177 19.073 1.00 57.66 851 GLU A CA 1
ATOM 6572 C C . GLU A 1 851 ? 29.350 32.381 18.871 1.00 57.66 851 GLU A C 1
ATOM 6574 O O . GLU A 1 851 ? 29.805 33.490 18.586 1.00 57.66 851 GLU A O 1
ATOM 6579 N N . HIS A 1 852 ? 30.136 31.309 19.019 1.00 57.94 852 HIS A N 1
ATOM 6580 C CA . HIS A 1 852 ? 31.601 31.332 18.927 1.00 57.94 852 HIS A CA 1
ATOM 6581 C C . HIS A 1 852 ? 32.137 30.614 17.683 1.00 57.94 852 HIS A C 1
ATOM 6583 O O . HIS A 1 852 ? 33.341 30.663 17.425 1.00 57.94 852 HIS A O 1
ATOM 6589 N N . SER A 1 853 ? 31.268 29.950 16.917 1.00 59.75 853 SER A N 1
ATOM 6590 C CA . SER A 1 853 ? 31.624 29.377 15.626 1.00 59.75 853 SER A CA 1
ATOM 6591 C C . SER A 1 853 ? 31.880 30.490 14.613 1.00 59.75 853 SER A C 1
ATOM 6593 O O . SER A 1 853 ? 31.069 31.405 14.459 1.00 59.75 853 SER A O 1
ATOM 6595 N N . SER A 1 854 ? 32.994 30.405 13.890 1.00 66.31 854 SER A N 1
ATOM 6596 C CA . SER A 1 854 ? 33.183 31.214 12.690 1.00 66.31 854 SER A CA 1
ATOM 6597 C C . SER A 1 854 ? 32.071 30.874 11.687 1.00 66.31 854 SER A C 1
ATOM 6599 O O . SER A 1 854 ? 31.722 29.699 11.559 1.00 66.31 854 SER A O 1
ATOM 6601 N N . PRO A 1 855 ? 31.565 31.831 10.888 1.00 67.25 855 PRO A N 1
ATOM 6602 C CA . PRO A 1 855 ? 30.654 31.536 9.776 1.00 67.25 855 PRO A CA 1
ATOM 6603 C C . PRO A 1 855 ? 31.190 30.478 8.793 1.00 67.25 855 PRO A C 1
ATOM 6605 O O . PRO A 1 855 ? 30.428 29.868 8.050 1.00 67.25 855 PRO A O 1
ATOM 6608 N N . SER A 1 856 ? 32.507 30.246 8.789 1.00 73.69 856 SER A N 1
ATOM 6609 C CA . SER A 1 856 ? 33.176 29.221 7.986 1.00 73.69 856 SER A CA 1
ATOM 6610 C C . SER A 1 856 ? 33.224 27.827 8.628 1.00 73.69 856 SER A C 1
ATOM 6612 O O . SER A 1 856 ? 33.682 26.884 7.978 1.00 73.69 856 SER A O 1
ATOM 6614 N N . ASP A 1 857 ? 32.838 27.684 9.897 1.00 78.62 857 ASP A N 1
ATOM 6615 C CA . ASP A 1 857 ? 32.986 26.432 10.633 1.00 78.62 857 ASP A CA 1
ATOM 6616 C C . ASP A 1 857 ? 31.981 25.390 10.154 1.00 78.62 857 ASP A C 1
ATOM 6618 O O . ASP A 1 857 ? 30.786 25.638 9.991 1.00 78.62 857 ASP A O 1
ATOM 6622 N N . LYS A 1 858 ? 32.490 24.180 9.929 1.00 83.31 858 LYS A N 1
ATOM 6623 C CA . LYS A 1 858 ? 31.690 23.030 9.523 1.00 83.31 858 LYS A CA 1
ATOM 6624 C C . LYS A 1 858 ? 31.218 22.292 10.765 1.00 83.31 858 LYS A C 1
ATOM 6626 O O . LYS A 1 858 ? 32.011 21.609 11.408 1.00 83.31 858 LYS A O 1
ATOM 6631 N N . ILE A 1 859 ? 29.931 22.407 11.066 1.00 83.19 859 ILE A N 1
ATOM 6632 C CA . ILE A 1 859 ? 29.303 21.817 12.245 1.00 83.19 859 ILE A CA 1
ATOM 6633 C C . ILE A 1 859 ? 28.340 20.695 11.861 1.00 83.19 859 ILE A C 1
ATOM 6635 O O . ILE A 1 859 ? 27.859 20.602 10.728 1.00 83.19 859 ILE A O 1
ATOM 6639 N N . ASN A 1 860 ? 28.064 19.831 12.832 1.00 87.75 860 ASN A N 1
ATOM 6640 C CA . ASN A 1 860 ? 26.932 18.922 12.785 1.00 87.75 860 ASN A CA 1
ATOM 6641 C C . ASN A 1 860 ? 25.749 19.608 13.464 1.00 87.75 860 ASN A C 1
ATOM 6643 O O . ASN A 1 860 ? 25.890 20.094 14.586 1.00 87.75 860 ASN A O 1
ATOM 6647 N N . ILE A 1 861 ? 24.603 19.637 12.790 1.00 87.50 861 ILE A N 1
ATOM 6648 C CA . ILE A 1 861 ? 23.367 20.235 13.295 1.00 87.50 861 ILE A CA 1
ATOM 6649 C C . ILE A 1 861 ? 22.223 19.237 13.194 1.00 87.50 861 ILE A C 1
ATOM 6651 O O . ILE A 1 861 ? 22.036 18.579 12.168 1.00 87.50 861 ILE A O 1
ATOM 6655 N N . THR A 1 862 ? 21.451 19.140 14.270 1.00 91.62 862 THR A N 1
ATOM 6656 C CA . THR A 1 862 ? 20.209 18.372 14.333 1.00 91.62 862 THR A CA 1
ATOM 6657 C C . THR A 1 862 ? 19.067 19.291 14.740 1.00 91.62 862 THR A C 1
ATOM 6659 O O . THR A 1 862 ? 19.178 20.023 15.716 1.00 91.62 862 THR A O 1
ATOM 6662 N N . CYS A 1 863 ? 17.969 19.243 13.992 1.00 92.19 863 CYS A N 1
ATOM 6663 C CA . CYS A 1 863 ? 16.749 19.997 14.259 1.00 92.19 863 CYS A CA 1
ATOM 6664 C C . CYS A 1 863 ? 15.639 19.042 14.729 1.00 92.19 863 CYS A C 1
ATOM 6666 O O . CYS A 1 863 ? 15.449 17.992 14.110 1.00 92.19 863 CYS A O 1
ATOM 6668 N N . SER A 1 864 ? 14.920 19.395 15.799 1.00 94.38 864 SER A N 1
ATOM 6669 C CA . SER A 1 864 ? 13.794 18.615 16.348 1.00 94.38 864 SER A CA 1
ATOM 6670 C C . SER A 1 864 ? 12.612 19.519 16.716 1.00 94.38 864 SER A C 1
ATOM 6672 O O . SER A 1 864 ? 12.822 20.627 17.203 1.00 94.38 864 SER A O 1
ATOM 6674 N N . TYR A 1 865 ? 11.379 19.050 16.514 1.00 95.75 865 TYR A N 1
ATOM 6675 C CA . TYR A 1 865 ? 10.151 19.777 16.869 1.00 95.75 865 TYR A CA 1
ATOM 6676 C C . TYR A 1 865 ? 9.513 19.214 18.136 1.00 95.75 865 TYR A C 1
ATOM 6678 O O . TYR A 1 865 ? 9.476 18.000 18.320 1.00 95.75 865 TYR A O 1
ATOM 6686 N N . TYR A 1 866 ? 8.952 20.098 18.956 1.00 95.31 866 TYR A N 1
ATOM 6687 C CA . TYR A 1 866 ? 8.164 19.770 20.139 1.00 95.31 866 TYR A CA 1
ATOM 6688 C C . TYR A 1 866 ? 6.823 20.503 20.058 1.00 95.31 866 TYR A C 1
ATOM 6690 O O . TYR A 1 866 ? 6.786 21.734 20.055 1.00 95.31 866 TYR A O 1
ATOM 6698 N N . PHE A 1 867 ? 5.729 19.748 19.985 1.00 96.81 867 PHE A N 1
ATOM 6699 C CA . PHE A 1 867 ? 4.355 20.252 20.000 1.00 96.81 867 PHE A CA 1
ATOM 6700 C C . PHE A 1 867 ? 3.748 19.986 21.377 1.00 96.81 867 PHE A C 1
ATOM 6702 O O . PHE A 1 867 ? 3.714 18.836 21.817 1.00 96.81 867 PHE A O 1
ATOM 6709 N N . HIS A 1 868 ? 3.287 21.033 22.058 1.00 95.88 868 HIS A N 1
ATOM 6710 C CA . HIS A 1 868 ? 2.766 20.952 23.420 1.00 95.88 868 HIS A CA 1
ATOM 6711 C C . HIS A 1 868 ? 1.243 21.116 23.450 1.00 95.88 868 HIS A C 1
ATOM 6713 O O . HIS A 1 868 ? 0.706 22.055 22.863 1.00 95.88 868 HIS A O 1
ATOM 6719 N N . PHE A 1 869 ? 0.580 20.237 24.198 1.00 94.31 869 PHE A N 1
ATOM 6720 C CA . PHE A 1 869 ? -0.847 20.266 24.519 1.00 94.31 869 PHE A CA 1
ATOM 6721 C C . PHE A 1 869 ? -0.960 20.231 26.046 1.00 94.31 869 PHE A C 1
ATOM 6723 O O . PHE A 1 869 ? -1.000 19.164 26.655 1.00 94.31 869 PHE A O 1
ATOM 6730 N N . GLU A 1 870 ? -0.877 21.406 26.672 1.00 89.75 870 GLU A N 1
ATOM 6731 C CA . GLU A 1 870 ? -0.715 21.558 28.129 1.00 89.75 870 GLU A CA 1
ATOM 6732 C C . GLU A 1 870 ? 0.501 20.787 28.689 1.00 89.75 870 GLU A C 1
ATOM 6734 O O . GLU A 1 870 ? 1.641 21.170 28.420 1.00 89.75 870 GLU A O 1
ATOM 6739 N N . ASP A 1 871 ? 0.281 19.723 29.473 1.00 88.75 871 ASP A N 1
ATOM 6740 C CA . ASP A 1 871 ? 1.323 18.863 30.048 1.00 88.75 871 ASP A CA 1
ATOM 6741 C C . ASP A 1 871 ? 1.735 17.697 29.125 1.00 88.75 871 ASP A C 1
ATOM 6743 O O . ASP A 1 871 ? 2.592 16.891 29.501 1.00 88.75 871 ASP A O 1
ATOM 6747 N N . LYS A 1 872 ? 1.129 17.589 27.933 1.00 91.81 872 LYS A N 1
ATOM 6748 C CA . LYS A 1 872 ? 1.410 16.553 26.928 1.00 91.81 872 LYS A CA 1
ATOM 6749 C C . LYS A 1 872 ? 2.323 17.079 25.830 1.00 91.81 872 LYS A C 1
ATOM 6751 O O . LYS A 1 872 ? 2.227 18.239 25.428 1.00 91.81 872 LYS A O 1
ATOM 6756 N N . VAL A 1 873 ? 3.192 16.213 25.314 1.00 93.31 873 VAL A N 1
ATOM 6757 C CA . VAL A 1 873 ? 4.187 16.579 24.298 1.00 93.31 873 VAL A CA 1
ATOM 6758 C C . VAL A 1 873 ? 4.271 15.535 23.188 1.00 93.31 873 VAL A C 1
ATOM 6760 O O . VAL A 1 873 ? 4.379 14.338 23.458 1.00 93.31 873 VAL A O 1
ATOM 6763 N N . LEU A 1 874 ? 4.290 16.004 21.939 1.00 95.00 874 LEU A N 1
ATOM 6764 C CA . LEU A 1 874 ? 4.735 15.245 20.772 1.00 95.00 874 LEU A CA 1
ATOM 6765 C C . LEU A 1 874 ? 6.097 15.774 20.308 1.00 95.00 874 LEU A C 1
ATOM 6767 O O . LEU A 1 874 ? 6.212 16.927 19.893 1.00 95.00 874 LEU A O 1
ATOM 6771 N N . GLU A 1 875 ? 7.111 14.916 20.339 1.00 95.12 875 GLU A N 1
ATOM 6772 C CA . GLU A 1 875 ? 8.449 15.173 19.818 1.00 95.12 875 GLU A CA 1
ATOM 6773 C C . GLU A 1 875 ? 8.629 14.521 18.438 1.00 95.12 875 GLU A C 1
ATOM 6775 O O . GLU A 1 875 ? 8.460 13.311 18.275 1.00 95.12 875 GLU A O 1
ATOM 6780 N N . ILE A 1 876 ? 9.056 15.319 17.457 1.00 95.88 876 ILE A N 1
ATOM 6781 C CA . ILE A 1 876 ? 9.622 14.841 16.192 1.00 95.88 876 ILE A CA 1
ATOM 6782 C C . ILE A 1 876 ? 11.128 15.093 16.247 1.00 95.88 876 ILE A C 1
ATOM 6784 O O . ILE A 1 876 ? 11.621 16.188 15.962 1.00 95.88 876 ILE A O 1
ATOM 6788 N N . SER A 1 877 ? 11.859 14.061 16.646 1.00 94.06 877 SER A N 1
ATOM 6789 C CA . SER A 1 877 ? 13.305 14.069 16.791 1.00 94.06 877 SER A CA 1
ATOM 6790 C C . SER A 1 877 ? 14.000 13.885 15.444 1.00 94.06 877 SER A C 1
ATOM 6792 O O . SER A 1 877 ? 13.553 13.126 14.572 1.00 94.06 877 SER A O 1
ATOM 6794 N N . LYS A 1 878 ? 15.136 14.570 15.278 1.00 93.19 878 LYS A N 1
ATOM 6795 C CA . LYS A 1 878 ? 15.969 14.525 14.064 1.00 93.19 878 LYS A CA 1
ATOM 6796 C C . LYS A 1 878 ? 15.189 14.832 12.783 1.00 93.19 878 LYS A C 1
ATOM 6798 O O . LYS A 1 878 ? 15.469 14.234 11.749 1.00 93.19 878 LYS A O 1
ATOM 6803 N N . PHE A 1 879 ? 14.237 15.762 12.836 1.00 93.12 879 PHE A N 1
ATOM 6804 C CA . PHE A 1 879 ? 13.490 16.237 11.667 1.00 93.12 879 PHE A CA 1
ATOM 6805 C C . PHE A 1 879 ? 14.423 16.574 10.490 1.00 93.12 879 PHE A C 1
ATOM 6807 O O . PHE A 1 879 ? 14.170 16.193 9.347 1.00 93.12 879 PHE A O 1
ATOM 6814 N N . ALA A 1 880 ? 15.565 17.197 10.786 1.00 92.25 880 ALA A N 1
ATOM 6815 C CA . ALA A 1 880 ? 16.666 17.317 9.843 1.00 92.25 880 ALA A CA 1
ATOM 6816 C C . ALA A 1 880 ? 18.017 17.129 10.532 1.00 92.25 880 ALA A C 1
ATOM 6818 O O . ALA A 1 880 ? 18.211 17.548 11.677 1.00 92.25 880 ALA A O 1
ATOM 6819 N N . THR A 1 881 ? 18.966 16.530 9.817 1.00 91.75 881 THR A N 1
ATOM 6820 C CA . THR A 1 881 ? 20.351 16.407 10.268 1.00 91.75 881 THR A CA 1
ATOM 6821 C C . THR A 1 881 ? 21.293 16.713 9.120 1.00 91.75 881 THR A C 1
ATOM 6823 O O . THR A 1 881 ? 21.248 16.057 8.084 1.00 91.75 881 THR A O 1
ATOM 6826 N N . HIS A 1 882 ? 22.193 17.668 9.323 1.00 90.62 882 HIS A N 1
ATOM 6827 C CA . HIS A 1 882 ? 23.247 17.982 8.364 1.00 90.62 882 HIS A CA 1
ATOM 6828 C C . HIS A 1 882 ? 24.605 17.869 9.041 1.00 90.62 882 HIS A C 1
ATOM 6830 O O . HIS A 1 882 ? 24.773 18.288 10.187 1.00 90.62 882 HIS A O 1
ATOM 6836 N N . LYS A 1 883 ? 25.567 17.268 8.337 1.00 90.25 883 LYS A N 1
ATOM 6837 C CA . LYS A 1 883 ? 26.922 17.045 8.846 1.00 90.25 883 LYS A CA 1
ATOM 6838 C C . LYS A 1 883 ? 27.938 17.901 8.107 1.00 90.25 883 LYS A C 1
ATOM 6840 O O . LYS A 1 883 ? 27.823 18.075 6.896 1.00 90.25 883 LYS A O 1
ATOM 6845 N N . ALA A 1 884 ? 28.961 18.348 8.832 1.00 88.19 884 ALA A N 1
ATOM 6846 C CA . ALA A 1 884 ? 30.131 19.043 8.297 1.00 88.19 884 ALA A CA 1
ATOM 6847 C C . ALA A 1 884 ? 29.797 20.204 7.333 1.00 88.19 884 ALA A C 1
ATOM 6849 O O . ALA A 1 884 ? 30.365 20.305 6.240 1.00 88.19 884 ALA A O 1
ATOM 6850 N N . MET A 1 885 ? 28.893 21.096 7.743 1.00 86.44 885 MET A N 1
ATOM 6851 C CA . MET A 1 885 ? 28.451 22.237 6.936 1.00 86.44 885 MET A CA 1
ATOM 6852 C C . MET A 1 885 ? 28.309 23.501 7.791 1.00 86.44 885 MET A C 1
ATOM 6854 O O . MET A 1 885 ? 28.235 23.400 9.013 1.00 86.44 885 MET A O 1
ATOM 6858 N N . THR A 1 886 ? 28.300 24.679 7.163 1.00 85.62 886 THR A N 1
ATOM 6859 C CA . THR A 1 886 ? 28.044 25.936 7.878 1.00 85.62 886 THR A CA 1
ATOM 6860 C C . THR A 1 886 ? 26.615 25.955 8.426 1.00 85.62 886 THR A C 1
ATOM 6862 O O . THR A 1 886 ? 25.714 25.309 7.877 1.00 85.62 886 THR A O 1
ATOM 6865 N N . LEU A 1 887 ? 26.397 26.694 9.517 1.00 80.75 887 LEU A N 1
ATOM 6866 C CA . LEU A 1 887 ? 25.069 26.854 10.112 1.00 80.75 887 LEU A CA 1
ATOM 6867 C C . LEU A 1 887 ? 24.075 27.473 9.115 1.00 80.75 887 LEU A C 1
ATOM 6869 O O . LEU A 1 887 ? 22.956 26.983 8.982 1.00 80.75 887 LEU A O 1
ATOM 6873 N N . GLU A 1 888 ? 24.497 28.510 8.388 1.00 84.50 888 GLU A N 1
ATOM 6874 C CA . GLU A 1 888 ? 23.667 29.213 7.405 1.00 84.50 888 GLU A CA 1
ATOM 6875 C C . GLU A 1 888 ? 23.234 28.287 6.261 1.00 84.50 888 GLU A C 1
ATOM 6877 O O . GLU A 1 888 ? 22.039 28.174 5.985 1.00 84.50 888 GLU A O 1
ATOM 6882 N N . ASP A 1 889 ? 24.172 27.545 5.662 1.00 87.75 889 ASP A N 1
ATOM 6883 C CA . ASP A 1 889 ? 23.852 26.581 4.604 1.00 87.75 889 ASP A CA 1
ATOM 6884 C C . ASP A 1 889 ? 22.924 25.474 5.121 1.00 87.75 889 ASP A C 1
ATOM 6886 O O . ASP A 1 889 ? 22.044 25.008 4.394 1.00 87.75 889 ASP A O 1
ATOM 6890 N N . ALA A 1 890 ? 23.092 25.045 6.379 1.00 88.06 890 ALA A N 1
ATOM 6891 C CA . ALA A 1 890 ? 22.249 24.012 6.973 1.00 88.06 890 ALA A CA 1
ATOM 6892 C C . ALA A 1 890 ? 20.823 24.480 7.148 1.00 88.06 890 ALA A C 1
ATOM 6894 O O . ALA A 1 890 ? 19.900 23.823 6.669 1.00 88.06 890 ALA A O 1
ATOM 6895 N N . LEU A 1 891 ? 20.641 25.636 7.772 1.00 87.75 891 LEU A N 1
ATOM 6896 C CA . LEU A 1 891 ? 19.329 26.230 7.945 1.00 87.75 891 LEU A CA 1
ATOM 6897 C C . LEU A 1 891 ? 18.673 26.516 6.590 1.00 87.75 891 LEU A C 1
ATOM 6899 O O . LEU A 1 891 ? 17.506 26.181 6.402 1.00 87.75 891 LEU A O 1
ATOM 6903 N N . GLN A 1 892 ? 19.423 27.029 5.609 1.00 89.69 892 GLN A N 1
ATOM 6904 C CA . GLN A 1 892 ? 18.904 27.304 4.270 1.00 89.69 892 GLN A CA 1
ATOM 6905 C C . GLN A 1 892 ? 18.489 26.026 3.524 1.00 89.69 892 GLN A C 1
ATOM 6907 O O . GLN A 1 892 ? 17.467 26.022 2.834 1.00 89.69 892 GLN A O 1
ATOM 6912 N N . LYS A 1 893 ? 19.233 24.925 3.677 1.00 90.12 893 LYS A N 1
ATOM 6913 C CA . LYS A 1 893 ? 18.851 23.614 3.133 1.00 90.12 893 LYS A CA 1
ATOM 6914 C C . LYS A 1 893 ? 17.594 23.058 3.793 1.00 90.12 893 LYS A C 1
ATOM 6916 O O . LYS A 1 893 ? 16.712 22.585 3.080 1.00 90.12 893 LYS A O 1
ATOM 6921 N N . ILE A 1 894 ? 17.474 23.160 5.117 1.00 88.19 894 ILE A N 1
ATOM 6922 C CA . ILE A 1 894 ? 16.280 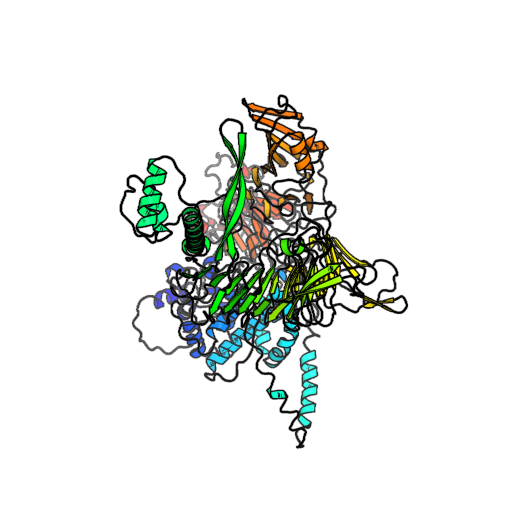22.709 5.847 1.00 88.19 894 ILE A CA 1
ATOM 6923 C C . ILE A 1 894 ? 15.053 23.535 5.429 1.00 88.19 894 ILE A C 1
ATOM 6925 O O . ILE A 1 894 ? 14.006 22.963 5.137 1.00 88.19 894 ILE A O 1
ATOM 6929 N N . VAL A 1 895 ? 15.197 24.860 5.310 1.00 89.25 895 VAL A N 1
ATOM 6930 C CA . VAL A 1 895 ? 14.158 25.763 4.776 1.00 89.25 895 VAL A CA 1
ATOM 6931 C C . VAL A 1 895 ? 13.742 25.376 3.354 1.00 89.25 895 VAL A C 1
ATOM 6933 O O . VAL A 1 895 ? 12.568 25.459 3.006 1.00 89.25 895 VAL A O 1
ATOM 6936 N N . ASN A 1 896 ? 14.688 24.912 2.536 1.00 86.94 896 ASN A N 1
ATOM 6937 C CA . ASN A 1 896 ? 14.438 24.407 1.184 1.00 86.94 896 ASN A CA 1
ATOM 6938 C C . ASN A 1 896 ? 13.986 22.929 1.168 1.00 86.94 896 ASN A C 1
ATOM 6940 O O . ASN A 1 896 ? 14.171 22.239 0.165 1.00 86.94 896 ASN A O 1
ATOM 6944 N N . ASN A 1 897 ? 13.409 22.440 2.271 1.00 83.88 897 ASN A N 1
ATOM 6945 C CA . ASN A 1 897 ? 12.855 21.095 2.433 1.00 83.88 897 ASN A CA 1
ATOM 6946 C C . ASN A 1 897 ? 13.868 19.944 2.233 1.00 83.88 897 ASN A C 1
ATOM 6948 O O . ASN A 1 897 ? 13.490 18.821 1.904 1.00 83.88 897 ASN A O 1
ATOM 6952 N N . GLN A 1 898 ? 15.170 20.191 2.435 1.00 88.38 898 GLN A N 1
ATOM 6953 C CA . GLN A 1 898 ? 16.182 19.129 2.527 1.00 88.38 898 GLN A CA 1
ATOM 6954 C C . GLN A 1 898 ? 16.239 18.599 3.965 1.00 88.38 898 GLN A C 1
ATOM 6956 O O . GLN A 1 898 ? 17.150 18.907 4.741 1.00 88.38 898 GLN A O 1
ATOM 6961 N N . ILE A 1 899 ? 15.198 17.848 4.313 1.00 90.50 899 ILE A N 1
ATOM 6962 C CA . ILE A 1 899 ? 14.923 17.287 5.640 1.00 90.50 899 ILE A CA 1
ATOM 6963 C C . ILE A 1 899 ? 15.141 15.769 5.634 1.00 90.50 899 ILE A C 1
ATOM 6965 O O . ILE A 1 899 ? 15.288 15.164 4.572 1.00 90.50 899 ILE A O 1
ATOM 6969 N N . ASN A 1 900 ? 15.171 15.141 6.811 1.00 91.19 900 ASN A N 1
ATOM 6970 C CA . ASN A 1 900 ? 15.335 13.688 6.895 1.00 91.19 900 ASN A CA 1
ATOM 6971 C C . ASN A 1 900 ? 14.059 12.959 6.446 1.00 91.19 900 ASN A C 1
ATOM 6973 O O . ASN A 1 900 ? 14.153 11.944 5.762 1.00 91.19 900 ASN A O 1
ATOM 6977 N N . HIS A 1 901 ? 12.882 13.467 6.823 1.00 91.56 901 HIS A N 1
ATOM 6978 C CA . HIS A 1 901 ? 11.587 12.849 6.532 1.00 91.56 901 HIS A CA 1
ATOM 6979 C C . HIS A 1 901 ? 10.460 13.890 6.631 1.00 91.56 901 HIS A C 1
ATOM 6981 O O . HIS A 1 901 ? 10.489 14.723 7.536 1.00 91.56 901 HIS A O 1
ATOM 6987 N N . GLY A 1 902 ? 9.483 13.861 5.717 1.00 91.81 902 GLY A N 1
ATOM 6988 C CA . GLY A 1 902 ? 8.336 14.778 5.744 1.00 91.81 902 GLY A CA 1
ATOM 6989 C C . GLY A 1 902 ? 7.319 14.422 6.829 1.00 91.81 902 GLY A C 1
ATOM 6990 O O . GLY A 1 902 ? 7.150 13.249 7.145 1.00 91.81 902 GLY A O 1
ATOM 6991 N N . TYR A 1 903 ? 6.612 15.412 7.386 1.00 93.44 903 TYR A N 1
ATOM 6992 C CA . TYR A 1 903 ? 5.560 15.167 8.380 1.00 93.44 903 TYR A CA 1
ATOM 6993 C C . TYR A 1 903 ? 4.326 16.038 8.152 1.00 93.44 903 TYR A C 1
ATOM 6995 O O . TYR A 1 903 ? 4.441 17.231 7.872 1.00 93.44 903 TYR A O 1
ATOM 7003 N N . SER A 1 904 ? 3.147 15.446 8.332 1.00 92.50 904 SER A N 1
ATOM 7004 C CA . SER A 1 904 ? 1.870 16.160 8.424 1.00 92.50 904 SER A CA 1
ATOM 7005 C C . SER A 1 904 ? 1.153 15.790 9.717 1.00 92.50 904 SER A C 1
ATOM 7007 O O . SER A 1 904 ? 0.982 14.611 10.013 1.00 92.50 904 SER A O 1
ATOM 7009 N N . LEU A 1 905 ? 0.710 16.790 10.473 1.00 93.81 905 LEU A N 1
ATOM 7010 C CA . LEU A 1 905 ? -0.133 16.615 11.653 1.00 93.81 905 LEU A CA 1
ATOM 7011 C C . LEU A 1 905 ? -1.598 16.693 11.235 1.00 93.81 905 LEU A C 1
ATOM 7013 O O . LEU A 1 905 ? -1.998 17.687 10.631 1.00 93.81 905 LEU A O 1
ATOM 7017 N N . VAL A 1 906 ? -2.383 15.673 11.563 1.00 91.06 906 VAL A N 1
ATOM 7018 C CA . VAL A 1 906 ? -3.829 15.616 11.326 1.00 91.06 906 VAL A CA 1
ATOM 7019 C C . VAL A 1 906 ? -4.525 15.691 12.681 1.00 91.06 906 VAL A C 1
ATOM 7021 O O . VAL A 1 906 ? -4.490 14.731 13.448 1.00 91.06 906 VAL A O 1
ATOM 7024 N N . PHE A 1 907 ? -5.125 16.836 12.989 1.00 90.62 907 PHE A N 1
ATOM 7025 C CA . PHE A 1 907 ? -5.828 17.077 14.249 1.00 90.62 907 PHE A CA 1
ATOM 7026 C C . PHE A 1 907 ? -7.214 16.417 14.254 1.00 90.62 907 PHE A C 1
ATOM 7028 O O . PHE A 1 907 ? -7.791 16.132 13.200 1.00 90.62 907 PHE A O 1
ATOM 7035 N N . ARG A 1 908 ? -7.766 16.188 15.449 1.00 86.56 908 ARG A N 1
ATOM 7036 C CA . ARG A 1 908 ? -9.074 15.546 15.646 1.00 86.56 908 ARG A CA 1
ATOM 7037 C C . ARG A 1 908 ? -10.225 16.339 15.019 1.00 86.56 908 ARG A C 1
ATOM 7039 O O . ARG A 1 908 ? -11.146 15.731 14.479 1.00 86.56 908 ARG A O 1
ATOM 7046 N N . ASP A 1 909 ? -10.132 17.667 15.012 1.00 83.69 909 ASP A N 1
ATOM 7047 C CA . ASP A 1 909 ? -11.070 18.586 14.347 1.00 83.69 909 ASP A CA 1
ATOM 7048 C C . ASP A 1 909 ? -10.934 18.604 12.809 1.00 83.69 909 ASP A C 1
ATOM 7050 O O . ASP A 1 909 ? -11.562 19.418 12.129 1.00 83.69 909 ASP A O 1
ATOM 7054 N N . GLY A 1 910 ? -10.104 17.721 12.245 1.00 82.38 910 GLY A N 1
ATOM 7055 C CA . GLY A 1 910 ? -9.908 17.547 10.810 1.00 82.38 910 GLY A CA 1
ATOM 7056 C C . GLY A 1 910 ? -8.978 18.576 10.171 1.00 82.38 910 GLY A C 1
ATOM 7057 O O . GLY A 1 910 ? -8.800 18.559 8.953 1.00 82.38 910 GLY A O 1
ATOM 7058 N N . LYS A 1 911 ? -8.362 19.483 10.939 1.00 88.69 911 LYS A N 1
ATOM 7059 C CA . LYS A 1 911 ? -7.359 20.407 10.387 1.00 88.69 911 LYS A CA 1
ATOM 7060 C C . LYS A 1 911 ? -6.022 19.701 10.199 1.00 88.69 911 LYS A C 1
ATOM 7062 O O . LYS A 1 911 ? -5.655 18.823 10.975 1.00 88.69 911 LYS A O 1
ATOM 7067 N N . VAL A 1 912 ? -5.272 20.111 9.177 1.00 90.00 912 VAL A N 1
ATOM 7068 C CA . VAL A 1 912 ? -3.966 19.517 8.851 1.00 90.00 912 VAL A CA 1
ATOM 7069 C C . VAL A 1 912 ? -2.881 20.576 8.816 1.00 90.00 912 VAL A C 1
ATOM 7071 O O . VAL A 1 912 ? -3.093 21.653 8.265 1.00 90.00 912 VAL A O 1
ATOM 7074 N N . HIS A 1 913 ? -1.704 20.256 9.344 1.00 92.12 913 HIS A N 1
ATOM 7075 C CA . HIS A 1 913 ? -0.517 21.103 9.277 1.00 92.12 913 HIS A CA 1
ATOM 7076 C C . HIS A 1 913 ? 0.686 20.326 8.729 1.00 92.12 913 HIS A C 1
ATOM 7078 O O . HIS A 1 913 ? 1.082 19.319 9.313 1.00 92.12 913 HIS A O 1
ATOM 7084 N N . THR A 1 914 ? 1.300 20.809 7.646 1.00 92.31 914 THR A N 1
ATOM 7085 C CA . THR A 1 914 ? 2.592 20.293 7.163 1.00 92.31 914 THR A CA 1
ATOM 7086 C C . THR A 1 914 ? 3.722 20.881 8.006 1.00 92.31 914 THR A C 1
ATOM 7088 O O . THR A 1 914 ? 3.889 22.103 8.051 1.00 92.31 914 THR A O 1
ATOM 7091 N N . VAL A 1 915 ? 4.525 20.027 8.643 1.00 92.94 915 VAL A N 1
ATOM 7092 C CA . VAL A 1 915 ? 5.653 20.463 9.477 1.00 92.94 915 VAL A CA 1
ATOM 7093 C C . VAL A 1 915 ? 6.777 20.971 8.576 1.00 92.94 915 VAL A C 1
ATOM 7095 O O . VAL A 1 915 ? 7.353 20.213 7.799 1.00 92.94 915 VAL A O 1
ATOM 7098 N N . THR A 1 916 ? 7.092 22.262 8.676 1.00 90.06 916 THR A N 1
ATOM 7099 C CA . THR A 1 916 ? 8.120 22.924 7.859 1.00 90.06 916 THR A CA 1
ATOM 7100 C C . THR A 1 916 ? 8.924 23.922 8.687 1.00 90.06 916 THR A C 1
ATOM 7102 O O . THR A 1 916 ? 8.401 24.524 9.630 1.00 90.06 916 THR A O 1
ATOM 7105 N N . LEU A 1 917 ? 10.194 24.126 8.318 1.00 88.19 917 LEU A N 1
ATOM 7106 C CA . LEU A 1 917 ? 11.028 25.193 8.871 1.00 88.19 917 LEU A CA 1
ATOM 7107 C C . LEU A 1 917 ? 10.967 26.411 7.946 1.00 88.19 917 LEU A C 1
ATOM 7109 O O . LEU A 1 917 ? 11.408 26.351 6.801 1.00 88.19 917 LEU A O 1
ATOM 7113 N N . THR A 1 918 ? 10.438 27.532 8.431 1.00 85.81 918 THR A N 1
ATOM 7114 C CA . THR A 1 918 ? 10.415 28.784 7.656 1.00 85.81 918 THR A CA 1
ATOM 7115 C C . THR A 1 918 ? 11.712 29.579 7.834 1.00 85.81 918 THR A C 1
ATOM 7117 O O . THR A 1 918 ? 12.431 29.407 8.820 1.00 85.81 918 THR A O 1
ATOM 7120 N N . LYS A 1 919 ? 11.998 30.505 6.905 1.00 84.81 919 LYS A N 1
ATOM 7121 C CA . LYS A 1 919 ? 13.140 31.436 7.022 1.00 84.81 919 LYS A CA 1
ATOM 7122 C C . LYS A 1 919 ? 13.106 32.242 8.323 1.00 84.81 919 LYS A C 1
ATOM 7124 O O . LYS A 1 919 ? 14.141 32.457 8.939 1.00 84.81 919 LYS A O 1
ATOM 7129 N N . GLU A 1 920 ? 11.915 32.660 8.744 1.00 82.62 920 GLU A N 1
ATOM 7130 C CA . GLU A 1 920 ? 11.704 33.432 9.972 1.00 82.62 920 GLU A CA 1
ATOM 7131 C C . GLU A 1 920 ? 12.038 32.608 11.222 1.00 82.62 920 GLU A C 1
ATOM 7133 O O . GLU A 1 920 ? 12.715 33.103 12.119 1.00 82.62 920 GLU A O 1
ATOM 7138 N N . MET A 1 921 ? 11.626 31.335 11.252 1.00 83.06 921 MET A N 1
ATOM 7139 C CA . MET A 1 921 ? 11.939 30.405 12.346 1.00 83.06 921 MET A CA 1
ATOM 7140 C C . MET A 1 921 ? 13.437 30.094 12.417 1.00 83.06 921 MET A C 1
ATOM 7142 O O . MET A 1 921 ? 14.012 30.072 13.503 1.00 83.06 921 MET A O 1
ATOM 7146 N N . ALA A 1 922 ? 14.076 29.893 11.263 1.00 78.88 922 ALA A N 1
ATOM 7147 C CA . ALA A 1 922 ? 15.511 29.640 11.171 1.00 78.88 922 ALA A CA 1
ATOM 7148 C C . ALA A 1 922 ? 16.363 30.831 11.653 1.00 78.88 922 ALA A C 1
ATOM 7150 O O . ALA A 1 922 ? 17.448 30.630 12.189 1.00 78.88 922 ALA A O 1
ATOM 7151 N N . ALA A 1 923 ? 15.872 32.064 11.498 1.00 72.81 923 ALA A N 1
ATOM 7152 C CA . ALA A 1 923 ? 16.584 33.283 11.882 1.00 72.81 923 ALA A CA 1
ATOM 7153 C C . ALA A 1 923 ? 16.457 33.659 13.376 1.00 72.81 923 ALA A C 1
ATOM 7155 O O . ALA A 1 923 ? 17.044 34.655 13.798 1.00 72.81 923 ALA A O 1
ATOM 7156 N N . ALA A 1 924 ? 15.682 32.916 14.179 1.00 61.25 924 ALA A N 1
ATOM 7157 C CA . ALA A 1 924 ? 15.312 33.304 15.545 1.00 61.25 924 ALA A CA 1
ATOM 7158 C C . ALA A 1 924 ? 15.620 32.279 16.673 1.00 61.25 924 ALA A C 1
ATOM 7160 O O . ALA A 1 924 ? 14.783 32.143 17.573 1.00 61.25 924 ALA A O 1
ATOM 7161 N N . PRO A 1 925 ? 16.778 31.582 16.718 1.00 66.31 925 PRO A N 1
ATOM 7162 C CA . PRO A 1 925 ? 17.171 30.816 17.904 1.00 66.31 925 PRO A CA 1
ATOM 7163 C C . PRO A 1 925 ? 17.510 31.797 19.038 1.00 66.31 925 PRO A C 1
ATOM 7165 O O . PRO A 1 925 ? 18.553 32.441 19.035 1.00 66.31 925 PRO A O 1
ATOM 7168 N N . ARG A 1 926 ? 16.573 32.013 19.967 1.00 63.62 926 ARG A N 1
ATOM 7169 C CA . ARG A 1 926 ? 16.611 33.168 20.887 1.00 63.62 926 ARG A CA 1
ATOM 7170 C C . ARG A 1 926 ? 17.173 32.845 22.271 1.00 63.62 926 ARG A C 1
ATOM 7172 O O . ARG A 1 926 ? 17.320 33.766 23.074 1.00 63.62 926 ARG A O 1
ATOM 7179 N N . THR A 1 927 ? 17.459 31.579 22.595 1.00 65.75 927 THR A N 1
ATOM 7180 C CA . THR A 1 927 ? 17.929 31.190 23.939 1.00 65.75 927 THR A CA 1
ATOM 7181 C C . THR A 1 927 ? 18.637 29.827 23.947 1.00 65.75 927 THR A C 1
ATOM 7183 O O . THR A 1 927 ? 18.088 28.840 23.451 1.00 65.75 927 THR A O 1
ATOM 7186 N N . ASP A 1 928 ? 19.820 29.763 24.564 1.00 67.69 928 ASP A N 1
ATOM 7187 C CA . ASP A 1 928 ? 20.535 28.516 24.865 1.00 67.69 928 ASP A CA 1
ATOM 7188 C C . ASP A 1 928 ? 19.973 27.854 26.133 1.00 67.69 928 ASP A C 1
ATOM 7190 O O . ASP A 1 928 ? 19.857 28.486 27.184 1.00 67.69 928 ASP A O 1
ATOM 7194 N N . LEU A 1 929 ? 19.639 26.564 26.052 1.00 67.00 929 LEU A N 1
ATOM 7195 C CA . LEU A 1 929 ? 19.087 25.786 27.171 1.00 67.00 929 LEU A CA 1
ATOM 7196 C C . LEU A 1 929 ? 20.161 25.043 27.965 1.00 67.00 929 LEU A C 1
ATOM 7198 O O . LEU A 1 929 ? 20.039 24.894 29.179 1.00 67.00 929 LEU A O 1
ATOM 7202 N N . TYR A 1 930 ? 21.210 24.568 27.290 1.00 71.81 930 TYR A N 1
ATOM 7203 C CA . TYR A 1 930 ? 22.398 24.022 27.940 1.00 71.81 930 TYR A CA 1
ATOM 7204 C C . TYR A 1 930 ? 23.628 24.124 27.036 1.00 71.81 930 TYR A C 1
ATOM 7206 O O . TYR A 1 930 ? 23.540 24.030 25.809 1.00 71.81 930 TYR A O 1
ATOM 7214 N N . ARG A 1 931 ? 24.796 24.254 27.671 1.00 64.12 931 ARG A N 1
ATOM 7215 C CA . ARG A 1 931 ? 26.106 24.351 27.021 1.00 64.12 931 ARG A CA 1
ATOM 7216 C C . ARG A 1 931 ? 27.106 23.460 27.754 1.00 64.12 931 ARG A C 1
ATOM 7218 O O . ARG A 1 931 ? 27.343 23.646 28.946 1.00 64.12 931 ARG A O 1
ATOM 7225 N N . LEU A 1 932 ? 27.692 22.492 27.050 1.00 59.00 932 LEU A N 1
ATOM 7226 C CA . LEU A 1 932 ? 28.687 21.560 27.594 1.00 59.00 932 LEU A CA 1
ATOM 7227 C C . LEU A 1 932 ? 29.906 21.508 26.674 1.00 59.00 932 LEU A C 1
ATOM 7229 O O . LEU A 1 932 ? 29.899 20.745 25.714 1.00 59.00 932 LEU A O 1
ATOM 7233 N N . ALA A 1 933 ? 30.947 22.280 27.011 1.00 63.03 933 ALA A N 1
ATOM 7234 C CA . ALA A 1 933 ? 32.290 22.347 26.405 1.00 63.03 933 ALA A CA 1
ATOM 7235 C C . ALA A 1 933 ? 32.363 22.518 24.870 1.00 63.03 933 ALA A C 1
ATOM 7237 O O . ALA A 1 933 ? 32.949 23.491 24.405 1.00 63.03 933 ALA A O 1
ATOM 7238 N N . ARG A 1 934 ? 31.805 21.576 24.101 1.00 67.69 934 ARG A N 1
ATOM 7239 C CA . ARG A 1 934 ? 31.666 21.603 22.642 1.00 67.69 934 ARG A CA 1
ATOM 7240 C C . ARG A 1 934 ? 30.202 21.652 22.188 1.00 67.69 934 ARG A C 1
ATOM 7242 O O . ARG A 1 934 ? 29.914 22.398 21.275 1.00 67.69 934 ARG A O 1
ATOM 7249 N N . ASN A 1 935 ? 29.251 21.013 22.869 1.00 74.38 935 ASN A N 1
ATOM 7250 C CA . ASN A 1 935 ? 27.862 20.973 22.391 1.00 74.38 935 ASN A CA 1
ATOM 7251 C C . ASN A 1 935 ? 27.011 22.129 22.939 1.00 74.38 935 ASN A C 1
ATOM 7253 O O . ASN A 1 935 ? 27.096 22.458 24.131 1.00 74.38 935 ASN A O 1
ATOM 7257 N N . SER A 1 936 ? 26.130 22.670 22.098 1.00 79.94 936 SER A N 1
ATOM 7258 C CA . SER A 1 936 ? 25.093 23.635 22.483 1.00 79.94 936 SER A CA 1
ATOM 7259 C C . SER A 1 936 ? 23.715 23.176 22.019 1.00 79.94 936 SER A C 1
ATOM 7261 O O . SER A 1 936 ? 23.583 22.574 20.951 1.00 79.94 936 SER A O 1
ATOM 7263 N N . ARG A 1 937 ? 22.691 23.478 22.824 1.00 85.62 937 ARG A N 1
ATOM 7264 C CA . ARG A 1 937 ? 21.286 23.356 22.430 1.00 85.62 937 ARG A CA 1
ATOM 7265 C C . ARG A 1 937 ? 20.590 24.699 22.563 1.00 85.62 937 ARG A C 1
ATOM 7267 O O . ARG A 1 937 ? 20.473 25.217 23.675 1.00 85.62 937 ARG A O 1
ATOM 7274 N N . SER A 1 938 ? 20.074 25.201 21.451 1.00 83.88 938 SER A N 1
ATOM 7275 C CA . SER A 1 938 ? 19.249 26.407 21.390 1.00 83.88 938 SER A CA 1
ATOM 7276 C C . SER A 1 938 ? 17.826 26.069 20.950 1.00 83.88 938 SER A C 1
ATOM 7278 O O . SER A 1 938 ? 17.559 24.966 20.457 1.00 83.88 938 SER A O 1
ATOM 7280 N N . PHE A 1 939 ? 16.888 26.998 21.148 1.00 86.25 939 PHE A N 1
ATOM 7281 C CA . PHE A 1 939 ? 15.524 26.835 20.648 1.00 86.25 939 PHE A CA 1
ATOM 7282 C C . PHE A 1 939 ? 14.943 28.103 20.013 1.00 86.25 939 PHE A C 1
ATOM 7284 O O . PHE A 1 939 ? 15.339 29.229 20.330 1.00 86.25 939 PHE A O 1
ATOM 7291 N N . ALA A 1 940 ? 13.966 27.897 19.130 1.00 86.44 940 ALA A N 1
ATOM 7292 C CA . ALA A 1 940 ? 13.139 28.932 18.525 1.00 86.44 940 ALA A CA 1
ATOM 7293 C C . ALA A 1 940 ? 11.648 28.594 18.724 1.00 86.44 940 ALA A C 1
ATOM 7295 O O . ALA A 1 940 ? 11.219 27.499 18.342 1.00 86.44 940 ALA A O 1
ATOM 7296 N N . PRO A 1 941 ? 10.840 29.498 19.307 1.00 88.31 941 PRO A N 1
ATOM 7297 C CA . PRO A 1 941 ? 9.399 29.303 19.393 1.00 88.31 941 PRO A CA 1
ATOM 7298 C C . PRO A 1 941 ? 8.739 29.535 18.029 1.00 88.31 941 PRO A C 1
ATOM 7300 O O . PRO A 1 941 ? 9.128 30.424 17.269 1.00 88.31 941 PRO A O 1
ATOM 7303 N N . VAL A 1 942 ? 7.694 28.767 17.741 1.00 90.31 942 VAL A N 1
ATOM 7304 C CA . VAL A 1 942 ? 6.841 28.936 16.561 1.00 90.31 942 VAL A CA 1
ATOM 7305 C C . VAL A 1 942 ? 5.589 29.715 16.956 1.00 90.31 942 VAL A C 1
ATOM 7307 O O . VAL A 1 942 ? 4.934 29.402 17.950 1.00 90.31 942 VAL A O 1
ATOM 7310 N N . ALA A 1 943 ? 5.251 30.743 16.176 1.00 88.38 943 ALA A N 1
ATOM 7311 C CA . ALA A 1 943 ? 4.051 31.539 16.404 1.00 88.38 943 ALA A CA 1
ATOM 7312 C C . ALA A 1 943 ? 2.774 30.708 16.180 1.00 88.38 943 ALA A C 1
ATOM 7314 O O . ALA A 1 943 ? 2.677 29.951 15.213 1.00 88.38 943 ALA A O 1
ATOM 7315 N N . LEU A 1 944 ? 1.788 30.890 17.064 1.00 90.62 944 LEU A N 1
ATOM 7316 C CA . LEU A 1 944 ? 0.459 30.284 16.968 1.00 90.62 944 LEU A CA 1
ATOM 7317 C C . LEU A 1 944 ? -0.595 31.323 16.537 1.00 90.62 944 LEU A C 1
ATOM 7319 O O . LEU A 1 944 ? -0.439 32.505 16.854 1.00 90.62 944 LEU A O 1
ATOM 7323 N N . PRO A 1 945 ? -1.683 30.902 15.860 1.00 90.31 945 PRO A N 1
ATOM 7324 C CA . PRO A 1 945 ? -1.987 29.528 15.439 1.00 90.31 945 PRO A CA 1
ATOM 7325 C C . PRO A 1 945 ? -1.108 29.058 14.269 1.00 90.31 945 PRO A C 1
ATOM 7327 O O . PRO A 1 945 ? -0.651 29.865 13.460 1.00 90.31 945 PRO A O 1
ATOM 7330 N N . LEU A 1 946 ? -0.891 27.742 14.159 1.00 90.94 946 LEU A N 1
ATOM 7331 C CA . LEU A 1 946 ? -0.187 27.171 13.008 1.00 90.94 946 LEU A CA 1
ATOM 7332 C C . LEU A 1 946 ? -0.979 27.403 11.713 1.00 90.94 946 LEU A C 1
ATOM 7334 O O . LEU A 1 946 ? -2.212 27.434 11.706 1.00 90.94 946 LEU A O 1
ATOM 7338 N N . LYS A 1 947 ? -0.263 27.505 10.590 1.00 90.06 947 LYS A N 1
ATOM 7339 C CA . LYS A 1 947 ? -0.881 27.549 9.262 1.00 90.06 947 LYS A CA 1
ATOM 7340 C C . LYS A 1 947 ? -1.484 26.180 8.933 1.00 90.06 947 LYS A C 1
ATOM 7342 O O . LYS A 1 947 ? -0.742 25.216 8.743 1.00 90.06 947 LYS A O 1
ATOM 7347 N N . MET A 1 948 ? -2.810 26.119 8.849 1.00 89.75 948 MET A N 1
ATOM 7348 C CA . MET A 1 948 ? -3.553 24.906 8.495 1.00 89.75 948 MET A CA 1
ATOM 7349 C C . MET A 1 948 ? -3.785 24.817 6.983 1.00 89.75 948 MET A C 1
ATOM 7351 O O . MET A 1 948 ? -3.907 25.843 6.307 1.00 89.75 948 MET A O 1
ATOM 7355 N N . LYS A 1 949 ? -3.881 23.594 6.453 1.00 85.31 949 LYS A N 1
ATOM 7356 C CA . LYS A 1 949 ? -4.358 23.344 5.090 1.00 85.31 949 LYS A CA 1
ATOM 7357 C C . LYS A 1 949 ? -5.836 23.759 4.975 1.00 85.31 949 LYS A C 1
ATOM 7359 O O . LYS A 1 949 ? -6.576 23.643 5.952 1.00 85.31 949 LYS A O 1
ATOM 7364 N N . PRO A 1 950 ? -6.270 24.260 3.804 1.00 72.12 950 PRO A N 1
ATOM 7365 C CA . PRO A 1 950 ? -7.645 24.718 3.598 1.00 72.12 950 PRO A CA 1
ATOM 7366 C C . PRO A 1 950 ? -8.666 23.571 3.567 1.00 72.12 950 PRO A C 1
ATOM 7368 O O . PRO A 1 950 ? -9.837 23.790 3.874 1.00 72.12 950 PRO A O 1
ATOM 7371 N N . ASP A 1 951 ? -8.228 22.364 3.205 1.00 68.44 951 ASP A N 1
ATOM 7372 C CA . ASP A 1 951 ? -9.073 21.174 3.159 1.00 68.44 951 ASP A CA 1
ATOM 7373 C C . ASP A 1 951 ? -9.221 20.566 4.560 1.00 68.44 951 ASP A C 1
ATOM 7375 O O . ASP A 1 951 ? -8.242 20.441 5.300 1.00 68.44 951 ASP A O 1
ATOM 7379 N N . THR A 1 952 ? -10.440 20.152 4.910 1.00 61.34 952 THR A N 1
ATOM 7380 C CA . THR A 1 952 ? -10.687 19.344 6.110 1.00 61.34 952 THR A CA 1
ATOM 7381 C C . THR A 1 952 ? -10.400 17.883 5.793 1.00 61.34 952 THR A C 1
ATOM 7383 O O . THR A 1 952 ? -10.908 17.325 4.822 1.00 61.34 952 THR A O 1
ATOM 7386 N N . TYR A 1 953 ? -9.549 17.274 6.605 1.00 66.56 953 TYR A N 1
ATOM 7387 C CA . TYR A 1 953 ? -9.141 15.887 6.487 1.00 66.56 953 TYR A CA 1
ATOM 7388 C C . TYR A 1 953 ? -10.011 15.012 7.371 1.00 66.56 953 TYR A C 1
ATOM 7390 O O . TYR A 1 953 ? -10.304 15.367 8.513 1.00 66.56 953 TYR A O 1
ATOM 7398 N N . PHE A 1 954 ? -10.415 13.851 6.866 1.00 57.94 954 PHE A N 1
ATOM 7399 C CA . PHE A 1 954 ? -11.193 12.930 7.673 1.00 57.94 954 PHE A CA 1
ATOM 7400 C C . PHE A 1 954 ? -10.273 12.079 8.549 1.00 57.94 954 PHE A C 1
ATOM 7402 O O . PHE A 1 954 ? -9.477 11.272 8.069 1.00 57.94 954 PHE A O 1
ATOM 7409 N N . PHE A 1 955 ? -10.387 12.277 9.857 1.00 63.00 955 PHE A N 1
ATOM 7410 C CA . PHE A 1 955 ? -9.710 11.480 10.864 1.00 63.00 955 PHE A CA 1
ATOM 7411 C C . PHE A 1 955 ? -10.440 10.128 11.009 1.00 63.00 955 PHE A C 1
ATOM 7413 O O . PHE A 1 955 ? -11.508 10.064 11.618 1.00 63.00 955 PHE A O 1
ATOM 7420 N N . ARG A 1 956 ? -9.891 9.032 10.462 1.00 63.62 956 ARG A N 1
ATOM 7421 C CA . ARG A 1 956 ? -10.404 7.668 10.705 1.00 63.62 956 ARG A CA 1
ATOM 7422 C C . ARG A 1 956 ? -9.258 6.695 10.929 1.00 63.62 956 ARG A C 1
ATOM 7424 O O . ARG A 1 956 ? -8.501 6.403 10.008 1.00 63.62 956 ARG A O 1
ATOM 7431 N N . LEU A 1 957 ? -9.175 6.170 12.147 1.00 69.06 957 LEU A N 1
ATOM 7432 C CA . LEU A 1 957 ? -8.285 5.062 12.464 1.00 69.06 957 LEU A CA 1
ATOM 7433 C C . LEU A 1 957 ? -8.846 3.765 11.864 1.00 69.06 957 LEU A C 1
ATOM 7435 O O . LEU A 1 957 ? -10.059 3.561 11.915 1.00 69.06 957 LEU A O 1
ATOM 7439 N N . PRO A 1 958 ? -7.989 2.879 11.340 1.00 66.81 958 PRO A N 1
ATOM 7440 C CA . PRO A 1 958 ? -8.423 1.602 10.799 1.00 66.81 958 PRO A CA 1
ATOM 7441 C C . PRO A 1 958 ? -9.045 0.740 11.893 1.00 66.81 958 PRO A C 1
ATOM 7443 O O . PRO A 1 958 ? -8.540 0.671 13.008 1.00 66.81 958 PRO A O 1
ATOM 7446 N N . GLU A 1 959 ? -10.141 0.060 11.575 1.00 68.94 959 GLU A N 1
ATOM 7447 C CA . GLU A 1 959 ? -10.880 -0.778 12.525 1.00 68.94 959 GLU A CA 1
ATOM 7448 C C . GLU A 1 959 ? -10.680 -2.257 12.205 1.00 68.94 959 GLU A C 1
ATOM 7450 O O . GLU A 1 959 ? -10.502 -2.633 11.045 1.00 68.94 959 GLU A O 1
ATOM 7455 N N . GLN A 1 960 ? -10.678 -3.119 13.219 1.00 68.69 960 GLN A N 1
ATOM 7456 C CA . GLN A 1 960 ? -10.723 -4.570 13.042 1.00 68.69 960 GLN A CA 1
ATOM 7457 C C . GLN A 1 960 ? -12.161 -5.032 12.785 1.00 68.69 960 GLN A C 1
ATOM 7459 O O . GLN A 1 960 ? -13.111 -4.370 13.191 1.00 68.69 960 GLN A O 1
ATOM 7464 N N . ALA A 1 961 ? -12.333 -6.200 12.149 1.00 68.00 961 ALA A N 1
ATOM 7465 C CA . ALA A 1 961 ? -13.668 -6.796 12.060 1.00 68.00 961 ALA A CA 1
ATOM 7466 C C . ALA A 1 961 ? -14.231 -7.007 13.483 1.00 68.00 961 ALA A C 1
ATOM 7468 O O . ALA A 1 961 ? -13.458 -7.413 14.357 1.00 68.00 961 ALA A O 1
ATOM 7469 N N . PRO A 1 962 ? -15.522 -6.741 13.704 1.00 74.06 962 PRO A N 1
ATOM 7470 C CA . PRO A 1 962 ? -16.116 -6.688 15.033 1.00 74.06 962 PRO A CA 1
ATOM 7471 C C . PRO A 1 962 ? -16.119 -8.050 15.737 1.00 74.06 962 PRO A C 1
ATOM 7473 O O . PRO A 1 962 ? -16.213 -9.099 15.096 1.00 74.06 962 PRO A O 1
ATOM 7476 N N . TYR A 1 963 ? -16.013 -8.029 17.065 1.00 79.12 963 TYR A N 1
ATOM 7477 C CA . TYR A 1 963 ? -16.335 -9.163 17.927 1.00 79.12 963 TYR A CA 1
ATOM 7478 C C . TYR A 1 963 ? -17.845 -9.155 18.185 1.00 79.12 963 TYR A C 1
ATOM 7480 O O . TYR A 1 963 ? -18.337 -8.333 18.954 1.00 79.12 963 TYR A O 1
ATOM 7488 N N . GLU A 1 964 ? -18.571 -10.047 17.513 1.00 80.69 964 GLU A N 1
ATOM 7489 C CA . GLU A 1 964 ? -20.018 -10.225 17.687 1.00 80.69 964 GLU A CA 1
ATOM 7490 C C . GLU A 1 964 ? -20.296 -10.912 19.035 1.00 80.69 964 GLU A C 1
ATOM 7492 O O . GLU A 1 964 ? -19.892 -12.058 19.240 1.00 80.69 964 GLU A O 1
ATOM 7497 N N . LEU A 1 965 ? -20.991 -10.231 19.950 1.00 82.12 965 LEU A N 1
ATOM 7498 C CA . LEU A 1 965 ? -21.330 -10.777 21.273 1.00 82.12 965 LEU A CA 1
ATOM 7499 C C . LEU A 1 965 ? -22.603 -11.639 21.274 1.00 82.12 965 LEU A C 1
ATOM 7501 O O . LEU A 1 965 ? -22.834 -12.403 22.208 1.00 82.12 965 LEU A O 1
ATOM 7505 N N . GLY A 1 966 ? -23.399 -11.574 20.204 1.00 76.81 966 GLY A N 1
ATOM 7506 C CA . GLY A 1 966 ? -24.674 -12.285 20.103 1.00 76.81 966 GLY A CA 1
ATOM 7507 C C . GLY A 1 966 ? -25.813 -11.578 20.841 1.00 76.81 966 GLY A C 1
ATOM 7508 O O . GLY A 1 966 ? -25.670 -10.446 21.276 1.00 76.81 966 GLY A O 1
ATOM 7509 N N . ASP A 1 967 ? -26.971 -12.233 20.917 1.00 77.75 967 ASP A N 1
ATOM 7510 C CA . ASP A 1 967 ? -28.222 -11.742 21.525 1.00 77.75 967 ASP A CA 1
ATOM 7511 C C . ASP A 1 967 ? -28.357 -12.069 23.023 1.00 77.75 967 ASP A C 1
ATOM 7513 O O . ASP A 1 967 ? -29.349 -11.714 23.659 1.00 77.75 967 ASP A O 1
ATOM 7517 N N . ARG A 1 968 ? -27.373 -12.768 23.597 1.00 81.31 968 ARG A N 1
ATOM 7518 C CA . ARG A 1 968 ? -27.371 -13.210 24.995 1.00 81.31 968 ARG A CA 1
ATOM 7519 C C . ARG A 1 968 ? -26.482 -12.330 25.856 1.00 81.31 968 ARG A C 1
ATOM 7521 O O . ARG A 1 968 ? -25.543 -11.705 25.372 1.00 81.31 968 ARG A O 1
ATOM 7528 N N . ASN A 1 969 ? -26.739 -12.356 27.161 1.00 87.69 969 ASN A N 1
ATOM 7529 C CA . ASN A 1 969 ? -25.884 -11.672 28.118 1.00 87.69 969 ASN A CA 1
ATOM 7530 C C . ASN A 1 969 ? -24.498 -12.320 28.152 1.00 87.69 969 ASN A C 1
ATOM 7532 O O . ASN A 1 969 ? -24.361 -13.532 28.349 1.00 87.69 969 ASN A O 1
ATOM 7536 N N . SER A 1 970 ? -23.460 -11.506 27.999 1.00 87.31 970 SER A N 1
ATOM 7537 C CA . SER A 1 970 ? -22.086 -11.990 27.956 1.00 87.31 970 SER A CA 1
ATOM 7538 C C . SER A 1 970 ? -21.133 -11.066 28.697 1.00 87.31 970 SER A C 1
ATOM 7540 O O . SER A 1 970 ? -21.459 -9.952 29.098 1.00 87.31 970 SER A O 1
ATOM 7542 N N . CYS A 1 971 ? -19.923 -11.561 28.882 1.00 88.88 971 CYS A N 1
ATOM 7543 C CA . CYS A 1 971 ? -18.803 -10.883 29.482 1.00 88.88 971 CYS A CA 1
ATOM 7544 C C . CYS A 1 971 ? -17.628 -10.884 28.496 1.00 88.88 971 CYS A C 1
ATOM 7546 O O . CYS A 1 971 ? -17.413 -11.861 27.783 1.00 88.88 971 CYS A O 1
ATOM 7548 N N . SER A 1 972 ? -16.867 -9.797 28.433 1.00 90.00 972 SER A N 1
ATOM 7549 C CA . SER A 1 972 ? -15.675 -9.669 27.597 1.00 90.00 972 SER A CA 1
ATOM 7550 C C . SER A 1 972 ? -14.498 -9.189 28.431 1.00 90.00 972 SER A C 1
ATOM 7552 O O . SER A 1 972 ? -14.603 -8.178 29.119 1.00 90.00 972 SER A O 1
ATOM 7554 N N . LEU A 1 973 ? -13.366 -9.884 28.353 1.00 89.94 973 LEU A N 1
ATOM 7555 C CA . LEU A 1 973 ? -12.099 -9.428 28.921 1.00 89.94 973 LEU A CA 1
ATOM 7556 C C . LEU A 1 973 ? -11.243 -8.793 27.827 1.00 89.94 973 LEU A C 1
ATOM 7558 O O . LEU A 1 973 ? -10.880 -9.467 26.859 1.00 89.94 973 LEU A O 1
ATOM 7562 N N . LEU A 1 974 ? -10.916 -7.510 27.989 1.00 89.81 974 LEU A N 1
ATOM 7563 C CA . LEU A 1 974 ? -10.024 -6.792 27.083 1.00 89.81 974 LEU A CA 1
ATOM 7564 C C . LEU A 1 974 ? -8.571 -6.927 27.538 1.00 89.81 974 LEU A C 1
ATOM 7566 O O . LEU A 1 974 ? -8.265 -6.794 28.720 1.00 89.81 974 LEU A O 1
ATOM 7570 N N . THR A 1 975 ? -7.667 -7.157 26.589 1.00 84.31 975 THR A N 1
ATOM 7571 C CA . THR A 1 975 ? -6.222 -7.234 26.832 1.00 84.31 975 THR A CA 1
ATOM 7572 C C . THR A 1 975 ? -5.487 -6.317 25.865 1.00 84.31 975 THR A C 1
ATOM 7574 O O . THR A 1 975 ? -5.664 -6.420 24.651 1.00 84.31 975 THR A O 1
ATOM 7577 N N . TYR A 1 976 ? -4.640 -5.435 26.397 1.00 78.88 976 TYR A N 1
ATOM 7578 C CA . TYR A 1 976 ? -3.750 -4.614 25.581 1.00 78.88 976 TYR A CA 1
ATOM 7579 C C . TYR A 1 976 ? -2.641 -5.463 24.957 1.00 78.88 976 TYR A C 1
ATOM 7581 O O . TYR A 1 976 ? -1.894 -6.146 25.660 1.00 78.88 976 TYR A O 1
ATOM 7589 N N . ILE A 1 977 ? -2.509 -5.374 23.634 1.00 69.81 977 ILE A N 1
ATOM 7590 C CA . ILE A 1 977 ? -1.448 -6.027 22.867 1.00 69.81 977 ILE A CA 1
ATOM 7591 C C . ILE A 1 977 ? -0.544 -4.931 22.283 1.00 69.81 977 ILE A C 1
ATOM 7593 O O . ILE A 1 977 ? -1.018 -4.123 21.478 1.00 69.81 977 ILE A O 1
ATOM 7597 N N . PRO A 1 978 ? 0.751 -4.878 22.655 1.00 64.00 978 PRO A N 1
ATOM 7598 C CA . PRO A 1 978 ? 1.698 -3.939 22.061 1.00 64.00 978 PRO A CA 1
ATOM 7599 C C . PRO A 1 978 ? 1.736 -4.069 20.533 1.00 64.00 978 PRO A C 1
ATOM 7601 O O . PRO A 1 978 ? 1.796 -5.176 20.004 1.00 64.00 978 PRO A O 1
ATOM 7604 N N . GLY A 1 979 ? 1.727 -2.939 19.821 1.00 55.97 979 GLY A N 1
ATOM 7605 C CA . GLY A 1 979 ? 1.684 -2.926 18.353 1.00 55.97 979 GLY A CA 1
ATOM 7606 C C . GLY A 1 979 ? 0.273 -2.957 17.754 1.00 55.97 979 GLY A C 1
ATOM 7607 O O . GLY A 1 979 ? 0.128 -3.227 16.563 1.00 55.97 979 GLY A O 1
ATOM 7608 N N . GLN A 1 980 ? -0.766 -2.669 18.547 1.00 63.91 980 GLN A N 1
ATOM 7609 C CA . GLN A 1 980 ? -2.114 -2.437 18.031 1.00 63.91 980 GLN A CA 1
ATOM 7610 C C . GLN A 1 980 ? -2.078 -1.367 16.924 1.00 63.91 980 GLN A C 1
ATOM 7612 O O . GLN A 1 980 ? -1.670 -0.228 17.142 1.00 63.91 980 GLN A O 1
ATOM 7617 N N . SER A 1 981 ? -2.515 -1.747 15.725 1.00 65.88 981 SER A N 1
ATOM 7618 C CA . SER A 1 981 ? -2.566 -0.872 14.548 1.00 65.88 981 SER A CA 1
ATOM 7619 C C . SER A 1 981 ? -3.988 -0.508 14.130 1.00 65.88 981 SER A C 1
ATOM 7621 O O . SER A 1 981 ? -4.193 0.157 13.121 1.00 65.88 981 SER A O 1
ATOM 7623 N N . ARG A 1 982 ? -4.991 -1.002 14.867 1.00 71.69 982 ARG A N 1
ATOM 7624 C CA . ARG A 1 982 ? -6.410 -0.888 14.522 1.00 71.69 982 ARG A CA 1
ATOM 7625 C C . ARG A 1 982 ? -7.290 -0.766 15.763 1.00 71.69 982 ARG A C 1
ATOM 7627 O O . ARG A 1 982 ? -7.010 -1.426 16.761 1.00 71.69 982 ARG A O 1
ATOM 7634 N N . ILE A 1 983 ? -8.378 -0.002 15.684 1.00 76.88 983 ILE A N 1
ATOM 7635 C CA . ILE A 1 983 ? -9.431 0.028 16.706 1.00 76.88 983 ILE A CA 1
ATOM 7636 C C . ILE A 1 983 ? -10.073 -1.359 16.788 1.00 76.88 983 ILE A C 1
ATOM 7638 O O . ILE A 1 983 ? -10.493 -1.930 15.779 1.00 76.88 983 ILE A O 1
ATOM 7642 N N . THR A 1 984 ? -10.157 -1.905 17.996 1.00 82.06 984 THR A N 1
ATOM 7643 C CA . THR A 1 984 ? -10.918 -3.130 18.262 1.00 82.06 984 THR A CA 1
ATOM 7644 C C . THR A 1 984 ? -12.408 -2.796 18.238 1.00 82.06 984 THR A C 1
ATOM 7646 O O . THR A 1 984 ? -12.822 -1.905 18.962 1.00 82.06 984 THR A O 1
ATOM 7649 N N . SER A 1 985 ? -13.233 -3.467 17.437 1.00 84.62 985 SER A N 1
ATOM 7650 C CA . SER A 1 985 ? -14.687 -3.221 17.432 1.00 84.62 985 SER A CA 1
ATOM 7651 C C . SER A 1 985 ? -15.432 -4.352 18.138 1.00 84.62 985 SER A C 1
ATOM 7653 O O . SER A 1 985 ? -15.075 -5.518 17.967 1.00 84.62 985 SER A O 1
ATOM 7655 N N . ILE A 1 986 ? -16.438 -4.020 18.944 1.00 88.69 986 ILE A N 1
ATOM 7656 C CA . ILE A 1 986 ? -17.301 -4.963 19.660 1.00 88.69 986 ILE A CA 1
ATOM 7657 C C . ILE A 1 986 ? -18.753 -4.650 19.284 1.00 88.69 986 ILE A C 1
ATOM 7659 O O . ILE A 1 986 ? -19.192 -3.501 19.366 1.00 88.69 986 ILE A O 1
ATOM 7663 N N . GLU A 1 987 ? -19.484 -5.677 18.851 1.00 87.88 987 GLU A N 1
ATOM 7664 C CA . GLU A 1 987 ? -20.850 -5.563 18.340 1.00 87.88 987 GLU A CA 1
ATOM 7665 C C . GLU A 1 987 ? -21.848 -6.280 19.248 1.00 87.88 987 GLU A C 1
ATOM 7667 O O . GLU A 1 987 ? -21.749 -7.487 19.482 1.00 87.88 987 GLU A O 1
ATOM 7672 N N . GLY A 1 988 ? -22.829 -5.522 19.730 1.00 85.88 988 GLY A N 1
ATOM 7673 C CA . GLY A 1 988 ? -23.972 -6.027 20.473 1.00 85.88 988 GLY A CA 1
ATOM 7674 C C . GLY A 1 988 ? -25.168 -6.314 19.565 1.00 85.88 988 GLY A C 1
ATOM 7675 O O . GLY A 1 988 ? -25.337 -5.711 18.505 1.00 85.88 988 GLY A O 1
ATOM 7676 N N . ASN A 1 989 ? -26.028 -7.229 20.008 1.00 86.94 989 ASN A N 1
ATOM 7677 C CA . ASN A 1 989 ? -27.300 -7.575 19.380 1.00 86.94 989 ASN A CA 1
ATOM 7678 C C . ASN A 1 989 ? -28.486 -7.507 20.372 1.00 86.94 989 ASN A C 1
ATOM 7680 O O . ASN A 1 989 ? -29.304 -8.422 20.421 1.00 86.94 989 ASN A O 1
ATOM 7684 N N . GLY A 1 990 ? -28.561 -6.448 21.194 1.00 84.75 990 GLY A N 1
ATOM 7685 C CA . GLY A 1 990 ? -29.712 -6.175 22.077 1.00 84.75 990 GLY A CA 1
ATOM 7686 C C . GLY A 1 990 ? -29.693 -6.835 23.467 1.00 84.75 990 GLY A C 1
ATOM 7687 O O . GLY A 1 990 ? -30.641 -6.668 24.229 1.00 84.75 990 GLY A O 1
ATOM 7688 N N . GLY A 1 991 ? -28.639 -7.577 23.816 1.00 88.69 991 GLY A N 1
ATOM 7689 C CA . GLY A 1 991 ? -28.395 -8.110 25.163 1.00 88.69 991 GLY A CA 1
ATOM 7690 C C . GLY A 1 991 ? -27.669 -7.144 26.116 1.00 88.69 991 GLY A C 1
ATOM 7691 O O . GLY A 1 991 ? -27.422 -5.976 25.797 1.00 88.69 991 GLY A O 1
ATOM 7692 N N . THR A 1 992 ? -27.304 -7.651 27.299 1.00 91.62 992 THR A N 1
ATOM 7693 C CA . THR A 1 992 ? -26.475 -6.950 28.297 1.00 91.62 992 THR A CA 1
ATOM 7694 C C . THR A 1 992 ? -25.047 -7.500 28.320 1.00 91.62 992 THR A C 1
ATOM 7696 O O . THR A 1 992 ? -24.840 -8.691 28.560 1.00 91.62 992 THR A O 1
ATOM 7699 N N . TYR A 1 993 ? -24.053 -6.633 28.128 1.00 92.62 993 TYR A N 1
ATOM 7700 C CA . TYR A 1 993 ? -22.647 -7.015 27.990 1.00 92.62 993 TYR A CA 1
ATOM 7701 C C . TYR A 1 993 ? -21.772 -6.370 29.063 1.00 92.62 993 TYR A C 1
ATOM 7703 O O . TYR A 1 993 ? -21.617 -5.150 29.091 1.00 92.62 993 TYR A O 1
ATOM 7711 N N . LEU A 1 994 ? -21.147 -7.193 29.905 1.00 93.88 994 LEU A N 1
ATOM 7712 C CA . LEU A 1 994 ? -20.102 -6.767 30.838 1.00 93.88 994 LEU A CA 1
ATOM 7713 C C . LEU A 1 994 ? -18.745 -6.744 30.121 1.00 93.88 994 LEU A C 1
ATOM 7715 O O . LEU A 1 994 ? -18.322 -7.755 29.573 1.00 93.88 994 LEU A O 1
ATOM 7719 N N . VAL A 1 995 ? -18.026 -5.628 30.135 1.00 94.38 995 VAL A N 1
ATOM 7720 C CA . VAL A 1 995 ? -16.729 -5.475 29.463 1.00 94.38 995 VAL A CA 1
ATOM 7721 C C . VAL A 1 995 ? -15.676 -5.056 30.483 1.00 94.38 995 VAL A C 1
ATOM 7723 O O . VAL A 1 995 ? -15.694 -3.932 30.972 1.00 94.38 995 VAL A O 1
ATOM 7726 N N . HIS A 1 996 ? -14.742 -5.951 30.796 1.00 93.38 996 HIS A N 1
ATOM 7727 C CA . HIS A 1 996 ? -13.593 -5.662 31.652 1.00 93.38 996 HIS A CA 1
ATOM 7728 C C . HIS A 1 996 ? -12.530 -4.901 30.866 1.00 93.38 996 HIS A C 1
ATOM 7730 O O . HIS A 1 996 ? -11.947 -5.432 29.916 1.00 93.38 996 HIS A O 1
ATOM 7736 N N . LEU A 1 997 ? -12.289 -3.656 31.265 1.00 93.81 997 LEU A N 1
ATOM 7737 C CA . LEU A 1 997 ? -11.393 -2.740 30.576 1.00 93.81 997 LEU A CA 1
ATOM 7738 C C . LEU A 1 997 ? -9.920 -2.993 30.921 1.00 93.81 997 LEU A C 1
ATOM 7740 O O . LEU A 1 997 ? -9.578 -3.516 31.978 1.00 93.81 997 LEU A O 1
ATOM 7744 N N . CYS A 1 998 ? -9.043 -2.559 30.019 1.00 88.50 998 CYS A N 1
ATOM 7745 C CA . CYS A 1 998 ? -7.592 -2.557 30.185 1.00 88.50 998 CYS A CA 1
ATOM 7746 C C . CYS A 1 998 ? -7.048 -1.180 29.780 1.00 88.50 998 CYS A C 1
ATOM 7748 O O . CYS A 1 998 ? -7.621 -0.536 28.893 1.00 88.50 998 CYS A O 1
ATOM 7750 N N . GLU A 1 999 ? -5.974 -0.721 30.430 1.00 86.12 999 GLU A N 1
ATOM 7751 C CA . GLU A 1 999 ? -5.305 0.545 30.106 1.00 86.12 999 GLU A CA 1
ATOM 7752 C C . GLU A 1 999 ? -4.823 0.575 28.644 1.00 86.12 999 GLU A C 1
ATOM 7754 O O . GLU A 1 999 ? -4.537 -0.461 28.043 1.00 86.12 999 GLU A O 1
ATOM 7759 N N . LYS A 1 1000 ? -4.685 1.781 28.078 1.00 79.94 1000 LYS A N 1
ATOM 7760 C CA . LYS A 1 1000 ? -4.173 2.071 26.721 1.00 79.94 1000 LYS A CA 1
ATOM 7761 C C . LYS A 1 1000 ? -5.005 1.544 25.548 1.00 79.94 1000 LYS A C 1
ATOM 7763 O O . LYS A 1 1000 ? -4.689 1.852 24.399 1.00 79.94 1000 LYS A O 1
ATOM 7768 N N . MET A 1 1001 ? -6.059 0.775 25.804 1.00 84.06 1001 MET A N 1
ATOM 7769 C CA . MET A 1 1001 ? -6.903 0.211 24.756 1.00 84.06 1001 MET A CA 1
ATOM 7770 C C . MET A 1 1001 ? -7.717 1.287 24.033 1.00 84.06 1001 MET A C 1
ATOM 7772 O O . MET A 1 1001 ? -8.270 2.195 24.655 1.00 84.06 1001 MET A O 1
ATOM 7776 N N . ILE A 1 1002 ? -7.842 1.130 22.713 1.00 84.62 1002 ILE A N 1
ATOM 7777 C CA . ILE A 1 1002 ? -8.817 1.855 21.890 1.00 84.62 1002 ILE A CA 1
ATOM 7778 C C . ILE A 1 1002 ? -9.782 0.845 21.298 1.00 84.62 1002 ILE A C 1
ATOM 7780 O O . ILE A 1 1002 ? -9.361 -0.078 20.587 1.00 84.62 1002 ILE A O 1
ATOM 7784 N N . PHE A 1 1003 ? -11.069 1.023 21.571 1.00 87.56 1003 PHE A N 1
ATOM 7785 C CA . PHE A 1 1003 ? -12.096 0.164 21.003 1.00 87.56 1003 PHE A CA 1
ATOM 7786 C C . PHE A 1 1003 ? -13.394 0.915 20.708 1.00 87.56 1003 PHE A C 1
ATOM 7788 O O . PHE A 1 1003 ? -13.610 2.027 21.188 1.00 87.56 1003 PHE A O 1
ATOM 7795 N N . ARG A 1 1004 ? -14.238 0.308 19.877 1.00 90.12 1004 ARG A N 1
ATOM 7796 C CA . ARG A 1 1004 ? -15.546 0.810 19.464 1.00 90.12 1004 ARG A CA 1
ATOM 7797 C C . ARG A 1 1004 ? -16.645 -0.112 19.966 1.00 90.12 1004 ARG A C 1
ATOM 7799 O O . ARG A 1 1004 ? -16.502 -1.332 19.906 1.00 90.12 1004 ARG A O 1
ATOM 7806 N N . LEU A 1 1005 ? -17.739 0.494 20.407 1.00 90.88 1005 LEU A N 1
ATOM 7807 C CA . LEU A 1 1005 ? -19.011 -0.171 20.654 1.00 90.88 1005 LEU A CA 1
ATOM 7808 C C . LEU A 1 1005 ? -19.965 0.108 19.496 1.00 90.88 1005 LEU A C 1
ATOM 7810 O O . LEU A 1 1005 ? -19.949 1.200 18.925 1.00 90.88 1005 LEU A O 1
ATOM 7814 N N . SER A 1 1006 ? -20.795 -0.870 19.149 1.00 86.75 1006 SER A N 1
ATOM 7815 C CA . SER A 1 1006 ? -21.851 -0.696 18.150 1.00 86.75 1006 SER A CA 1
ATOM 7816 C C . SER A 1 1006 ? -22.980 -1.704 18.333 1.00 86.75 1006 SER A C 1
ATOM 7818 O O . SER A 1 1006 ? -22.750 -2.834 18.760 1.00 86.75 1006 SER A O 1
ATOM 7820 N N . THR A 1 1007 ? -24.194 -1.295 17.963 1.00 83.44 1007 THR A N 1
ATOM 7821 C CA . THR A 1 1007 ? -25.385 -2.154 17.925 1.00 83.44 1007 THR A CA 1
ATOM 7822 C C . THR A 1 1007 ? -26.065 -1.985 16.566 1.00 83.44 1007 THR A C 1
ATOM 7824 O O . THR A 1 1007 ? -27.013 -1.209 16.438 1.00 83.44 1007 THR A O 1
ATOM 7827 N N . PRO A 1 1008 ? -25.585 -2.667 15.507 1.00 78.62 1008 PRO A N 1
ATOM 7828 C CA . PRO A 1 1008 ? -26.054 -2.423 14.140 1.00 78.62 1008 PRO A CA 1
ATOM 7829 C C . PRO A 1 1008 ? -27.567 -2.604 13.954 1.00 78.62 1008 PRO A C 1
ATOM 7831 O O . PRO A 1 1008 ? -28.188 -1.879 13.183 1.00 78.62 1008 PRO A O 1
ATOM 7834 N N . GLY A 1 1009 ? -28.173 -3.557 14.670 1.00 72.00 1009 GLY A N 1
ATOM 7835 C CA . GLY A 1 1009 ? -29.620 -3.796 14.635 1.00 72.00 1009 GLY A CA 1
ATOM 7836 C C . GLY A 1 1009 ? -30.461 -2.727 15.348 1.00 72.00 1009 GLY A C 1
ATOM 7837 O O . GLY A 1 1009 ? -31.683 -2.737 15.219 1.00 72.00 1009 GLY A O 1
ATOM 7838 N N . GLY A 1 1010 ? -29.830 -1.804 16.080 1.00 76.19 1010 GLY A N 1
ATOM 7839 C CA . GLY A 1 1010 ? -30.494 -0.667 16.717 1.00 76.19 1010 GLY A CA 1
ATOM 7840 C C . GLY A 1 1010 ? -30.825 0.473 15.752 1.00 76.19 1010 GLY A C 1
ATOM 7841 O O . GLY A 1 1010 ? -31.663 1.311 16.074 1.00 76.19 1010 GLY A O 1
ATOM 7842 N N . LEU A 1 1011 ? -30.213 0.502 14.564 1.00 75.62 1011 LEU A N 1
ATOM 7843 C CA . LEU A 1 1011 ? -30.437 1.556 13.573 1.00 75.62 1011 LEU A CA 1
ATOM 7844 C C . LEU A 1 1011 ? -31.823 1.440 12.924 1.00 75.62 1011 LEU A C 1
ATOM 7846 O O . LEU A 1 1011 ? -32.282 0.347 12.584 1.00 75.62 1011 LEU A O 1
ATOM 7850 N N . ALA A 1 1012 ? -32.475 2.573 12.673 1.00 68.38 1012 ALA A N 1
ATOM 7851 C CA . ALA A 1 1012 ? -33.818 2.634 12.100 1.00 68.38 1012 ALA A CA 1
ATOM 7852 C C . ALA A 1 1012 ? -33.909 1.999 10.700 1.00 68.38 1012 ALA A C 1
ATOM 7854 O O . ALA A 1 1012 ? -34.948 1.452 10.329 1.00 68.38 1012 ALA A O 1
ATOM 7855 N N . ASN A 1 1013 ? -32.814 2.044 9.936 1.00 59.69 1013 ASN A N 1
ATOM 7856 C CA . ASN A 1 1013 ? -32.694 1.470 8.595 1.00 59.69 1013 ASN A CA 1
ATOM 7857 C C . ASN A 1 1013 ? -32.100 0.047 8.577 1.00 59.69 1013 ASN A C 1
ATOM 7859 O O . ASN A 1 1013 ? -31.760 -0.457 7.503 1.00 59.69 1013 ASN A O 1
ATOM 7863 N N . ALA A 1 1014 ? -31.948 -0.606 9.733 1.00 57.69 1014 ALA A N 1
ATOM 7864 C CA . ALA A 1 1014 ? -31.428 -1.964 9.796 1.00 57.69 1014 ALA A CA 1
ATOM 7865 C C . ALA A 1 1014 ? -32.363 -2.953 9.074 1.00 57.69 1014 ALA A C 1
ATOM 7867 O O . ALA A 1 1014 ? -33.574 -2.957 9.281 1.00 57.69 1014 ALA A O 1
ATOM 7868 N N . VAL A 1 1015 ? -31.788 -3.857 8.265 1.00 50.50 1015 VAL A N 1
ATOM 7869 C CA . VAL A 1 1015 ? -32.541 -4.935 7.579 1.00 50.50 1015 VAL A CA 1
ATOM 7870 C C . VAL A 1 1015 ? -33.278 -5.834 8.578 1.00 50.50 1015 VAL A C 1
ATOM 7872 O O . VAL A 1 1015 ? -34.378 -6.306 8.302 1.00 50.50 1015 VAL A O 1
ATOM 7875 N N . HIS A 1 1016 ? -32.674 -6.040 9.748 1.00 64.25 1016 HIS A N 1
ATOM 7876 C CA . HIS A 1 1016 ? -33.290 -6.697 10.893 1.00 64.25 1016 HIS A CA 1
ATOM 7877 C C . HIS A 1 1016 ? -33.204 -5.741 12.079 1.00 64.25 1016 HIS A C 1
ATOM 7879 O O . HIS A 1 1016 ? -32.174 -5.675 12.750 1.00 64.25 1016 HIS A O 1
ATOM 7885 N N . ARG A 1 1017 ? -34.266 -4.958 12.275 1.00 76.62 1017 ARG A N 1
ATOM 7886 C CA . ARG A 1 1017 ? -34.390 -4.042 13.408 1.00 76.62 1017 ARG A CA 1
ATOM 7887 C C . ARG A 1 1017 ? -34.636 -4.842 14.685 1.00 76.62 1017 ARG A C 1
ATOM 7889 O O . ARG A 1 1017 ? -35.484 -5.732 14.694 1.00 76.62 1017 ARG A O 1
ATOM 7896 N N . LEU A 1 1018 ? -33.878 -4.535 15.731 1.00 80.81 1018 LEU A N 1
ATOM 7897 C CA . LEU A 1 1018 ? -34.047 -5.130 17.053 1.00 80.81 1018 LEU A CA 1
ATOM 7898 C C . LEU A 1 1018 ? -35.242 -4.512 17.776 1.00 80.81 1018 LEU A C 1
ATOM 7900 O O . LEU A 1 1018 ? -35.625 -3.375 17.506 1.00 80.81 1018 LEU A O 1
ATOM 7904 N N . ASP A 1 1019 ? -35.795 -5.256 18.729 1.00 80.69 1019 ASP A N 1
ATOM 7905 C CA . ASP A 1 1019 ? -36.863 -4.759 19.599 1.00 80.69 1019 ASP A CA 1
ATOM 7906 C C . ASP A 1 1019 ? -36.320 -3.839 20.711 1.00 80.69 1019 ASP A C 1
ATOM 7908 O O . ASP A 1 1019 ? -37.040 -2.973 21.209 1.00 80.69 1019 ASP A O 1
ATOM 7912 N N . TYR A 1 1020 ? -35.044 -4.006 21.089 1.00 83.12 1020 TYR A N 1
ATOM 7913 C CA . TYR A 1 1020 ? -34.387 -3.302 22.197 1.00 83.12 1020 TYR A CA 1
ATOM 7914 C C . TYR A 1 1020 ? -32.927 -2.955 21.855 1.00 83.12 1020 TYR A C 1
ATOM 7916 O O . TYR A 1 1020 ? -32.292 -3.650 21.056 1.00 83.12 1020 TYR A O 1
ATOM 7924 N N . SER A 1 1021 ? -32.396 -1.883 22.457 1.00 84.62 1021 SER A N 1
ATOM 7925 C CA . SER A 1 1021 ? -30.975 -1.520 22.358 1.00 84.62 1021 SER A CA 1
ATOM 7926 C C . SER A 1 1021 ? -30.093 -2.404 23.238 1.00 84.62 1021 SER A C 1
ATOM 7928 O O . SER A 1 1021 ? -30.568 -3.079 24.153 1.00 84.62 1021 SER A O 1
ATOM 7930 N N . SER A 1 1022 ? -28.788 -2.395 22.968 1.00 90.94 1022 SER A N 1
ATOM 7931 C CA . SER A 1 1022 ? -27.817 -3.087 23.809 1.00 90.94 1022 SER A CA 1
ATOM 7932 C C . SER A 1 1022 ? -27.578 -2.323 25.109 1.00 90.94 1022 SER A C 1
ATOM 7934 O O . SER A 1 1022 ? -27.636 -1.092 25.165 1.00 90.94 1022 SER A O 1
ATOM 7936 N N . THR A 1 1023 ? -27.245 -3.062 26.165 1.00 94.06 1023 THR A N 1
ATOM 7937 C CA . THR A 1 1023 ? -26.770 -2.493 27.432 1.00 94.06 1023 THR A CA 1
ATOM 7938 C C . THR A 1 1023 ? -25.302 -2.848 27.640 1.00 94.06 1023 THR A C 1
ATOM 7940 O O . THR A 1 1023 ? -24.946 -4.023 27.624 1.00 94.06 1023 THR A O 1
ATOM 7943 N N . TRP A 1 1024 ? -24.452 -1.849 27.859 1.00 95.50 1024 TRP A N 1
ATOM 7944 C CA . TRP A 1 1024 ? -23.008 -1.991 28.034 1.00 95.50 1024 TRP A CA 1
ATOM 7945 C C . TRP A 1 1024 ? -22.604 -1.630 29.463 1.00 95.50 1024 TRP A C 1
ATOM 7947 O O . TRP A 1 1024 ? -22.743 -0.487 29.890 1.00 95.50 1024 TRP A O 1
ATOM 7957 N N . GLU A 1 1025 ? -22.065 -2.599 30.193 1.00 95.88 1025 GLU A N 1
ATOM 7958 C CA . GLU A 1 1025 ? -21.516 -2.439 31.539 1.00 95.88 1025 GLU A CA 1
ATOM 7959 C C . GLU A 1 1025 ? -19.988 -2.480 31.465 1.00 95.88 1025 GLU A C 1
ATOM 7961 O O . GLU A 1 1025 ? -19.388 -3.532 31.277 1.00 95.88 1025 GLU A O 1
ATOM 7966 N N . LEU A 1 1026 ? -19.334 -1.334 31.590 1.00 96.44 1026 LEU A N 1
ATOM 7967 C CA . LEU A 1 1026 ? -17.893 -1.176 31.432 1.00 96.44 1026 LEU A CA 1
ATOM 7968 C C . LEU A 1 1026 ? -17.212 -1.248 32.804 1.00 96.44 1026 LEU A C 1
ATOM 7970 O O . LEU A 1 1026 ? -17.235 -0.285 33.569 1.00 96.44 1026 LEU A O 1
ATOM 7974 N N . ASP A 1 1027 ? -16.603 -2.388 33.125 1.00 94.44 1027 ASP A N 1
ATOM 7975 C CA . ASP A 1 1027 ? -15.841 -2.589 34.360 1.00 94.44 1027 ASP A CA 1
ATOM 7976 C C . ASP A 1 1027 ? -14.447 -1.954 34.242 1.00 94.44 1027 ASP A C 1
ATOM 7978 O O . ASP A 1 1027 ? -13.555 -2.489 33.580 1.00 94.44 1027 ASP A O 1
ATOM 7982 N N . ALA A 1 1028 ? -14.265 -0.815 34.913 1.00 94.00 1028 ALA A N 1
ATOM 7983 C CA . ALA A 1 1028 ? -13.052 -0.005 34.896 1.00 94.00 1028 ALA A CA 1
ATOM 7984 C C . ALA A 1 1028 ? -12.130 -0.238 36.108 1.00 94.00 1028 ALA A C 1
ATOM 7986 O O . ALA A 1 1028 ? -11.167 0.507 36.296 1.00 94.00 1028 ALA A O 1
ATOM 7987 N N . ARG A 1 1029 ? -12.386 -1.254 36.945 1.00 89.06 1029 ARG A N 1
ATOM 7988 C CA . ARG A 1 1029 ? -11.649 -1.462 38.209 1.00 89.06 1029 ARG A CA 1
ATOM 7989 C C . ARG A 1 1029 ? -10.137 -1.648 38.022 1.00 89.06 1029 ARG A C 1
ATOM 7991 O O . ARG A 1 1029 ? -9.360 -1.242 38.880 1.00 89.06 1029 ARG A O 1
ATOM 7998 N N . GLU A 1 1030 ? -9.715 -2.223 36.897 1.00 87.19 1030 GLU A N 1
ATOM 7999 C CA . GLU A 1 1030 ? -8.302 -2.485 36.577 1.00 87.19 1030 GLU A CA 1
ATOM 8000 C C . GLU A 1 1030 ? -7.571 -1.276 35.954 1.00 87.19 1030 GLU A C 1
ATOM 8002 O O . GLU A 1 1030 ? -6.377 -1.363 35.682 1.00 87.19 1030 GLU A O 1
ATOM 8007 N N . LEU A 1 1031 ? -8.251 -0.140 35.736 1.00 87.81 1031 LEU A N 1
ATOM 8008 C CA . LEU A 1 1031 ? -7.646 1.076 35.161 1.00 87.81 1031 LEU A CA 1
ATOM 8009 C C . LEU A 1 1031 ? -6.941 1.970 36.199 1.00 87.81 1031 LEU A C 1
ATOM 8011 O O . LEU A 1 1031 ? -6.413 3.027 35.857 1.00 87.81 1031 LEU A O 1
ATOM 8015 N N . GLY A 1 1032 ? -6.968 1.601 37.483 1.00 82.00 1032 GLY A N 1
ATOM 8016 C CA . GLY A 1 1032 ? -6.404 2.418 38.558 1.00 82.00 1032 GLY A CA 1
ATOM 8017 C C . GLY A 1 1032 ? -7.181 3.722 38.789 1.00 82.00 1032 GLY A C 1
ATOM 8018 O O . GLY A 1 1032 ? -8.409 3.728 38.812 1.00 82.00 1032 GLY A O 1
ATOM 8019 N N . LYS A 1 1033 ? -6.474 4.839 39.017 1.00 81.12 1033 LYS A N 1
ATOM 8020 C CA . LYS A 1 1033 ? -7.094 6.168 39.179 1.00 81.12 1033 LYS A CA 1
ATOM 8021 C C . LYS A 1 1033 ? -7.269 6.822 37.807 1.00 81.12 1033 LYS A C 1
ATOM 8023 O O . LYS A 1 1033 ? -6.276 7.119 37.147 1.00 81.12 1033 LYS A O 1
ATOM 8028 N N . PHE A 1 1034 ? -8.510 7.107 37.425 1.00 87.25 1034 PHE A N 1
ATOM 8029 C CA . PHE A 1 1034 ? -8.861 7.709 36.137 1.00 87.25 1034 PHE A CA 1
ATOM 8030 C C . PHE A 1 1034 ? -9.926 8.807 36.285 1.00 87.25 1034 PHE A C 1
ATOM 8032 O O . PHE A 1 1034 ? -10.583 8.917 37.320 1.00 87.25 1034 PHE A O 1
ATOM 8039 N N . THR A 1 1035 ? -10.079 9.623 35.242 1.00 86.62 1035 THR A N 1
ATOM 8040 C CA . THR A 1 1035 ? -11.221 10.526 35.039 1.00 86.62 1035 THR A CA 1
ATOM 8041 C C . THR A 1 1035 ? -12.160 9.930 33.994 1.00 86.62 1035 THR A C 1
ATOM 8043 O O . THR A 1 1035 ? -11.726 9.140 33.154 1.00 86.62 1035 THR A O 1
ATOM 8046 N N . ILE A 1 1036 ? -13.446 10.286 34.070 1.00 90.25 1036 ILE A N 1
ATOM 8047 C CA . ILE A 1 1036 ? -14.451 9.922 33.067 1.00 90.25 1036 ILE A CA 1
ATOM 8048 C C . ILE A 1 1036 ? -14.802 11.183 32.288 1.00 90.25 1036 ILE A C 1
ATOM 8050 O O . ILE A 1 1036 ? -15.376 12.113 32.852 1.00 90.25 1036 ILE A O 1
ATOM 8054 N N . GLU A 1 1037 ? -14.454 11.216 31.006 1.00 89.75 1037 GLU A N 1
ATOM 8055 C CA . GLU A 1 1037 ? -14.686 12.373 30.139 1.00 89.75 1037 GLU A CA 1
ATOM 8056 C C . GLU A 1 1037 ? -15.390 11.931 28.857 1.00 89.75 1037 GLU A C 1
ATOM 8058 O O . GLU A 1 1037 ? -14.878 11.086 28.125 1.00 89.75 1037 GLU A O 1
ATOM 8063 N N . LEU A 1 1038 ? -16.559 12.507 28.573 1.00 84.75 1038 LEU A N 1
ATOM 8064 C CA . LEU A 1 1038 ? -17.274 12.318 27.311 1.00 84.75 1038 LEU A CA 1
ATOM 8065 C C . LEU A 1 1038 ? -17.061 13.557 26.433 1.00 84.75 1038 LEU A C 1
ATOM 8067 O O . LEU A 1 1038 ? -17.385 14.669 26.844 1.00 84.75 1038 LEU A O 1
ATOM 8071 N N . LEU A 1 1039 ? -16.498 13.371 25.238 1.00 81.88 1039 LEU A N 1
ATOM 8072 C CA . LEU A 1 1039 ? -16.317 14.423 24.235 1.00 81.88 1039 LEU A CA 1
ATOM 8073 C C . LEU A 1 1039 ? -16.864 13.939 22.892 1.00 81.88 1039 LEU A C 1
ATOM 8075 O O . LEU A 1 1039 ? -16.220 13.148 22.194 1.00 81.88 1039 LEU A O 1
ATOM 8079 N N . GLY A 1 1040 ? -18.062 14.410 22.538 1.00 78.06 1040 GLY A N 1
ATOM 8080 C CA . GLY A 1 1040 ? -18.811 13.897 21.393 1.00 78.06 1040 GLY A CA 1
ATOM 8081 C C . GLY A 1 1040 ? -18.975 12.380 21.502 1.00 78.06 1040 GLY A C 1
ATOM 8082 O O . GLY A 1 1040 ? -19.354 11.854 22.541 1.00 78.06 1040 GLY A O 1
ATOM 8083 N N . THR A 1 1041 ? -18.586 11.645 20.462 1.00 80.06 1041 THR A N 1
ATOM 8084 C CA . THR A 1 1041 ? -18.707 10.179 20.416 1.00 80.06 1041 THR A CA 1
ATOM 8085 C C . THR A 1 1041 ? -17.509 9.436 21.036 1.00 80.06 1041 THR A C 1
ATOM 8087 O O . THR A 1 1041 ? -17.227 8.292 20.660 1.00 80.06 1041 THR A O 1
ATOM 8090 N N . ARG A 1 1042 ? -16.725 10.077 21.916 1.00 87.31 1042 ARG A N 1
ATOM 8091 C CA . ARG A 1 1042 ? -15.551 9.471 22.571 1.00 87.31 1042 ARG A CA 1
ATOM 8092 C C . ARG A 1 1042 ? -15.667 9.567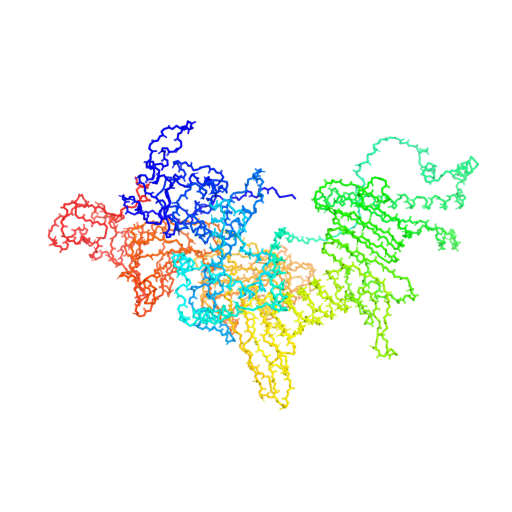 24.084 1.00 87.31 1042 ARG A C 1
ATOM 8094 O O . ARG A 1 1042 ? -15.714 10.661 24.639 1.00 87.31 1042 ARG A O 1
ATOM 8101 N N . LEU A 1 1043 ? -15.654 8.410 24.733 1.00 92.06 1043 LEU A N 1
ATOM 8102 C CA . LEU A 1 1043 ? -15.596 8.264 26.179 1.00 92.06 1043 LEU A CA 1
ATOM 8103 C C . LEU A 1 1043 ? -14.163 7.901 26.587 1.00 92.06 1043 LEU A C 1
ATOM 8105 O O . LEU A 1 1043 ? -13.640 6.850 26.210 1.00 92.06 1043 LEU A O 1
ATOM 8109 N N . TYR A 1 1044 ? -13.532 8.780 27.353 1.00 91.00 1044 TYR A N 1
ATOM 8110 C CA . TYR A 1 1044 ? -12.185 8.612 27.874 1.00 91.00 1044 TYR A CA 1
ATOM 8111 C C . TYR A 1 1044 ? -12.230 8.146 29.325 1.00 91.00 1044 TYR A C 1
ATOM 8113 O O . TYR A 1 1044 ? -12.897 8.752 30.163 1.00 91.00 1044 TYR A O 1
ATOM 8121 N N . LEU A 1 1045 ? -11.486 7.077 29.601 1.00 91.62 1045 LEU A N 1
ATOM 8122 C CA . LEU A 1 1045 ? -11.303 6.482 30.920 1.00 91.62 1045 LEU A CA 1
ATOM 8123 C C . LEU A 1 1045 ? -9.796 6.381 31.178 1.00 91.62 1045 LEU A C 1
ATOM 8125 O O . LEU A 1 1045 ? -9.169 5.341 30.964 1.00 91.62 1045 LEU A O 1
ATOM 8129 N N . GLY A 1 1046 ? -9.179 7.508 31.540 1.00 85.56 1046 GLY A N 1
ATOM 8130 C CA . GLY A 1 1046 ? -7.720 7.613 31.606 1.00 85.56 1046 GLY A CA 1
ATOM 8131 C C . GLY A 1 1046 ? -7.073 7.323 30.246 1.00 85.56 1046 GLY A C 1
ATOM 8132 O O . GLY A 1 1046 ? -7.396 7.957 29.251 1.00 85.56 1046 GLY A O 1
ATOM 8133 N N . SER A 1 1047 ? -6.156 6.352 30.176 1.00 81.44 1047 SER A N 1
ATOM 8134 C CA . SER A 1 1047 ? -5.491 5.982 28.911 1.00 81.44 1047 SER A CA 1
ATOM 8135 C C . SER A 1 1047 ? -6.359 5.148 27.956 1.00 81.44 1047 SER A C 1
ATOM 8137 O O . SER A 1 1047 ? -5.950 4.907 26.820 1.00 81.44 1047 SER A O 1
ATOM 8139 N N . THR A 1 1048 ? -7.547 4.719 28.385 1.00 88.81 1048 THR A N 1
ATOM 8140 C CA . THR A 1 1048 ? -8.474 3.915 27.581 1.00 88.81 1048 THR A CA 1
ATOM 8141 C C . THR A 1 1048 ? -9.461 4.820 26.850 1.00 88.81 1048 THR A C 1
ATOM 8143 O O . THR A 1 1048 ? -10.075 5.699 27.453 1.00 88.81 1048 THR A O 1
ATOM 8146 N N . THR A 1 1049 ? -9.617 4.612 25.541 1.00 89.44 1049 THR A N 1
ATOM 8147 C CA . THR A 1 1049 ? -10.526 5.393 24.685 1.00 89.44 1049 THR A CA 1
ATOM 8148 C C . THR A 1 1049 ? -11.606 4.494 24.101 1.00 89.44 1049 THR A C 1
ATOM 8150 O O . THR A 1 1049 ? -11.306 3.487 23.457 1.00 89.44 1049 THR A O 1
ATOM 8153 N N . ILE A 1 1050 ? -12.863 4.879 24.298 1.00 91.75 1050 ILE A N 1
ATOM 8154 C CA . ILE A 1 1050 ? -14.032 4.134 23.837 1.00 91.75 1050 ILE A CA 1
ATOM 8155 C C . ILE A 1 1050 ? -14.786 4.993 22.829 1.00 91.75 1050 ILE A C 1
ATOM 8157 O O . ILE A 1 1050 ? -15.283 6.069 23.158 1.00 91.75 1050 ILE A O 1
ATOM 8161 N N . HIS A 1 1051 ? -14.876 4.516 21.593 1.00 89.06 1051 HIS A N 1
ATOM 8162 C CA . HIS A 1 1051 ? -15.737 5.104 20.576 1.00 89.06 1051 HIS A CA 1
ATOM 8163 C C . HIS A 1 1051 ? -17.159 4.589 20.791 1.00 89.06 1051 HIS A C 1
ATOM 8165 O O . HIS A 1 1051 ? -17.434 3.408 20.565 1.00 89.06 1051 HIS A O 1
ATOM 8171 N N . VAL A 1 1052 ? -18.042 5.471 21.248 1.00 86.44 1052 VAL A N 1
ATOM 8172 C CA . VAL A 1 1052 ? -19.458 5.158 21.470 1.00 86.44 1052 VAL A CA 1
ATOM 8173 C C . VAL A 1 1052 ? -20.267 5.411 20.189 1.00 86.44 1052 VAL A C 1
ATOM 8175 O O . VAL A 1 1052 ? -19.828 6.202 19.346 1.00 86.44 1052 VAL A O 1
ATOM 8178 N N . PRO A 1 1053 ? -21.405 4.724 19.987 1.00 77.44 1053 PRO A N 1
ATOM 8179 C CA . PRO A 1 1053 ? -22.234 4.923 18.802 1.00 77.44 1053 PRO A CA 1
ATOM 8180 C C . PRO A 1 1053 ? -22.828 6.333 18.752 1.00 77.44 1053 PRO A C 1
ATOM 8182 O O . PRO A 1 1053 ? -23.166 6.909 19.785 1.00 77.44 1053 PRO A O 1
ATOM 8185 N N . GLU A 1 1054 ? -22.995 6.861 17.543 1.00 73.25 1054 GLU A N 1
ATOM 8186 C CA . GLU A 1 1054 ? -23.781 8.069 17.292 1.00 73.25 1054 GLU A CA 1
ATOM 8187 C C . GLU A 1 1054 ? -25.187 7.654 16.852 1.00 73.25 1054 GLU A C 1
ATOM 8189 O O . GLU A 1 1054 ? -25.329 6.804 15.970 1.00 73.25 1054 GLU A O 1
ATOM 8194 N N . TYR A 1 1055 ? -26.214 8.241 17.466 1.00 69.56 1055 TYR A N 1
ATOM 8195 C CA . TYR A 1 1055 ? -27.612 7.897 17.216 1.00 69.56 1055 TYR A CA 1
ATOM 8196 C C . TYR A 1 1055 ? -28.374 9.055 16.575 1.00 69.56 1055 TYR A C 1
ATOM 8198 O O . TYR A 1 1055 ? -28.187 10.220 16.923 1.00 69.56 1055 TYR A O 1
ATOM 8206 N N . SER A 1 1056 ? -29.269 8.719 15.650 1.00 69.00 1056 SER A N 1
ATOM 8207 C CA . SER A 1 1056 ? -30.226 9.624 15.019 1.00 69.00 1056 SER A CA 1
ATOM 8208 C C . SER A 1 1056 ? -31.661 9.325 15.477 1.00 69.00 1056 SER A C 1
ATOM 8210 O O . SER A 1 1056 ? -31.916 8.350 16.175 1.00 69.00 1056 SER A O 1
ATOM 8212 N N . GLY A 1 1057 ? -32.617 10.191 15.124 1.00 71.00 1057 GLY A N 1
ATOM 8213 C CA . GLY A 1 1057 ? -33.898 10.309 15.837 1.00 71.00 1057 GLY A CA 1
ATOM 8214 C C . GLY A 1 1057 ? -34.753 9.041 15.999 1.00 71.00 1057 GLY A C 1
ATOM 8215 O O . GLY A 1 1057 ? -35.452 8.937 17.001 1.00 71.00 1057 GLY A O 1
ATOM 8216 N N . GLU A 1 1058 ? -34.723 8.094 15.058 1.00 76.94 1058 GLU A N 1
ATOM 8217 C CA . GLU A 1 1058 ? -35.495 6.839 15.156 1.00 76.94 1058 GLU A CA 1
ATOM 8218 C C . GLU A 1 1058 ? -34.662 5.628 15.611 1.00 76.94 1058 GLU A C 1
ATOM 8220 O O . GLU A 1 1058 ? -35.197 4.515 15.675 1.00 76.94 1058 GLU A O 1
ATOM 8225 N N . ASP A 1 1059 ? -33.376 5.818 15.913 1.00 77.31 1059 ASP A N 1
ATOM 8226 C CA . ASP A 1 1059 ? -32.476 4.744 16.327 1.00 77.31 1059 ASP A CA 1
ATOM 8227 C C . ASP A 1 1059 ? -32.711 4.347 17.794 1.00 77.31 1059 ASP A C 1
ATOM 8229 O O . ASP A 1 1059 ? -33.093 5.157 18.642 1.00 77.31 1059 ASP A O 1
ATOM 8233 N N . LEU A 1 1060 ? -32.471 3.075 18.112 1.00 81.75 1060 LEU A N 1
ATOM 8234 C CA . LEU A 1 1060 ? -32.453 2.585 19.485 1.00 81.75 1060 LEU A CA 1
ATOM 8235 C C . LEU A 1 1060 ? -31.134 2.986 20.151 1.00 81.75 1060 LEU A C 1
ATOM 8237 O O . LEU A 1 1060 ? -30.068 2.548 19.728 1.00 81.75 1060 LEU A O 1
ATOM 8241 N N . VAL A 1 1061 ? -31.219 3.789 21.211 1.00 82.81 1061 VAL A N 1
ATOM 8242 C CA . VAL A 1 1061 ? -30.047 4.296 21.936 1.00 82.81 1061 VAL A CA 1
ATOM 8243 C C . VAL A 1 1061 ? -29.556 3.258 22.942 1.00 82.81 1061 VAL A C 1
ATOM 8245 O O . VAL A 1 1061 ? -30.295 2.855 23.846 1.00 82.81 1061 VAL A O 1
ATOM 8248 N N . ASP A 1 1062 ? -28.305 2.828 22.790 1.00 86.62 1062 ASP A N 1
ATOM 8249 C CA . ASP A 1 1062 ? -27.645 1.936 23.746 1.00 86.62 1062 ASP A CA 1
ATOM 8250 C C . ASP A 1 1062 ? -27.519 2.569 25.135 1.00 86.62 1062 ASP A C 1
ATOM 8252 O O . ASP A 1 1062 ? -27.250 3.761 25.283 1.00 86.62 1062 ASP A O 1
ATOM 8256 N N . GLN A 1 1063 ? -27.655 1.735 26.165 1.00 92.19 1063 GLN A N 1
ATOM 8257 C CA . GLN A 1 1063 ? -27.410 2.130 27.551 1.00 92.19 1063 GLN A CA 1
ATOM 8258 C C . GLN A 1 1063 ? -25.954 1.845 27.902 1.00 92.19 1063 GLN A C 1
ATOM 8260 O O . GLN A 1 1063 ? -25.500 0.714 27.738 1.00 92.19 1063 GLN A O 1
ATOM 8265 N N . ILE A 1 1064 ? -25.217 2.845 28.387 1.00 94.38 1064 ILE A N 1
ATOM 8266 C CA . ILE A 1 1064 ? -23.792 2.704 28.707 1.00 94.38 1064 ILE A CA 1
ATOM 8267 C C . ILE A 1 1064 ? -23.544 3.076 30.168 1.00 94.38 1064 ILE A C 1
ATOM 8269 O O . ILE A 1 1064 ? -23.874 4.172 30.625 1.00 94.38 1064 ILE A O 1
ATOM 8273 N N . PHE A 1 1065 ? -22.917 2.154 30.890 1.00 95.81 1065 PHE A N 1
ATOM 8274 C CA . PHE A 1 1065 ? -22.591 2.274 32.303 1.00 95.81 1065 PHE A CA 1
ATOM 8275 C C . PHE A 1 1065 ? -21.094 2.066 32.515 1.00 95.81 1065 PHE A C 1
ATOM 8277 O O . PHE A 1 1065 ? -20.540 1.086 32.033 1.00 95.81 1065 PHE A O 1
ATOM 8284 N N . VAL A 1 1066 ? -20.433 2.953 33.258 1.00 96.44 1066 VAL A N 1
ATOM 8285 C CA . VAL A 1 1066 ? -19.039 2.787 33.699 1.00 96.44 1066 VAL A CA 1
ATOM 8286 C C . VAL A 1 1066 ? -19.032 2.447 35.180 1.00 96.44 1066 VAL A C 1
ATOM 8288 O O . VAL A 1 1066 ? -19.625 3.166 35.979 1.00 96.44 1066 VAL A O 1
ATOM 8291 N N . ILE A 1 1067 ? -18.363 1.361 35.547 1.00 94.75 1067 ILE A N 1
ATOM 8292 C CA . ILE A 1 1067 ? -18.306 0.851 36.915 1.00 94.75 1067 ILE A CA 1
ATOM 8293 C C . ILE A 1 1067 ? -16.892 1.059 37.452 1.00 94.75 1067 ILE A C 1
ATOM 8295 O O . ILE A 1 1067 ? -15.930 0.520 36.902 1.00 94.75 1067 ILE A O 1
ATOM 8299 N N . ASP A 1 1068 ? -16.759 1.862 38.506 1.00 91.94 1068 ASP A N 1
ATOM 8300 C CA . ASP A 1 1068 ? -15.457 2.189 39.091 1.00 91.94 1068 ASP A CA 1
ATOM 8301 C C . ASP A 1 1068 ? -14.929 1.111 40.061 1.00 91.94 1068 ASP A C 1
ATOM 8303 O O . ASP A 1 1068 ? -15.590 0.112 40.356 1.00 91.94 1068 ASP A O 1
ATOM 8307 N N . ALA A 1 1069 ? -13.723 1.351 40.593 1.00 89.25 1069 ALA A N 1
ATOM 8308 C CA . ALA A 1 1069 ? -13.049 0.523 41.601 1.00 89.25 1069 ALA A CA 1
ATOM 8309 C C . ALA A 1 1069 ? -13.908 0.184 42.838 1.00 89.25 1069 ALA A C 1
ATOM 8311 O O . ALA A 1 1069 ? -13.688 -0.855 43.457 1.00 89.25 1069 ALA A O 1
ATOM 8312 N N . HIS A 1 1070 ? -14.866 1.041 43.199 1.00 89.81 1070 HIS A N 1
ATOM 8313 C CA . HIS A 1 1070 ? -15.681 0.929 44.411 1.00 89.81 1070 HIS A CA 1
ATOM 8314 C C . HIS A 1 1070 ? -17.114 0.449 44.132 1.00 89.81 1070 HIS A C 1
ATOM 8316 O O . HIS A 1 1070 ? -17.939 0.399 45.048 1.00 89.81 1070 HIS A O 1
ATOM 8322 N N . GLY A 1 1071 ? -17.428 0.121 42.876 1.00 91.19 1071 GLY A N 1
ATOM 8323 C CA . GLY A 1 1071 ? -18.763 -0.286 42.455 1.00 91.19 1071 GLY A CA 1
ATOM 8324 C C . GLY A 1 1071 ? -19.739 0.874 42.261 1.00 91.19 1071 GLY A C 1
ATOM 8325 O O . GLY A 1 1071 ? -20.942 0.636 42.240 1.00 91.19 1071 GLY A O 1
ATOM 8326 N N . ILE A 1 1072 ? -19.282 2.120 42.117 1.00 93.31 1072 ILE A N 1
ATOM 8327 C CA . ILE A 1 1072 ? -20.142 3.231 41.691 1.00 93.31 1072 ILE A CA 1
ATOM 8328 C C . ILE A 1 1072 ? -20.428 3.073 40.196 1.00 93.31 1072 ILE A C 1
ATOM 8330 O O . ILE A 1 1072 ? -19.508 2.953 39.387 1.00 93.31 1072 ILE A O 1
ATOM 8334 N N . ILE A 1 1073 ? -21.712 3.098 39.830 1.00 94.31 1073 ILE A N 1
ATOM 8335 C CA . ILE A 1 1073 ? -22.170 3.066 38.440 1.00 94.31 1073 ILE A CA 1
ATOM 8336 C C . ILE A 1 1073 ? -22.354 4.501 37.953 1.00 94.31 1073 ILE A C 1
ATOM 8338 O O . ILE A 1 1073 ? -23.247 5.214 38.420 1.00 94.31 1073 ILE A O 1
ATOM 8342 N N . TYR A 1 1074 ? -21.561 4.906 36.970 1.00 93.62 1074 TYR A N 1
ATOM 8343 C CA . TYR A 1 1074 ? -21.730 6.143 36.218 1.00 93.62 1074 TYR A CA 1
ATOM 8344 C C . TYR A 1 1074 ? -22.529 5.863 34.946 1.00 93.62 1074 TYR A C 1
ATOM 8346 O O . TYR A 1 1074 ? -22.138 5.036 34.129 1.00 93.62 1074 TYR A O 1
ATOM 8354 N N . THR A 1 1075 ? -23.658 6.546 34.780 1.00 90.56 1075 THR A N 1
ATOM 8355 C CA . THR A 1 1075 ? -24.447 6.510 33.542 1.00 90.56 1075 THR A CA 1
ATOM 8356 C C . THR A 1 1075 ? -23.822 7.463 32.534 1.00 90.56 1075 THR A C 1
ATOM 8358 O O . THR A 1 1075 ? -23.576 8.623 32.869 1.00 90.56 1075 THR A O 1
ATOM 8361 N N . VAL A 1 1076 ? -23.558 6.965 31.326 1.00 87.31 1076 VAL A N 1
ATOM 8362 C CA . VAL A 1 1076 ? -23.089 7.750 30.181 1.00 87.31 1076 VAL A CA 1
ATOM 8363 C C . VAL A 1 1076 ? -24.289 7.990 29.276 1.00 87.31 1076 VAL A C 1
ATOM 8365 O O . VAL A 1 1076 ? -24.749 7.091 28.574 1.00 87.31 1076 VAL A O 1
ATOM 8368 N N . ASP A 1 1077 ? -24.825 9.200 29.342 1.00 77.81 1077 ASP A N 1
ATOM 8369 C CA . ASP A 1 1077 ? -26.007 9.601 28.598 1.00 77.81 1077 ASP A CA 1
ATOM 8370 C C . ASP A 1 1077 ? -25.596 10.242 27.272 1.00 77.81 1077 ASP A C 1
ATOM 8372 O O . ASP A 1 1077 ? -25.123 11.379 27.234 1.00 77.81 1077 ASP A O 1
ATOM 8376 N N . LEU A 1 1078 ? -25.758 9.481 26.189 1.00 73.56 1078 LEU A N 1
ATOM 8377 C CA . LEU A 1 1078 ? -25.371 9.886 24.836 1.00 73.56 1078 LEU A CA 1
ATOM 8378 C C . LEU A 1 1078 ? -26.311 10.929 24.219 1.00 73.56 1078 LEU A C 1
ATOM 8380 O O . LEU A 1 1078 ? -25.957 11.546 23.224 1.00 73.56 1078 LEU A O 1
ATOM 8384 N N . ILE A 1 1079 ? -27.520 11.105 24.762 1.00 70.44 1079 ILE A N 1
ATOM 8385 C CA . ILE A 1 1079 ? -28.489 12.077 24.234 1.00 70.44 1079 ILE A CA 1
ATOM 8386 C C . ILE A 1 1079 ? -28.179 13.467 24.787 1.00 70.44 1079 ILE A C 1
ATOM 8388 O O . ILE A 1 1079 ? -28.323 14.469 24.086 1.00 70.44 1079 ILE A O 1
ATOM 8392 N N . PHE A 1 1080 ? -27.776 13.525 26.056 1.00 71.88 1080 PHE A N 1
ATOM 8393 C CA . PHE A 1 1080 ? -27.484 14.775 26.754 1.00 71.88 1080 PHE A CA 1
ATOM 8394 C C . PHE A 1 1080 ? -25.986 15.087 26.859 1.00 71.88 1080 PHE A C 1
ATOM 8396 O O . PHE A 1 1080 ? -25.638 16.087 27.484 1.00 71.88 1080 PHE A O 1
ATOM 8403 N N . ASP A 1 1081 ? -25.116 14.253 26.279 1.00 72.88 1081 ASP A N 1
ATOM 8404 C CA . ASP A 1 1081 ? -23.654 14.351 26.376 1.00 72.88 1081 ASP A CA 1
ATOM 8405 C C . ASP A 1 1081 ? -23.167 14.515 27.829 1.00 72.88 1081 ASP A C 1
ATOM 8407 O O . ASP A 1 1081 ? -22.328 15.358 28.156 1.00 72.88 1081 ASP A O 1
ATOM 8411 N N . MET A 1 1082 ? -23.720 13.711 28.740 1.00 79.00 1082 MET A N 1
ATOM 8412 C CA . MET A 1 1082 ? -23.501 13.850 30.181 1.00 79.00 1082 MET A CA 1
ATOM 8413 C C . MET A 1 1082 ? -23.088 12.541 30.850 1.00 79.00 1082 MET A C 1
ATOM 8415 O O . MET A 1 1082 ? -23.558 11.461 30.504 1.00 79.00 1082 MET A O 1
ATOM 8419 N N . VAL A 1 1083 ? -22.261 12.656 31.893 1.00 81.88 1083 VAL A N 1
ATOM 8420 C CA . VAL A 1 1083 ? -21.884 11.539 32.770 1.00 81.88 1083 VAL A CA 1
ATOM 8421 C C . VAL A 1 1083 ? -22.264 11.869 34.209 1.00 81.88 1083 VAL A C 1
ATOM 8423 O O . VAL A 1 1083 ? -21.886 12.918 34.731 1.00 81.88 1083 VAL A O 1
ATOM 8426 N N . TYR A 1 1084 ? -23.003 10.978 34.872 1.00 85.38 1084 TYR A N 1
ATOM 8427 C CA . TYR A 1 1084 ? -23.436 11.175 36.259 1.00 85.38 1084 TYR A CA 1
ATOM 8428 C C . TYR A 1 1084 ? -23.555 9.851 37.031 1.00 85.38 1084 TYR A C 1
ATOM 8430 O O . TYR A 1 1084 ? -23.825 8.810 36.433 1.00 85.38 1084 TYR A O 1
ATOM 8438 N N . PRO A 1 1085 ? -23.371 9.851 38.366 1.00 86.25 1085 PRO A N 1
ATOM 8439 C CA . PRO A 1 1085 ? -23.558 8.650 39.176 1.00 86.25 1085 PRO A CA 1
ATOM 8440 C C . PRO A 1 1085 ? -25.039 8.243 39.184 1.00 86.25 1085 PRO A C 1
ATOM 8442 O O . PRO A 1 1085 ? -25.897 9.013 39.619 1.00 86.25 1085 PRO A O 1
ATOM 8445 N N . GLY A 1 1086 ? -25.332 7.035 38.702 1.00 85.50 1086 GLY A N 1
ATOM 8446 C CA . GLY A 1 1086 ? -26.688 6.492 38.557 1.00 85.50 1086 GLY A CA 1
ATOM 8447 C C . GLY A 1 1086 ? -27.045 5.397 39.566 1.00 85.50 1086 GLY A C 1
ATOM 8448 O O . GLY A 1 1086 ? -28.225 5.169 39.833 1.00 85.50 1086 GLY A O 1
ATOM 8449 N N . GLY A 1 1087 ? -26.056 4.729 40.165 1.00 93.56 1087 GLY A N 1
ATOM 8450 C CA . GLY A 1 1087 ? -26.305 3.622 41.090 1.00 93.56 1087 GLY A CA 1
ATOM 8451 C C . GLY A 1 1087 ? -25.039 3.023 41.692 1.00 93.56 1087 GLY A C 1
ATOM 8452 O O . GLY A 1 1087 ? -23.949 3.575 41.560 1.00 93.56 1087 GLY A O 1
ATOM 8453 N N . LEU A 1 1088 ? -25.211 1.880 42.348 1.00 95.19 1088 LEU A N 1
ATOM 8454 C CA . LEU A 1 1088 ? -24.146 1.028 42.862 1.00 95.19 1088 LEU A CA 1
ATOM 8455 C C . LEU A 1 1088 ? -24.271 -0.368 42.246 1.00 95.19 1088 LEU A C 1
ATOM 8457 O O . LEU A 1 1088 ? -25.376 -0.876 42.047 1.00 95.19 1088 LEU A O 1
ATOM 8461 N N . ASP A 1 1089 ? -23.143 -1.000 41.966 1.00 94.12 1089 ASP A N 1
ATOM 8462 C CA . ASP A 1 1089 ? -23.061 -2.354 41.444 1.00 94.12 1089 ASP A CA 1
ATOM 8463 C C . ASP A 1 1089 ? -22.824 -3.335 42.587 1.00 94.12 1089 ASP A C 1
ATOM 8465 O O . ASP A 1 1089 ? -21.733 -3.396 43.150 1.00 94.12 1089 ASP A O 1
ATOM 8469 N N . GLY A 1 1090 ? -23.830 -4.137 42.927 1.00 91.75 1090 GLY A N 1
ATOM 8470 C CA . GLY A 1 1090 ? -23.747 -5.119 44.005 1.00 91.75 1090 GLY A CA 1
ATOM 8471 C C . GLY A 1 1090 ? -22.705 -6.221 43.788 1.00 91.75 1090 GLY A C 1
ATOM 8472 O O . GLY A 1 1090 ? -22.390 -6.940 44.732 1.00 91.75 1090 GLY A O 1
ATOM 8473 N N . ARG A 1 1091 ? -22.125 -6.362 42.585 1.00 90.19 1091 ARG A N 1
ATOM 8474 C CA . ARG A 1 1091 ? -20.995 -7.277 42.353 1.00 90.19 1091 ARG A CA 1
ATOM 8475 C C . ARG A 1 1091 ? -19.708 -6.782 43.004 1.00 90.19 1091 ARG A C 1
ATOM 8477 O O . ARG A 1 1091 ? -18.870 -7.619 43.337 1.00 90.19 1091 ARG A O 1
ATOM 8484 N N . TYR A 1 1092 ? -19.560 -5.467 43.175 1.00 89.88 1092 TYR A N 1
ATOM 8485 C CA . TYR A 1 1092 ? -18.311 -4.824 43.601 1.00 89.88 1092 TYR A CA 1
ATOM 8486 C C . TYR A 1 1092 ? -18.472 -3.841 44.761 1.00 89.88 1092 TYR A C 1
ATOM 8488 O O . TYR A 1 1092 ? -17.484 -3.480 45.394 1.00 89.88 1092 TYR A O 1
ATOM 8496 N N . PHE A 1 1093 ? -19.692 -3.383 45.026 1.00 91.62 1093 PHE A N 1
ATOM 8497 C CA . PHE A 1 1093 ? -19.973 -2.461 46.109 1.00 91.62 1093 PHE A CA 1
ATOM 8498 C C . PHE A 1 1093 ? -19.878 -3.180 47.456 1.00 91.62 1093 PHE A C 1
ATOM 8500 O O . PHE A 1 1093 ? -20.712 -4.023 47.790 1.00 91.62 1093 PHE A O 1
ATOM 8507 N N . GLU A 1 1094 ? -18.887 -2.784 48.249 1.00 85.81 1094 GLU A N 1
ATOM 8508 C CA . GLU A 1 1094 ? -18.738 -3.199 49.639 1.00 85.81 1094 GLU A CA 1
ATOM 8509 C C . GLU A 1 1094 ? -18.903 -1.980 50.557 1.00 85.81 1094 GLU A C 1
ATOM 8511 O O . GLU A 1 1094 ? -18.070 -1.065 50.525 1.00 85.81 1094 GLU A O 1
ATOM 8516 N N . PRO A 1 1095 ? -19.963 -1.921 51.384 1.00 84.25 1095 PRO A N 1
ATOM 8517 C CA . PRO A 1 1095 ? -20.096 -0.847 52.354 1.00 84.25 1095 PRO A CA 1
ATOM 8518 C C . PRO A 1 1095 ? -18.995 -0.947 53.429 1.00 84.25 1095 PRO A C 1
ATOM 8520 O O . PRO A 1 1095 ? -18.570 -2.055 53.777 1.00 84.25 1095 PRO A O 1
ATOM 8523 N N . PRO A 1 1096 ? -18.535 0.185 53.998 1.00 80.88 1096 PRO A N 1
ATOM 8524 C CA . PRO A 1 1096 ? -17.572 0.176 55.094 1.00 80.88 1096 PRO A CA 1
ATOM 8525 C C . PRO A 1 1096 ? -18.048 -0.697 56.263 1.00 80.88 1096 PRO A C 1
ATOM 8527 O O . PRO A 1 1096 ? -19.228 -0.697 56.606 1.00 80.88 1096 PRO A O 1
ATOM 8530 N N . LYS A 1 1097 ? -17.120 -1.431 56.890 1.00 74.81 1097 LYS A N 1
ATOM 8531 C CA . LYS A 1 1097 ? -17.436 -2.424 57.937 1.00 74.81 1097 LYS A CA 1
ATOM 8532 C C . LYS A 1 1097 ? -17.952 -1.819 59.245 1.00 74.81 1097 LYS A C 1
ATOM 8534 O O . LYS A 1 1097 ? -18.548 -2.539 60.040 1.00 74.81 1097 LYS A O 1
ATOM 8539 N N . ASP A 1 1098 ? -17.691 -0.537 59.486 1.00 76.94 1098 ASP A N 1
ATOM 8540 C CA . ASP A 1 1098 ? -18.152 0.188 60.665 1.00 76.94 1098 ASP A CA 1
ATOM 8541 C C . ASP A 1 1098 ? -18.638 1.602 60.308 1.00 76.94 1098 ASP A C 1
ATOM 8543 O O . ASP A 1 1098 ? -18.318 2.156 59.252 1.00 76.94 1098 ASP A O 1
ATOM 8547 N N . ASP A 1 1099 ? -19.411 2.203 61.213 1.00 73.75 1099 ASP A N 1
ATOM 8548 C CA . ASP A 1 1099 ? -20.008 3.532 61.034 1.00 73.75 1099 ASP A CA 1
ATOM 8549 C C . ASP A 1 1099 ? -18.995 4.686 61.143 1.00 73.75 1099 ASP A C 1
ATOM 8551 O O . ASP A 1 1099 ? -19.337 5.834 60.860 1.00 73.75 1099 ASP A O 1
ATOM 8555 N N . GLN A 1 1100 ? -17.746 4.408 61.536 1.00 77.25 1100 GLN A N 1
ATOM 8556 C CA . GLN A 1 1100 ? -16.713 5.429 61.757 1.00 77.25 1100 GLN A CA 1
ATOM 8557 C C . GLN A 1 1100 ? -15.701 5.534 60.614 1.00 77.25 1100 GLN A C 1
ATOM 8559 O O . GLN A 1 1100 ? -15.011 6.546 60.488 1.00 77.25 1100 GLN A O 1
ATOM 8564 N N . SER A 1 1101 ? -15.626 4.520 59.754 1.00 82.50 1101 SER A N 1
ATOM 8565 C CA . SER A 1 1101 ? -14.727 4.491 58.606 1.00 82.50 1101 SER A CA 1
ATOM 8566 C C . SER A 1 1101 ? -15.093 5.604 57.621 1.00 82.50 1101 SER A C 1
ATOM 8568 O O . SER A 1 1101 ? -16.262 5.693 57.235 1.00 82.50 1101 SER A O 1
ATOM 8570 N N . PRO A 1 1102 ? -14.151 6.461 57.189 1.00 83.06 1102 PRO A N 1
ATOM 8571 C CA . PRO A 1 1102 ? -14.447 7.489 56.200 1.00 83.06 1102 PRO A CA 1
ATOM 8572 C C . PRO A 1 1102 ? -14.832 6.849 54.862 1.00 83.06 1102 PRO A C 1
ATOM 8574 O O . PRO A 1 1102 ? -14.293 5.811 54.477 1.00 83.06 1102 PRO A O 1
ATOM 8577 N N . TRP A 1 1103 ? -15.760 7.481 54.144 1.00 85.94 1103 TRP A N 1
ATOM 8578 C CA . TRP A 1 1103 ? -16.049 7.101 52.764 1.00 85.94 1103 TRP A CA 1
ATOM 8579 C C . TRP A 1 1103 ? -14.811 7.358 51.880 1.00 85.94 1103 TRP A C 1
ATOM 8581 O O . TRP A 1 1103 ? -14.157 8.391 52.062 1.00 85.94 1103 TRP A O 1
ATOM 8591 N N . PRO A 1 1104 ? -14.482 6.470 50.920 1.00 86.81 1104 PRO A N 1
ATOM 8592 C CA . PRO A 1 1104 ? -13.470 6.756 49.905 1.00 86.81 1104 PRO A CA 1
ATOM 8593 C C . PRO A 1 1104 ? -13.772 8.057 49.148 1.00 86.81 1104 PRO A C 1
ATOM 8595 O O . PRO A 1 1104 ? -14.937 8.415 48.969 1.00 86.81 1104 PRO A O 1
ATOM 8598 N N . GLU A 1 1105 ? -12.729 8.733 48.652 1.00 85.88 1105 GLU A N 1
ATOM 8599 C CA . GLU A 1 1105 ? -12.837 10.013 47.924 1.00 85.88 1105 GLU A CA 1
ATOM 8600 C C . GLU A 1 1105 ? -13.872 9.954 46.781 1.00 85.88 1105 GLU A C 1
ATOM 8602 O O . GLU A 1 1105 ? -14.622 10.907 46.578 1.00 85.88 1105 GLU A O 1
ATOM 8607 N N . ALA A 1 1106 ? -13.986 8.807 46.102 1.00 84.50 1106 ALA A N 1
ATOM 8608 C CA . ALA A 1 1106 ? -14.938 8.574 45.013 1.00 84.50 1106 ALA A CA 1
ATOM 8609 C C . ALA A 1 1106 ? -16.415 8.791 45.409 1.00 84.50 1106 ALA A C 1
ATOM 8611 O O . ALA A 1 1106 ? -17.227 9.198 44.579 1.00 84.50 1106 ALA A O 1
ATOM 8612 N N . PHE A 1 1107 ? -16.773 8.586 46.681 1.00 88.56 1107 PHE A N 1
ATOM 8613 C CA . PHE A 1 1107 ? -18.140 8.771 47.177 1.00 88.56 1107 PHE A CA 1
ATOM 8614 C C . PHE A 1 1107 ? -18.447 10.207 47.610 1.00 88.56 1107 PHE A C 1
ATOM 8616 O O . PHE A 1 1107 ? -19.601 10.501 47.917 1.00 88.56 1107 PHE A O 1
ATOM 8623 N N . ALA A 1 1108 ? -17.466 11.117 47.636 1.00 85.31 1108 ALA A N 1
ATOM 8624 C CA . ALA A 1 1108 ? -17.648 12.465 48.182 1.00 85.31 1108 ALA A CA 1
ATOM 8625 C C . ALA A 1 1108 ? -18.827 13.227 47.543 1.00 85.31 1108 ALA A C 1
ATOM 8627 O O . ALA A 1 1108 ? -19.532 13.953 48.237 1.00 85.31 1108 ALA A O 1
ATOM 8628 N N . GLY A 1 1109 ? -19.086 13.017 46.245 1.00 83.88 1109 GLY A N 1
ATOM 8629 C CA . GLY A 1 1109 ? -20.194 13.646 45.508 1.00 83.88 1109 GLY A CA 1
ATOM 8630 C C . GLY A 1 1109 ? -21.565 12.964 45.641 1.00 83.88 1109 GLY A C 1
ATOM 8631 O O . GLY A 1 1109 ? -22.542 13.447 45.064 1.00 83.88 1109 GLY A O 1
ATOM 8632 N N . ILE A 1 1110 ? -21.649 11.831 46.347 1.00 90.00 1110 ILE A N 1
ATOM 8633 C CA . ILE A 1 1110 ? -22.888 11.055 46.545 1.00 90.00 1110 ILE A CA 1
ATOM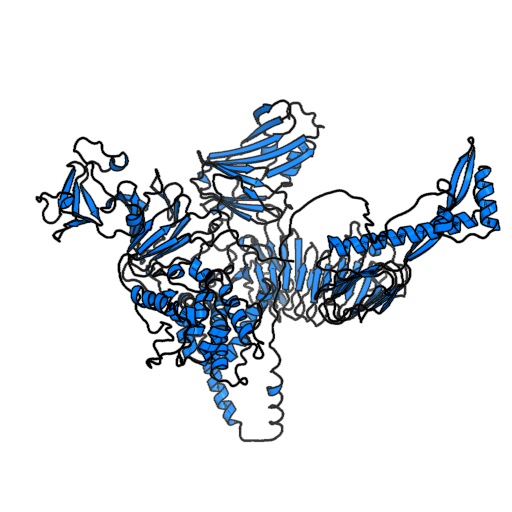 8634 C C . ILE A 1 1110 ? -23.105 10.605 47.996 1.00 90.00 1110 ILE A C 1
ATOM 8636 O O . ILE A 1 1110 ? -24.045 9.863 48.266 1.00 90.00 1110 ILE A O 1
ATOM 8640 N N . ALA A 1 1111 ? -22.254 11.024 48.934 1.00 87.50 1111 ALA A N 1
ATOM 8641 C CA . ALA A 1 1111 ? -22.256 10.535 50.312 1.00 87.50 1111 ALA A CA 1
ATOM 8642 C C . ALA A 1 1111 ? -23.568 10.816 51.072 1.00 87.50 1111 ALA A C 1
ATOM 8644 O O . ALA A 1 1111 ? -23.869 10.133 52.047 1.00 87.50 1111 ALA A O 1
ATOM 8645 N N . ASP A 1 1112 ? -24.351 11.800 50.631 1.00 87.75 1112 ASP A N 1
ATOM 8646 C CA . ASP A 1 1112 ? -25.650 12.185 51.184 1.00 87.75 1112 ASP A CA 1
ATOM 8647 C C . ASP A 1 1112 ? -26.849 11.514 50.484 1.00 87.75 1112 ASP A C 1
ATOM 8649 O O . ASP A 1 1112 ? -27.997 11.730 50.877 1.00 87.75 1112 ASP A O 1
ATOM 8653 N N . LYS A 1 1113 ? -26.608 10.693 49.453 1.00 90.31 1113 LYS A N 1
ATOM 8654 C CA . LYS A 1 1113 ? -27.656 10.120 48.599 1.00 90.31 1113 LYS A CA 1
ATOM 8655 C C . LYS A 1 1113 ? -28.094 8.723 49.038 1.00 90.31 1113 LYS A C 1
ATOM 8657 O O . LYS A 1 1113 ? -27.363 7.965 49.671 1.00 90.31 1113 LYS A O 1
ATOM 8662 N N . GLU A 1 1114 ? -29.305 8.360 48.626 1.00 92.12 1114 GLU A N 1
ATOM 8663 C CA . GLU A 1 1114 ? -29.759 6.972 48.563 1.00 92.12 1114 GLU A CA 1
ATOM 8664 C C . GLU A 1 1114 ? -29.648 6.491 47.115 1.00 92.12 1114 GLU A C 1
ATOM 8666 O O . GLU A 1 1114 ? -30.258 7.067 46.214 1.00 92.12 1114 GLU A O 1
ATOM 8671 N N . MET A 1 1115 ? -28.860 5.442 46.890 1.00 93.62 1115 MET A N 1
ATOM 8672 C CA . MET A 1 1115 ? -28.528 4.947 45.556 1.00 93.62 1115 MET A CA 1
ATOM 8673 C C . MET A 1 1115 ? -29.167 3.581 45.323 1.00 93.62 1115 MET A C 1
ATOM 8675 O O . MET A 1 1115 ? -29.185 2.734 46.214 1.00 93.62 1115 MET A O 1
ATOM 8679 N N . ARG A 1 1116 ? -29.677 3.337 44.112 1.00 94.31 1116 ARG A N 1
ATOM 8680 C CA . ARG A 1 1116 ? -30.130 2.000 43.703 1.00 94.31 1116 ARG A CA 1
ATOM 8681 C C . ARG A 1 1116 ? -28.933 1.059 43.609 1.00 94.31 1116 ARG A C 1
ATOM 8683 O O . ARG A 1 1116 ? -27.896 1.458 43.088 1.00 94.31 1116 ARG A O 1
ATOM 8690 N N . VAL A 1 1117 ? -29.106 -0.182 44.058 1.00 94.56 1117 VAL A N 1
ATOM 8691 C CA . VAL A 1 1117 ? -28.087 -1.228 43.944 1.00 94.56 1117 VAL A CA 1
ATOM 8692 C C . VAL A 1 1117 ? -28.536 -2.275 42.927 1.00 94.56 1117 VAL A C 1
ATOM 8694 O O . VAL A 1 1117 ? -29.572 -2.919 43.094 1.00 94.56 1117 VAL A O 1
ATOM 8697 N N . SER A 1 1118 ? -27.775 -2.396 41.843 1.00 92.06 1118 SER A N 1
ATOM 8698 C CA . SER A 1 1118 ? -27.993 -3.349 40.750 1.00 92.06 1118 SER A CA 1
ATOM 8699 C C . SER A 1 1118 ? -27.241 -4.660 41.004 1.00 92.06 1118 SER A C 1
ATOM 8701 O O . SER A 1 1118 ? -26.354 -4.715 41.849 1.00 92.06 1118 SER A O 1
ATOM 8703 N N . HIS A 1 1119 ? -27.593 -5.729 40.280 1.00 91.69 1119 HIS A N 1
ATOM 8704 C CA . HIS A 1 1119 ? -26.958 -7.059 40.382 1.00 91.69 1119 HIS A CA 1
ATOM 8705 C C . HIS A 1 1119 ? -26.946 -7.670 41.793 1.00 91.69 1119 HIS A C 1
ATOM 8707 O O . HIS A 1 1119 ? -26.117 -8.523 42.099 1.00 91.69 1119 HIS A O 1
ATOM 8713 N N . MET A 1 1120 ? -27.881 -7.266 42.651 1.00 91.44 1120 MET A N 1
ATOM 8714 C CA . MET A 1 1120 ? -28.065 -7.842 43.975 1.00 91.44 1120 MET A CA 1
ATOM 8715 C C . MET A 1 1120 ? -29.541 -7.808 44.359 1.00 91.44 1120 MET A C 1
ATOM 8717 O O . MET A 1 1120 ? -30.244 -6.837 44.078 1.00 91.44 1120 MET A O 1
ATOM 8721 N N . ILE A 1 1121 ? -30.013 -8.893 44.965 1.00 92.75 1121 ILE A N 1
ATOM 8722 C CA . ILE A 1 1121 ? -31.408 -9.078 45.378 1.00 92.75 1121 ILE A CA 1
ATOM 8723 C C . ILE A 1 1121 ? -31.473 -9.636 46.799 1.00 92.75 1121 ILE A C 1
ATOM 8725 O O . ILE A 1 1121 ? -30.457 -10.039 47.360 1.00 92.75 1121 ILE A O 1
ATOM 8729 N N . MET A 1 1122 ? -32.675 -9.700 47.370 1.00 94.12 1122 MET A N 1
ATOM 8730 C CA . MET A 1 1122 ? -32.902 -10.424 48.618 1.00 94.12 1122 MET A CA 1
ATOM 8731 C C . MET A 1 1122 ? -32.765 -11.932 48.387 1.00 94.12 1122 MET A C 1
ATOM 8733 O O . MET A 1 1122 ? -33.370 -12.477 47.462 1.00 94.12 1122 MET A O 1
ATOM 8737 N N . ALA A 1 1123 ? -32.012 -12.616 49.248 1.00 92.12 1123 ALA A N 1
ATOM 8738 C CA . ALA A 1 1123 ? -31.797 -14.061 49.159 1.00 92.12 1123 ALA A CA 1
ATOM 8739 C C . ALA A 1 1123 ? -33.096 -14.873 49.338 1.00 92.12 1123 ALA A C 1
ATOM 8741 O O . ALA A 1 1123 ? -33.202 -15.995 48.850 1.00 92.12 1123 ALA A O 1
ATOM 8742 N N . ASP A 1 1124 ? -34.100 -14.294 50.003 1.00 91.44 1124 ASP A N 1
ATOM 8743 C CA . ASP A 1 1124 ? -35.424 -14.892 50.207 1.00 91.44 1124 ASP A CA 1
ATOM 8744 C C . ASP A 1 1124 ? -36.400 -14.691 49.027 1.00 91.44 1124 ASP A C 1
ATOM 8746 O O . ASP A 1 1124 ? -37.539 -15.152 49.089 1.00 91.44 1124 ASP A O 1
ATOM 8750 N N . GLY A 1 1125 ? -35.977 -14.001 47.960 1.00 87.94 1125 GLY A N 1
ATOM 8751 C CA . GLY A 1 1125 ? -36.794 -13.745 46.771 1.00 87.94 1125 GLY A CA 1
ATOM 8752 C C . GLY A 1 1125 ? -37.824 -12.617 46.912 1.00 87.94 1125 GLY A C 1
ATOM 8753 O O . GLY A 1 1125 ? -38.699 -12.490 46.055 1.00 87.94 1125 GLY A O 1
ATOM 8754 N N . SER A 1 1126 ? -37.746 -11.790 47.962 1.00 90.25 1126 SER A N 1
ATOM 8755 C CA . SER A 1 1126 ? -38.652 -10.648 48.151 1.00 90.25 1126 SER A CA 1
ATOM 8756 C C . SER A 1 1126 ? -38.643 -9.696 46.948 1.00 90.25 1126 SER A C 1
ATOM 8758 O O . SER A 1 1126 ? -37.588 -9.261 46.487 1.00 90.25 1126 SER A O 1
ATOM 8760 N N . ALA A 1 1127 ? -39.832 -9.333 46.459 1.00 86.81 1127 ALA A N 1
ATOM 8761 C CA . ALA A 1 1127 ? -39.990 -8.436 45.316 1.00 86.81 1127 ALA A CA 1
ATOM 8762 C C . ALA A 1 1127 ? -39.631 -6.986 45.678 1.00 86.81 1127 ALA A C 1
ATOM 8764 O O . ALA A 1 1127 ? -40.027 -6.504 46.735 1.00 86.81 1127 ALA A O 1
ATOM 8765 N N . GLY A 1 1128 ? -38.947 -6.271 44.783 1.00 86.31 1128 GLY A N 1
ATOM 8766 C CA . GLY A 1 1128 ? -38.554 -4.866 44.946 1.00 86.31 1128 GLY A CA 1
ATOM 8767 C C . GLY A 1 1128 ? -37.105 -4.622 44.513 1.00 86.31 1128 GLY A C 1
ATOM 8768 O O . GLY A 1 1128 ? -36.301 -5.545 44.441 1.00 86.31 1128 GLY A O 1
ATOM 8769 N N . HIS A 1 1129 ? -36.757 -3.374 44.205 1.00 88.62 1129 HIS A N 1
ATOM 8770 C CA . HIS A 1 1129 ? -35.369 -2.977 43.956 1.00 88.62 1129 HIS A CA 1
ATOM 8771 C C . HIS A 1 1129 ? -34.664 -2.615 45.260 1.00 88.62 1129 HIS A C 1
ATOM 8773 O O . HIS A 1 1129 ? -35.233 -1.887 46.085 1.00 88.62 1129 HIS A O 1
ATOM 8779 N N . LEU A 1 1130 ? -33.433 -3.104 45.402 1.00 94.31 1130 LEU A N 1
ATOM 8780 C CA . LEU A 1 1130 ? -32.547 -2.819 46.518 1.00 94.31 1130 LEU A CA 1
ATOM 8781 C C . LEU A 1 1130 ? -31.914 -1.432 46.357 1.00 94.31 1130 LEU A C 1
ATOM 8783 O O . LEU A 1 1130 ? -31.572 -1.006 45.249 1.00 94.31 1130 LEU A O 1
ATOM 8787 N N . LYS A 1 1131 ? -31.758 -0.726 47.469 1.00 94.06 1131 LYS A N 1
ATOM 8788 C CA . LYS A 1 1131 ? -31.067 0.555 47.549 1.00 94.06 1131 LYS A CA 1
ATOM 8789 C C . LYS A 1 1131 ? -30.144 0.579 48.765 1.00 94.06 1131 LYS A C 1
ATOM 8791 O O . LYS A 1 1131 ? -30.323 -0.189 49.709 1.00 94.06 1131 LYS A O 1
ATOM 8796 N N . TYR A 1 1132 ? -29.171 1.477 48.738 1.00 93.62 1132 TYR A N 1
ATOM 8797 C CA . TYR A 1 1132 ? -28.285 1.747 49.857 1.00 93.62 1132 TYR A CA 1
ATOM 8798 C C . TYR A 1 1132 ? -28.268 3.243 50.149 1.00 93.62 1132 TYR A C 1
ATOM 8800 O O . TYR A 1 1132 ? -27.978 4.063 49.274 1.00 93.62 1132 TYR A O 1
ATOM 8808 N N . ASN A 1 1133 ? -28.589 3.603 51.387 1.00 91.75 1133 ASN A N 1
ATOM 8809 C CA . ASN A 1 1133 ? -28.504 4.969 51.870 1.00 91.75 1133 ASN A CA 1
ATOM 8810 C C . ASN A 1 1133 ? -27.079 5.232 52.370 1.00 91.75 1133 ASN A C 1
ATOM 8812 O O . ASN A 1 1133 ? -26.679 4.681 53.395 1.00 91.75 1133 ASN A O 1
ATOM 8816 N N . LEU A 1 1134 ? -26.308 6.059 51.657 1.00 90.88 1134 LEU A N 1
ATOM 8817 C CA . LEU A 1 1134 ? -24.904 6.329 51.992 1.00 90.88 1134 LEU A CA 1
ATOM 8818 C C . LEU A 1 1134 ? -24.744 7.169 53.265 1.00 90.88 1134 LEU A C 1
ATOM 8820 O O . LEU A 1 1134 ? -23.792 6.958 54.022 1.00 90.88 1134 LEU A O 1
ATOM 8824 N N . ALA A 1 1135 ? -25.697 8.064 53.536 1.00 88.44 1135 ALA A N 1
ATOM 8825 C CA . ALA A 1 1135 ? -25.697 8.902 54.731 1.00 88.44 1135 ALA A CA 1
ATOM 8826 C C . ALA A 1 1135 ? -26.004 8.081 55.990 1.00 88.44 1135 ALA A C 1
ATOM 8828 O O . ALA A 1 1135 ? -25.362 8.251 57.023 1.00 88.44 1135 ALA A O 1
ATOM 8829 N N . GLN A 1 1136 ? -26.987 7.181 55.890 1.00 88.94 1136 GLN A N 1
ATOM 8830 C CA . GLN A 1 1136 ? -27.446 6.326 56.989 1.00 88.94 1136 GLN A CA 1
ATOM 8831 C C . GLN A 1 1136 ? -26.717 4.980 57.064 1.00 88.94 1136 GLN A C 1
ATOM 8833 O O . GLN A 1 1136 ? -26.947 4.234 58.009 1.00 88.94 1136 GLN A O 1
ATOM 8838 N N . ARG A 1 1137 ? -25.880 4.655 56.069 1.00 89.44 1137 ARG A N 1
ATOM 8839 C CA . ARG A 1 1137 ? -25.168 3.373 55.918 1.00 89.44 1137 ARG A CA 1
ATOM 8840 C C . ARG A 1 1137 ? -26.082 2.151 56.044 1.00 89.44 1137 ARG A C 1
ATOM 8842 O O . ARG A 1 1137 ? -25.745 1.166 56.693 1.00 89.44 1137 ARG A O 1
ATOM 8849 N N . LYS A 1 1138 ? -27.261 2.225 55.421 1.00 91.00 1138 LYS A N 1
ATOM 8850 C CA . LYS A 1 1138 ? -28.309 1.209 55.562 1.00 91.00 1138 LYS A CA 1
ATOM 8851 C C . LYS A 1 1138 ? -28.843 0.735 54.214 1.00 91.00 1138 LYS A C 1
ATOM 8853 O O . LYS A 1 1138 ? -29.099 1.540 53.319 1.00 91.00 1138 LYS A O 1
ATOM 8858 N N . TRP A 1 1139 ? -29.065 -0.572 54.110 1.00 92.19 1139 TRP A N 1
ATOM 8859 C CA . TRP A 1 1139 ? -29.818 -1.200 53.028 1.00 92.19 1139 TRP A CA 1
ATOM 8860 C C . TRP A 1 1139 ? -31.318 -0.915 53.165 1.00 92.19 1139 TRP A C 1
ATOM 8862 O O . TRP A 1 1139 ? -31.886 -1.054 54.248 1.00 92.19 1139 TRP A O 1
ATOM 8872 N N . THR A 1 1140 ? -31.969 -0.547 52.064 1.00 92.81 1140 THR A N 1
ATOM 8873 C CA . THR A 1 1140 ? -33.421 -0.335 51.997 1.00 92.81 1140 THR A CA 1
ATOM 8874 C C . THR A 1 1140 ? -34.008 -1.085 50.801 1.00 92.81 1140 THR A C 1
ATOM 8876 O O . THR A 1 1140 ? -33.375 -1.221 49.751 1.00 92.81 1140 THR A O 1
ATOM 8879 N N . LEU A 1 1141 ? -35.231 -1.600 50.946 1.00 93.44 1141 LEU A N 1
ATOM 8880 C CA . LEU A 1 1141 ? -35.968 -2.256 49.865 1.00 93.44 1141 LEU A CA 1
ATOM 8881 C C . LEU A 1 1141 ? -37.141 -1.367 49.453 1.00 93.44 1141 LEU A C 1
ATOM 8883 O O . LEU A 1 1141 ? -37.929 -0.939 50.287 1.00 93.44 1141 LEU A O 1
ATOM 8887 N N . SER A 1 1142 ? -37.283 -1.088 48.160 1.00 90.25 1142 SER A N 1
ATOM 8888 C CA . SER A 1 1142 ? -38.327 -0.167 47.667 1.00 90.25 1142 SER A CA 1
ATOM 8889 C C . SER A 1 1142 ? -39.772 -0.594 47.971 1.00 90.25 1142 SER A C 1
ATOM 8891 O O . SER A 1 1142 ? -40.640 0.270 48.066 1.00 90.25 1142 SER A O 1
ATOM 8893 N N . SER A 1 1143 ? -40.038 -1.893 48.121 1.00 91.50 1143 SER A N 1
ATOM 8894 C CA . SER A 1 1143 ? -41.356 -2.447 48.469 1.00 91.50 1143 SER A CA 1
ATOM 8895 C C . SER A 1 1143 ? -41.635 -2.463 49.975 1.00 91.50 1143 SER A C 1
ATOM 8897 O O . SER A 1 1143 ? -42.798 -2.436 50.369 1.00 91.50 1143 SER A O 1
ATOM 8899 N N . ASP A 1 1144 ? -40.589 -2.477 50.804 1.00 90.81 1144 ASP A N 1
ATOM 8900 C CA . ASP A 1 1144 ? -40.672 -2.375 52.261 1.00 90.81 1144 ASP A CA 1
ATOM 8901 C C . ASP A 1 1144 ? -39.473 -1.578 52.811 1.00 90.81 1144 ASP A C 1
ATOM 8903 O O . ASP A 1 1144 ? -38.471 -2.155 53.248 1.00 90.81 1144 ASP A O 1
ATOM 8907 N N . PRO A 1 1145 ? -39.556 -0.233 52.803 1.00 86.06 1145 PRO A N 1
ATOM 8908 C CA . PRO A 1 1145 ? -38.470 0.625 53.276 1.00 86.06 1145 PRO A CA 1
ATOM 8909 C C . PRO A 1 1145 ? -38.183 0.498 54.778 1.00 86.06 1145 PRO A C 1
ATOM 8911 O O . PRO A 1 1145 ? -37.168 1.006 55.249 1.00 86.06 1145 PRO A O 1
ATOM 8914 N N . SER A 1 1146 ? -39.084 -0.132 55.543 1.00 86.81 1146 SER A N 1
ATOM 8915 C CA . SER A 1 1146 ? -38.955 -0.296 56.994 1.00 86.81 1146 SER A CA 1
ATOM 8916 C C . SER A 1 1146 ? -38.162 -1.540 57.397 1.00 86.81 1146 SER A C 1
ATOM 8918 O O . SER A 1 1146 ? -37.704 -1.630 58.539 1.00 86.81 1146 SER A O 1
ATOM 8920 N N . ARG A 1 1147 ? -37.973 -2.475 56.458 1.00 90.38 1147 ARG A N 1
ATOM 8921 C CA . ARG A 1 1147 ? -37.265 -3.732 56.678 1.00 90.38 1147 ARG A CA 1
ATOM 8922 C C . ARG A 1 1147 ? -35.822 -3.488 57.108 1.00 90.38 1147 ARG A C 1
ATOM 8924 O O . ARG A 1 1147 ? -35.115 -2.656 56.540 1.00 90.38 1147 ARG A O 1
ATOM 8931 N N . ASP A 1 1148 ? -35.377 -4.243 58.107 1.00 88.75 1148 ASP A N 1
ATOM 8932 C CA . ASP A 1 1148 ? -33.964 -4.296 58.463 1.00 88.75 1148 ASP A CA 1
ATOM 8933 C C . ASP A 1 1148 ? -33.263 -5.331 57.583 1.00 88.75 1148 ASP A C 1
ATOM 8935 O O . ASP A 1 1148 ? -33.711 -6.475 57.494 1.00 88.75 1148 ASP A O 1
ATOM 8939 N N . ILE A 1 1149 ? -32.234 -4.896 56.858 1.00 92.12 1149 ILE A N 1
ATOM 8940 C CA . ILE A 1 1149 ? -31.566 -5.686 55.822 1.00 92.12 1149 ILE A CA 1
ATOM 8941 C C . ILE A 1 1149 ? -30.069 -5.641 56.100 1.00 92.12 1149 ILE A C 1
ATOM 8943 O O . ILE A 1 1149 ? -29.447 -4.576 56.082 1.00 92.12 1149 ILE A O 1
ATOM 8947 N N . SER A 1 1150 ? -29.491 -6.809 56.351 1.00 89.06 1150 SER A N 1
ATOM 8948 C CA . SER A 1 1150 ? -28.051 -6.998 56.485 1.00 89.06 1150 SER A CA 1
ATOM 8949 C C . SER A 1 1150 ? -27.463 -7.548 55.186 1.00 89.06 1150 SER A C 1
ATOM 8951 O O . SER A 1 1150 ? -28.180 -8.091 54.349 1.00 89.06 1150 SER A O 1
ATOM 8953 N N . TYR A 1 1151 ? -26.142 -7.458 55.012 1.00 87.56 1151 TYR A N 1
ATOM 8954 C CA . TYR A 1 1151 ? -25.494 -8.013 53.818 1.00 87.56 1151 TYR A CA 1
ATOM 8955 C C . TYR A 1 1151 ? -25.696 -9.536 53.686 1.00 87.56 1151 TYR A C 1
ATOM 8957 O O . TYR A 1 1151 ? -25.776 -10.045 52.574 1.00 87.56 1151 TYR A O 1
ATOM 8965 N N . SER A 1 1152 ? -25.839 -10.273 54.797 1.00 89.25 1152 SER A N 1
ATOM 8966 C CA . SER A 1 1152 ? -26.114 -11.718 54.759 1.00 89.25 1152 SER A CA 1
ATOM 8967 C C . SER A 1 1152 ? -27.509 -12.075 54.241 1.00 89.25 1152 SER A C 1
ATOM 8969 O O . SER A 1 1152 ? -27.730 -13.223 53.867 1.00 89.25 1152 SER A O 1
ATOM 8971 N N . ASP A 1 1153 ? -28.432 -11.112 54.190 1.00 91.50 1153 ASP A N 1
ATOM 8972 C CA . ASP A 1 1153 ? -29.771 -11.300 53.621 1.00 91.50 1153 ASP A CA 1
ATOM 8973 C C . ASP A 1 1153 ? -29.794 -11.104 52.095 1.00 91.50 1153 ASP A C 1
ATOM 8975 O O . ASP A 1 1153 ? -30.851 -11.209 51.464 1.00 91.50 1153 ASP A O 1
ATOM 8979 N N . LEU A 1 1154 ? -28.641 -10.796 51.492 1.00 93.12 1154 LEU A N 1
ATOM 8980 C CA . LEU A 1 1154 ? -28.506 -10.422 50.092 1.00 93.12 1154 LEU A CA 1
ATOM 8981 C C . LEU A 1 1154 ? -27.806 -11.510 49.278 1.00 93.12 1154 LEU A C 1
ATOM 8983 O O . LEU A 1 1154 ? -26.900 -12.199 49.743 1.00 93.12 1154 LEU A O 1
ATOM 8987 N N . LEU A 1 1155 ? -28.213 -11.621 48.017 1.00 91.12 1155 LEU A N 1
ATOM 8988 C CA . LEU A 1 1155 ? -27.614 -12.501 47.027 1.00 91.12 1155 LEU A CA 1
ATOM 8989 C C . LEU A 1 1155 ? -27.117 -11.670 45.844 1.00 91.12 1155 LEU A C 1
ATOM 8991 O O . LEU A 1 1155 ? -27.903 -11.005 45.163 1.00 91.12 1155 LEU A O 1
ATOM 8995 N N . VAL A 1 1156 ? -25.811 -11.734 45.588 1.00 89.69 1156 VAL A N 1
ATOM 8996 C CA . VAL A 1 1156 ? -25.180 -11.113 44.417 1.00 89.69 1156 VAL A CA 1
ATOM 8997 C C . VAL A 1 1156 ? -25.448 -11.970 43.179 1.00 89.69 1156 VAL A C 1
ATOM 8999 O O . VAL A 1 1156 ? -25.261 -13.185 43.202 1.00 89.69 1156 VAL A O 1
ATOM 9002 N N . LEU A 1 1157 ? -25.861 -11.330 42.088 1.00 86.62 1157 LEU A N 1
ATOM 9003 C CA . LEU A 1 1157 ? -26.196 -11.959 40.811 1.00 86.62 1157 LEU A CA 1
ATOM 9004 C C . LEU A 1 1157 ? -25.174 -11.601 39.726 1.00 86.62 1157 LEU A C 1
ATOM 9006 O O . LEU A 1 1157 ? -24.389 -10.666 39.871 1.00 86.62 1157 LEU A O 1
ATOM 9010 N N . ASN A 1 1158 ? -25.243 -12.306 38.592 1.00 82.31 1158 ASN A N 1
ATOM 9011 C CA . ASN A 1 1158 ? -24.564 -11.933 37.343 1.00 82.31 1158 ASN A CA 1
ATOM 9012 C C . ASN A 1 1158 ? -23.039 -11.768 37.481 1.00 82.31 1158 ASN A C 1
ATOM 9014 O O . ASN A 1 1158 ? -22.441 -10.900 36.837 1.00 82.31 1158 ASN A O 1
ATOM 9018 N N . ARG A 1 1159 ? -22.413 -12.594 38.334 1.00 82.62 1159 ARG A N 1
ATOM 9019 C CA . ARG A 1 1159 ? -20.954 -12.694 38.402 1.00 82.62 1159 ARG A CA 1
ATOM 9020 C C . ARG A 1 1159 ? -20.425 -13.492 37.217 1.00 82.62 1159 ARG A C 1
ATOM 9022 O O . ARG A 1 1159 ? -20.995 -14.521 36.866 1.00 82.62 1159 ARG A O 1
ATOM 9029 N N . CYS A 1 1160 ? -19.339 -13.024 36.614 1.00 82.25 1160 CYS A N 1
ATOM 9030 C CA . CYS A 1 1160 ? -18.674 -13.726 35.517 1.00 82.25 1160 CYS A CA 1
ATOM 9031 C C . CYS A 1 1160 ? -17.490 -14.566 36.030 1.00 82.25 1160 CYS A C 1
ATOM 9033 O O . CYS A 1 1160 ? -16.951 -14.314 37.110 1.00 82.25 1160 CYS A O 1
ATOM 9035 N N . GLU A 1 1161 ? -17.021 -15.527 35.230 1.00 72.88 1161 GLU A N 1
ATOM 9036 C CA . GLU A 1 1161 ? -15.850 -16.348 35.579 1.00 72.88 1161 GLU A CA 1
ATOM 9037 C C . GLU A 1 1161 ? -14.579 -15.514 35.814 1.00 72.88 1161 GLU A C 1
ATOM 9039 O O . GLU A 1 1161 ? -13.792 -15.834 36.701 1.00 72.88 1161 GLU A O 1
ATOM 9044 N N . HIS A 1 1162 ? -14.400 -14.398 35.094 1.00 73.94 1162 HIS A N 1
ATOM 9045 C CA . HIS A 1 1162 ? -13.252 -13.501 35.286 1.00 73.94 1162 HIS A CA 1
ATOM 9046 C C . HIS A 1 1162 ? -13.229 -12.848 36.679 1.00 73.94 1162 HIS A C 1
ATOM 9048 O O . HIS A 1 1162 ? -12.158 -12.524 37.191 1.00 73.94 1162 HIS A O 1
ATOM 9054 N N . GLN A 1 1163 ? -14.398 -12.659 37.300 1.00 70.81 1163 GLN A N 1
ATOM 9055 C CA . GLN A 1 1163 ? -14.508 -12.182 38.680 1.00 70.81 1163 GLN A CA 1
ATOM 9056 C C . GLN A 1 1163 ? -14.277 -13.314 39.684 1.00 70.81 1163 GLN A C 1
ATOM 9058 O O . GLN A 1 1163 ? -13.641 -13.087 40.708 1.00 70.81 1163 GLN A O 1
ATOM 9063 N N . LEU A 1 1164 ? -14.782 -14.520 39.397 1.00 66.50 1164 LEU A N 1
ATOM 9064 C CA . LEU A 1 1164 ? -14.662 -15.682 40.284 1.00 66.50 1164 LEU A CA 1
ATOM 9065 C C . LEU A 1 1164 ? -13.232 -16.233 40.342 1.00 66.50 1164 LEU A C 1
ATOM 9067 O O . LEU A 1 1164 ? -12.812 -16.683 41.395 1.00 66.50 1164 LEU A O 1
ATOM 9071 N N . ALA A 1 1165 ? -12.464 -16.148 39.253 1.00 55.59 1165 ALA A N 1
ATOM 9072 C CA . ALA A 1 1165 ? -11.067 -16.591 39.213 1.00 55.59 1165 ALA A CA 1
ATOM 9073 C C . ALA A 1 1165 ? -10.100 -15.710 40.036 1.00 55.59 1165 ALA A C 1
ATOM 9075 O O . ALA A 1 1165 ? -8.948 -16.092 40.236 1.00 55.59 1165 ALA A O 1
ATOM 9076 N N . LYS A 1 1166 ? -10.543 -14.521 40.472 1.00 47.41 1166 LYS A N 1
ATOM 9077 C CA . LYS A 1 1166 ? -9.774 -13.579 41.306 1.00 47.41 1166 LYS A CA 1
ATOM 9078 C C . LYS A 1 1166 ? -10.174 -13.605 42.791 1.00 47.41 1166 LYS A C 1
ATOM 9080 O O . LYS A 1 1166 ? -9.505 -12.944 43.583 1.00 47.41 1166 LYS A O 1
ATOM 9085 N N . ALA A 1 1167 ? -11.251 -14.312 43.143 1.00 35.94 1167 ALA A N 1
ATOM 9086 C CA . ALA A 1 1167 ? -11.716 -14.526 44.517 1.00 35.94 1167 ALA A CA 1
ATOM 9087 C C . ALA A 1 1167 ? -11.160 -15.846 45.063 1.00 35.94 1167 ALA A C 1
ATOM 9089 O O . ALA A 1 1167 ? -10.876 -15.891 46.282 1.00 35.94 1167 ALA A O 1
#

Radius of gyration: 38.4 Å; Cα contacts (8 Å, |Δi|>4): 2376; chains: 1; bounding box: 118×85×107 Å